Protein AF-A0A812Y0F2-F1 (afdb_monomer_lite)

Radius of gyration: 35.58 Å; chains: 1; bounding box: 91×82×96 Å

Foldseek 3Di:
DPDFQDKDKDFLVLEDEDPLQQADADDCPPPVNVVLLVVCVVPNCPDFFEAEPQVSYTLDDRNVSNNCVVVVNGIGIHRYDHDDPLVSLLSSLLVPVPDDDGNLVSVLVSVVVNVPDPPRDPVSRPDDPVVSVVSVPVPDDDDDDAPVLLVVLVVPLPDPDFLFDALDWFDFQLAIEHAAALLPLVSVCVLQVPAAALAEEEEDQALPQDDPCQFPPPDRPVDADTDPPSHDPPVVVLVSLLRNLLSNLVRHDAQRKYKYWYDPVCVVVNQVSCVVSQFHFDDKAKEAEPDFGHHPDPDTDRITIIGITTRRRDDHQFQDDPPDDSYHDDYADDCVSDPHNDDGDLVVLLNVCNTGHDAQGEYEYADQQLNSNCLSCVRRNYYYYYYHNDSSSVLNNLSSSCSRVPVVSHDPVSCVSNPDDDDDDDDDDDDDPPVPVVLVVVLVVQVVVCVVVVPPAHDPVSVVSLCVVLVVVLVVLLVLLVVQLPDPPHDPVSNLVSLVSNVVSVVVSVVVCVVRVNPVPPLDDPVVVVSVVSSLVSLLVSLVVQDVPHPSVVVSLLVLLVVLQLVSQCCRQVVVLPVDDAFPCLVVVSSQLSCQLPPAAAFAFAAAFPPNCPCVRQVASSVLSCQQVLSWAFEEEEAQFLQVSLVSVQVNLVSLDPRPSSCVNRVLSNDKDFDDDPDPDPDGGTQWIDSPPRHIYGYGALPDALVDRDDPNHDAQEYEYENNNNDDDLVDDDPVSLVVQVVSLVSCCPRPCVVCVNHHHYYYDHLQHQRHVSLVCQAPVNVVPYPYHYFFFWQWAAPLNVVLVVLLVLCLVPVVSSVVSCVVCVCRRPHGTDGRGCRRQNVVNLSVVCSVVHDQCCCRRGVSNHPNHDDDDDRDDFDWDDDPVRDGDRDRQPPVGDDDDDPPDPDDDPPPPPPPDDDDDDDDDDDDDDDDDDDDDDD

pLDDT: mean 71.83, std 21.99, range [20.7, 98.12]

Secondary structure (DSSP, 8-state):
---PPPEEEEEGGG-EE-TT--BPPPPTTSHHHHHHHHHHHHH--SSPPEEETTT-EEEE-HHHHHHHHHTT--EEEEEEE---HHHHHHHHHHHHSSS--B-HHHHHHHHHHHHTSTT--GGGTT--HHHHHHHHHTTS------SSTTTTTGGG---SS-SS-TT-EEEETTEEEEES-TT-HHHHHHHHTT--EEEEEE----SS---GGG-SSS---TT-PPPTT----HHHHHHHHHHHHHHHHHHEEEEEEEEEEE-GGGHHHHHHHHHHTTEEEEEEEEEE-SSPPP-SSSS---EEEEEEEEETTS-----S-TT--SEEE-PPPPGGG-SSTTPPPHHHHHHHHHHH--TTPEEEES--TTSHHHHHHHHTT-EEEEEES-HHHHHHHHHHHHHHH-GGGS-HHHHHHHSPP-PPPPP-----TTSHHHHHHHHHHHHHHHHHTT-SS--HHHHHHHHHHHHHHHHHHHHHHHHHHH-SSS-HHHHHHHHHHHHHHHHHHHHHHHHTTGGGS-SS-HHHHHHHHHHHHHHHHHHHHT-TT-HHHHHHHHHHHHH--HHHHHHHHSGGG--SPP-HHHHHHHHHHTTTTSSS--EEEEE--TTSSHHIIIIIIHHHHHHHTT--SEEEEE-SSHHHHHHHHHHHHHHHHH-HHHHHH-GGGG--EEPPPSS--TT----EEEETTTEEEEEE-TT---TT--BTTBPP-EEEEES-S----TTS--HHHHHHHHHHHHHHIIIIITT-TTSEEEEE-----TTSHHHHHTSGGGTTTSEEEE--SEEE--TTTTHHHHHHHHHHH-HHHHHHHHHHTHHHHHTT-EES-TTTS-HHHHHHHHHHH-HHHHIIIII---TTPPP--S------EE-TTS-EE-----TTSS----TT-----------------------------------

Sequence (939 aa):
MVDFAKPQWVSIRKINPAPYNPRKPLHPDSAAGRQLRASVEEFGMAQLPVWNKQTGNLVAGHQRLSILMAQGVTRVLVSVVDLPLGKEKTLNLALNNISGENDSELLASLLSELTESADFDIDLTGFSSSDIDQILTAHDSAGDEHSELDQQALESTADSNPIAQPGEIIQLGHHRIACGDCTDESLIERLFESERAHMLHTDPPYNVAYNAADRPTGKSSSNSRPIINDKMSDDEYRTFTESWISIVKDHMLPGGGFYIWNGFANFGFMAEMLTRLKLKPRHVITWAKESFSPGFGDFNEQTEFCLYGRKSDGKRRWYGPKNESTLWSIPRDRTTLYRHPTQKALPLAERAIRNSSQRGELVYDPFLGSGTTLIAAARMGRRCFGIEIEPHYCDVIVRRFIATAGQSAVSKDVLDRWSPSTMHTPTTAETSDGSVGRCDRTIRRDLQKVRADNALHPSTDLQAEILGHYKAQVDAAMARLTKLSRDSTASAAEKIDAVRSGVEMYDRFVQRLTSVGLLGCTHSEPHDARALIELTQVIGVVATDLGEDSPMARELQAMMRRIGRIDAFARMYLRHRFPLPWNRMHNEVCTELQTIGGDAPLRLAVSAPDGYGKSSIISFAAVIWALAYQRARCIVIGSSSRNAAGELLGGIDTELRQNRMLQRDFPHLRTIARSSGASGSRASPPRLIVVPGVAKIHTIGPSSQLTEVSFEGSRPDLFILDEFDPGFDPQHPTDEQCRRSERLEQTLKRRIIDRFTEASIIVTGPLLDAHGLMDRLLAPHTSSFWTQRFYPAVELYPDQFERWFQWAALWNRDPNAGDSYLDQHRTQLLEGASVLWPDHEPFVKLMRLRAERGWAWFDTFRQGHPPGGNLRSGFNKSQSLSCDDGTMSITLIDDAGFRRFPPTDYRQPEIQIELISDEEGPQGKPLPDSPDMGEIQPF

Structure (mmCIF, N/CA/C/O backbone):
data_AF-A0A812Y0F2-F1
#
_entry.id   AF-A0A812Y0F2-F1
#
loop_
_atom_site.group_PDB
_atom_site.id
_atom_site.type_symbol
_atom_site.label_atom_id
_atom_site.label_alt_id
_atom_site.label_comp_id
_atom_site.label_asym_id
_atom_site.label_entity_id
_atom_site.label_seq_id
_atom_site.pdbx_PDB_ins_code
_atom_site.Cartn_x
_atom_site.Cartn_y
_atom_site.Cartn_z
_atom_site.occupancy
_atom_site.B_iso_or_equiv
_atom_site.auth_seq_id
_atom_site.auth_comp_id
_atom_site.auth_asym_id
_atom_site.auth_atom_id
_atom_site.pdbx_PDB_model_num
ATOM 1 N N . MET A 1 1 ? -17.124 29.036 -57.732 1.00 33.84 1 MET A N 1
ATOM 2 C CA . MET A 1 1 ? -18.380 28.357 -57.352 1.00 33.84 1 MET A CA 1
ATOM 3 C C . MET A 1 1 ? -17.986 27.148 -56.533 1.00 33.84 1 MET A C 1
ATOM 5 O O . MET A 1 1 ? -17.237 26.333 -57.047 1.00 33.84 1 MET A O 1
ATOM 9 N N . VAL A 1 2 ? -18.374 27.095 -55.259 1.00 35.84 2 VAL A N 1
ATOM 10 C CA . VAL A 1 2 ? -18.181 25.895 -54.436 1.00 35.84 2 VAL A CA 1
ATOM 11 C C . VAL A 1 2 ? -19.302 24.933 -54.814 1.00 35.84 2 VAL A C 1
ATOM 13 O O . VAL A 1 2 ? -20.469 25.320 -54.769 1.00 35.84 2 VAL A O 1
ATOM 16 N N . ASP A 1 3 ? -18.952 23.731 -55.265 1.00 44.50 3 ASP A N 1
ATOM 17 C CA . ASP A 1 3 ? -19.929 22.688 -55.572 1.00 44.50 3 ASP A CA 1
ATOM 18 C C . ASP A 1 3 ? -20.505 22.184 -54.243 1.00 44.50 3 ASP A C 1
ATOM 20 O O . ASP A 1 3 ? -19.826 21.525 -53.457 1.00 44.50 3 ASP A O 1
ATOM 24 N N . PHE A 1 4 ? -21.737 22.581 -53.930 1.00 49.53 4 PHE A N 1
ATOM 25 C CA . PHE A 1 4 ? -22.386 22.175 -52.688 1.00 49.53 4 PHE A CA 1
ATOM 26 C C . PHE A 1 4 ? -22.789 20.703 -52.776 1.00 49.53 4 PHE A C 1
ATOM 28 O O . PHE A 1 4 ? -23.425 20.287 -53.749 1.00 49.53 4 PHE A O 1
ATOM 35 N N . ALA A 1 5 ? -22.451 19.924 -51.744 1.00 61.66 5 ALA A N 1
ATOM 36 C CA . ALA A 1 5 ? -22.903 18.545 -51.610 1.00 61.66 5 ALA A CA 1
ATOM 37 C C . ALA A 1 5 ? -24.440 18.501 -51.695 1.00 61.66 5 ALA A C 1
ATOM 39 O O . ALA A 1 5 ? -25.143 19.174 -50.937 1.00 61.66 5 ALA A O 1
ATOM 40 N N . LYS A 1 6 ? -24.967 17.770 -52.684 1.00 68.12 6 LYS A N 1
ATOM 41 C CA . LYS A 1 6 ? -26.403 17.759 -52.991 1.00 68.12 6 LYS A CA 1
ATOM 42 C C . LYS A 1 6 ? -27.103 16.677 -52.164 1.00 68.12 6 LYS A C 1
ATOM 44 O O . LYS A 1 6 ? -26.632 15.537 -52.162 1.00 68.12 6 LYS A O 1
ATOM 49 N N . PRO A 1 7 ? -28.229 16.991 -51.501 1.00 82.81 7 PRO A N 1
ATOM 50 C CA . PRO A 1 7 ? -28.987 15.997 -50.760 1.00 82.81 7 PRO A CA 1
ATOM 51 C C . PRO A 1 7 ? -29.654 15.000 -51.717 1.00 82.81 7 PRO A C 1
ATOM 53 O O . PRO A 1 7 ? -30.302 15.397 -52.687 1.00 82.81 7 PRO A O 1
ATOM 56 N N . GLN A 1 8 ? -29.498 13.702 -51.454 1.00 88.25 8 GLN A N 1
ATOM 57 C CA . GLN A 1 8 ? -30.101 12.623 -52.241 1.00 88.25 8 GLN A CA 1
ATOM 58 C C . GLN A 1 8 ? -30.657 11.520 -51.338 1.00 88.25 8 GLN A C 1
ATOM 60 O O . GLN A 1 8 ? -30.097 11.214 -50.285 1.00 88.25 8 GLN A O 1
ATOM 65 N N . TRP A 1 9 ? -31.772 10.913 -51.752 1.00 87.06 9 TRP A N 1
ATOM 66 C CA . TRP A 1 9 ? -32.345 9.759 -51.061 1.00 87.06 9 TRP A CA 1
ATOM 67 C C . TRP A 1 9 ? -31.556 8.502 -51.403 1.00 87.06 9 TRP A C 1
ATOM 69 O O . TRP A 1 9 ? -31.551 8.054 -52.551 1.00 87.06 9 TRP A O 1
ATOM 79 N N . VAL A 1 10 ? -30.933 7.904 -50.394 1.00 88.12 10 VAL A N 1
ATOM 80 C CA . VAL A 1 10 ? -30.131 6.691 -50.542 1.00 88.12 10 VAL A CA 1
ATOM 81 C C . VAL A 1 10 ? -30.777 5.569 -49.738 1.00 88.12 10 VAL A C 1
ATOM 83 O O . VAL A 1 10 ? -31.310 5.771 -48.645 1.00 88.12 10 VAL A O 1
ATOM 86 N N . SER A 1 11 ? -30.795 4.365 -50.311 1.00 87.06 11 SER A N 1
ATOM 87 C CA . SER A 1 11 ? -31.241 3.186 -49.567 1.00 87.06 11 SER A CA 1
ATOM 88 C C . SER A 1 11 ? -30.237 2.882 -48.469 1.00 87.06 11 SER A C 1
ATOM 90 O O . SER A 1 11 ? -29.044 2.810 -48.748 1.00 87.06 11 SER A O 1
ATOM 92 N N . ILE A 1 12 ? -30.725 2.640 -47.253 1.00 83.81 12 ILE A N 1
ATOM 93 C CA . ILE A 1 12 ? -29.866 2.342 -46.102 1.00 83.81 12 ILE A CA 1
ATOM 94 C C . ILE A 1 12 ? -28.957 1.131 -46.373 1.00 83.81 12 ILE A C 1
ATOM 96 O O . ILE A 1 12 ? -27.807 1.126 -45.957 1.00 83.81 12 ILE A O 1
ATOM 100 N N . ARG A 1 13 ? -29.412 0.157 -47.176 1.00 82.00 13 ARG A N 1
ATOM 101 C CA . ARG A 1 13 ? -28.610 -1.014 -47.581 1.00 82.00 13 ARG A CA 1
ATOM 102 C C . ARG A 1 13 ? -27.368 -0.680 -48.421 1.00 82.00 13 ARG A C 1
ATOM 104 O O . ARG A 1 13 ? -26.542 -1.555 -48.626 1.00 82.00 13 ARG A O 1
ATOM 111 N N . LYS A 1 14 ? -27.263 0.541 -48.955 1.00 82.44 14 LYS A N 1
ATOM 112 C CA . LYS A 1 14 ? -26.094 1.021 -49.713 1.00 82.44 14 LYS A CA 1
ATOM 113 C C . LYS A 1 14 ? -25.112 1.827 -48.855 1.00 82.44 14 LYS A C 1
ATOM 115 O O . LYS A 1 14 ? -24.117 2.305 -49.391 1.00 82.44 14 LYS A O 1
ATOM 120 N N . ILE A 1 15 ? -25.419 2.038 -47.574 1.00 86.44 15 ILE A N 1
ATOM 121 C CA . ILE A 1 15 ? -24.618 2.856 -46.666 1.00 86.44 15 ILE A CA 1
ATOM 122 C C . ILE A 1 15 ? -23.848 1.928 -45.732 1.00 86.44 15 ILE A C 1
ATOM 124 O O . ILE A 1 15 ? -24.435 1.288 -44.861 1.00 86.44 15 ILE A O 1
ATOM 128 N N . ASN A 1 16 ? -22.533 1.890 -45.908 1.00 83.94 16 ASN A N 1
ATOM 129 C CA . ASN A 1 16 ? -21.630 1.123 -45.066 1.00 83.94 16 ASN A CA 1
ATOM 130 C C . ASN A 1 16 ? -21.216 1.969 -43.850 1.00 83.94 16 ASN A C 1
ATOM 132 O O . ASN A 1 16 ? -20.953 3.165 -44.004 1.00 83.94 16 ASN A O 1
ATOM 136 N N . PRO A 1 17 ? -21.140 1.401 -42.638 1.00 78.19 17 PRO A N 1
ATOM 137 C CA . PRO A 1 17 ? -20.517 2.093 -41.515 1.00 78.19 17 PRO A CA 1
ATOM 138 C C . PRO A 1 17 ? -19.019 2.287 -41.794 1.00 78.19 17 PRO A C 1
ATOM 140 O O . PRO A 1 17 ? -18.364 1.364 -42.274 1.00 78.19 17 PRO A O 1
ATOM 143 N N . ALA A 1 18 ? -18.467 3.471 -41.503 1.00 79.56 18 ALA A N 1
ATOM 144 C CA . ALA A 1 18 ? -17.029 3.687 -41.642 1.00 79.56 18 ALA A CA 1
ATOM 145 C C . ALA A 1 18 ? -16.282 2.963 -40.501 1.00 79.56 18 ALA A C 1
ATOM 147 O O . ALA A 1 18 ? -16.437 3.358 -39.343 1.00 79.56 18 ALA A O 1
ATOM 148 N N . PRO A 1 19 ? -15.462 1.931 -40.790 1.00 73.69 19 PRO A N 1
ATOM 149 C CA . PRO A 1 19 ? -14.846 1.079 -39.763 1.00 73.69 19 PRO A CA 1
ATOM 150 C C . PRO A 1 19 ? -13.787 1.810 -38.930 1.00 73.69 19 PRO A C 1
ATOM 152 O O . PRO A 1 19 ? -13.461 1.391 -37.830 1.00 73.69 19 PRO A O 1
ATOM 155 N N . TYR A 1 20 ? -13.274 2.920 -39.454 1.00 75.19 20 TYR A N 1
ATOM 156 C CA . TYR A 1 20 ? -12.276 3.768 -38.812 1.00 75.19 20 TYR A CA 1
ATOM 157 C C . TYR A 1 20 ? -12.889 4.942 -38.038 1.00 75.19 20 TYR A C 1
ATOM 159 O O . TYR A 1 20 ? -12.157 5.792 -37.551 1.00 75.19 20 TYR A O 1
ATOM 167 N N . ASN A 1 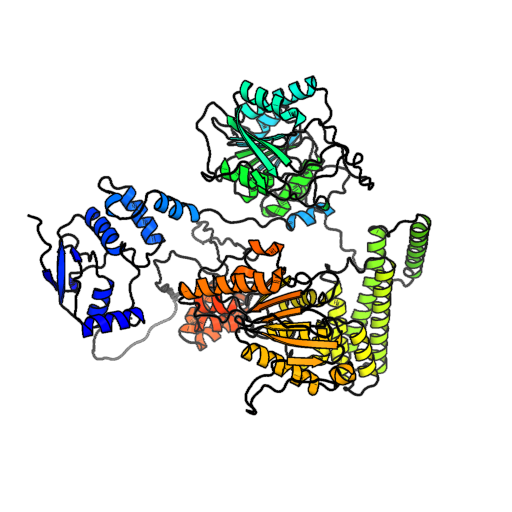21 ? -14.216 5.071 -37.973 1.00 74.19 21 ASN A N 1
ATOM 168 C CA . ASN A 1 21 ? -14.838 6.196 -37.282 1.00 74.19 21 ASN A CA 1
ATOM 169 C C . ASN A 1 21 ? -14.556 6.103 -35.765 1.00 74.19 21 ASN A C 1
ATOM 171 O O . ASN A 1 21 ? -15.084 5.195 -35.126 1.00 74.19 21 ASN A O 1
ATOM 175 N N . PRO A 1 22 ? -13.810 7.049 -35.159 1.00 64.38 22 PRO A N 1
ATOM 176 C CA . PRO A 1 22 ? -13.328 6.919 -33.780 1.00 64.38 22 PRO A CA 1
ATOM 177 C C . PRO A 1 22 ? -14.423 7.170 -32.730 1.00 64.38 22 PRO A C 1
ATOM 179 O O . PRO A 1 22 ? -14.202 6.987 -31.539 1.00 64.38 22 PRO A O 1
ATOM 182 N N . ARG A 1 23 ? -15.624 7.590 -33.146 1.00 65.75 23 ARG A N 1
ATOM 183 C CA . ARG A 1 23 ? -16.780 7.767 -32.257 1.00 65.75 23 ARG A CA 1
ATOM 184 C C . ARG A 1 23 ? -17.425 6.424 -31.932 1.00 65.75 23 ARG A C 1
ATOM 186 O O . ARG A 1 23 ? -17.831 5.699 -32.842 1.00 65.75 23 ARG A O 1
ATOM 193 N N . LYS A 1 24 ? -17.655 6.167 -30.643 1.00 61.34 24 LYS A N 1
ATOM 194 C CA . LYS A 1 24 ? -18.345 4.955 -30.185 1.00 61.34 24 LYS A CA 1
ATOM 195 C C . LYS A 1 24 ? -19.790 4.876 -30.727 1.00 61.34 24 LYS A C 1
ATOM 197 O O . LYS A 1 24 ? -20.500 5.895 -30.757 1.00 61.34 24 LYS A O 1
ATOM 202 N N . PRO A 1 25 ? -20.251 3.688 -31.165 1.00 58.22 25 PRO A N 1
ATOM 203 C CA . PRO A 1 25 ? -21.608 3.497 -31.669 1.00 58.22 25 PRO A CA 1
ATOM 204 C C . PRO A 1 25 ? -22.645 3.712 -30.556 1.00 58.22 25 PRO A C 1
ATOM 206 O O . PRO A 1 25 ? -22.518 3.195 -29.450 1.00 58.22 25 PRO A O 1
ATOM 209 N N . LEU A 1 26 ? -23.691 4.492 -30.848 1.00 63.22 26 LEU A N 1
ATOM 210 C CA . LEU A 1 26 ? -24.753 4.811 -29.890 1.00 63.22 26 LEU A CA 1
ATOM 211 C C . LEU A 1 26 ? -25.862 3.755 -29.939 1.00 63.22 26 LEU A C 1
ATOM 213 O O . LEU A 1 26 ? -26.484 3.568 -30.989 1.00 63.22 26 LEU A O 1
ATOM 217 N N . HIS A 1 27 ? -26.152 3.123 -28.797 1.00 65.81 27 HIS A N 1
ATOM 218 C CA . HIS A 1 27 ? -27.252 2.164 -28.692 1.00 65.81 27 HIS A CA 1
ATOM 219 C C . HIS A 1 27 ? -28.617 2.886 -28.712 1.00 65.81 27 HIS A C 1
ATOM 221 O O . HIS A 1 27 ? -28.812 3.807 -27.904 1.00 65.81 27 HIS A O 1
ATOM 227 N N . PRO A 1 28 ? -29.587 2.482 -29.559 1.00 56.75 28 PRO A N 1
ATOM 228 C CA . PRO A 1 28 ? -30.874 3.174 -29.712 1.00 56.75 28 PRO A CA 1
ATOM 229 C C . PRO A 1 28 ? -31.703 3.272 -28.428 1.00 56.75 28 PRO A C 1
ATOM 231 O O . PRO A 1 28 ? -32.490 4.209 -28.287 1.00 56.75 28 PRO A O 1
ATOM 234 N N . ASP A 1 29 ? -31.527 2.324 -27.505 1.00 63.09 29 ASP A N 1
ATOM 235 C CA . ASP A 1 29 ? -32.255 2.261 -26.229 1.00 63.09 29 ASP A CA 1
ATOM 236 C C . ASP A 1 29 ? -31.436 2.778 -25.037 1.00 63.09 29 ASP A C 1
ATOM 238 O O . ASP A 1 29 ? -31.855 2.662 -23.887 1.00 63.09 29 ASP A O 1
ATOM 242 N N . SER A 1 30 ? -30.265 3.372 -25.279 1.00 69.56 30 SER A N 1
ATOM 243 C CA . SER A 1 30 ? -29.553 4.133 -24.244 1.00 69.56 30 SER A CA 1
ATOM 244 C C . SER A 1 30 ? -30.315 5.421 -23.904 1.00 69.56 30 SER A C 1
ATOM 246 O O . SER A 1 30 ? -31.160 5.872 -24.676 1.00 69.56 30 SER A O 1
ATOM 248 N N . ALA A 1 31 ? -30.031 6.055 -22.763 1.00 63.78 31 ALA A N 1
ATOM 249 C CA . ALA A 1 31 ? -30.666 7.333 -22.418 1.00 63.78 31 ALA A CA 1
ATOM 250 C C . ALA A 1 31 ? -30.406 8.413 -23.489 1.00 63.78 31 ALA A C 1
ATOM 252 O O . ALA A 1 31 ? -31.345 9.079 -23.927 1.00 63.78 31 ALA A O 1
ATOM 253 N N . ALA A 1 32 ? -29.165 8.508 -23.979 1.00 58.03 32 ALA A N 1
ATOM 254 C CA . ALA A 1 32 ? -28.787 9.390 -25.081 1.00 58.03 32 ALA A CA 1
ATOM 255 C C . ALA A 1 32 ? -29.424 8.969 -26.423 1.00 58.03 32 ALA A C 1
ATOM 257 O O . ALA A 1 32 ? -29.870 9.824 -27.184 1.00 58.03 32 ALA A O 1
ATOM 258 N N . GLY A 1 33 ? -29.555 7.664 -26.692 1.00 71.38 33 GLY A N 1
ATOM 259 C CA . GLY A 1 33 ? -30.271 7.127 -27.856 1.00 71.38 33 GLY A CA 1
ATOM 260 C C . GLY A 1 33 ? -31.766 7.454 -27.844 1.00 71.38 33 GLY A C 1
ATOM 261 O O . GLY A 1 33 ? -32.301 7.889 -28.860 1.00 71.38 33 GLY A O 1
ATOM 262 N N . ARG A 1 34 ? -32.430 7.346 -26.685 1.00 74.06 34 ARG A N 1
ATOM 263 C CA . ARG A 1 34 ? -33.836 7.739 -26.491 1.00 74.06 34 ARG A CA 1
ATOM 264 C C . ARG A 1 34 ? -34.039 9.246 -26.628 1.00 74.06 34 ARG A C 1
ATOM 266 O O . ARG A 1 34 ? -35.018 9.659 -27.237 1.00 74.06 34 ARG A O 1
ATOM 273 N N . GLN A 1 35 ? -33.117 10.065 -26.118 1.00 71.94 35 GLN A N 1
ATOM 274 C CA . GLN A 1 35 ? -33.159 11.522 -26.296 1.00 71.94 35 GLN A CA 1
ATOM 275 C C . GLN A 1 35 ? -32.947 11.931 -27.756 1.00 71.94 35 GLN A C 1
ATOM 277 O O . GLN A 1 35 ? -33.684 12.768 -28.272 1.00 71.94 35 GLN A O 1
ATOM 282 N N . LEU A 1 36 ? -31.978 11.322 -28.443 1.00 74.19 36 LEU A N 1
ATOM 283 C CA . LEU A 1 36 ? -31.736 11.588 -29.858 1.00 74.19 36 LEU A CA 1
ATOM 284 C C . LEU A 1 36 ? -32.902 11.084 -30.724 1.00 74.19 36 LEU A C 1
ATOM 286 O O . LEU A 1 36 ? -33.277 11.763 -31.675 1.00 74.19 36 LEU A O 1
ATOM 290 N N . ARG A 1 37 ? -33.532 9.960 -30.357 1.00 77.50 37 ARG A N 1
ATOM 291 C CA . ARG A 1 37 ? -34.766 9.460 -30.982 1.00 77.50 37 ARG A CA 1
ATOM 292 C C . ARG A 1 37 ? -35.917 10.447 -30.809 1.00 77.50 37 ARG A C 1
ATOM 294 O O . ARG A 1 37 ? -36.487 10.861 -31.809 1.00 77.50 37 ARG A O 1
ATOM 301 N N . ALA A 1 38 ? -36.177 10.895 -29.581 1.00 74.81 38 ALA A N 1
ATOM 302 C CA . ALA A 1 38 ? -37.200 11.901 -29.298 1.00 74.81 38 ALA A CA 1
ATOM 303 C C . ALA A 1 38 ? -36.935 13.220 -30.050 1.00 74.81 38 ALA A C 1
ATOM 305 O O . ALA A 1 38 ? -37.858 13.837 -30.566 1.00 74.81 38 ALA A O 1
ATOM 306 N N . SER A 1 39 ? -35.668 13.629 -30.188 1.00 75.00 39 SER A N 1
ATOM 307 C CA . SER A 1 39 ? -35.287 14.811 -30.970 1.00 75.00 39 SER A CA 1
ATOM 308 C C . SER A 1 39 ? -35.539 14.639 -32.473 1.00 75.00 39 SER A C 1
ATOM 310 O O . SER A 1 39 ? -35.995 15.582 -33.116 1.00 75.00 39 SER A O 1
ATOM 312 N N . VAL A 1 40 ? -35.254 13.463 -33.039 1.00 76.00 40 VAL A N 1
ATOM 313 C CA . VAL A 1 40 ? -35.520 13.159 -34.456 1.00 76.00 40 VAL A CA 1
ATOM 314 C C . VAL A 1 40 ? -37.024 13.026 -34.724 1.00 76.00 40 VAL A C 1
ATOM 316 O O . VAL A 1 40 ? -37.474 13.425 -35.794 1.00 76.00 40 VAL A O 1
ATOM 319 N N . GLU A 1 41 ? -37.803 12.514 -33.769 1.00 77.31 41 GLU A N 1
ATOM 320 C CA . GLU A 1 41 ? -39.268 12.420 -33.858 1.00 77.31 41 GLU A CA 1
ATOM 321 C C . GLU A 1 41 ? -39.946 13.798 -33.765 1.00 77.31 41 GLU A C 1
ATOM 323 O O . GLU A 1 41 ? -40.856 14.074 -34.542 1.00 77.31 41 GLU A O 1
ATOM 328 N N . GLU A 1 42 ? -39.468 14.682 -32.882 1.00 69.75 42 GLU A N 1
ATOM 329 C CA . GLU A 1 42 ? -40.028 16.028 -32.678 1.00 69.75 42 GLU A CA 1
ATOM 330 C C . GLU A 1 42 ? -39.639 17.013 -33.797 1.00 69.75 42 GLU A C 1
ATOM 332 O O . GLU A 1 42 ? -40.468 17.790 -34.268 1.00 69.75 42 GLU A O 1
ATOM 337 N N . PHE A 1 43 ? -38.376 16.995 -34.245 1.00 68.62 43 PHE A N 1
ATOM 338 C CA . PHE A 1 43 ? -37.829 18.023 -35.147 1.00 68.62 43 PHE A CA 1
ATOM 339 C C . PHE A 1 43 ? -37.431 17.505 -36.538 1.00 68.62 43 PHE A C 1
ATOM 341 O O . PHE A 1 43 ? -37.027 18.291 -37.399 1.00 68.62 43 PHE A O 1
ATOM 348 N N . GLY A 1 44 ? -37.517 16.196 -36.783 1.00 67.69 44 GLY A N 1
ATOM 349 C CA . GLY A 1 44 ? -37.013 15.570 -38.004 1.00 67.69 44 GLY A CA 1
ATOM 350 C C . GLY A 1 44 ? -35.478 15.547 -38.102 1.00 67.69 44 GLY A C 1
ATOM 351 O O . GLY A 1 44 ? -34.738 15.889 -37.177 1.00 67.69 44 GLY A O 1
ATOM 352 N N . MET A 1 45 ? -34.961 15.135 -39.264 1.00 73.19 45 MET A N 1
ATOM 353 C CA . MET A 1 45 ? -33.520 15.104 -39.567 1.00 73.19 45 MET A CA 1
ATOM 354 C C . MET A 1 45 ? -32.986 16.511 -39.895 1.00 73.19 45 MET A C 1
ATOM 356 O O . MET A 1 45 ? -32.749 16.848 -41.053 1.00 73.19 45 MET A O 1
ATOM 360 N N . ALA A 1 46 ? -32.780 17.341 -38.868 1.00 67.62 46 ALA A N 1
ATOM 361 C CA . ALA A 1 46 ? -32.273 18.711 -39.031 1.00 67.62 46 ALA A CA 1
ATOM 362 C C . ALA A 1 46 ? -30.841 18.782 -39.608 1.00 67.62 46 ALA A C 1
ATOM 364 O O . ALA A 1 46 ? -30.476 19.759 -40.259 1.00 67.62 46 ALA A O 1
ATOM 365 N N . GLN A 1 47 ? -30.027 17.745 -39.385 1.00 73.25 47 GLN A N 1
ATOM 366 C CA . GLN A 1 47 ? -28.691 17.593 -39.969 1.00 73.25 47 GLN A CA 1
ATOM 367 C C . GLN A 1 47 ? -28.617 16.283 -40.750 1.00 73.25 47 GLN A C 1
ATOM 369 O O . GLN A 1 47 ? -28.820 15.210 -40.180 1.00 73.25 47 GLN A O 1
ATOM 374 N N . LEU A 1 48 ? -28.296 16.377 -42.042 1.00 83.44 48 LEU A N 1
ATOM 375 C CA . LEU A 1 48 ? -28.210 15.213 -42.920 1.00 83.44 48 LEU A CA 1
ATOM 376 C C . LEU A 1 48 ? -26.914 14.425 -42.667 1.00 83.44 48 LEU A C 1
ATOM 378 O O . LEU A 1 48 ? -25.849 15.040 -42.559 1.00 83.44 48 LEU A O 1
ATOM 382 N N . PRO A 1 49 ? -26.964 13.080 -42.625 1.00 88.12 49 PRO A N 1
ATOM 383 C CA . PRO A 1 49 ? -25.764 12.257 -42.632 1.00 88.12 49 PRO A CA 1
ATOM 384 C C . PRO A 1 49 ? -24.958 12.493 -43.913 1.00 88.12 49 PRO A C 1
ATOM 386 O O . PRO A 1 49 ? -25.527 12.776 -44.970 1.00 88.12 49 PRO A O 1
ATOM 389 N N . VAL A 1 50 ? -23.637 12.366 -43.825 1.00 90.12 50 VAL A N 1
ATOM 390 C CA . VAL A 1 50 ? -22.729 12.541 -44.966 1.00 90.12 50 VAL A CA 1
ATOM 391 C C . VAL A 1 50 ? -22.310 11.168 -45.458 1.00 90.12 50 VAL A C 1
ATOM 393 O O . VAL A 1 50 ? -21.802 10.369 -44.676 1.00 90.12 50 VAL A O 1
ATOM 396 N N . TRP A 1 51 ? -22.513 10.893 -46.742 1.00 91.94 51 TRP A N 1
ATOM 397 C CA . TRP A 1 51 ? -22.233 9.598 -47.357 1.00 91.94 51 TRP A CA 1
ATOM 398 C C . TRP A 1 51 ? -21.343 9.775 -48.583 1.00 91.94 51 TRP A C 1
ATOM 400 O O . TRP A 1 51 ? -21.617 10.625 -49.436 1.00 91.94 51 TRP A O 1
ATOM 410 N N . ASN A 1 52 ? -20.279 8.980 -48.675 1.00 90.44 52 ASN A N 1
ATOM 411 C CA . ASN A 1 52 ? -19.391 9.010 -49.824 1.00 90.44 52 ASN A CA 1
ATOM 412 C C . ASN A 1 52 ? -19.847 7.990 -50.866 1.00 90.44 52 ASN A C 1
ATOM 414 O O . ASN A 1 52 ? -19.841 6.786 -50.616 1.00 90.44 52 ASN A O 1
ATOM 418 N N . LYS A 1 53 ? -20.217 8.462 -52.060 1.00 88.12 53 LYS A N 1
ATOM 419 C CA . LYS A 1 53 ? -20.686 7.565 -53.127 1.00 88.12 53 LYS A CA 1
ATOM 420 C C . LYS A 1 53 ? -19.568 6.702 -53.724 1.00 88.12 53 LYS A C 1
ATOM 422 O O . LYS A 1 53 ? -19.884 5.694 -54.346 1.00 88.12 53 LYS A O 1
ATOM 427 N N . GLN A 1 54 ? -18.298 7.099 -53.578 1.00 87.56 54 GLN A N 1
ATOM 428 C CA . GLN A 1 54 ? -17.164 6.367 -54.150 1.00 87.56 54 GLN A CA 1
ATOM 429 C C . GLN A 1 54 ? -16.837 5.107 -53.337 1.00 87.56 54 GLN A C 1
ATOM 431 O O . GLN A 1 54 ? -16.633 4.043 -53.913 1.00 87.56 54 GLN A O 1
ATOM 436 N N . THR A 1 55 ? -16.812 5.218 -52.008 1.00 84.94 55 THR A N 1
ATOM 437 C CA . THR A 1 55 ? -16.496 4.113 -51.081 1.00 84.94 55 THR A CA 1
ATOM 438 C C . THR A 1 55 ? -17.746 3.418 -50.539 1.00 84.94 55 THR A C 1
ATOM 440 O O . THR A 1 55 ? -17.680 2.283 -50.074 1.00 84.94 55 THR A O 1
ATOM 443 N N . GLY A 1 56 ? -18.900 4.088 -50.595 1.00 84.62 56 GLY A N 1
ATOM 444 C CA . GLY A 1 56 ? -20.148 3.624 -49.997 1.00 84.62 56 GLY A CA 1
ATOM 445 C C . GLY A 1 56 ? -20.228 3.839 -48.484 1.00 84.62 56 GLY A C 1
ATOM 446 O O . GLY A 1 56 ? -21.231 3.453 -47.882 1.00 84.62 56 GLY A O 1
ATOM 447 N N . ASN A 1 57 ? -19.231 4.466 -47.862 1.00 91.19 57 ASN A N 1
ATOM 448 C CA . ASN A 1 57 ? -19.163 4.642 -46.415 1.00 91.19 57 ASN A CA 1
ATOM 449 C C . ASN A 1 57 ? -19.907 5.887 -45.928 1.00 91.19 57 ASN A C 1
ATOM 451 O O . ASN A 1 57 ? -19.981 6.926 -46.597 1.00 91.19 57 ASN A O 1
ATOM 455 N N . LEU A 1 58 ? -20.424 5.802 -44.707 1.00 88.88 58 LEU A N 1
ATOM 456 C CA . LEU A 1 58 ? -20.940 6.944 -43.982 1.00 88.88 58 LEU A CA 1
ATOM 457 C C . LEU A 1 58 ? -19.779 7.723 -43.358 1.00 88.88 58 LEU A C 1
ATOM 459 O O . LEU A 1 58 ? -19.051 7.219 -42.519 1.00 88.88 58 LEU A O 1
ATOM 463 N N . VAL A 1 59 ? -19.614 8.977 -43.753 1.00 86.19 59 VAL A N 1
ATOM 464 C CA . VAL A 1 59 ? -18.525 9.838 -43.277 1.00 86.19 59 VAL A CA 1
ATOM 465 C C . VAL A 1 59 ? -18.924 10.556 -41.988 1.00 86.19 59 VAL A C 1
ATOM 467 O O . VAL A 1 59 ? -18.085 10.762 -41.120 1.00 86.19 59 VAL A O 1
ATOM 470 N N . ALA A 1 60 ? -20.202 10.907 -41.814 1.00 83.94 60 ALA A N 1
ATOM 471 C CA . ALA A 1 60 ? -20.710 11.540 -40.593 1.00 83.94 60 ALA A CA 1
ATOM 472 C C . ALA A 1 60 ? -22.206 11.256 -40.378 1.00 83.94 60 ALA A C 1
ATOM 474 O O . ALA A 1 60 ? -22.953 11.037 -41.330 1.00 83.94 60 ALA A O 1
ATOM 475 N N . GLY A 1 61 ? -22.664 11.300 -39.121 1.00 80.12 61 GLY A N 1
ATOM 476 C CA . GLY A 1 61 ? -24.073 11.065 -38.763 1.00 80.12 61 GLY A CA 1
ATOM 477 C C . GLY A 1 61 ? -24.422 9.627 -38.349 1.00 80.12 61 GLY A C 1
ATOM 478 O O . GLY A 1 61 ? -25.603 9.292 -38.285 1.00 80.12 61 GLY A O 1
ATOM 479 N N . HIS A 1 62 ? -23.418 8.804 -38.023 1.00 83.62 62 HIS A N 1
ATOM 480 C CA . HIS A 1 62 ? -23.543 7.389 -37.631 1.00 83.62 62 HIS A CA 1
ATOM 481 C C . HIS A 1 62 ? -24.624 7.109 -36.575 1.00 83.62 62 HIS A C 1
ATOM 483 O O . HIS A 1 62 ? -25.431 6.202 -36.748 1.00 83.62 62 HIS A O 1
ATOM 489 N N . GLN A 1 63 ? -24.705 7.930 -35.525 1.00 80.19 63 GLN A N 1
ATOM 490 C CA . GLN A 1 63 ? -25.671 7.747 -34.433 1.00 80.19 63 GLN A CA 1
ATOM 491 C C . GLN A 1 63 ? -27.122 8.068 -34.836 1.00 80.19 63 GLN A C 1
ATOM 493 O O . GLN A 1 63 ? -28.066 7.485 -34.315 1.00 80.19 63 GLN A O 1
ATOM 498 N N . ARG A 1 64 ? -27.328 8.989 -35.786 1.00 81.81 64 ARG A N 1
ATOM 499 C CA . ARG A 1 64 ? -28.672 9.290 -36.314 1.00 81.81 64 ARG A CA 1
ATOM 500 C C . ARG A 1 64 ? -29.134 8.193 -37.262 1.00 81.81 64 ARG A C 1
ATOM 502 O O . ARG A 1 64 ? -30.304 7.821 -37.248 1.00 81.81 64 ARG A O 1
ATOM 509 N N . LEU A 1 65 ? -28.208 7.655 -38.057 1.00 81.62 65 LEU A N 1
ATOM 510 C CA . LEU A 1 65 ? -28.504 6.539 -38.944 1.00 81.62 65 LEU A CA 1
ATOM 511 C C . LEU A 1 65 ? -28.862 5.271 -38.155 1.00 81.62 65 LEU A C 1
ATOM 513 O O . LEU A 1 65 ? -29.827 4.608 -38.526 1.00 81.62 65 LEU A O 1
ATOM 517 N N . SER A 1 66 ? -28.163 4.974 -37.050 1.00 79.62 66 SER A N 1
ATOM 518 C CA . SER A 1 66 ? -28.474 3.805 -36.211 1.00 79.62 66 SER A CA 1
ATOM 519 C C . SER A 1 66 ? -29.872 3.882 -35.586 1.00 79.62 66 SER A C 1
ATOM 521 O O . SER A 1 66 ? -30.577 2.876 -35.529 1.00 79.62 66 SER A O 1
ATOM 523 N N . ILE A 1 67 ? -30.327 5.077 -35.196 1.00 78.81 67 ILE A N 1
ATOM 524 C CA . ILE A 1 67 ? -31.691 5.285 -34.686 1.00 78.81 67 ILE A CA 1
ATOM 525 C C . ILE A 1 67 ? -32.741 5.095 -35.786 1.00 78.81 67 ILE A C 1
ATOM 527 O O . ILE A 1 67 ? -33.732 4.404 -35.560 1.00 78.81 67 ILE A O 1
ATOM 531 N N . LEU A 1 68 ? -32.523 5.644 -36.986 1.00 79.75 68 LEU A N 1
ATOM 532 C CA . LEU A 1 68 ? -33.457 5.446 -38.102 1.00 79.75 68 LEU A CA 1
ATOM 533 C C . LEU A 1 68 ? -33.530 3.984 -38.560 1.00 79.75 68 LEU A C 1
ATOM 535 O O . LEU A 1 68 ? -34.604 3.502 -38.922 1.00 79.75 68 LEU A O 1
ATOM 539 N N . MET A 1 69 ? -32.401 3.272 -38.530 1.00 78.50 69 MET A N 1
ATOM 540 C CA . MET A 1 69 ? -32.351 1.831 -38.783 1.00 78.50 69 MET A CA 1
ATOM 541 C C . MET A 1 69 ? -33.192 1.062 -37.760 1.00 78.50 69 MET A C 1
ATOM 543 O O . MET A 1 69 ? -33.988 0.211 -38.150 1.00 78.50 69 MET A O 1
ATOM 547 N N . ALA A 1 70 ? -33.078 1.404 -36.472 1.00 74.88 70 ALA A N 1
ATOM 548 C CA . ALA A 1 70 ? -33.872 0.789 -35.407 1.00 74.88 70 ALA A CA 1
ATOM 549 C C . ALA A 1 70 ? -35.381 1.082 -35.529 1.00 74.88 70 ALA A C 1
ATOM 551 O O . ALA A 1 70 ? -36.200 0.279 -35.094 1.00 74.88 70 ALA A O 1
ATOM 552 N N . GLN A 1 71 ? -35.761 2.195 -36.163 1.00 76.31 71 GLN A N 1
ATOM 553 C CA . GLN A 1 71 ? -37.154 2.531 -36.490 1.00 76.31 71 GLN A CA 1
ATOM 554 C C . GLN A 1 71 ? -37.662 1.866 -37.789 1.00 76.31 71 GLN A C 1
ATOM 556 O O . GLN A 1 71 ? -38.796 2.107 -38.200 1.00 76.31 71 GLN A O 1
ATOM 561 N N . GLY A 1 72 ? -36.850 1.038 -38.457 1.00 78.94 72 GLY A N 1
ATOM 562 C CA . GLY A 1 72 ? -37.249 0.303 -39.663 1.00 78.94 72 GLY A CA 1
ATOM 563 C C . GLY A 1 72 ? -37.280 1.136 -40.951 1.00 78.94 72 GLY A C 1
ATOM 564 O O . GLY A 1 72 ? -37.866 0.713 -41.950 1.00 78.94 72 GLY A O 1
ATOM 565 N N . VAL A 1 73 ? -36.654 2.317 -40.967 1.00 82.00 73 VAL A N 1
ATOM 566 C CA . VAL A 1 73 ? -36.585 3.172 -42.162 1.00 82.00 73 VAL A CA 1
ATOM 567 C C . VAL A 1 73 ? -35.747 2.489 -43.251 1.00 82.00 73 VAL A C 1
ATOM 569 O O . VAL A 1 73 ? -34.671 1.966 -42.989 1.00 82.00 73 VAL A O 1
ATOM 572 N N . THR A 1 74 ? -36.210 2.497 -44.505 1.00 81.44 74 THR A N 1
ATOM 573 C CA . THR A 1 74 ? -35.525 1.793 -45.616 1.00 81.44 74 THR A CA 1
ATOM 574 C C . THR A 1 74 ? -34.742 2.718 -46.558 1.00 81.44 74 THR A C 1
ATOM 576 O O . THR A 1 74 ? -33.856 2.266 -47.298 1.00 81.44 74 THR A O 1
ATOM 579 N N . ARG A 1 75 ? -35.036 4.025 -46.530 1.00 86.44 75 ARG A N 1
ATOM 580 C CA . ARG A 1 75 ? -34.352 5.079 -47.295 1.00 86.44 75 ARG A CA 1
ATOM 581 C C . ARG A 1 75 ? -34.159 6.321 -46.434 1.00 86.44 75 ARG A C 1
ATOM 583 O O . ARG A 1 75 ? -35.083 6.732 -45.744 1.00 86.44 75 ARG A O 1
ATOM 590 N N . VAL A 1 76 ? -32.982 6.931 -46.520 1.00 88.06 76 VAL A N 1
ATOM 591 C CA . VAL A 1 76 ? -32.597 8.114 -45.740 1.00 88.06 76 VAL A CA 1
ATOM 592 C C . VAL A 1 76 ? -32.049 9.197 -46.670 1.00 88.06 76 VAL A C 1
ATOM 594 O O . VAL A 1 76 ? -31.401 8.894 -47.675 1.00 88.06 76 VAL A O 1
ATOM 597 N N . LEU A 1 77 ? -32.348 10.459 -46.368 1.00 88.94 77 LEU A N 1
ATOM 598 C CA . LEU A 1 77 ? -31.813 11.607 -47.097 1.00 88.94 77 LEU A CA 1
ATOM 599 C C . LEU A 1 77 ? -30.397 11.900 -46.586 1.00 88.94 77 LEU A C 1
ATOM 601 O O . LEU A 1 77 ? -30.219 12.145 -45.395 1.00 88.94 77 LEU A O 1
ATOM 605 N N . VAL A 1 78 ? -29.400 11.864 -47.470 1.00 88.75 78 VAL A N 1
ATOM 606 C CA . VAL A 1 78 ? -27.983 12.086 -47.126 1.00 88.75 78 VAL A CA 1
ATOM 607 C C . VAL A 1 78 ? -27.374 13.185 -47.982 1.00 88.75 78 VAL A C 1
ATOM 609 O O . VAL A 1 78 ? -27.809 13.419 -49.109 1.00 88.75 78 VAL A O 1
ATOM 612 N N . SER A 1 79 ? -26.344 13.839 -47.456 1.00 90.81 79 SER A N 1
ATOM 613 C CA . SER A 1 79 ? -25.467 14.721 -48.219 1.00 90.81 79 SER A CA 1
ATOM 614 C C . SER A 1 79 ? -24.396 13.883 -48.921 1.00 90.81 79 SER A C 1
ATOM 616 O O . SER A 1 79 ? -23.640 13.173 -48.254 1.00 90.81 79 SER A O 1
ATOM 618 N N . VAL A 1 80 ? -24.354 13.920 -50.257 1.00 88.44 80 VAL A N 1
ATOM 619 C CA . VAL A 1 80 ? -23.458 13.060 -51.048 1.00 88.44 80 VAL A CA 1
ATOM 620 C C . VAL A 1 80 ? -22.139 13.767 -51.343 1.00 88.44 80 VAL A C 1
ATOM 622 O O . VAL A 1 80 ? -22.135 14.856 -51.922 1.00 88.44 80 VAL A O 1
ATOM 625 N N . VAL A 1 81 ? -21.027 13.111 -51.007 1.00 86.12 81 VAL A N 1
ATOM 626 C CA . VAL A 1 81 ? -19.662 13.534 -51.362 1.00 86.12 81 VAL A CA 1
ATOM 627 C C . VAL A 1 81 ? -18.994 12.514 -52.289 1.00 86.12 81 VAL A C 1
ATOM 629 O O . VAL A 1 81 ? -19.401 11.354 -52.332 1.00 86.12 81 VAL A O 1
ATOM 632 N N . ASP A 1 82 ? -18.001 12.965 -53.058 1.00 87.75 82 ASP A N 1
ATOM 633 C CA . ASP A 1 82 ? -17.212 12.158 -54.001 1.00 87.75 82 ASP A CA 1
ATOM 634 C C . ASP A 1 82 ? -15.726 12.329 -53.677 1.00 87.75 82 ASP A C 1
ATOM 636 O O . ASP A 1 82 ? -15.088 13.263 -54.169 1.00 87.75 82 ASP A O 1
ATOM 640 N N . LEU A 1 83 ? -15.209 11.530 -52.741 1.00 83.81 83 LEU A N 1
ATOM 641 C CA . LEU A 1 83 ? -13.864 11.722 -52.190 1.00 83.81 83 LEU A CA 1
ATOM 642 C C . LEU A 1 83 ? -13.046 10.417 -52.193 1.00 83.81 83 LEU A C 1
ATOM 644 O O . LEU A 1 83 ? -13.584 9.356 -51.881 1.00 83.81 83 LEU A O 1
ATOM 648 N N . PRO A 1 84 ? -11.726 10.480 -52.438 1.00 80.88 84 PRO A N 1
ATOM 649 C CA . PRO A 1 84 ? -10.827 9.362 -52.160 1.00 80.88 84 PRO A CA 1
ATOM 650 C C . PRO A 1 84 ? -10.778 9.027 -50.657 1.00 80.88 84 PRO A C 1
ATOM 652 O O . PRO A 1 84 ? -10.907 9.922 -49.819 1.00 80.88 84 PRO A O 1
ATOM 655 N N . LEU A 1 85 ? -10.510 7.759 -50.313 1.00 78.06 85 LEU A N 1
ATOM 656 C CA . LEU A 1 85 ? -10.573 7.227 -48.937 1.00 78.06 85 LEU A CA 1
ATOM 657 C C . LEU A 1 85 ? -9.725 8.011 -47.914 1.00 78.06 85 LEU A C 1
ATOM 659 O O . LEU A 1 85 ? -10.170 8.225 -46.791 1.00 78.06 85 LEU A O 1
ATOM 663 N N . GLY A 1 86 ? -8.538 8.494 -48.296 1.00 74.81 86 GLY A N 1
ATOM 664 C CA . GLY A 1 86 ? -7.705 9.320 -47.410 1.00 74.81 86 GLY A CA 1
ATOM 665 C C . GLY A 1 86 ? -8.399 10.625 -46.999 1.00 74.81 86 GLY A C 1
ATOM 666 O O . GLY A 1 86 ? -8.517 10.922 -45.814 1.00 74.81 86 GLY A O 1
ATOM 667 N N . LYS A 1 87 ? -8.974 11.356 -47.968 1.00 75.38 87 LYS A N 1
ATOM 668 C CA . LYS A 1 87 ? -9.729 12.596 -47.701 1.00 75.38 87 LYS A CA 1
ATOM 669 C C . LYS A 1 87 ? -11.052 12.337 -46.978 1.00 75.38 87 LYS A C 1
ATOM 671 O O . LYS A 1 87 ? -11.521 13.200 -46.240 1.00 75.38 87 LYS A O 1
ATOM 676 N N . GLU A 1 88 ? -11.640 11.157 -47.160 1.00 83.62 88 GLU A N 1
ATOM 677 C CA . GLU A 1 88 ? -12.805 10.703 -46.398 1.00 83.62 88 GLU A CA 1
ATOM 678 C C . GLU A 1 88 ? -12.484 10.523 -44.906 1.00 83.62 88 GLU A C 1
ATOM 680 O O . GLU A 1 88 ? -13.237 11.017 -44.068 1.00 83.62 88 GLU A O 1
ATOM 685 N N . LYS A 1 89 ? -11.358 9.872 -44.570 1.00 81.25 89 LYS A N 1
ATOM 686 C CA . LYS A 1 89 ? -10.874 9.707 -43.187 1.00 81.25 89 LYS A CA 1
ATOM 687 C C . LYS A 1 89 ? -10.584 11.059 -42.524 1.00 81.25 89 LYS A C 1
ATOM 689 O O . LYS A 1 89 ? -11.033 11.299 -41.405 1.00 81.25 89 LYS A O 1
ATOM 694 N N . THR A 1 90 ? -9.929 11.980 -43.236 1.00 76.81 90 THR A N 1
ATOM 695 C CA . THR A 1 90 ? -9.681 13.350 -42.747 1.00 76.81 90 THR A CA 1
ATOM 696 C C . THR A 1 90 ? -10.985 14.107 -42.481 1.00 76.81 90 THR A C 1
ATOM 698 O O . THR A 1 90 ? -11.143 14.715 -41.424 1.00 76.81 90 THR A O 1
ATOM 701 N N . LEU A 1 91 ? -11.955 14.039 -43.404 1.00 76.75 91 LEU A N 1
ATOM 702 C CA . LEU A 1 91 ? -13.259 14.686 -43.231 1.00 76.75 91 LEU A CA 1
ATOM 703 C C . LEU A 1 91 ? -14.070 14.054 -42.086 1.00 76.75 91 LEU A C 1
ATOM 705 O O . LEU A 1 91 ? -14.760 14.770 -41.362 1.00 76.75 91 LEU A O 1
ATOM 709 N N . ASN A 1 92 ? -13.972 12.733 -41.898 1.00 82.38 92 ASN A N 1
ATOM 710 C CA . ASN A 1 92 ? -14.573 12.030 -40.765 1.00 82.38 92 ASN A CA 1
ATOM 711 C C . ASN A 1 92 ? -13.999 12.540 -39.433 1.00 82.38 92 ASN A C 1
ATOM 713 O O . ASN A 1 92 ? -14.777 12.856 -38.538 1.00 82.38 92 ASN A O 1
ATOM 717 N N . LEU A 1 93 ? -12.680 12.713 -39.311 1.00 76.00 93 LEU A N 1
ATOM 718 C CA . LEU A 1 93 ? -12.068 13.310 -38.117 1.00 76.00 93 LEU A CA 1
ATOM 719 C C . LEU A 1 93 ? -12.540 14.753 -37.892 1.00 76.00 93 LEU A C 1
ATOM 721 O O . LEU A 1 93 ? -13.026 15.078 -36.810 1.00 76.00 93 LEU A O 1
ATOM 725 N N . ALA A 1 94 ? -12.490 15.597 -38.925 1.00 73.06 94 ALA A N 1
ATOM 726 C CA . ALA A 1 94 ? -12.853 17.011 -38.821 1.00 73.06 94 ALA A CA 1
ATOM 727 C C . ALA A 1 94 ? -14.321 17.232 -38.400 1.00 73.06 94 ALA A C 1
ATOM 729 O O . ALA A 1 94 ? -14.610 18.066 -37.543 1.00 73.06 94 ALA A O 1
ATOM 7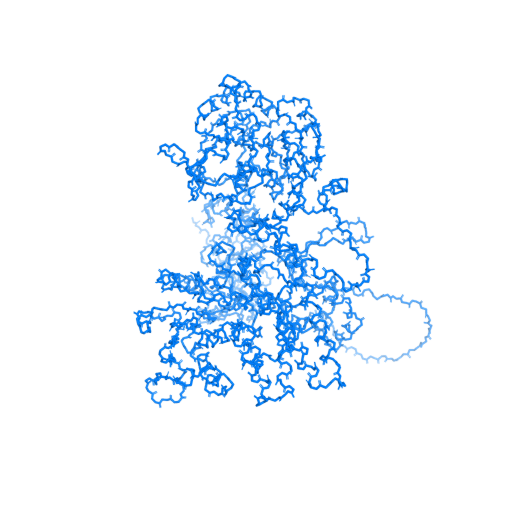30 N N . LEU A 1 95 ? -15.262 16.461 -38.962 1.00 65.56 95 LEU A N 1
ATOM 731 C CA . LEU A 1 95 ? -16.690 16.564 -38.629 1.00 65.56 95 LEU A CA 1
ATOM 732 C C . LEU A 1 95 ? -17.049 15.939 -37.270 1.00 65.56 95 LEU A C 1
ATOM 734 O O . LEU A 1 95 ? -18.116 16.239 -36.731 1.00 65.56 95 LEU A O 1
ATOM 738 N N . ASN A 1 96 ? -16.192 15.075 -36.714 1.00 63.91 96 ASN A N 1
ATOM 739 C CA . ASN A 1 96 ? -16.412 14.429 -35.417 1.00 63.91 96 ASN A CA 1
ATOM 740 C C . ASN A 1 96 ? -15.633 15.080 -34.256 1.00 63.91 96 ASN A C 1
ATOM 742 O O . ASN A 1 96 ? -15.980 14.815 -33.108 1.00 63.91 96 ASN A O 1
ATOM 746 N N . ASN A 1 97 ? -14.662 15.964 -34.530 1.00 58.09 97 ASN A N 1
ATOM 747 C CA . ASN A 1 97 ? -13.884 16.701 -33.518 1.00 58.09 97 ASN A CA 1
ATOM 748 C C . ASN A 1 97 ? -14.673 17.858 -32.856 1.00 58.09 97 ASN A C 1
ATOM 750 O O . ASN A 1 97 ? -14.289 18.402 -31.824 1.00 58.09 97 ASN A O 1
ATOM 754 N N . ILE A 1 98 ? -15.838 18.223 -33.400 1.00 45.62 98 ILE A N 1
ATOM 755 C CA . ILE A 1 98 ? -16.750 19.170 -32.750 1.00 45.62 98 ILE A CA 1
ATOM 756 C C . ILE A 1 98 ? -17.721 18.355 -31.876 1.00 45.62 98 ILE A C 1
ATOM 758 O O . ILE A 1 98 ? -18.694 17.779 -32.366 1.00 45.62 98 ILE A O 1
ATOM 762 N N . SER A 1 99 ? -17.371 18.289 -30.584 1.00 43.22 99 SER A N 1
ATOM 763 C CA . SER A 1 99 ? -18.095 17.726 -29.427 1.00 43.22 99 SER A CA 1
ATOM 764 C C . SER A 1 99 ? -18.473 16.230 -29.461 1.00 43.22 99 SER A C 1
ATOM 766 O O . SER A 1 99 ? -19.533 15.835 -29.945 1.00 43.22 99 SER A O 1
ATOM 768 N N . GLY A 1 100 ? -17.653 15.377 -28.832 1.00 48.59 100 GLY A N 1
ATOM 769 C CA . GLY A 1 100 ? -17.993 13.995 -28.453 1.00 48.59 100 GLY A CA 1
ATOM 770 C C . GLY A 1 100 ? -16.775 13.159 -28.033 1.00 48.59 100 GLY A C 1
ATOM 771 O O . GLY A 1 100 ? -15.651 13.508 -28.376 1.00 48.59 100 GLY A O 1
ATOM 772 N N . GLU A 1 101 ? -17.006 12.067 -27.297 1.00 50.25 101 GLU A N 1
ATOM 773 C CA . GLU A 1 101 ? -15.963 11.116 -26.876 1.00 50.25 101 GLU A CA 1
ATOM 774 C C . GLU A 1 101 ? -15.489 10.227 -28.038 1.00 50.25 101 GLU A C 1
ATOM 776 O O . GLU A 1 101 ? -16.302 9.679 -28.792 1.00 50.25 101 GLU A O 1
ATOM 781 N N . ASN A 1 102 ? -14.168 10.066 -28.140 1.00 50.59 102 ASN A N 1
ATOM 782 C CA . ASN A 1 102 ? -13.488 9.217 -29.115 1.00 50.59 102 ASN A CA 1
ATOM 783 C C . ASN A 1 102 ? -12.885 7.989 -28.415 1.00 50.59 102 ASN A C 1
ATOM 785 O O . ASN A 1 102 ? -12.473 8.059 -27.260 1.00 50.59 102 ASN A O 1
ATOM 789 N N . ASP A 1 103 ? -12.832 6.864 -29.114 1.00 57.34 103 ASP A N 1
ATOM 790 C CA . ASP A 1 103 ? -12.098 5.670 -28.711 1.00 57.34 103 ASP A CA 1
ATOM 791 C C . ASP A 1 103 ? -10.590 5.911 -28.870 1.00 57.34 103 ASP A C 1
ATOM 793 O O . ASP A 1 103 ? -10.126 6.183 -29.974 1.00 57.34 103 ASP A O 1
ATOM 797 N N . SER A 1 104 ? -9.837 5.860 -27.769 1.00 52.97 104 SER A N 1
ATOM 798 C CA . SER A 1 104 ? -8.424 6.252 -27.727 1.00 52.97 104 SER A CA 1
ATOM 799 C C . SER A 1 104 ? -7.496 5.327 -28.520 1.00 52.97 104 SER A C 1
ATOM 801 O O . SER A 1 104 ? -6.499 5.809 -29.048 1.00 52.97 104 SER A O 1
ATOM 803 N N . GLU A 1 105 ? -7.815 4.035 -28.652 1.00 52.84 105 GLU A N 1
ATOM 804 C CA . GLU A 1 105 ? -7.010 3.076 -29.428 1.00 52.84 105 GLU A CA 1
ATOM 805 C C . GLU A 1 105 ? -7.300 3.199 -30.928 1.00 52.84 105 GLU A C 1
ATOM 807 O O . GLU A 1 105 ? -6.380 3.246 -31.749 1.00 52.84 105 GLU A O 1
ATOM 812 N N . LEU A 1 106 ? -8.575 3.331 -31.306 1.00 53.88 106 LEU A N 1
ATOM 813 C CA . LEU A 1 106 ? -8.977 3.623 -32.689 1.00 53.88 106 LEU A CA 1
ATOM 814 C C . LEU A 1 106 ? -8.501 5.008 -33.138 1.00 53.88 106 LEU A C 1
ATOM 816 O O . LEU A 1 106 ? -8.102 5.185 -34.284 1.00 53.88 106 LEU A O 1
ATOM 820 N N . LEU A 1 107 ? -8.495 5.986 -32.234 1.00 63.09 107 LEU A N 1
ATOM 821 C CA . LEU A 1 107 ? -7.965 7.318 -32.492 1.00 63.09 107 LEU A CA 1
ATOM 822 C C . LEU A 1 107 ? -6.440 7.290 -32.631 1.00 63.09 107 LEU A C 1
ATOM 824 O O . LEU A 1 107 ? -5.927 7.852 -33.593 1.00 63.09 107 LEU A O 1
ATOM 828 N N . ALA A 1 108 ? -5.719 6.614 -31.732 1.00 60.84 108 ALA A N 1
ATOM 829 C CA . ALA A 1 108 ? -4.264 6.485 -31.820 1.00 60.84 108 ALA A CA 1
ATOM 830 C C . ALA A 1 108 ? -3.834 5.714 -33.079 1.00 60.84 108 ALA A C 1
ATOM 832 O O . ALA A 1 108 ? -2.917 6.145 -33.774 1.00 60.84 108 ALA A O 1
ATOM 833 N N . SER A 1 109 ? -4.533 4.630 -33.431 1.00 60.94 109 SER A N 1
ATOM 834 C CA . SER A 1 109 ? -4.262 3.862 -34.654 1.00 60.94 109 SER A CA 1
ATOM 835 C C . SER A 1 109 ? -4.620 4.629 -35.930 1.00 60.94 109 SER A C 1
ATOM 837 O O . SER A 1 109 ? -3.808 4.660 -36.851 1.00 60.94 109 SER A O 1
ATOM 839 N N . LEU A 1 110 ? -5.765 5.322 -35.986 1.00 58.62 110 LEU A N 1
ATOM 840 C CA . LEU A 1 110 ? -6.141 6.165 -37.129 1.00 58.62 110 LEU A CA 1
ATOM 841 C C . LEU A 1 110 ? -5.182 7.353 -37.307 1.00 58.62 110 LEU A C 1
ATOM 843 O O . LEU A 1 110 ? -4.839 7.694 -38.438 1.00 58.62 110 LEU A O 1
ATOM 847 N N . LEU A 1 111 ? -4.727 7.976 -36.213 1.00 64.00 111 LEU A N 1
ATOM 848 C CA . LEU A 1 111 ? -3.725 9.049 -36.244 1.00 64.00 111 LEU A CA 1
ATOM 849 C C . LEU A 1 111 ? -2.345 8.526 -36.662 1.00 64.00 111 LEU A C 1
ATOM 851 O O . LEU A 1 111 ? -1.648 9.206 -37.416 1.00 64.00 111 LEU A O 1
ATOM 855 N N . SER A 1 112 ? -1.973 7.312 -36.246 1.00 64.00 112 SER A N 1
ATOM 856 C CA . SER A 1 112 ? -0.740 6.651 -36.689 1.00 64.00 112 SER A CA 1
ATOM 857 C C . SER A 1 112 ? -0.795 6.283 -38.178 1.00 64.00 112 SER A C 1
ATOM 859 O O . SER A 1 112 ? 0.176 6.498 -38.891 1.00 64.00 112 SER A O 1
ATOM 861 N N . GLU A 1 113 ? -1.935 5.804 -38.689 1.00 63.16 113 GLU A N 1
ATOM 862 C CA . GLU A 1 113 ? -2.102 5.448 -40.109 1.00 63.16 113 GLU A CA 1
ATOM 863 C C . GLU A 1 113 ? -2.113 6.693 -41.016 1.00 63.16 113 GLU A C 1
ATOM 865 O O . GLU A 1 113 ? -1.542 6.697 -42.107 1.00 63.16 113 GLU A O 1
ATOM 870 N N . LEU A 1 114 ? -2.757 7.780 -40.577 1.00 61.22 114 LEU A N 1
ATOM 871 C CA . LEU A 1 114 ? -2.850 9.014 -41.361 1.00 61.22 114 LEU A CA 1
ATOM 872 C C . LEU A 1 114 ? -1.531 9.796 -41.396 1.00 61.22 114 LEU A C 1
ATOM 874 O O . LEU A 1 114 ? -1.226 10.388 -42.434 1.00 61.22 114 LEU A O 1
ATOM 878 N N . THR A 1 115 ? -0.728 9.757 -40.325 1.00 59.38 115 THR A N 1
ATOM 879 C CA . THR A 1 115 ? 0.599 10.409 -40.278 1.00 59.38 115 THR A CA 1
ATOM 880 C C . THR A 1 115 ? 1.636 9.747 -41.193 1.00 59.38 115 THR A C 1
ATOM 882 O O . THR A 1 115 ? 2.599 10.404 -41.585 1.00 59.38 115 THR A O 1
ATOM 885 N N . GLU A 1 116 ? 1.418 8.498 -41.616 1.00 53.34 116 GLU A N 1
ATOM 886 C CA . GLU A 1 116 ? 2.251 7.799 -42.606 1.00 53.34 116 GLU A CA 1
ATOM 887 C C . GLU A 1 116 ? 1.874 8.118 -44.071 1.00 53.34 116 GLU A C 1
ATOM 889 O O . GLU A 1 116 ? 2.625 7.790 -44.994 1.00 53.34 116 GLU A O 1
ATOM 894 N N . SER A 1 117 ? 0.738 8.786 -44.318 1.00 55.22 117 SER A N 1
ATOM 895 C CA . SER A 1 117 ? 0.256 9.102 -45.672 1.00 55.22 117 SER A CA 1
ATOM 896 C C . SER A 1 117 ? 0.721 10.482 -46.172 1.00 55.22 117 SER A C 1
ATOM 898 O O . SER A 1 117 ? 0.608 11.487 -45.477 1.00 55.22 117 SER A O 1
ATOM 900 N N . ALA A 1 118 ? 1.218 10.557 -47.415 1.00 47.91 118 ALA A N 1
ATOM 901 C CA . ALA A 1 118 ? 1.829 11.776 -47.976 1.00 47.91 118 ALA A CA 1
ATOM 902 C C . ALA A 1 118 ? 0.848 12.943 -48.244 1.00 47.91 118 ALA A C 1
ATOM 904 O O . ALA A 1 118 ? 1.293 14.067 -48.467 1.00 47.91 118 ALA A O 1
ATOM 905 N N . ASP A 1 119 ? -0.465 12.684 -48.212 1.00 46.62 119 ASP A N 1
ATOM 906 C CA . ASP A 1 119 ? -1.538 13.651 -48.503 1.00 46.62 119 ASP A CA 1
ATOM 907 C C . ASP A 1 119 ? -2.258 14.165 -47.231 1.00 46.62 119 ASP A C 1
ATOM 909 O O . ASP A 1 119 ? -3.329 14.776 -47.323 1.00 46.62 119 ASP A O 1
ATOM 913 N N . PHE A 1 120 ? -1.712 13.901 -46.037 1.00 58.06 120 PHE A N 1
ATOM 914 C CA . PHE A 1 120 ? -2.324 14.272 -44.759 1.00 58.06 120 PHE A CA 1
ATOM 915 C C . PHE A 1 120 ? -1.907 15.673 -44.288 1.00 58.06 120 PHE A C 1
ATOM 917 O O . PHE A 1 120 ? -0.745 15.922 -43.977 1.00 58.06 120 PHE A O 1
ATOM 924 N N . ASP A 1 121 ? -2.883 16.579 -44.203 1.00 55.72 121 ASP A N 1
ATOM 925 C CA . ASP A 1 121 ? -2.712 17.938 -43.683 1.00 55.72 121 ASP A CA 1
ATOM 926 C C . ASP A 1 121 ? -3.292 18.032 -42.260 1.00 55.72 121 ASP A C 1
ATOM 928 O O . ASP A 1 121 ? -4.512 18.002 -42.059 1.00 55.72 121 ASP A O 1
ATOM 932 N N . ILE A 1 122 ? -2.396 18.092 -41.267 1.00 56.56 122 ILE A N 1
ATOM 933 C CA . ILE A 1 122 ? -2.713 18.079 -39.828 1.00 56.56 122 ILE A CA 1
ATOM 934 C C . ILE A 1 122 ? -3.632 19.254 -39.457 1.00 56.56 122 ILE A C 1
ATOM 936 O O . ILE A 1 122 ? -4.547 19.078 -38.643 1.00 56.56 122 ILE A O 1
ATOM 940 N N . ASP A 1 123 ? -3.474 20.404 -40.121 1.00 52.25 123 ASP A N 1
ATOM 941 C CA . ASP A 1 123 ? -4.221 21.635 -39.837 1.00 52.25 123 ASP A CA 1
ATOM 942 C C . ASP A 1 123 ? -5.727 21.504 -40.143 1.00 52.25 123 ASP A C 1
ATOM 944 O O . ASP A 1 123 ? -6.548 22.238 -39.589 1.00 52.25 123 ASP A O 1
ATOM 948 N N . LEU A 1 124 ? -6.126 20.526 -40.970 1.00 51.00 124 LEU A N 1
ATOM 949 C CA . LEU A 1 124 ? -7.528 20.261 -41.318 1.00 51.00 124 LEU A CA 1
ATOM 950 C C . LEU A 1 124 ? -8.260 19.349 -40.312 1.00 51.00 124 LEU A C 1
ATOM 952 O O . LEU A 1 124 ? -9.481 19.213 -40.405 1.00 51.00 124 LEU A O 1
ATOM 956 N N . THR A 1 125 ? -7.553 18.722 -39.360 1.00 57.03 125 THR A N 1
ATOM 957 C CA . THR A 1 125 ? -8.126 17.736 -38.410 1.00 57.03 125 THR A CA 1
ATOM 958 C C . THR A 1 125 ? -8.506 18.311 -37.044 1.00 57.03 125 THR A C 1
ATOM 960 O O . THR A 1 125 ? -9.344 17.740 -36.342 1.00 57.03 125 THR A O 1
ATOM 963 N N . GLY A 1 126 ? -7.920 19.452 -36.668 1.00 51.78 126 GLY A N 1
ATOM 964 C CA . GLY A 1 126 ? -8.154 20.129 -35.389 1.00 51.78 126 GLY A CA 1
ATOM 965 C C . GLY A 1 126 ? -7.363 19.585 -34.186 1.00 51.78 126 GLY A C 1
ATOM 966 O O . GLY A 1 126 ? -7.702 19.949 -33.063 1.00 51.78 126 GLY A O 1
ATOM 967 N N . PHE A 1 127 ? -6.337 18.745 -34.391 1.00 54.47 127 PHE A N 1
ATOM 968 C CA . PHE A 1 127 ? -5.389 18.293 -33.352 1.00 54.47 127 PHE A CA 1
ATOM 969 C C . PHE A 1 127 ? -4.018 18.978 -33.488 1.00 54.47 127 PHE A C 1
ATOM 971 O O . PHE A 1 127 ? -3.598 19.293 -34.601 1.00 54.47 127 PHE A O 1
ATOM 978 N N . SER A 1 128 ? -3.298 19.182 -32.373 1.00 55.69 128 SER A N 1
ATOM 979 C CA . SER A 1 128 ? -1.911 19.676 -32.394 1.00 55.69 128 SER A CA 1
ATOM 980 C C . SER A 1 128 ? -0.899 18.523 -32.409 1.00 55.69 128 SER A C 1
ATOM 982 O O . SER A 1 128 ? -1.164 17.442 -31.883 1.00 55.69 128 SER A O 1
ATOM 984 N N . SER A 1 129 ? 0.301 18.741 -32.961 1.00 53.06 129 SER A N 1
ATOM 985 C CA . SER A 1 129 ? 1.330 17.691 -33.061 1.00 53.06 129 SER A CA 1
ATOM 986 C C . SER A 1 129 ? 1.788 17.140 -31.701 1.00 53.06 129 SER A C 1
ATOM 988 O O . SER A 1 129 ? 2.265 16.016 -31.629 1.00 53.06 129 SER A O 1
ATOM 990 N N . SER A 1 130 ? 1.654 17.910 -30.615 1.00 45.06 130 SER A N 1
ATOM 991 C CA . SER A 1 130 ? 2.042 17.481 -29.263 1.00 45.06 130 SER A CA 1
ATOM 992 C C . SER A 1 130 ? 1.028 16.571 -28.573 1.00 45.06 130 SER A C 1
ATOM 994 O O . SER A 1 130 ? 1.418 15.823 -27.678 1.00 45.06 130 SER A O 1
ATOM 996 N N . ASP A 1 131 ? -0.246 16.635 -28.965 1.00 53.25 131 ASP A N 1
ATOM 997 C CA . ASP A 1 131 ? -1.301 15.812 -28.360 1.00 53.25 131 ASP A CA 1
ATOM 998 C C . ASP A 1 131 ? -1.174 14.354 -28.823 1.00 53.25 131 ASP A C 1
ATOM 1000 O O . ASP A 1 131 ? -1.378 13.425 -28.046 1.00 53.25 131 ASP A O 1
ATOM 1004 N N . ILE A 1 132 ? -0.738 14.164 -30.071 1.00 55.25 132 ILE A N 1
ATOM 1005 C CA . ILE A 1 132 ? -0.544 12.853 -30.698 1.00 55.25 132 ILE A CA 1
ATOM 1006 C C . ILE A 1 132 ? 0.586 12.068 -29.998 1.00 55.25 132 ILE A C 1
ATOM 1008 O O . ILE A 1 132 ? 0.406 10.898 -29.667 1.00 55.25 132 ILE A O 1
ATOM 1012 N N . ASP A 1 133 ? 1.713 12.715 -29.672 1.00 50.19 133 ASP A N 1
ATOM 1013 C CA . ASP A 1 133 ? 2.870 12.062 -29.027 1.00 50.19 133 ASP A CA 1
ATOM 1014 C C . ASP A 1 133 ? 2.591 11.618 -27.577 1.00 50.19 133 ASP A C 1
ATOM 1016 O O . ASP A 1 133 ? 3.081 10.581 -27.119 1.00 50.19 133 ASP A O 1
ATOM 1020 N N . GLN A 1 134 ? 1.804 12.393 -26.824 1.00 50.97 134 GLN A N 1
ATOM 1021 C CA . GLN A 1 134 ? 1.470 12.060 -25.432 1.00 50.97 134 GLN A CA 1
ATOM 1022 C C . GLN A 1 134 ? 0.573 10.828 -25.340 1.00 50.97 134 GLN A C 1
ATOM 1024 O O . GLN A 1 134 ? 0.779 9.988 -24.462 1.00 50.97 134 GLN A O 1
ATOM 1029 N N . ILE A 1 135 ? -0.377 10.708 -26.272 1.00 52.88 135 ILE A N 1
ATOM 1030 C CA . ILE A 1 135 ? -1.298 9.572 -26.350 1.00 52.88 135 ILE A CA 1
ATOM 1031 C C . ILE A 1 135 ? -0.525 8.268 -26.617 1.00 52.88 135 ILE A C 1
ATOM 1033 O O . ILE A 1 135 ? -0.877 7.234 -26.058 1.00 52.88 135 ILE A O 1
ATOM 1037 N N . LEU A 1 136 ? 0.575 8.319 -27.375 1.00 47.56 136 LEU A N 1
ATOM 1038 C CA . LEU A 1 136 ? 1.407 7.147 -27.674 1.00 47.56 136 LEU A CA 1
ATOM 1039 C C . LEU A 1 136 ? 2.372 6.764 -26.532 1.00 47.56 136 LEU A C 1
ATOM 1041 O O . LEU A 1 136 ? 2.674 5.589 -26.352 1.00 47.56 136 LEU A O 1
ATOM 1045 N N . THR A 1 137 ? 2.848 7.726 -25.732 1.00 41.06 137 THR A N 1
ATOM 1046 C CA . THR A 1 137 ? 3.918 7.488 -24.734 1.00 41.06 137 THR A CA 1
ATOM 1047 C C . THR A 1 137 ? 3.401 6.948 -23.391 1.00 41.06 137 THR A C 1
ATOM 1049 O O . THR A 1 137 ? 4.128 6.274 -22.661 1.00 41.06 137 THR A O 1
ATOM 1052 N N . ALA A 1 138 ? 2.143 7.227 -23.038 1.00 43.81 138 ALA A N 1
ATOM 1053 C CA . ALA A 1 138 ? 1.544 6.806 -21.767 1.00 43.81 138 ALA A CA 1
ATOM 1054 C C . ALA A 1 138 ? 1.343 5.279 -21.637 1.00 43.81 138 ALA A C 1
ATOM 1056 O O . ALA A 1 138 ? 1.088 4.787 -20.541 1.00 43.81 138 ALA A O 1
ATOM 1057 N N . HIS A 1 139 ? 1.485 4.530 -22.730 1.00 44.25 139 HIS A N 1
ATOM 1058 C CA . HIS A 1 139 ? 1.210 3.096 -22.800 1.00 44.25 139 HIS A CA 1
ATOM 1059 C C . HIS A 1 139 ? 2.361 2.196 -22.267 1.00 44.25 139 HIS A C 1
ATOM 1061 O O . HIS A 1 139 ? 2.124 1.036 -21.945 1.00 44.25 139 HIS A O 1
ATOM 1067 N N . ASP A 1 140 ? 3.590 2.712 -22.080 1.00 31.70 140 ASP A N 1
ATOM 1068 C CA . ASP A 1 140 ? 4.801 1.863 -21.985 1.00 31.70 140 ASP A CA 1
ATOM 1069 C C . ASP A 1 140 ? 5.541 1.787 -20.616 1.00 31.70 140 ASP A C 1
ATOM 1071 O O . ASP A 1 140 ? 6.633 1.213 -20.548 1.00 31.70 140 ASP A O 1
ATOM 1075 N N . SER A 1 141 ? 5.060 2.347 -19.491 1.00 31.47 141 SER A N 1
ATOM 1076 C CA . SER A 1 141 ? 5.867 2.384 -18.235 1.00 31.47 141 SER A CA 1
ATOM 1077 C C . SER A 1 141 ? 5.093 2.319 -16.897 1.00 31.47 141 SER A C 1
ATOM 1079 O O . SER A 1 141 ? 4.596 3.344 -16.442 1.00 31.47 141 SER A O 1
ATOM 1081 N N . ALA A 1 142 ? 5.104 1.166 -16.194 1.00 30.22 142 ALA A N 1
ATOM 1082 C CA . ALA A 1 142 ? 4.738 1.025 -14.763 1.00 30.22 142 ALA A CA 1
ATOM 1083 C C . ALA A 1 142 ? 5.401 -0.207 -14.072 1.00 30.22 142 ALA A C 1
ATOM 1085 O O . ALA A 1 142 ? 5.393 -1.291 -14.652 1.00 30.22 142 ALA A O 1
ATOM 1086 N N . GLY A 1 143 ? 5.943 -0.045 -12.844 1.00 32.06 143 GLY A N 1
ATOM 1087 C CA . GLY A 1 143 ? 6.338 -1.122 -11.899 1.00 32.06 143 GLY A CA 1
ATOM 1088 C C . GLY A 1 143 ? 7.545 -0.802 -10.981 1.00 32.06 143 GLY A C 1
ATOM 1089 O O . GLY A 1 143 ? 8.642 -0.617 -11.502 1.00 32.06 143 GLY A O 1
ATOM 1090 N N . ASP A 1 144 ? 7.364 -0.757 -9.645 1.00 34.59 144 ASP A N 1
ATOM 1091 C CA . ASP A 1 144 ? 8.447 -0.635 -8.638 1.00 34.59 144 ASP A CA 1
ATOM 1092 C C . ASP A 1 144 ? 8.002 -1.162 -7.236 1.00 34.59 144 ASP A C 1
ATOM 1094 O O . ASP A 1 144 ? 7.235 -0.493 -6.546 1.00 34.59 144 ASP A O 1
ATOM 1098 N N . GLU A 1 145 ? 8.415 -2.382 -6.828 1.00 31.38 145 GLU A N 1
ATOM 1099 C CA . GLU A 1 145 ? 7.822 -3.121 -5.678 1.00 31.38 145 GLU A CA 1
ATOM 1100 C C . GLU A 1 145 ? 8.800 -3.841 -4.707 1.00 31.38 145 GLU A C 1
ATOM 1102 O O . GLU A 1 145 ? 8.361 -4.539 -3.800 1.00 31.38 145 GLU A O 1
ATOM 1107 N N . HIS A 1 146 ? 10.130 -3.714 -4.813 1.00 40.09 146 HIS A N 1
ATOM 1108 C CA . HIS A 1 146 ? 11.029 -4.692 -4.150 1.00 40.09 146 HIS A CA 1
ATOM 1109 C C . HIS A 1 146 ? 11.824 -4.209 -2.912 1.00 40.09 146 HIS A C 1
ATOM 1111 O O . HIS A 1 146 ? 13.007 -4.530 -2.799 1.00 40.09 146 HIS A O 1
ATOM 1117 N N . SER A 1 147 ? 11.242 -3.442 -1.973 1.00 37.66 147 SER A N 1
ATOM 1118 C CA . SER A 1 147 ? 11.959 -3.046 -0.731 1.00 37.66 147 SER A CA 1
ATOM 1119 C C . SER A 1 147 ? 11.835 -4.026 0.450 1.00 37.66 147 SER A C 1
ATOM 1121 O O . SER A 1 147 ? 12.664 -3.965 1.356 1.00 37.66 147 SER A O 1
ATOM 1123 N N . GLU A 1 148 ? 10.847 -4.930 0.469 1.00 35.56 148 GLU A N 1
ATOM 1124 C CA . GLU A 1 148 ? 10.640 -5.888 1.579 1.00 35.56 148 GLU A CA 1
ATOM 1125 C C . GLU A 1 148 ? 11.476 -7.176 1.445 1.00 35.56 148 GLU A C 1
ATOM 1127 O O . GLU A 1 148 ? 12.016 -7.667 2.435 1.00 35.56 148 GLU A O 1
ATOM 1132 N N . LEU A 1 149 ? 11.702 -7.663 0.218 1.00 34.97 149 LEU A N 1
ATOM 1133 C CA . LEU A 1 149 ? 12.597 -8.804 -0.077 1.00 34.97 149 LEU A CA 1
ATOM 1134 C C . LEU A 1 149 ? 14.059 -8.527 0.317 1.00 34.97 149 LEU A C 1
ATOM 1136 O O . LEU A 1 149 ? 14.847 -9.427 0.594 1.00 34.97 149 LEU A O 1
ATOM 1140 N N . ASP A 1 150 ? 14.399 -7.248 0.398 1.00 35.78 150 ASP A N 1
ATOM 1141 C CA . ASP A 1 150 ? 15.708 -6.735 0.751 1.00 35.78 150 ASP A CA 1
ATOM 1142 C C . ASP A 1 150 ? 16.014 -6.964 2.265 1.00 35.78 150 ASP A C 1
ATOM 1144 O O . ASP A 1 150 ? 17.176 -7.146 2.649 1.00 35.78 150 ASP A O 1
ATOM 1148 N N . GLN A 1 151 ? 15.013 -7.027 3.155 1.00 38.28 151 GLN A N 1
ATOM 1149 C CA . GLN A 1 151 ? 15.243 -7.193 4.604 1.00 38.28 151 GLN A CA 1
ATOM 1150 C C . GLN A 1 151 ? 15.717 -8.596 5.014 1.00 38.28 151 GLN A C 1
ATOM 1152 O O . GLN A 1 151 ? 16.586 -8.700 5.876 1.00 38.28 151 GLN A O 1
ATOM 1157 N N . GLN A 1 152 ? 15.245 -9.664 4.361 1.00 37.03 152 GLN A N 1
ATOM 1158 C CA . GLN A 1 152 ? 15.646 -11.045 4.687 1.00 37.03 152 GLN A CA 1
ATOM 1159 C C . GLN A 1 152 ? 17.127 -11.342 4.378 1.00 37.03 152 GLN A C 1
ATOM 1161 O O . GLN A 1 152 ? 17.720 -12.240 4.971 1.00 37.03 152 GLN A O 1
ATOM 1166 N N . ALA A 1 153 ? 17.770 -10.564 3.500 1.00 37.53 153 ALA A N 1
ATOM 1167 C CA . ALA A 1 153 ? 19.190 -10.732 3.188 1.00 37.53 153 ALA A CA 1
ATOM 1168 C C . ALA A 1 153 ? 20.135 -10.220 4.302 1.00 37.53 153 ALA A C 1
ATOM 1170 O O . ALA A 1 153 ? 21.276 -10.680 4.373 1.00 37.53 153 ALA A O 1
ATOM 1171 N N . LEU A 1 154 ? 19.680 -9.305 5.176 1.00 38.28 154 LEU A N 1
ATOM 1172 C CA . LEU A 1 154 ? 20.489 -8.681 6.243 1.00 38.28 154 LEU A CA 1
ATOM 1173 C C . LEU A 1 154 ? 20.855 -9.645 7.385 1.00 38.28 154 LEU A C 1
ATOM 1175 O O . LEU A 1 154 ? 21.877 -9.453 8.038 1.00 38.28 154 LEU A O 1
ATOM 1179 N N . GLU A 1 155 ? 20.058 -10.688 7.616 1.00 38.00 155 GLU A N 1
ATOM 1180 C CA . GLU A 1 155 ? 20.280 -11.635 8.721 1.00 38.00 155 GLU A CA 1
ATOM 1181 C C . GLU A 1 155 ? 21.337 -12.707 8.391 1.00 38.00 155 GLU A C 1
ATOM 1183 O O . GLU A 1 155 ? 21.860 -13.358 9.291 1.00 38.00 155 GLU A O 1
ATOM 1188 N N . SER A 1 156 ? 21.726 -12.847 7.116 1.00 39.31 156 SER A N 1
ATOM 1189 C CA . SER A 1 156 ? 22.668 -13.882 6.643 1.00 39.31 156 SER A CA 1
ATOM 1190 C C . SER A 1 156 ? 24.120 -13.414 6.447 1.00 39.31 156 SER A C 1
ATOM 1192 O O . SER A 1 156 ? 24.982 -14.209 6.087 1.00 39.31 156 SER A O 1
ATOM 1194 N N . THR A 1 157 ? 24.434 -12.132 6.665 1.00 42.03 157 THR A N 1
ATOM 1195 C CA . THR A 1 157 ? 25.748 -11.547 6.310 1.00 42.03 157 THR A CA 1
ATOM 1196 C C . THR A 1 157 ? 26.790 -11.571 7.436 1.00 42.03 157 THR A C 1
ATOM 1198 O O . THR A 1 157 ? 27.799 -10.871 7.349 1.00 42.03 157 THR A O 1
ATOM 1201 N N . ALA A 1 158 ? 26.571 -12.361 8.490 1.00 40.69 158 ALA A N 1
ATOM 1202 C CA . ALA A 1 158 ? 27.481 -12.481 9.634 1.00 40.69 158 ALA A CA 1
ATOM 1203 C C . ALA A 1 158 ? 28.587 -13.545 9.460 1.00 40.69 158 ALA A C 1
ATOM 1205 O O . ALA A 1 158 ? 29.290 -13.843 10.425 1.00 40.69 158 ALA A O 1
ATOM 1206 N N . ASP A 1 159 ? 28.779 -14.097 8.258 1.00 43.66 159 ASP A N 1
ATOM 1207 C CA . ASP A 1 159 ? 29.916 -14.979 7.989 1.00 43.66 159 ASP A CA 1
ATOM 1208 C C . ASP A 1 159 ? 31.195 -14.164 7.759 1.00 43.66 159 ASP A C 1
ATOM 1210 O O . ASP A 1 159 ? 31.281 -13.289 6.894 1.00 43.66 159 ASP A O 1
ATOM 1214 N N . SER A 1 160 ? 32.224 -14.462 8.551 1.00 52.28 160 SER A N 1
ATOM 1215 C CA . SER A 1 160 ? 33.543 -13.821 8.506 1.00 52.28 160 SER A CA 1
ATOM 1216 C C . SER A 1 160 ? 34.392 -14.225 7.293 1.00 52.28 160 SER A C 1
ATOM 1218 O O . SER A 1 160 ? 35.523 -13.755 7.174 1.00 52.28 160 SER A O 1
ATOM 1220 N N . ASN A 1 161 ? 33.863 -15.054 6.386 1.00 73.19 161 ASN A N 1
ATOM 1221 C CA . ASN A 1 161 ? 34.576 -15.554 5.216 1.00 73.19 161 ASN A CA 1
ATOM 1222 C C . ASN A 1 161 ? 33.729 -15.370 3.936 1.00 73.19 161 ASN A C 1
ATOM 1224 O O . ASN A 1 161 ? 32.708 -16.048 3.803 1.00 73.19 161 ASN A O 1
ATOM 1228 N N . PRO A 1 162 ? 34.099 -14.454 3.019 1.00 82.94 162 PRO A N 1
ATOM 1229 C CA . PRO A 1 162 ? 33.333 -14.211 1.798 1.00 82.94 162 PRO A CA 1
ATOM 1230 C C . PRO A 1 162 ? 33.405 -15.400 0.825 1.00 82.94 162 PRO A C 1
ATOM 1232 O O . PRO A 1 162 ? 34.427 -16.080 0.723 1.00 82.94 162 PRO A O 1
ATOM 1235 N N . ILE A 1 163 ? 32.305 -15.643 0.114 1.00 90.25 163 ILE A N 1
ATOM 1236 C CA . ILE A 1 163 ? 32.128 -16.755 -0.833 1.00 90.25 163 ILE A CA 1
ATOM 1237 C C . ILE A 1 163 ? 32.711 -16.390 -2.201 1.00 90.25 163 ILE A C 1
ATOM 1239 O O . ILE A 1 163 ? 33.348 -17.231 -2.845 1.00 90.25 163 ILE A O 1
ATOM 1243 N N . ALA A 1 164 ? 32.508 -15.146 -2.640 1.00 90.44 164 ALA A N 1
ATOM 1244 C CA . ALA A 1 164 ? 33.151 -14.587 -3.822 1.00 90.44 164 ALA A CA 1
ATOM 1245 C C . ALA A 1 164 ? 34.681 -14.556 -3.661 1.00 90.44 164 ALA A C 1
ATOM 1247 O O . ALA A 1 164 ? 35.201 -14.302 -2.572 1.00 90.44 164 ALA A O 1
ATOM 1248 N N . GLN A 1 165 ? 35.406 -14.798 -4.754 1.00 92.06 165 GLN A N 1
ATOM 1249 C CA . GLN A 1 165 ? 36.869 -14.750 -4.782 1.00 92.06 165 GLN A CA 1
ATOM 1250 C C . GLN A 1 165 ? 37.379 -13.587 -5.651 1.00 92.06 165 GLN A C 1
ATOM 1252 O O . GLN A 1 165 ? 36.810 -13.324 -6.711 1.00 92.06 165 GLN A O 1
ATOM 1257 N N . PRO A 1 166 ? 38.480 -12.909 -5.274 1.00 92.31 166 PRO A N 1
ATOM 1258 C CA . PRO A 1 166 ? 39.110 -11.913 -6.139 1.00 92.31 166 PRO A CA 1
ATOM 1259 C C . PRO A 1 166 ? 39.452 -12.475 -7.531 1.00 92.31 166 PRO A C 1
ATOM 1261 O O . PRO A 1 166 ? 39.991 -13.573 -7.661 1.00 92.31 166 PRO A O 1
ATOM 1264 N N . GLY A 1 167 ? 39.147 -11.710 -8.578 1.00 90.12 167 GLY A N 1
ATOM 1265 C CA . GLY A 1 167 ? 39.305 -12.069 -9.990 1.00 90.12 167 GLY A CA 1
ATOM 1266 C C . GLY A 1 167 ? 38.151 -12.886 -10.591 1.00 90.12 167 GLY A C 1
ATOM 1267 O O . GLY A 1 167 ? 38.141 -13.102 -11.813 1.00 90.12 167 GLY A O 1
ATOM 1268 N N . GLU A 1 168 ? 37.195 -13.330 -9.767 1.00 94.62 168 GLU A N 1
ATOM 1269 C CA . GLU A 1 168 ? 36.013 -14.093 -10.177 1.00 94.62 168 GLU A CA 1
ATOM 1270 C C . GLU A 1 168 ? 34.990 -13.211 -10.908 1.00 94.62 168 GLU A C 1
ATOM 1272 O O . GLU A 1 168 ? 34.759 -12.062 -10.530 1.00 94.62 168 GLU A O 1
ATOM 1277 N N . ILE A 1 169 ? 34.348 -13.772 -11.939 1.00 96.62 169 ILE A N 1
ATOM 1278 C CA . ILE A 1 169 ? 33.183 -13.175 -12.599 1.00 96.62 169 ILE A CA 1
ATOM 1279 C C . ILE A 1 169 ? 31.968 -14.049 -12.294 1.00 96.62 169 ILE A C 1
ATOM 1281 O O . ILE A 1 169 ? 31.928 -15.223 -12.656 1.00 96.62 169 ILE A O 1
ATOM 1285 N N . ILE A 1 170 ? 30.974 -13.458 -11.642 1.00 95.88 170 ILE A N 1
ATOM 1286 C CA . ILE A 1 170 ? 29.732 -14.102 -11.228 1.00 95.88 170 ILE A CA 1
ATOM 1287 C C . ILE A 1 170 ? 28.632 -13.694 -12.212 1.00 95.88 170 ILE A C 1
ATOM 1289 O O . ILE A 1 170 ? 28.293 -12.514 -12.342 1.00 95.88 170 ILE A O 1
ATOM 1293 N N . GLN A 1 171 ? 28.070 -14.676 -12.917 1.00 95.12 171 GLN A N 1
ATOM 1294 C CA . GLN A 1 171 ? 26.949 -14.482 -13.837 1.00 95.12 171 GLN A CA 1
ATOM 1295 C C . GLN A 1 171 ? 25.621 -14.573 -13.069 1.00 95.12 171 GLN A C 1
ATOM 1297 O O . GLN A 1 171 ? 25.319 -15.598 -12.461 1.00 95.12 171 GLN A O 1
ATOM 1302 N N . LEU A 1 172 ? 24.804 -13.521 -13.140 1.00 92.62 172 LEU A N 1
ATOM 1303 C CA . LEU A 1 172 ? 23.490 -13.431 -12.497 1.00 92.62 172 LEU A CA 1
ATOM 1304 C C . LEU A 1 172 ? 22.416 -13.158 -13.555 1.00 92.62 172 LEU A C 1
ATOM 1306 O O . LEU A 1 172 ? 22.147 -12.008 -13.904 1.00 92.62 172 LEU A O 1
ATOM 1310 N N . GLY A 1 173 ? 21.833 -14.209 -14.132 1.00 89.94 173 GLY A N 1
ATOM 1311 C CA . GLY A 1 173 ? 20.916 -14.067 -15.266 1.00 89.94 173 GLY A CA 1
ATOM 1312 C C . GLY A 1 173 ? 21.611 -13.378 -16.447 1.00 89.94 173 GLY A C 1
ATOM 1313 O O . GLY A 1 173 ? 22.589 -13.900 -16.974 1.00 89.94 173 GLY A O 1
ATOM 1314 N N . HIS A 1 174 ? 21.154 -12.184 -16.839 1.00 90.62 174 HIS A N 1
ATOM 1315 C CA . HIS A 1 174 ? 21.791 -11.362 -17.884 1.00 90.62 174 HIS A CA 1
ATOM 1316 C C . HIS A 1 174 ? 22.797 -10.320 -17.356 1.00 90.62 174 HIS A C 1
ATOM 1318 O O . HIS A 1 174 ? 23.320 -9.517 -18.140 1.00 90.62 174 HIS A O 1
ATOM 1324 N N . HIS A 1 175 ? 23.053 -10.320 -16.046 1.00 97.00 175 HIS A N 1
ATOM 1325 C CA . HIS A 1 175 ? 23.987 -9.436 -15.353 1.00 97.00 175 HIS A CA 1
ATOM 1326 C C . HIS A 1 175 ? 25.312 -10.150 -15.072 1.00 97.00 175 HIS A C 1
ATOM 1328 O O . HIS A 1 175 ? 25.361 -11.377 -14.969 1.00 97.00 175 HIS A O 1
ATOM 1334 N N . ARG A 1 176 ? 26.387 -9.376 -14.924 1.00 97.12 176 ARG A N 1
ATOM 1335 C CA . ARG A 1 176 ? 27.713 -9.884 -14.551 1.00 97.12 176 ARG A CA 1
ATOM 1336 C C . ARG A 1 176 ? 28.323 -9.009 -13.470 1.00 97.12 176 ARG A C 1
ATOM 1338 O O . ARG A 1 176 ? 28.289 -7.785 -13.582 1.00 97.12 176 ARG A O 1
ATOM 1345 N N . ILE A 1 177 ? 28.904 -9.642 -12.462 1.00 97.06 177 ILE A N 1
ATOM 1346 C CA . ILE A 1 177 ? 29.664 -8.969 -11.408 1.00 97.06 177 ILE A CA 1
ATOM 1347 C C . ILE A 1 177 ? 31.083 -9.505 -11.451 1.00 97.06 177 ILE A C 1
ATOM 1349 O O . ILE A 1 177 ? 31.270 -10.717 -11.416 1.00 97.06 177 ILE A O 1
ATOM 1353 N N . ALA A 1 178 ? 32.070 -8.625 -11.505 1.00 97.00 178 ALA A N 1
ATOM 1354 C CA . ALA A 1 178 ? 33.463 -8.986 -11.306 1.00 97.00 178 ALA A CA 1
ATOM 1355 C C . ALA A 1 178 ? 33.908 -8.580 -9.897 1.00 97.00 178 ALA A C 1
ATOM 1357 O O . ALA A 1 178 ? 33.762 -7.422 -9.510 1.00 97.00 178 ALA A O 1
ATOM 1358 N N . CYS A 1 179 ? 34.467 -9.526 -9.147 1.00 96.81 179 CYS A N 1
ATOM 1359 C CA . CYS A 1 179 ? 35.090 -9.244 -7.860 1.00 96.81 179 CYS A CA 1
ATOM 1360 C C . CYS A 1 179 ? 36.540 -8.800 -8.100 1.00 96.81 179 CYS A C 1
ATOM 1362 O O . CYS A 1 179 ? 37.389 -9.644 -8.374 1.00 96.81 179 CYS A O 1
ATOM 1364 N N . GLY A 1 180 ? 36.864 -7.510 -8.025 1.00 94.62 180 GLY A N 1
ATOM 1365 C CA . GLY A 1 180 ? 38.235 -7.046 -8.269 1.00 94.62 180 GLY A CA 1
ATOM 1366 C C . GLY A 1 180 ? 38.388 -5.547 -8.502 1.00 94.62 180 GLY A C 1
ATOM 1367 O O . GLY A 1 180 ? 37.493 -4.759 -8.216 1.00 94.62 180 GLY A O 1
ATOM 1368 N N . ASP A 1 181 ? 39.557 -5.150 -8.999 1.00 93.25 181 ASP A N 1
ATOM 1369 C CA . ASP A 1 181 ? 39.898 -3.748 -9.233 1.00 93.25 181 ASP A CA 1
ATOM 1370 C C . ASP A 1 181 ? 39.379 -3.273 -10.601 1.00 93.25 181 ASP A C 1
ATOM 1372 O O . ASP A 1 181 ? 39.662 -3.877 -11.636 1.00 93.25 181 ASP A O 1
ATOM 1376 N N . CYS A 1 182 ? 38.644 -2.159 -10.620 1.00 93.38 182 CYS A N 1
ATOM 1377 C CA . CYS A 1 182 ? 38.145 -1.522 -11.842 1.00 93.38 182 CYS A CA 1
ATOM 1378 C C . CYS A 1 182 ? 39.238 -0.880 -12.723 1.00 93.38 182 CYS A C 1
ATOM 1380 O O . CYS A 1 182 ? 38.930 -0.299 -13.764 1.00 93.38 182 CYS A O 1
ATOM 1382 N N . THR A 1 183 ? 40.500 -0.945 -12.301 1.00 93.12 183 THR A N 1
ATOM 1383 C CA . THR A 1 183 ? 41.673 -0.540 -13.086 1.00 93.12 183 THR A CA 1
ATOM 1384 C C . THR A 1 183 ? 42.410 -1.721 -13.729 1.00 93.12 183 THR A C 1
ATOM 1386 O O . THR A 1 183 ? 43.339 -1.504 -14.503 1.00 93.12 183 THR A O 1
ATOM 1389 N N . ASP A 1 184 ? 41.986 -2.965 -13.470 1.00 94.06 184 ASP A N 1
ATOM 1390 C CA . ASP A 1 184 ? 42.523 -4.159 -14.131 1.00 94.06 184 ASP A CA 1
ATOM 1391 C C . ASP A 1 184 ? 41.874 -4.357 -15.514 1.00 94.06 184 ASP A C 1
ATOM 1393 O O . ASP A 1 184 ? 40.744 -4.841 -15.642 1.00 94.06 184 ASP A O 1
ATOM 1397 N N . GLU A 1 185 ? 42.612 -4.004 -16.570 1.00 92.06 185 GLU A N 1
ATOM 1398 C CA . GLU A 1 185 ? 42.174 -4.162 -17.962 1.00 92.06 185 GLU A CA 1
ATOM 1399 C C . GLU A 1 185 ? 41.814 -5.616 -18.306 1.00 92.06 185 GLU A C 1
ATOM 1401 O O . GLU A 1 185 ? 40.801 -5.854 -18.960 1.00 92.06 185 GLU A O 1
ATOM 1406 N N . SER A 1 186 ? 42.567 -6.604 -17.807 1.00 93.38 186 SER A N 1
ATOM 1407 C CA . SER A 1 186 ? 42.312 -8.028 -18.076 1.00 93.38 186 SER A CA 1
ATOM 1408 C C . SER A 1 186 ? 40.989 -8.494 -17.465 1.00 93.38 186 SER A C 1
ATOM 1410 O O . SER A 1 186 ? 40.239 -9.271 -18.067 1.00 93.38 186 SER A O 1
ATOM 1412 N N . LEU A 1 187 ? 40.657 -8.011 -16.264 1.00 94.19 187 LEU A N 1
ATOM 1413 C CA . LEU A 1 187 ? 39.364 -8.283 -15.636 1.00 94.19 187 LEU A CA 1
ATOM 1414 C C . LEU A 1 187 ? 38.214 -7.662 -16.437 1.00 94.19 187 LEU A C 1
ATOM 1416 O O . LEU A 1 187 ? 37.186 -8.311 -16.636 1.00 94.19 187 LEU A O 1
ATOM 1420 N N . ILE A 1 188 ? 38.396 -6.437 -16.930 1.00 93.00 188 ILE A N 1
ATOM 1421 C CA . ILE A 1 188 ? 37.380 -5.700 -17.691 1.00 93.00 188 ILE A CA 1
ATOM 1422 C C . ILE A 1 188 ? 37.158 -6.315 -19.072 1.00 93.00 188 ILE A C 1
ATOM 1424 O O . ILE A 1 188 ? 36.010 -6.477 -19.490 1.00 93.00 188 ILE A O 1
ATOM 1428 N N . GLU A 1 189 ? 38.224 -6.727 -19.755 1.00 93.06 189 GLU A N 1
ATOM 1429 C CA . GLU A 1 189 ? 38.141 -7.462 -21.017 1.00 93.06 189 GLU A CA 1
ATOM 1430 C C . GLU A 1 189 ? 37.361 -8.769 -20.852 1.00 93.06 189 GLU A C 1
ATOM 1432 O O . GLU A 1 189 ? 36.480 -9.060 -21.661 1.00 93.06 189 GLU A O 1
ATOM 1437 N N . ARG A 1 190 ? 37.607 -9.526 -19.773 1.00 95.56 190 ARG A N 1
ATOM 1438 C CA . ARG A 1 190 ? 36.829 -10.737 -19.461 1.00 95.56 190 ARG A CA 1
ATOM 1439 C C . ARG A 1 190 ? 35.378 -10.433 -19.086 1.00 95.56 190 ARG A C 1
ATOM 1441 O O . ARG A 1 190 ? 34.495 -11.208 -19.434 1.00 95.56 190 ARG A O 1
ATOM 1448 N N . LEU A 1 191 ? 35.116 -9.334 -18.378 1.00 96.06 191 LEU A N 1
ATOM 1449 C CA . LEU A 1 191 ? 33.762 -8.939 -17.977 1.00 96.06 191 LEU A CA 1
ATOM 1450 C C . LEU A 1 191 ? 32.901 -8.571 -19.193 1.00 96.06 191 LEU A C 1
ATOM 1452 O O . LEU A 1 191 ? 31.757 -9.023 -19.309 1.00 96.06 191 LEU A O 1
ATOM 1456 N N . PHE A 1 192 ? 33.452 -7.750 -20.088 1.00 94.69 192 PHE A N 1
ATOM 1457 C CA . PHE A 1 192 ? 32.746 -7.232 -21.258 1.00 94.69 192 PHE A CA 1
ATOM 1458 C C . PHE A 1 192 ? 32.777 -8.167 -22.460 1.00 94.69 192 PHE A C 1
ATOM 1460 O O . PHE A 1 192 ? 31.856 -8.112 -23.273 1.00 94.69 192 PHE A O 1
ATOM 1467 N N . GLU A 1 193 ? 33.813 -8.994 -22.598 1.00 91.44 193 GLU A N 1
ATOM 1468 C CA . GLU A 1 193 ? 34.076 -9.776 -23.806 1.00 91.44 193 GLU A CA 1
ATOM 1469 C C . GLU A 1 193 ? 34.004 -8.856 -25.050 1.00 91.44 193 GLU A C 1
ATOM 1471 O O . GLU A 1 193 ? 34.748 -7.879 -25.175 1.00 91.44 193 GLU A O 1
ATOM 1476 N N . SER A 1 194 ? 33.069 -9.109 -25.971 1.00 89.12 194 SER A N 1
ATOM 1477 C CA . SER A 1 194 ? 32.835 -8.270 -27.153 1.00 89.12 194 SER A CA 1
ATOM 1478 C C . SER A 1 194 ? 31.821 -7.136 -26.947 1.00 89.12 194 SER A C 1
ATOM 1480 O O . SER A 1 194 ? 31.609 -6.333 -27.854 1.00 89.12 194 SER A O 1
ATOM 1482 N N . GLU A 1 195 ? 31.157 -7.061 -25.795 1.00 94.81 195 GLU A N 1
ATOM 1483 C CA . GLU A 1 195 ? 30.066 -6.118 -25.545 1.00 94.81 195 GLU A CA 1
ATOM 1484 C C . GLU A 1 195 ? 30.557 -4.723 -25.140 1.00 94.81 195 GLU A C 1
ATOM 1486 O O . GLU A 1 195 ? 31.723 -4.507 -24.802 1.00 94.81 195 GLU A O 1
ATOM 1491 N N . ARG A 1 196 ? 29.658 -3.733 -25.198 1.00 95.19 196 ARG A N 1
ATOM 1492 C CA . ARG A 1 196 ? 29.929 -2.338 -24.821 1.00 95.19 196 ARG A CA 1
ATOM 1493 C C . ARG A 1 196 ? 28.734 -1.732 -24.087 1.00 95.19 196 ARG A C 1
ATOM 1495 O O . ARG A 1 196 ? 27.579 -1.991 -24.429 1.00 95.19 196 ARG A O 1
ATOM 1502 N N . ALA A 1 197 ? 29.012 -0.908 -23.082 1.00 96.62 197 ALA A N 1
ATOM 1503 C CA . ALA A 1 197 ? 28.007 -0.265 -22.247 1.00 96.62 197 ALA A CA 1
ATOM 1504 C C . ALA A 1 197 ? 27.296 0.868 -22.995 1.00 96.62 197 ALA A C 1
ATOM 1506 O O . ALA A 1 197 ? 27.923 1.714 -23.634 1.00 96.62 197 ALA A O 1
ATOM 1507 N N . HIS A 1 198 ? 25.976 0.915 -22.878 1.00 97.06 198 HIS A N 1
ATOM 1508 C CA . HIS A 1 198 ? 25.141 1.970 -23.446 1.00 97.06 198 HIS A CA 1
ATOM 1509 C C . HIS A 1 198 ? 25.137 3.216 -22.558 1.00 97.06 198 HIS A C 1
ATOM 1511 O O . HIS A 1 198 ? 25.027 4.339 -23.059 1.00 97.06 198 HIS A O 1
ATOM 1517 N N . MET A 1 199 ? 25.320 3.024 -21.252 1.00 96.44 199 MET A N 1
ATOM 1518 C CA . MET A 1 199 ? 25.498 4.104 -20.294 1.00 96.44 199 MET A CA 1
ATOM 1519 C C . MET A 1 199 ? 26.342 3.685 -19.088 1.00 96.44 199 MET A C 1
ATOM 1521 O O . MET A 1 199 ? 26.448 2.500 -18.771 1.00 96.44 199 MET A O 1
ATOM 1525 N N . LEU A 1 200 ? 26.895 4.688 -18.412 1.00 97.50 200 LEU A N 1
ATOM 1526 C CA . LEU A 1 200 ? 27.602 4.573 -17.139 1.00 97.50 200 LEU A CA 1
ATOM 1527 C C . LEU A 1 200 ? 26.738 5.182 -16.029 1.00 97.50 200 LEU A C 1
ATOM 1529 O O . LEU A 1 200 ? 26.306 6.330 -16.151 1.00 97.50 200 LEU A O 1
ATOM 1533 N N . HIS A 1 201 ? 26.509 4.448 -14.947 1.00 97.75 201 HIS A N 1
ATOM 1534 C CA . HIS A 1 201 ? 25.952 4.991 -13.708 1.00 97.75 201 HIS A CA 1
ATOM 1535 C C . HIS A 1 201 ? 26.828 4.509 -12.563 1.00 97.75 201 HIS A C 1
ATOM 1537 O O . HIS A 1 201 ? 26.931 3.305 -12.372 1.00 97.75 201 HIS A O 1
ATOM 1543 N N . THR A 1 202 ? 27.490 5.423 -11.852 1.00 96.00 202 THR A N 1
ATOM 1544 C CA . THR A 1 202 ? 28.520 5.021 -10.894 1.00 96.00 202 THR A CA 1
ATOM 1545 C C . THR A 1 202 ? 28.761 6.033 -9.775 1.00 96.00 202 THR A C 1
ATOM 1547 O O . THR A 1 202 ? 28.494 7.231 -9.934 1.00 96.00 202 THR A O 1
ATOM 1550 N N . ASP A 1 203 ? 29.255 5.531 -8.644 1.00 93.88 203 ASP A N 1
ATOM 1551 C CA . ASP A 1 203 ? 29.521 6.257 -7.398 1.00 93.88 203 ASP A CA 1
ATOM 1552 C C . ASP A 1 203 ? 30.944 5.936 -6.891 1.00 93.88 203 ASP A C 1
ATOM 1554 O O . ASP A 1 203 ? 31.108 5.059 -6.043 1.00 93.88 203 ASP A O 1
ATOM 1558 N N . PRO A 1 204 ? 31.992 6.576 -7.449 1.00 92.75 204 PRO A N 1
ATOM 1559 C CA . PRO A 1 204 ? 33.378 6.348 -7.033 1.00 92.75 204 PRO A CA 1
ATOM 1560 C C . PRO A 1 204 ? 33.624 6.762 -5.572 1.00 92.75 204 PRO A C 1
ATOM 1562 O O . PRO A 1 204 ? 32.890 7.598 -5.044 1.00 92.75 204 PRO A O 1
ATOM 1565 N N . PRO A 1 205 ? 34.692 6.259 -4.919 1.00 89.62 205 PRO A N 1
ATOM 1566 C CA . PRO A 1 205 ? 35.116 6.765 -3.612 1.00 89.62 205 PRO A CA 1
ATOM 1567 C C . PRO A 1 205 ? 35.432 8.264 -3.696 1.00 89.62 205 PRO A C 1
ATOM 1569 O O . PRO A 1 205 ? 36.003 8.724 -4.680 1.00 89.62 205 PRO A O 1
ATOM 1572 N N . TYR A 1 206 ? 35.060 9.040 -2.675 1.00 87.19 206 TYR A N 1
ATOM 1573 C CA . TYR A 1 206 ? 35.164 10.507 -2.695 1.00 87.19 206 TYR A CA 1
ATOM 1574 C C . TYR A 1 206 ? 36.472 11.029 -2.094 1.00 87.19 206 TYR A C 1
ATOM 1576 O O . TYR A 1 206 ? 36.642 12.242 -1.986 1.00 87.19 206 TYR A O 1
ATOM 1584 N N . ASN A 1 207 ? 37.385 10.151 -1.693 1.00 86.44 207 ASN A N 1
ATOM 1585 C CA . ASN A 1 207 ? 38.645 10.499 -1.046 1.00 86.44 207 ASN A CA 1
ATOM 1586 C C . ASN A 1 207 ? 38.465 11.333 0.240 1.00 86.44 207 ASN A C 1
ATOM 1588 O O . ASN A 1 207 ? 39.222 12.269 0.500 1.00 86.44 207 ASN A O 1
ATOM 1592 N N . VAL A 1 208 ? 37.422 11.036 1.025 1.00 79.12 208 VAL A N 1
ATOM 1593 C CA . VAL A 1 208 ? 37.079 11.777 2.259 1.00 79.12 208 VAL A CA 1
ATOM 1594 C C . VAL A 1 208 ? 37.471 11.036 3.537 1.00 79.12 208 VAL A C 1
ATOM 1596 O O . VAL A 1 208 ? 37.167 11.505 4.633 1.00 79.12 208 VAL A O 1
ATOM 1599 N N . ALA A 1 209 ? 38.150 9.895 3.404 1.00 75.94 209 ALA A N 1
ATOM 1600 C CA . ALA A 1 209 ? 38.536 8.998 4.486 1.00 75.94 209 ALA A CA 1
ATOM 1601 C C . ALA A 1 209 ? 37.350 8.652 5.400 1.00 75.94 209 ALA A C 1
ATOM 1603 O O . ALA A 1 209 ? 37.430 8.802 6.621 1.00 75.94 209 ALA A O 1
ATOM 1604 N N . TYR A 1 210 ? 36.236 8.221 4.803 1.00 70.81 210 TYR A N 1
ATOM 1605 C CA . TYR A 1 210 ? 34.983 8.006 5.513 1.00 70.81 210 TYR A CA 1
ATOM 1606 C C . TYR A 1 210 ? 35.142 7.048 6.704 1.00 70.81 210 TYR A C 1
ATOM 1608 O O . TYR A 1 210 ? 35.525 5.884 6.557 1.00 70.81 210 TYR A O 1
ATOM 1616 N N . ASN A 1 211 ? 34.755 7.527 7.890 1.00 65.38 211 ASN A N 1
ATOM 1617 C CA . ASN A 1 211 ? 34.709 6.747 9.119 1.00 65.38 211 ASN A CA 1
ATOM 1618 C C . ASN A 1 211 ? 33.459 7.114 9.935 1.00 65.38 211 ASN A C 1
ATOM 1620 O O . ASN A 1 211 ? 33.257 8.265 10.319 1.00 65.38 211 ASN A O 1
ATOM 1624 N N . ALA A 1 212 ? 32.601 6.132 10.228 1.00 58.59 212 ALA A N 1
ATOM 1625 C CA . ALA A 1 212 ? 31.373 6.381 10.987 1.00 58.59 212 ALA A CA 1
ATOM 1626 C C . ALA A 1 212 ? 31.621 6.751 12.462 1.00 58.59 212 ALA A C 1
ATOM 1628 O O . ALA A 1 212 ? 30.719 7.300 13.096 1.00 58.59 212 ALA A O 1
ATOM 1629 N N . ALA A 1 213 ? 32.816 6.468 13.000 1.00 54.78 213 ALA A N 1
ATOM 1630 C CA . ALA A 1 213 ? 33.209 6.868 14.351 1.00 54.78 213 ALA A CA 1
ATOM 1631 C C . ALA A 1 213 ? 33.377 8.392 14.495 1.00 54.78 213 ALA A C 1
ATOM 1633 O O . ALA A 1 213 ? 33.251 8.918 15.600 1.00 54.78 213 ALA A O 1
ATOM 1634 N N . ASP A 1 214 ? 33.569 9.106 13.384 1.00 56.06 214 ASP A N 1
ATOM 1635 C CA . ASP A 1 214 ? 33.812 10.548 13.350 1.00 56.06 214 ASP A CA 1
ATOM 1636 C C . ASP A 1 214 ? 32.499 11.351 13.234 1.00 56.06 214 ASP A C 1
ATOM 1638 O O . ASP A 1 214 ? 32.438 12.380 12.560 1.00 56.06 214 ASP A O 1
ATOM 1642 N N . ARG A 1 215 ? 31.414 10.902 13.888 1.00 57.09 215 ARG A N 1
ATOM 1643 C CA . ARG A 1 215 ? 30.127 11.626 13.944 1.00 57.09 215 ARG A CA 1
ATOM 1644 C C . ARG A 1 215 ? 29.868 12.243 15.331 1.00 57.09 215 ARG A C 1
ATOM 1646 O O . ARG A 1 215 ? 30.024 11.553 16.337 1.00 57.09 215 ARG A O 1
ATOM 1653 N N . PRO A 1 216 ? 29.371 13.496 15.418 1.00 46.75 216 PRO A N 1
ATOM 1654 C CA . PRO A 1 216 ? 29.138 14.201 16.690 1.00 46.75 216 PRO A CA 1
ATOM 1655 C C . PRO A 1 216 ? 28.009 13.619 17.560 1.00 46.75 216 PRO A C 1
ATOM 1657 O O . PRO A 1 216 ? 27.872 13.967 18.732 1.00 46.75 216 PRO A O 1
ATOM 1660 N N . THR A 1 217 ? 27.178 12.729 17.017 1.00 47.19 217 THR A N 1
ATOM 1661 C CA . THR A 1 217 ? 26.129 12.033 17.768 1.00 47.19 217 THR A CA 1
ATOM 1662 C C . THR A 1 217 ? 26.744 10.799 18.427 1.00 47.19 217 THR A C 1
ATOM 1664 O O . THR A 1 217 ? 26.963 9.817 17.728 1.00 47.19 217 THR A O 1
ATOM 1667 N N . GLY A 1 218 ? 27.032 10.844 19.734 1.00 37.16 218 GLY A N 1
ATOM 1668 C CA . GLY A 1 218 ? 27.827 9.875 20.521 1.00 37.16 218 GLY A CA 1
ATOM 1669 C C . GLY A 1 218 ? 27.386 8.397 20.584 1.00 37.16 218 GLY A C 1
ATOM 1670 O O . GLY A 1 218 ? 27.527 7.759 21.623 1.00 37.16 218 GLY A O 1
ATOM 1671 N N . LYS A 1 219 ? 26.875 7.822 19.495 1.00 41.31 219 LYS A N 1
ATOM 1672 C CA . LYS A 1 219 ? 26.761 6.385 19.256 1.00 41.31 219 LYS A CA 1
ATOM 1673 C C . LYS A 1 219 ? 27.880 5.988 18.295 1.00 41.31 219 LYS A C 1
ATOM 1675 O O . LYS A 1 219 ? 27.731 6.130 17.086 1.00 41.31 219 LYS A O 1
ATOM 1680 N N . SER A 1 220 ? 28.992 5.492 18.833 1.00 37.47 220 SER A N 1
ATOM 1681 C CA . SER A 1 220 ? 29.978 4.781 18.017 1.00 37.47 220 SER A CA 1
ATOM 1682 C C . SER A 1 220 ? 29.296 3.535 17.449 1.00 37.47 220 SER A C 1
ATOM 1684 O O . SER A 1 220 ? 28.963 2.613 18.194 1.00 37.47 220 SER A O 1
ATOM 1686 N N . SER A 1 221 ? 28.999 3.523 16.148 1.00 41.16 221 SER A N 1
ATOM 1687 C CA . SER A 1 221 ? 28.586 2.296 15.473 1.00 41.16 221 SER A CA 1
ATOM 1688 C C . SER A 1 221 ? 29.835 1.434 15.303 1.00 41.16 221 SER A C 1
ATOM 1690 O O . SER A 1 221 ? 30.655 1.706 14.426 1.00 41.16 221 SER A O 1
ATOM 1692 N N . SER A 1 222 ? 29.990 0.399 16.125 1.00 39.34 222 SER A N 1
ATOM 1693 C CA . SER A 1 222 ? 31.168 -0.482 16.138 1.00 39.34 222 SER A CA 1
ATOM 1694 C C . SER A 1 222 ? 31.392 -1.294 14.850 1.00 39.34 222 SER A C 1
ATOM 1696 O O . SER A 1 222 ? 32.362 -2.038 14.778 1.00 39.34 222 SER A O 1
ATOM 1698 N N . ASN A 1 223 ? 30.523 -1.166 13.838 1.00 44.62 223 ASN A N 1
ATOM 1699 C CA . ASN A 1 223 ? 30.498 -2.034 12.654 1.00 44.62 223 ASN A CA 1
ATOM 1700 C C . ASN A 1 223 ? 30.758 -1.316 11.314 1.00 44.62 223 ASN A C 1
ATOM 1702 O O . ASN A 1 223 ? 30.553 -1.922 10.264 1.00 44.62 223 ASN A O 1
ATOM 1706 N N . SER A 1 224 ? 31.193 -0.051 11.290 1.00 49.06 224 SER A N 1
ATOM 1707 C CA . SER A 1 224 ? 31.519 0.599 10.008 1.00 49.06 224 SER A CA 1
ATOM 1708 C C . SER A 1 224 ? 32.883 0.140 9.503 1.00 49.06 224 SER A C 1
ATOM 1710 O O . SER A 1 224 ? 33.907 0.497 10.083 1.00 49.06 224 SER A O 1
ATOM 1712 N N . ARG A 1 225 ? 32.902 -0.615 8.400 1.00 60.38 225 ARG A N 1
ATOM 1713 C CA . ARG A 1 225 ? 34.138 -0.908 7.663 1.00 60.38 225 ARG A CA 1
ATOM 1714 C C . ARG A 1 225 ? 34.609 0.359 6.926 1.00 60.38 225 ARG A C 1
ATOM 1716 O O . ARG A 1 225 ? 33.755 1.095 6.424 1.00 60.38 225 ARG A O 1
ATOM 1723 N N . PRO A 1 226 ? 35.919 0.663 6.907 1.00 68.56 226 PRO A N 1
ATOM 1724 C CA . PRO A 1 226 ? 36.458 1.736 6.076 1.00 68.56 226 PRO A CA 1
ATOM 1725 C C . PRO A 1 226 ? 36.273 1.385 4.596 1.00 68.56 226 PRO A C 1
ATOM 1727 O O . PRO A 1 226 ? 36.328 0.213 4.233 1.00 68.56 226 PRO A O 1
ATOM 1730 N N . ILE A 1 227 ? 36.065 2.396 3.756 1.00 75.00 227 ILE A N 1
ATOM 1731 C CA . ILE A 1 227 ? 35.924 2.215 2.307 1.00 75.00 227 ILE A CA 1
ATOM 1732 C C . ILE A 1 227 ? 37.326 2.066 1.704 1.00 75.00 227 ILE A C 1
ATOM 1734 O O . ILE A 1 227 ? 38.196 2.916 1.931 1.00 75.00 227 ILE A O 1
ATOM 1738 N N . ILE A 1 228 ? 37.563 0.987 0.953 1.00 77.88 228 ILE A N 1
ATOM 1739 C CA . ILE A 1 228 ? 38.827 0.797 0.231 1.00 77.88 228 ILE A CA 1
ATOM 1740 C C . ILE A 1 228 ? 39.020 1.957 -0.756 1.00 77.88 228 ILE A C 1
ATOM 1742 O O . ILE A 1 228 ? 38.077 2.398 -1.404 1.00 77.88 228 ILE A O 1
ATOM 1746 N N . ASN A 1 229 ? 40.253 2.456 -0.870 1.00 78.25 229 ASN A N 1
ATOM 1747 C CA . ASN A 1 229 ? 40.628 3.537 -1.788 1.00 78.25 229 ASN A CA 1
ATOM 1748 C C . ASN A 1 229 ? 39.983 4.914 -1.512 1.00 78.25 229 ASN A C 1
ATOM 1750 O O . ASN A 1 229 ? 40.098 5.812 -2.339 1.00 78.25 229 ASN A O 1
ATOM 1754 N N . ASP A 1 230 ? 39.385 5.131 -0.334 1.00 78.62 230 ASP A N 1
ATOM 1755 C CA . ASP A 1 230 ? 38.793 6.426 0.054 1.00 78.62 230 ASP A CA 1
ATOM 1756 C C . ASP A 1 230 ? 39.760 7.343 0.834 1.00 78.62 230 ASP A C 1
ATOM 1758 O O . ASP A 1 230 ? 39.349 8.353 1.404 1.00 78.62 230 ASP A O 1
ATOM 1762 N N . LYS A 1 231 ? 41.055 7.000 0.883 1.00 85.44 231 LYS A N 1
ATOM 1763 C CA . LYS A 1 231 ? 42.115 7.819 1.495 1.00 85.44 231 LYS A CA 1
ATOM 1764 C C . LYS A 1 231 ? 43.428 7.714 0.710 1.00 85.44 231 LYS A C 1
ATOM 1766 O O . LYS A 1 231 ? 44.243 6.830 0.960 1.00 85.44 231 LYS A O 1
ATOM 1771 N N . MET A 1 232 ? 43.627 8.651 -0.202 1.00 86.62 232 MET A N 1
ATOM 1772 C CA . MET A 1 232 ? 44.764 8.815 -1.107 1.00 86.62 232 MET A CA 1
ATOM 1773 C C . MET A 1 232 ? 45.250 10.267 -1.065 1.00 86.62 232 MET A C 1
ATOM 1775 O O . MET A 1 232 ? 44.487 11.175 -0.723 1.00 86.62 232 MET A O 1
ATOM 1779 N N . SER A 1 233 ? 46.503 10.513 -1.444 1.00 88.31 233 SER A N 1
ATOM 1780 C CA . SER A 1 233 ? 46.933 11.878 -1.772 1.00 88.31 233 SER A CA 1
ATOM 1781 C C . SER A 1 233 ? 46.203 12.403 -3.014 1.00 88.31 233 SER A C 1
ATOM 1783 O O . SER A 1 233 ? 45.692 11.626 -3.823 1.00 88.31 233 SER A O 1
ATOM 1785 N N . ASP A 1 234 ? 46.170 13.724 -3.196 1.00 84.56 234 ASP A N 1
ATOM 1786 C CA . ASP A 1 234 ? 45.511 14.343 -4.353 1.00 84.56 234 ASP A CA 1
ATOM 1787 C C . ASP A 1 234 ? 46.063 13.817 -5.691 1.00 84.56 234 ASP A C 1
ATOM 1789 O O . ASP A 1 234 ? 45.291 13.567 -6.614 1.00 84.56 234 ASP A O 1
ATOM 1793 N N . ASP A 1 235 ? 47.379 13.605 -5.801 1.00 88.69 235 ASP A N 1
ATOM 1794 C CA . ASP A 1 235 ? 48.023 13.100 -7.023 1.00 88.69 235 ASP A CA 1
ATOM 1795 C C . ASP A 1 235 ? 47.703 11.619 -7.285 1.00 88.69 235 ASP A C 1
ATOM 1797 O O . ASP A 1 235 ? 47.433 11.226 -8.426 1.00 88.69 235 ASP A O 1
ATOM 1801 N N . GLU A 1 236 ? 47.676 10.794 -6.235 1.00 90.19 236 GLU A N 1
ATOM 1802 C CA . GLU A 1 236 ? 47.269 9.387 -6.326 1.00 90.19 236 GLU A CA 1
ATOM 1803 C C . GLU A 1 236 ? 45.798 9.271 -6.725 1.00 90.19 236 GLU A C 1
ATOM 1805 O O . GLU A 1 236 ? 45.475 8.535 -7.655 1.00 90.19 236 GLU A O 1
ATOM 1810 N N . TYR A 1 237 ? 44.914 10.053 -6.097 1.00 90.44 237 TYR A N 1
ATOM 1811 C CA . TYR A 1 237 ? 43.491 10.063 -6.423 1.00 90.44 237 TYR A CA 1
ATOM 1812 C C . TYR A 1 237 ? 43.243 10.546 -7.854 1.00 90.44 237 TYR A C 1
ATOM 1814 O O . TYR A 1 237 ? 42.397 9.995 -8.564 1.00 90.44 237 TYR A O 1
ATOM 1822 N N . ARG A 1 238 ? 44.014 11.536 -8.326 1.00 90.75 238 ARG A N 1
ATOM 1823 C CA . ARG A 1 238 ? 43.957 11.993 -9.720 1.00 90.75 238 ARG A CA 1
ATOM 1824 C C . ARG A 1 238 ? 44.352 10.893 -10.694 1.00 90.75 238 ARG A C 1
ATOM 1826 O O . ARG A 1 238 ? 43.629 10.658 -11.659 1.00 90.75 238 ARG A O 1
ATOM 1833 N N . THR A 1 239 ? 45.457 10.210 -10.410 1.00 92.31 239 THR A N 1
ATOM 1834 C CA . THR A 1 239 ? 45.981 9.112 -11.233 1.00 92.31 239 THR A CA 1
ATOM 1835 C C . THR A 1 239 ? 45.009 7.934 -11.268 1.00 92.31 239 THR A C 1
ATOM 1837 O O . THR A 1 239 ? 44.676 7.434 -12.342 1.00 92.31 239 THR A O 1
ATOM 1840 N N . PHE A 1 240 ? 44.490 7.536 -10.106 1.00 93.19 240 PHE A N 1
ATOM 1841 C CA . PHE A 1 240 ? 43.462 6.507 -9.977 1.00 93.19 240 PHE A CA 1
ATOM 1842 C C . PHE A 1 240 ? 42.209 6.867 -10.781 1.00 93.19 240 PHE A C 1
ATOM 1844 O O . PHE A 1 240 ? 41.716 6.057 -11.567 1.00 93.19 240 PHE A O 1
ATOM 1851 N N . THR A 1 241 ? 41.726 8.105 -10.634 1.00 92.62 241 THR A N 1
ATOM 1852 C CA . THR A 1 241 ? 40.498 8.544 -11.300 1.00 92.62 241 THR A CA 1
ATOM 1853 C C . THR A 1 241 ? 40.660 8.636 -12.817 1.00 92.62 241 THR A C 1
ATOM 1855 O O . THR A 1 241 ? 39.761 8.263 -13.569 1.00 92.62 241 THR A O 1
ATOM 1858 N N . GLU A 1 242 ? 41.824 9.079 -13.289 1.00 93.88 242 GLU A N 1
ATOM 1859 C CA . GLU A 1 242 ? 42.156 9.066 -14.712 1.00 93.88 242 GLU A CA 1
ATOM 1860 C C . GLU A 1 242 ? 42.211 7.646 -15.282 1.00 93.88 242 GLU A C 1
ATOM 1862 O O . GLU A 1 242 ? 41.707 7.423 -16.387 1.00 93.88 242 GLU A O 1
ATOM 1867 N N . SER A 1 243 ? 42.777 6.699 -14.529 1.00 94.50 243 SER A N 1
ATOM 1868 C CA . SER A 1 243 ? 42.901 5.298 -14.937 1.00 94.50 243 SER A CA 1
ATOM 1869 C C . SER A 1 243 ? 41.532 4.667 -15.199 1.00 94.50 243 SER A C 1
ATOM 1871 O O . SER A 1 243 ? 41.231 4.287 -16.335 1.00 94.50 243 SER A O 1
ATOM 1873 N N . TRP A 1 244 ? 40.640 4.653 -14.199 1.00 94.62 244 TRP A N 1
ATOM 1874 C CA . TRP A 1 244 ? 39.343 3.991 -14.362 1.00 94.62 244 TRP A CA 1
ATOM 1875 C C . TRP A 1 244 ? 38.456 4.693 -15.398 1.00 94.62 244 TRP A C 1
ATOM 1877 O O . TRP A 1 244 ? 37.780 4.018 -16.175 1.00 94.62 244 TRP A O 1
ATOM 1887 N N . ILE A 1 245 ? 38.472 6.035 -15.486 1.00 95.38 245 ILE A N 1
ATOM 1888 C CA . ILE A 1 245 ? 37.682 6.753 -16.504 1.00 95.38 245 ILE A CA 1
ATOM 1889 C C . ILE A 1 245 ? 38.177 6.410 -17.910 1.00 95.38 245 ILE A C 1
ATOM 1891 O O . ILE A 1 245 ? 37.357 6.262 -18.822 1.00 95.38 245 ILE A O 1
ATOM 1895 N N . SER A 1 246 ? 39.494 6.302 -18.098 1.00 94.25 246 SER A N 1
ATOM 1896 C CA . SER A 1 246 ? 40.081 5.963 -19.396 1.00 94.25 246 SER A CA 1
ATOM 1897 C C . SER A 1 246 ? 39.619 4.585 -19.858 1.00 94.25 246 SER A C 1
ATOM 1899 O O . SER A 1 246 ? 39.130 4.467 -20.981 1.00 94.25 246 SER A O 1
ATOM 1901 N N . ILE A 1 247 ? 39.647 3.591 -18.967 1.00 92.75 247 ILE A N 1
ATOM 1902 C CA . ILE A 1 247 ? 39.186 2.237 -19.283 1.00 92.75 247 ILE A CA 1
ATOM 1903 C C . ILE A 1 247 ? 37.673 2.226 -19.541 1.00 92.75 247 ILE A C 1
ATOM 1905 O O . ILE A 1 247 ? 37.210 1.785 -20.593 1.00 92.75 247 ILE A O 1
ATOM 1909 N N . VAL A 1 248 ? 36.869 2.785 -18.631 1.00 91.31 248 VAL A N 1
ATOM 1910 C CA . VAL A 1 248 ? 35.400 2.818 -18.755 1.00 91.31 248 VAL A CA 1
ATOM 1911 C C . VAL A 1 248 ? 34.953 3.452 -20.068 1.00 91.31 248 VAL A C 1
ATOM 1913 O O . VAL A 1 248 ? 34.073 2.926 -20.753 1.00 91.31 248 VAL A O 1
ATOM 1916 N N . LYS A 1 249 ? 35.577 4.564 -20.453 1.00 93.25 249 LYS A N 1
ATOM 1917 C CA . LYS A 1 249 ? 35.298 5.256 -21.711 1.00 93.25 249 LYS A CA 1
ATOM 1918 C C . LYS A 1 249 ? 35.451 4.331 -22.921 1.00 93.25 249 LYS A C 1
ATOM 1920 O O . LYS A 1 249 ? 34.634 4.427 -23.843 1.00 93.25 249 LYS A O 1
ATOM 1925 N N . ASP A 1 250 ? 36.458 3.468 -22.948 1.00 91.81 250 ASP A N 1
ATOM 1926 C CA . ASP A 1 250 ? 36.739 2.590 -24.090 1.00 91.81 250 ASP A CA 1
ATOM 1927 C C . ASP A 1 250 ? 35.760 1.406 -24.172 1.00 91.81 250 ASP A C 1
ATOM 1929 O O . ASP A 1 250 ? 35.456 0.908 -25.263 1.00 91.81 250 ASP A O 1
ATOM 1933 N N . HIS A 1 251 ? 35.134 1.065 -23.044 1.00 93.06 251 HIS A N 1
ATOM 1934 C CA . HIS A 1 251 ? 34.050 0.087 -22.961 1.00 93.06 251 HIS A CA 1
ATOM 1935 C C . HIS A 1 251 ? 32.644 0.687 -23.138 1.00 93.06 251 HIS A C 1
ATOM 1937 O O . HIS A 1 251 ? 31.662 -0.054 -23.179 1.00 93.06 251 HIS A O 1
ATOM 1943 N N . MET A 1 252 ? 32.518 2.005 -23.329 1.00 94.56 252 MET A N 1
ATOM 1944 C CA . MET A 1 252 ? 31.247 2.673 -23.634 1.00 94.56 252 MET A CA 1
ATOM 1945 C C . MET A 1 252 ? 31.002 2.843 -25.137 1.00 94.56 252 MET A C 1
ATOM 1947 O O . MET A 1 252 ? 31.895 3.211 -25.910 1.00 94.56 252 MET A O 1
ATOM 1951 N N . LEU A 1 253 ? 29.741 2.697 -25.544 1.00 95.06 253 LEU A N 1
ATOM 1952 C CA . LEU A 1 253 ? 29.288 3.016 -26.892 1.00 95.06 253 LEU A CA 1
ATOM 1953 C C . LEU A 1 253 ? 29.416 4.515 -27.210 1.00 95.06 253 LEU A C 1
ATOM 1955 O O . LEU A 1 253 ? 29.272 5.366 -26.320 1.00 95.06 253 LEU A O 1
ATOM 1959 N N . PRO A 1 254 ? 29.603 4.867 -28.496 1.00 94.25 254 PRO A N 1
ATOM 1960 C CA . PRO A 1 254 ? 29.591 6.255 -28.921 1.00 94.25 254 PRO A CA 1
ATOM 1961 C C . PRO A 1 254 ? 28.294 6.968 -28.535 1.00 94.25 254 PRO A C 1
ATOM 1963 O O . PRO A 1 254 ? 27.189 6.485 -28.796 1.00 94.25 254 PRO A O 1
ATOM 1966 N N . GLY A 1 255 ? 28.427 8.144 -27.920 1.00 92.69 255 GLY A N 1
ATOM 1967 C CA . GLY A 1 255 ? 27.279 8.935 -27.467 1.00 92.69 255 GLY A CA 1
ATOM 1968 C C . GLY A 1 255 ? 26.563 8.419 -26.211 1.00 92.69 255 GLY A C 1
ATOM 1969 O O . GLY A 1 255 ? 25.551 9.015 -25.829 1.00 92.69 255 GLY A O 1
ATOM 1970 N N . GLY A 1 256 ? 27.077 7.362 -25.568 1.00 95.06 256 GLY A N 1
ATOM 1971 C CA . GLY A 1 256 ? 26.544 6.825 -24.314 1.00 95.06 256 GLY A CA 1
ATOM 1972 C C . GLY A 1 256 ? 26.530 7.865 -23.192 1.00 95.06 256 GLY A C 1
ATOM 1973 O O . GLY A 1 256 ? 27.465 8.665 -23.060 1.00 95.06 256 GLY A O 1
ATOM 1974 N N . GLY A 1 257 ? 25.442 7.885 -22.420 1.00 96.12 257 GLY A N 1
ATOM 1975 C CA . GLY A 1 257 ? 25.271 8.787 -21.280 1.00 96.12 257 GLY A CA 1
ATOM 1976 C C . GLY A 1 257 ? 26.106 8.345 -20.078 1.00 96.12 257 GLY A C 1
ATOM 1977 O O . GLY A 1 257 ? 26.361 7.155 -19.908 1.00 96.12 257 GLY A O 1
ATOM 1978 N N . PHE A 1 258 ? 26.527 9.288 -19.238 1.00 97.06 258 PHE A N 1
ATOM 1979 C CA . PHE A 1 258 ? 27.160 8.972 -17.958 1.00 97.06 258 PHE A CA 1
ATOM 1980 C C . PHE A 1 258 ? 26.536 9.757 -16.809 1.00 97.06 258 PHE A C 1
ATOM 1982 O O . PHE A 1 258 ? 26.143 10.911 -16.991 1.00 97.06 258 PHE A O 1
ATOM 1989 N N . TYR A 1 259 ? 26.499 9.120 -15.642 1.00 97.56 259 TYR A N 1
ATOM 1990 C CA . TYR A 1 259 ? 26.095 9.665 -14.352 1.00 97.56 259 TYR A CA 1
ATOM 1991 C C . TYR A 1 259 ? 27.176 9.293 -13.343 1.00 97.56 259 TYR A C 1
ATOM 1993 O O . TYR A 1 259 ? 27.328 8.116 -13.020 1.00 97.56 259 TYR A O 1
ATOM 2001 N N . ILE A 1 260 ? 27.949 10.280 -12.893 1.00 96.75 260 ILE A N 1
ATOM 2002 C CA . ILE A 1 260 ? 29.039 10.063 -11.936 1.00 96.75 260 ILE A CA 1
ATOM 2003 C C . ILE A 1 260 ? 28.751 10.893 -10.693 1.00 96.75 260 ILE A C 1
ATOM 2005 O O . ILE A 1 260 ? 28.765 12.127 -10.752 1.00 96.75 260 ILE A O 1
ATOM 2009 N N . TRP A 1 261 ? 28.427 10.216 -9.597 1.00 94.81 261 TRP A N 1
ATOM 2010 C CA . TRP A 1 261 ? 28.219 10.843 -8.294 1.00 94.81 261 TRP A CA 1
ATOM 2011 C C . TRP A 1 261 ? 29.555 11.298 -7.705 1.00 94.81 261 TRP A C 1
ATOM 2013 O O . TRP A 1 261 ? 30.587 10.668 -7.926 1.00 94.81 261 TRP A O 1
ATOM 2023 N N . ASN A 1 262 ? 29.563 12.450 -7.037 1.00 87.31 262 ASN A N 1
ATOM 2024 C CA . ASN A 1 262 ? 30.784 13.006 -6.471 1.00 87.31 262 ASN A CA 1
ATOM 2025 C C . ASN A 1 262 ? 30.499 13.929 -5.277 1.00 87.31 262 ASN A C 1
ATOM 2027 O O . ASN A 1 262 ? 29.462 14.599 -5.206 1.00 87.31 262 ASN A O 1
ATOM 2031 N N . GLY A 1 263 ? 31.462 14.010 -4.363 1.00 81.56 263 GLY A N 1
ATOM 2032 C CA . GLY A 1 263 ? 31.505 15.030 -3.324 1.00 81.56 263 GLY A CA 1
ATOM 2033 C C . GLY A 1 263 ? 31.891 16.402 -3.886 1.00 81.56 263 GLY A C 1
ATOM 2034 O O . GLY A 1 263 ? 32.524 16.517 -4.938 1.00 81.56 263 GLY A O 1
ATOM 2035 N N . PHE A 1 264 ? 31.547 17.466 -3.156 1.00 82.56 264 PHE A N 1
ATOM 2036 C CA . PHE A 1 264 ? 31.863 18.844 -3.550 1.00 82.56 264 PHE A CA 1
ATOM 2037 C C . PHE A 1 264 ? 33.371 19.068 -3.784 1.00 82.56 264 PHE A C 1
ATOM 2039 O O . PHE A 1 264 ? 33.752 19.700 -4.768 1.00 82.56 264 PHE A O 1
ATOM 2046 N N . ALA A 1 265 ? 34.227 18.496 -2.927 1.00 78.62 265 ALA A N 1
ATOM 2047 C CA . ALA A 1 265 ? 35.678 18.699 -2.955 1.00 78.62 265 ALA A CA 1
ATOM 2048 C C . ALA A 1 265 ? 36.339 18.283 -4.284 1.00 78.62 265 ALA A C 1
ATOM 2050 O O . ALA A 1 265 ? 37.219 18.980 -4.783 1.00 78.62 265 ALA A O 1
ATOM 2051 N N . ASN A 1 266 ? 35.875 17.193 -4.902 1.00 81.88 266 ASN A N 1
ATOM 2052 C CA . ASN A 1 266 ? 36.476 16.637 -6.121 1.00 81.88 266 ASN A CA 1
ATOM 2053 C C . ASN A 1 266 ? 35.728 17.019 -7.404 1.00 81.88 266 ASN A C 1
ATOM 2055 O O . ASN A 1 266 ? 36.083 16.565 -8.497 1.00 81.88 266 ASN A O 1
ATOM 2059 N N . PHE A 1 267 ? 34.692 17.852 -7.292 1.00 83.94 267 PHE A N 1
ATOM 2060 C CA . PHE A 1 267 ? 33.766 18.134 -8.382 1.00 83.94 267 PHE A CA 1
ATOM 2061 C C . PHE A 1 267 ? 34.437 18.841 -9.569 1.00 83.94 267 PHE A C 1
ATOM 2063 O O . PHE A 1 267 ? 34.269 18.438 -10.722 1.00 83.94 267 PHE A O 1
ATOM 2070 N N . GLY A 1 268 ? 35.234 19.879 -9.287 1.00 86.88 268 GLY A N 1
ATOM 2071 C CA . GLY A 1 268 ? 35.916 20.674 -10.315 1.00 86.88 268 GLY A CA 1
ATOM 2072 C C . GLY A 1 268 ? 36.937 19.859 -11.110 1.00 86.88 268 GLY A C 1
ATOM 2073 O O . GLY A 1 268 ? 36.905 19.853 -12.341 1.00 86.88 268 GLY A O 1
ATOM 2074 N N . PHE A 1 269 ? 37.783 19.106 -10.403 1.00 90.56 269 PHE A N 1
ATOM 2075 C CA . PHE A 1 269 ? 38.767 18.208 -11.008 1.00 90.56 269 PHE A CA 1
ATOM 2076 C C . PHE A 1 269 ? 38.104 17.146 -11.900 1.00 90.56 269 PHE A C 1
ATOM 2078 O O . PHE A 1 269 ? 38.521 16.944 -13.042 1.00 90.56 269 PHE A O 1
ATOM 2085 N N . MET A 1 270 ? 37.047 16.491 -11.410 1.00 91.56 270 MET A N 1
ATOM 2086 C CA . MET A 1 270 ? 36.371 15.442 -12.171 1.00 91.56 270 MET A CA 1
ATOM 2087 C C . MET A 1 270 ? 35.743 15.989 -13.462 1.00 91.56 270 MET A C 1
ATOM 2089 O O . MET A 1 270 ? 35.874 15.372 -14.519 1.00 91.56 270 MET A O 1
ATOM 2093 N N . ALA A 1 271 ? 35.122 17.172 -13.420 1.00 92.62 271 ALA A N 1
ATOM 2094 C CA . ALA A 1 271 ? 34.545 17.807 -14.607 1.00 92.62 271 ALA A CA 1
ATOM 2095 C C . ALA A 1 271 ? 35.604 18.162 -15.673 1.00 92.62 271 ALA A C 1
ATOM 2097 O O . ALA A 1 271 ? 35.378 17.954 -16.874 1.00 92.62 271 ALA A O 1
ATOM 2098 N N . GLU A 1 272 ? 36.765 18.666 -15.245 1.00 93.75 272 GLU A N 1
ATOM 2099 C CA . GLU A 1 272 ? 37.904 18.960 -16.123 1.00 93.75 272 GLU A CA 1
ATOM 2100 C C . GLU A 1 272 ? 38.427 17.684 -16.799 1.00 93.75 272 GLU A C 1
ATOM 2102 O O . GLU A 1 272 ? 38.547 17.615 -18.027 1.00 93.75 272 GLU A O 1
ATOM 2107 N N . MET A 1 273 ? 38.677 16.642 -16.007 1.00 94.31 273 MET A N 1
ATOM 2108 C CA . MET A 1 273 ? 39.225 15.380 -16.490 1.00 94.31 273 MET A CA 1
ATOM 2109 C C . MET A 1 273 ? 38.291 14.655 -17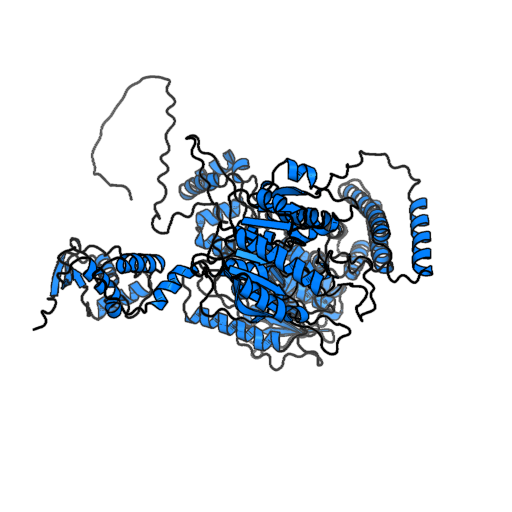.457 1.00 94.31 273 MET A C 1
ATOM 2111 O O . MET A 1 273 ? 38.745 14.208 -18.511 1.00 94.31 273 MET A O 1
ATOM 2115 N N . LEU A 1 274 ? 36.989 14.588 -17.158 1.00 95.25 274 LEU A N 1
ATOM 2116 C CA . LEU A 1 274 ? 35.996 14.024 -18.076 1.00 95.25 274 LEU A CA 1
ATOM 2117 C C . LEU A 1 274 ? 36.059 14.733 -19.435 1.00 95.25 274 LEU A C 1
ATOM 2119 O O . LEU A 1 274 ? 36.149 14.084 -20.483 1.00 95.25 274 LEU A O 1
ATOM 2123 N N . THR A 1 275 ? 36.110 16.069 -19.420 1.00 93.94 275 THR A N 1
ATOM 2124 C CA . THR A 1 275 ? 36.201 16.884 -20.637 1.00 93.94 275 THR A CA 1
ATOM 2125 C C . THR A 1 275 ? 37.464 16.558 -21.439 1.00 93.94 275 THR A C 1
ATOM 2127 O O . THR A 1 275 ? 37.371 16.329 -22.650 1.00 93.94 275 THR A O 1
ATOM 2130 N N . ARG A 1 276 ? 38.625 16.460 -20.774 1.00 95.00 276 ARG A N 1
ATOM 2131 C CA . ARG A 1 276 ? 39.907 16.065 -21.387 1.00 95.00 276 ARG A CA 1
ATOM 2132 C C . ARG A 1 276 ? 39.839 14.668 -22.008 1.00 95.00 276 ARG A C 1
ATOM 2134 O O . ARG A 1 276 ? 40.292 14.468 -23.134 1.00 95.00 276 ARG A O 1
ATOM 2141 N N . LEU A 1 277 ? 39.189 13.727 -21.326 1.00 94.94 277 LEU A N 1
ATOM 2142 C CA . LEU A 1 277 ? 38.995 12.352 -21.787 1.00 94.94 277 LEU A CA 1
ATOM 2143 C C . LEU A 1 277 ? 37.854 12.201 -22.805 1.00 94.94 277 LEU A C 1
ATOM 2145 O O . LEU A 1 277 ? 37.531 11.081 -23.192 1.00 94.94 277 LEU A O 1
ATOM 2149 N N . LYS A 1 278 ? 37.305 13.300 -23.344 1.00 93.75 278 LYS A N 1
ATOM 2150 C CA . LYS A 1 278 ? 36.241 13.308 -24.367 1.00 93.75 278 LYS A CA 1
ATOM 2151 C C . LYS A 1 278 ? 34.877 12.795 -23.869 1.00 93.75 278 LYS A C 1
ATOM 2153 O O . LYS A 1 278 ? 34.004 12.486 -24.691 1.00 93.75 278 LYS A O 1
ATOM 2158 N N . LEU A 1 279 ? 34.659 12.779 -22.557 1.00 94.88 279 LEU A N 1
ATOM 2159 C CA . LEU A 1 279 ? 33.365 12.610 -21.895 1.00 94.88 279 LEU A CA 1
ATOM 2160 C C . LEU A 1 279 ? 32.847 14.005 -21.532 1.00 94.88 279 LEU A C 1
ATOM 2162 O O . LEU A 1 279 ? 33.355 14.638 -20.625 1.00 94.88 279 LEU A O 1
ATOM 2166 N N . LYS A 1 280 ? 31.871 14.542 -22.267 1.00 94.31 280 LYS A N 1
ATOM 2167 C CA . LYS A 1 280 ? 31.429 15.939 -22.109 1.00 94.31 280 LYS A CA 1
ATOM 2168 C C . LYS A 1 280 ? 30.389 16.056 -20.990 1.00 94.31 280 LYS A C 1
ATOM 2170 O O . LYS A 1 280 ? 29.249 15.640 -21.239 1.00 94.31 280 LYS A O 1
ATOM 2175 N N . PRO A 1 281 ? 30.703 16.664 -19.827 1.00 94.56 281 PRO A N 1
ATOM 2176 C CA . PRO A 1 281 ? 29.692 16.986 -18.829 1.00 94.56 281 PRO A CA 1
ATOM 2177 C C . PRO A 1 281 ? 28.722 18.021 -19.407 1.00 94.56 281 PRO A C 1
ATOM 2179 O O . PRO A 1 281 ? 29.100 18.880 -20.209 1.00 94.56 281 PRO A O 1
ATOM 2182 N N . ARG A 1 282 ? 27.444 17.908 -19.059 1.00 93.81 282 ARG A N 1
ATOM 2183 C CA . ARG A 1 282 ? 26.367 18.761 -19.582 1.00 93.81 282 ARG A CA 1
ATOM 2184 C C . ARG A 1 282 ? 25.591 19.439 -18.474 1.00 93.81 282 ARG A C 1
ATOM 2186 O O . ARG A 1 282 ? 25.266 20.613 -18.616 1.00 93.81 282 ARG A O 1
ATOM 2193 N N . HIS A 1 283 ? 25.301 18.703 -17.409 1.00 94.44 283 HIS A N 1
ATOM 2194 C CA . HIS A 1 283 ? 24.529 19.202 -16.285 1.00 94.44 283 HIS A CA 1
ATOM 2195 C C . HIS A 1 283 ? 25.100 18.677 -14.975 1.00 94.44 283 HIS A C 1
ATOM 2197 O O . HIS A 1 283 ? 25.692 17.598 -14.925 1.00 94.44 283 HIS A O 1
ATOM 2203 N N . VAL A 1 284 ? 24.872 19.453 -13.923 1.00 95.56 284 VAL A N 1
ATOM 2204 C CA . VAL A 1 284 ? 25.031 19.008 -12.545 1.00 95.56 284 VAL A CA 1
ATOM 2205 C C . VAL A 1 284 ? 23.647 18.646 -12.046 1.00 95.56 284 VAL A C 1
ATOM 2207 O O . VAL A 1 284 ? 22.774 19.510 -11.999 1.00 95.56 284 VAL A O 1
ATOM 2210 N N . ILE A 1 285 ? 23.437 17.374 -11.737 1.00 96.31 285 ILE A N 1
ATOM 2211 C CA . ILE A 1 285 ? 22.237 16.908 -11.055 1.00 96.31 285 ILE A CA 1
ATOM 2212 C C . ILE A 1 285 ? 22.501 17.021 -9.555 1.00 96.31 285 ILE A C 1
ATOM 2214 O O . ILE A 1 285 ? 23.525 16.550 -9.068 1.00 96.31 285 ILE A O 1
ATOM 2218 N N . THR A 1 286 ? 21.582 17.644 -8.829 1.00 95.12 286 THR A N 1
ATOM 2219 C CA . THR A 1 286 ? 21.645 17.815 -7.380 1.00 95.12 286 THR A CA 1
ATOM 2220 C C . THR A 1 286 ? 20.605 16.914 -6.740 1.00 95.12 286 THR A C 1
ATOM 2222 O O . THR A 1 286 ? 19.403 17.150 -6.873 1.00 95.12 286 THR A O 1
ATOM 2225 N N . TRP A 1 287 ? 21.059 15.891 -6.026 1.00 94.62 287 TRP A N 1
ATOM 2226 C CA . TRP A 1 287 ? 20.203 15.085 -5.170 1.00 94.62 287 TRP A CA 1
ATOM 2227 C C . TRP A 1 287 ? 19.944 15.840 -3.868 1.00 94.62 287 TRP A C 1
ATOM 2229 O O . TRP A 1 287 ? 20.864 16.038 -3.082 1.00 94.62 287 TRP A O 1
ATOM 2239 N N . ALA A 1 288 ? 18.704 16.271 -3.648 1.00 91.50 288 ALA A N 1
ATOM 2240 C CA . ALA A 1 288 ? 18.257 16.899 -2.411 1.00 91.50 288 ALA A CA 1
ATOM 2241 C C . ALA A 1 288 ? 17.611 15.858 -1.491 1.00 91.50 288 ALA A C 1
ATOM 2243 O O . ALA A 1 288 ? 16.575 15.280 -1.830 1.00 91.50 288 ALA A O 1
ATOM 2244 N N . LYS A 1 289 ? 18.227 15.639 -0.328 1.00 84.81 289 LYS A N 1
ATOM 2245 C CA . LYS A 1 289 ? 17.783 14.678 0.686 1.00 84.81 289 LYS A CA 1
ATOM 2246 C C . LYS A 1 289 ? 16.702 15.290 1.573 1.00 84.81 289 LYS A C 1
ATOM 2248 O O . LYS A 1 289 ? 16.686 16.496 1.825 1.00 84.81 289 LYS A O 1
ATOM 2253 N N . GLU A 1 290 ? 15.828 14.452 2.117 1.00 84.81 290 GLU A N 1
ATOM 2254 C CA . GLU A 1 290 ? 14.770 14.862 3.047 1.00 84.81 290 GLU A CA 1
ATOM 2255 C C . GLU A 1 290 ? 15.318 15.395 4.381 1.00 84.81 290 GLU A C 1
ATOM 2257 O O . GLU A 1 290 ? 14.667 16.202 5.041 1.00 84.81 290 GLU A O 1
ATOM 2262 N N . SER A 1 291 ? 16.532 14.983 4.760 1.00 76.19 291 SER A N 1
ATOM 2263 C CA . SER A 1 291 ? 17.230 15.418 5.970 1.00 76.19 291 SER A CA 1
ATOM 2264 C C . SER A 1 291 ? 18.745 15.515 5.738 1.00 76.19 291 SER A C 1
ATOM 2266 O O . SER A 1 291 ? 19.304 14.765 4.935 1.00 76.19 291 SER A O 1
ATOM 2268 N N . PHE A 1 292 ? 19.428 16.438 6.426 1.00 74.31 292 PHE A N 1
ATOM 2269 C CA . PHE A 1 292 ? 20.893 16.538 6.385 1.00 74.31 292 PHE A CA 1
ATOM 2270 C C . PHE A 1 292 ? 21.557 15.478 7.274 1.00 74.31 292 PHE A C 1
ATOM 2272 O O . PHE A 1 292 ? 20.969 14.991 8.243 1.00 74.31 292 PHE A O 1
ATOM 2279 N N . SER A 1 293 ? 22.806 15.131 6.965 1.00 66.19 293 SER A N 1
ATOM 2280 C CA . SER A 1 293 ? 23.641 14.311 7.850 1.00 66.19 293 SER A CA 1
ATOM 2281 C C . SER A 1 293 ? 24.426 15.227 8.797 1.00 66.19 293 SER A C 1
ATOM 2283 O O . SER A 1 293 ? 25.212 16.032 8.301 1.00 66.19 293 SER A O 1
ATOM 2285 N N . PRO A 1 294 ? 24.240 15.136 10.130 1.00 61.47 294 PRO A N 1
ATOM 2286 C CA . PRO A 1 294 ? 25.002 15.947 11.076 1.00 61.47 294 PRO A CA 1
ATOM 2287 C C . PRO A 1 294 ? 26.498 15.620 10.997 1.00 61.47 294 PRO A C 1
ATOM 2289 O O . PRO A 1 294 ? 26.888 14.468 11.204 1.00 61.47 294 PRO A O 1
ATOM 2292 N N . GLY A 1 295 ? 27.320 16.624 10.702 1.00 63.25 295 GLY A N 1
ATOM 2293 C CA . GLY A 1 295 ? 28.778 16.534 10.644 1.00 63.25 295 GLY A CA 1
ATOM 2294 C C . GLY A 1 295 ? 29.457 17.554 11.559 1.00 63.25 295 GLY A C 1
ATOM 2295 O O . GLY A 1 295 ? 28.797 18.342 12.232 1.00 63.25 295 GLY A O 1
ATOM 2296 N N . PHE A 1 296 ? 30.790 17.529 11.586 1.00 61.97 296 PHE A N 1
ATOM 2297 C CA . PHE A 1 296 ? 31.615 18.494 12.328 1.00 61.97 296 PHE A CA 1
ATOM 2298 C C . PHE A 1 296 ? 31.917 19.788 11.547 1.00 61.97 296 PHE A C 1
ATOM 2300 O O . PHE A 1 296 ? 32.617 20.655 12.061 1.00 61.97 296 PHE A O 1
ATOM 2307 N N . GLY A 1 297 ? 31.433 19.911 10.306 1.00 67.06 297 GLY A N 1
ATOM 2308 C CA . GLY A 1 297 ? 31.608 21.114 9.489 1.00 67.06 297 GLY A CA 1
ATOM 2309 C C . GLY A 1 297 ? 30.659 22.250 9.880 1.00 67.06 297 GLY A C 1
ATOM 2310 O O . GLY A 1 297 ? 29.622 22.017 10.500 1.00 67.06 297 GLY A O 1
ATOM 2311 N N . ASP A 1 298 ? 30.989 23.476 9.457 1.00 77.19 298 ASP A N 1
ATOM 2312 C CA . ASP A 1 298 ? 30.170 24.679 9.700 1.00 77.19 298 ASP A CA 1
ATOM 2313 C C . ASP A 1 298 ? 28.765 24.584 9.071 1.00 77.19 298 ASP A C 1
ATOM 2315 O O . ASP A 1 298 ? 27.811 25.198 9.552 1.00 77.19 298 ASP A O 1
ATOM 2319 N N . PHE A 1 299 ? 28.628 23.786 8.007 1.00 78.25 299 PHE A N 1
ATOM 2320 C CA . PHE A 1 299 ? 27.370 23.495 7.324 1.00 78.25 299 PHE A CA 1
ATOM 2321 C C . PHE A 1 299 ? 27.164 21.983 7.214 1.00 78.25 299 PHE A C 1
ATOM 2323 O O . PHE A 1 299 ? 28.104 21.232 6.955 1.00 78.25 299 PHE A O 1
ATOM 2330 N N . ASN A 1 300 ? 25.918 21.535 7.386 1.00 79.62 300 ASN A N 1
ATOM 2331 C CA . ASN A 1 300 ? 25.552 20.132 7.211 1.00 79.62 300 ASN A CA 1
ATOM 2332 C C . ASN A 1 300 ? 25.050 19.887 5.787 1.00 79.62 300 ASN A C 1
ATOM 2334 O O . ASN A 1 300 ? 24.091 20.521 5.345 1.00 79.62 300 ASN A O 1
ATOM 2338 N N . GLU A 1 301 ? 25.660 18.928 5.097 1.00 80.75 301 GLU A N 1
ATOM 2339 C CA . GLU A 1 301 ? 25.302 18.592 3.720 1.00 80.75 301 GLU A CA 1
ATOM 2340 C C . GLU A 1 301 ? 23.916 17.929 3.651 1.00 80.75 301 GLU A C 1
ATOM 2342 O O . GLU A 1 301 ? 23.687 16.835 4.184 1.00 80.75 301 GLU A O 1
ATOM 2347 N N . GLN A 1 302 ? 22.983 18.590 2.961 1.00 86.56 302 GLN A N 1
ATOM 2348 C CA . GLN A 1 302 ? 21.666 18.045 2.601 1.00 86.56 302 GLN A CA 1
ATOM 2349 C C . GLN A 1 302 ? 21.597 17.625 1.124 1.00 86.56 302 GLN A C 1
ATOM 2351 O O . GLN A 1 302 ? 20.589 17.081 0.668 1.00 86.56 302 GLN A O 1
ATOM 2356 N N . THR A 1 303 ? 22.670 17.857 0.369 1.00 89.31 303 THR A N 1
ATOM 2357 C CA . THR A 1 303 ? 22.725 17.582 -1.065 1.00 89.31 303 THR A CA 1
ATOM 2358 C C . THR A 1 303 ? 23.929 16.738 -1.452 1.00 89.31 303 THR A C 1
ATOM 2360 O O . THR A 1 303 ? 24.967 16.794 -0.804 1.00 89.31 303 THR A O 1
ATOM 2363 N N . GLU A 1 304 ? 23.795 15.974 -2.533 1.00 89.88 304 GLU A N 1
ATOM 2364 C CA . GLU A 1 304 ? 24.918 15.364 -3.256 1.00 89.88 304 GLU A CA 1
ATOM 2365 C C . GLU A 1 304 ? 24.841 15.724 -4.738 1.00 89.88 304 GLU A C 1
ATOM 2367 O O . GLU A 1 304 ? 23.755 15.971 -5.269 1.00 89.88 304 GLU A O 1
ATOM 2372 N N . PHE A 1 305 ? 25.989 15.749 -5.413 1.00 92.94 305 PHE A N 1
ATOM 2373 C CA . PHE A 1 305 ? 26.075 16.162 -6.808 1.00 92.94 305 PHE A CA 1
ATOM 2374 C C . PHE A 1 305 ? 26.411 14.985 -7.722 1.00 92.94 305 PHE A C 1
ATOM 2376 O O . PHE A 1 305 ? 27.193 14.103 -7.379 1.00 92.94 305 PHE A O 1
ATOM 2383 N N . CYS A 1 306 ? 25.840 15.001 -8.921 1.00 95.75 306 CYS A N 1
ATOM 2384 C CA . CYS A 1 306 ? 26.121 14.055 -9.988 1.00 95.75 306 CYS A CA 1
ATOM 2385 C C . CYS A 1 306 ? 26.463 14.814 -11.271 1.00 95.75 306 CYS A C 1
ATOM 2387 O O . CYS A 1 306 ? 25.717 15.688 -11.724 1.00 95.75 306 CYS A O 1
ATOM 2389 N N . LEU A 1 307 ? 27.598 14.471 -11.873 1.00 96.44 307 LEU A N 1
ATOM 2390 C CA . LEU A 1 307 ? 27.973 14.936 -13.199 1.00 96.44 307 LEU A CA 1
ATOM 2391 C C . LEU A 1 307 ? 27.256 14.078 -14.239 1.00 96.44 307 LEU A C 1
ATOM 2393 O O . LEU A 1 307 ? 27.587 12.908 -14.429 1.00 96.44 307 LEU A O 1
ATOM 2397 N N . TYR A 1 308 ? 26.297 14.688 -14.937 1.00 96.25 308 TYR A N 1
ATOM 2398 C CA . TYR A 1 308 ? 25.630 14.076 -16.077 1.00 96.25 308 TYR A CA 1
ATOM 2399 C C . TYR A 1 308 ? 26.202 14.601 -17.390 1.00 96.25 308 TYR A C 1
ATOM 2401 O O . TYR A 1 308 ? 26.339 15.813 -17.603 1.00 96.25 308 TYR A O 1
ATOM 2409 N N . GLY A 1 309 ? 26.482 13.689 -18.313 1.00 95.44 309 GLY A N 1
ATOM 2410 C CA . GLY A 1 309 ? 26.983 14.032 -19.631 1.00 95.44 309 GLY A CA 1
ATOM 2411 C C . GLY A 1 309 ? 26.915 12.879 -20.614 1.00 95.44 309 GLY A C 1
ATOM 2412 O O . GLY A 1 309 ? 26.125 11.950 -20.466 1.00 95.44 309 GLY A O 1
ATOM 2413 N N . ARG A 1 310 ? 27.728 12.966 -21.667 1.00 94.69 310 ARG A N 1
ATOM 2414 C CA . ARG A 1 310 ? 27.818 11.917 -22.688 1.00 94.69 310 ARG A CA 1
ATOM 2415 C C . ARG A 1 310 ? 29.213 11.783 -23.273 1.00 94.69 310 ARG A C 1
ATOM 2417 O O . ARG A 1 310 ? 29.960 12.764 -23.345 1.00 94.69 310 ARG A O 1
ATOM 2424 N N . LYS A 1 311 ? 29.516 10.602 -23.805 1.00 95.19 311 LYS A N 1
ATOM 2425 C CA . LYS A 1 311 ? 30.669 10.401 -24.688 1.00 95.19 311 LYS A CA 1
ATOM 2426 C C . LYS A 1 311 ? 30.512 11.252 -25.952 1.00 95.19 311 LYS A C 1
ATOM 2428 O O . LYS A 1 311 ? 29.420 11.394 -26.505 1.00 95.19 311 LYS A O 1
ATOM 2433 N N . SER A 1 312 ? 31.582 11.930 -26.357 1.00 89.69 312 SER A N 1
ATOM 2434 C CA . SER A 1 312 ? 31.496 13.001 -27.362 1.00 89.69 312 SER A CA 1
ATOM 2435 C C . SER A 1 312 ? 31.480 12.543 -28.821 1.00 89.69 312 SER A C 1
ATOM 2437 O O . SER A 1 312 ? 31.219 13.364 -29.698 1.00 89.69 312 SER A O 1
ATOM 2439 N N . ASP A 1 313 ? 31.732 11.264 -29.070 1.00 88.50 313 ASP A N 1
ATOM 2440 C CA . ASP A 1 313 ? 31.942 10.625 -30.372 1.00 88.50 313 ASP A CA 1
ATOM 2441 C C . ASP A 1 313 ? 30.669 10.010 -30.981 1.00 88.50 313 ASP A C 1
ATOM 2443 O O . ASP A 1 313 ? 30.742 9.274 -31.961 1.00 88.50 313 ASP A O 1
ATOM 2447 N N . GLY A 1 314 ? 29.487 10.337 -30.452 1.00 85.56 314 GLY A N 1
ATOM 2448 C CA . GLY A 1 314 ? 28.223 9.828 -30.978 1.00 85.56 314 GLY A CA 1
ATOM 2449 C C . GLY A 1 314 ? 27.017 10.727 -30.725 1.00 85.56 314 GLY A C 1
ATOM 2450 O O . GLY A 1 314 ? 27.075 11.767 -30.052 1.00 85.56 314 GLY A O 1
ATOM 2451 N N . LYS A 1 315 ? 25.880 10.322 -31.300 1.00 84.94 315 LYS A N 1
ATOM 2452 C CA . LYS A 1 315 ? 24.594 10.995 -31.083 1.00 84.94 315 LYS A CA 1
ATOM 2453 C C . LYS A 1 315 ? 24.163 10.838 -29.625 1.00 84.94 315 LYS A C 1
ATOM 2455 O O . LYS A 1 315 ? 24.413 9.819 -28.997 1.00 84.94 315 LYS A O 1
ATOM 2460 N N . ARG A 1 316 ? 23.529 11.881 -29.084 1.00 84.44 316 ARG A N 1
ATOM 2461 C CA . ARG A 1 316 ? 22.980 11.865 -27.722 1.00 84.44 316 ARG A CA 1
ATOM 2462 C C . ARG A 1 316 ? 21.916 10.769 -27.630 1.00 84.44 316 ARG A C 1
ATOM 2464 O O . ARG A 1 316 ? 20.975 10.797 -28.416 1.00 84.44 316 ARG A O 1
ATOM 2471 N N . ARG A 1 317 ? 22.045 9.890 -26.637 1.00 86.94 317 ARG A N 1
ATOM 2472 C CA . ARG A 1 317 ? 21.017 8.925 -26.231 1.00 86.94 317 ARG A CA 1
ATOM 2473 C C . ARG A 1 317 ? 20.263 9.494 -25.035 1.00 86.94 317 ARG A C 1
ATOM 2475 O O . ARG A 1 317 ? 20.815 9.578 -23.946 1.00 86.94 317 ARG A O 1
ATOM 2482 N N . TRP A 1 318 ? 19.057 10.000 -25.269 1.00 90.75 318 TRP A N 1
ATOM 2483 C CA . TRP A 1 318 ? 18.202 10.551 -24.222 1.00 90.75 318 TRP A CA 1
ATOM 2484 C C . TRP A 1 318 ? 16.761 10.157 -24.478 1.00 90.75 318 TRP A C 1
ATOM 2486 O O . TRP A 1 318 ? 16.224 10.456 -25.543 1.00 90.75 318 TRP A O 1
ATOM 2496 N N . TYR A 1 319 ? 16.161 9.544 -23.469 1.00 92.19 319 TYR A N 1
ATOM 2497 C CA . TYR A 1 319 ? 14.805 9.006 -23.488 1.00 92.19 319 TYR A CA 1
ATOM 2498 C C . TYR A 1 319 ? 13.945 9.579 -22.349 1.00 92.19 319 TYR A C 1
ATOM 2500 O O . TYR A 1 319 ? 12.786 9.213 -22.201 1.00 92.19 319 TYR A O 1
ATOM 2508 N N . GLY A 1 320 ? 14.503 10.490 -21.541 1.00 84.31 320 GLY A N 1
ATOM 2509 C CA . GLY A 1 320 ? 13.778 11.181 -20.476 1.00 84.31 320 GLY A CA 1
ATOM 2510 C C . GLY A 1 320 ? 12.862 12.306 -20.985 1.00 84.31 320 GLY A C 1
ATOM 2511 O O . GLY A 1 320 ? 12.979 12.754 -22.133 1.00 84.31 320 GLY A O 1
ATOM 2512 N N . PRO A 1 321 ? 11.981 12.838 -20.126 1.00 83.00 321 PRO A N 1
ATOM 2513 C CA . PRO A 1 321 ? 11.065 13.908 -20.500 1.00 83.00 321 PRO A CA 1
ATOM 2514 C C . PRO A 1 321 ? 11.811 15.218 -20.818 1.00 83.00 321 PRO A C 1
ATOM 2516 O O . PRO A 1 321 ? 12.913 15.476 -20.326 1.00 83.00 321 PRO A O 1
ATOM 2519 N N . LYS A 1 322 ? 11.220 16.082 -21.659 1.00 81.56 322 LYS A N 1
ATOM 2520 C CA . LYS A 1 322 ? 11.847 17.359 -22.073 1.00 81.56 322 LYS A CA 1
ATOM 2521 C C . LYS A 1 322 ? 11.986 18.369 -20.925 1.00 81.56 322 LYS A C 1
ATOM 2523 O O . LYS A 1 322 ? 12.827 19.258 -21.013 1.00 81.56 322 LYS A O 1
ATOM 2528 N N . ASN A 1 323 ? 11.180 18.233 -19.874 1.00 86.50 323 ASN A N 1
ATOM 2529 C CA . ASN A 1 323 ? 11.159 19.092 -18.687 1.00 86.50 323 ASN A CA 1
ATOM 2530 C C . ASN A 1 323 ? 11.893 18.474 -17.483 1.00 86.50 323 ASN A C 1
ATOM 2532 O O . ASN A 1 323 ? 11.603 18.828 -16.342 1.00 86.50 323 ASN A O 1
ATOM 2536 N N . GLU A 1 324 ? 12.820 17.544 -17.720 1.00 89.31 324 GLU A N 1
ATOM 2537 C CA . GLU A 1 324 ? 13.571 16.912 -16.640 1.00 89.31 324 GLU A CA 1
ATOM 2538 C C . GLU A 1 324 ? 14.409 17.945 -15.868 1.00 89.31 324 GLU A C 1
ATOM 2540 O O . GLU A 1 324 ? 15.247 18.647 -16.439 1.00 89.31 324 GLU A O 1
ATOM 2545 N N . SER A 1 325 ? 14.171 18.039 -14.558 1.00 92.44 325 SER A N 1
ATOM 2546 C CA . SER A 1 325 ? 14.875 18.976 -13.677 1.00 92.44 325 SER A CA 1
ATOM 2547 C C . SER A 1 325 ? 16.226 18.415 -13.244 1.00 92.44 325 SER A C 1
ATOM 2549 O O . SER A 1 325 ? 16.378 17.209 -13.046 1.00 92.44 325 SER A O 1
ATOM 2551 N N . THR A 1 326 ? 17.204 19.296 -13.030 1.00 94.38 326 THR A N 1
ATOM 2552 C CA . THR A 1 326 ? 18.481 18.940 -12.400 1.00 94.38 326 THR A CA 1
ATOM 2553 C C . THR A 1 326 ? 18.378 18.804 -10.882 1.00 94.38 326 THR A C 1
ATOM 2555 O O . THR A 1 326 ? 19.295 18.272 -10.272 1.00 94.38 326 THR A O 1
ATOM 2558 N N . LEU A 1 327 ? 17.284 19.251 -10.256 1.00 95.75 327 LEU A N 1
ATOM 2559 C CA . LEU A 1 327 ? 17.046 19.073 -8.823 1.00 95.75 327 LEU A CA 1
ATOM 2560 C C . LEU A 1 327 ? 16.212 17.812 -8.582 1.00 95.75 327 LEU A C 1
ATOM 2562 O O . LEU A 1 327 ? 15.044 17.743 -8.971 1.00 95.75 327 LEU A O 1
ATOM 2566 N N . TRP A 1 328 ? 16.815 16.809 -7.950 1.00 94.81 328 TRP A N 1
ATOM 2567 C CA . TRP A 1 328 ? 16.192 15.521 -7.662 1.00 94.81 328 TRP A CA 1
ATOM 2568 C C . TRP A 1 328 ? 15.923 15.400 -6.164 1.00 94.81 328 TRP A C 1
ATOM 2570 O O . TRP A 1 328 ? 16.816 15.072 -5.391 1.00 94.81 328 TRP A O 1
ATOM 2580 N N . SER A 1 329 ? 14.685 15.666 -5.749 1.00 92.25 329 SER A N 1
ATOM 2581 C CA . SER A 1 329 ? 14.235 15.490 -4.363 1.00 92.25 329 SER A CA 1
ATOM 2582 C C . SER A 1 329 ? 13.798 14.045 -4.133 1.00 92.25 329 SER A C 1
ATOM 2584 O O . SER A 1 329 ? 12.643 13.699 -4.369 1.00 92.25 329 SER A O 1
ATOM 2586 N N . ILE A 1 330 ? 14.740 13.193 -3.733 1.00 88.25 330 ILE A N 1
ATOM 2587 C CA . ILE A 1 330 ? 14.521 11.761 -3.485 1.00 88.25 330 ILE A CA 1
ATOM 2588 C C . ILE A 1 330 ? 14.955 11.477 -2.042 1.00 88.25 330 ILE A C 1
ATOM 2590 O O . ILE A 1 330 ? 16.052 11.886 -1.665 1.00 88.25 330 ILE A O 1
ATOM 2594 N N . PRO A 1 331 ? 14.132 10.831 -1.202 1.00 82.25 331 PRO A N 1
ATOM 2595 C CA . PRO A 1 331 ? 14.547 10.514 0.157 1.00 82.25 331 PRO A CA 1
ATOM 2596 C C . PRO A 1 331 ? 15.663 9.459 0.160 1.00 82.25 331 PRO A C 1
ATOM 2598 O O . PRO A 1 331 ? 15.697 8.588 -0.711 1.00 82.25 331 PRO A O 1
ATOM 2601 N N . ARG A 1 332 ? 16.583 9.523 1.129 1.00 76.75 332 ARG A N 1
ATOM 2602 C CA . ARG A 1 332 ? 17.551 8.433 1.346 1.00 76.75 332 ARG A CA 1
ATOM 2603 C C . ARG A 1 332 ? 16.866 7.201 1.935 1.00 76.75 332 ARG A C 1
ATOM 2605 O O . ARG A 1 332 ? 15.872 7.315 2.655 1.00 76.75 332 ARG A O 1
ATOM 2612 N N . ASP A 1 333 ? 17.461 6.033 1.704 1.00 73.81 333 ASP A N 1
ATOM 2613 C CA . ASP A 1 333 ? 17.082 4.827 2.437 1.00 73.81 333 ASP A CA 1
ATOM 2614 C C . ASP A 1 333 ? 17.337 5.049 3.947 1.00 73.81 333 ASP A C 1
ATOM 2616 O O . ASP A 1 333 ? 18.197 5.841 4.356 1.00 73.81 333 ASP A O 1
ATOM 2620 N N . ARG A 1 334 ? 16.597 4.355 4.819 1.00 64.62 334 ARG A N 1
ATOM 2621 C CA . ARG A 1 334 ? 16.881 4.410 6.263 1.00 64.62 334 ARG A CA 1
ATOM 2622 C C . ARG A 1 334 ? 18.266 3.814 6.513 1.00 64.62 334 ARG A C 1
ATOM 2624 O O . ARG A 1 334 ? 18.538 2.703 6.074 1.00 64.62 334 ARG A O 1
ATOM 2631 N N . THR A 1 335 ? 19.117 4.495 7.282 1.00 59.97 335 THR A N 1
ATOM 2632 C CA . THR A 1 335 ? 20.503 4.046 7.537 1.00 59.97 335 THR A CA 1
ATOM 2633 C C . THR A 1 335 ? 20.593 2.682 8.222 1.00 59.97 335 THR A C 1
ATOM 2635 O O . THR A 1 335 ? 21.610 2.013 8.115 1.00 59.97 335 THR A O 1
ATOM 2638 N N . THR A 1 336 ? 19.537 2.249 8.916 1.00 52.97 336 THR A N 1
ATOM 2639 C CA . THR A 1 336 ? 19.427 0.903 9.503 1.00 52.97 336 THR A CA 1
ATOM 2640 C C . THR A 1 336 ? 19.269 -0.205 8.458 1.00 52.97 336 THR A C 1
ATOM 2642 O O . THR A 1 336 ? 19.436 -1.368 8.793 1.00 52.97 336 THR A O 1
ATOM 2645 N N . LEU A 1 337 ? 18.925 0.145 7.215 1.00 60.59 337 LEU A N 1
ATOM 2646 C CA . LEU A 1 337 ? 18.777 -0.768 6.077 1.00 60.59 337 LEU A CA 1
ATOM 2647 C C . LEU A 1 337 ? 20.012 -0.765 5.165 1.00 60.59 337 LEU A C 1
ATOM 2649 O O . LEU A 1 337 ? 20.039 -1.488 4.170 1.00 60.59 337 LEU A O 1
ATOM 2653 N N . TYR A 1 338 ? 21.010 0.075 5.459 1.00 64.31 338 TYR A N 1
ATOM 2654 C CA . TYR A 1 338 ? 22.207 0.183 4.634 1.00 64.31 338 TYR A CA 1
ATOM 2655 C C . TYR A 1 338 ? 23.006 -1.110 4.730 1.00 64.31 338 TYR A C 1
ATOM 2657 O O . TYR A 1 338 ? 23.401 -1.526 5.817 1.00 64.31 338 TYR A O 1
ATOM 2665 N N . ARG A 1 339 ? 23.293 -1.704 3.571 1.00 69.31 339 ARG A N 1
ATOM 2666 C CA . ARG A 1 339 ? 24.227 -2.833 3.462 1.00 69.31 339 ARG A CA 1
ATOM 2667 C C . ARG A 1 339 ? 25.653 -2.375 3.173 1.00 69.31 339 ARG A C 1
ATOM 2669 O O . ARG A 1 339 ? 26.585 -3.140 3.364 1.00 69.31 339 ARG A O 1
ATOM 2676 N N . HIS A 1 340 ? 25.800 -1.128 2.724 1.00 75.88 340 HIS A N 1
ATOM 2677 C CA . HIS A 1 340 ? 27.064 -0.443 2.465 1.00 75.88 340 HIS A CA 1
ATOM 2678 C C . HIS A 1 340 ? 27.027 0.959 3.105 1.00 75.88 340 HIS A C 1
ATOM 2680 O O . HIS A 1 340 ? 25.976 1.606 3.039 1.00 75.88 340 HIS A O 1
ATOM 2686 N N . PRO A 1 341 ? 28.135 1.479 3.675 1.00 66.62 341 PRO A N 1
ATOM 2687 C CA . PRO A 1 341 ? 28.171 2.793 4.331 1.00 66.62 341 PRO A CA 1
ATOM 2688 C C . PRO A 1 341 ? 27.665 3.970 3.480 1.00 66.62 341 PRO A C 1
ATOM 2690 O O . PRO A 1 341 ? 27.086 4.916 4.016 1.00 66.62 341 PRO A O 1
ATOM 2693 N N . THR A 1 342 ? 27.852 3.894 2.161 1.00 74.94 342 THR A N 1
ATOM 2694 C CA . THR A 1 342 ? 27.485 4.927 1.172 1.00 74.94 342 THR A CA 1
ATOM 2695 C C . THR A 1 342 ? 26.418 4.461 0.172 1.00 74.94 342 THR A C 1
ATOM 2697 O O . THR A 1 342 ? 26.382 4.930 -0.960 1.00 74.94 342 THR A O 1
ATOM 2700 N N . GLN A 1 343 ? 25.532 3.534 0.557 1.00 82.12 343 GLN A N 1
ATOM 2701 C CA . GLN A 1 343 ? 24.460 3.059 -0.330 1.00 82.12 343 GLN A CA 1
ATOM 2702 C C . GLN A 1 343 ? 23.594 4.222 -0.863 1.00 82.12 343 GLN A C 1
ATOM 2704 O O . GLN A 1 343 ? 23.014 4.987 -0.087 1.00 82.12 343 GLN A O 1
ATOM 2709 N N . LYS A 1 344 ? 23.481 4.331 -2.195 1.00 86.81 344 LYS A N 1
ATOM 2710 C CA . LYS A 1 344 ? 22.560 5.258 -2.872 1.00 86.81 344 LYS A CA 1
ATOM 2711 C C . LYS A 1 344 ? 21.135 4.702 -2.894 1.00 86.81 344 LYS A C 1
ATOM 2713 O O . LYS A 1 344 ? 20.946 3.493 -3.053 1.00 86.81 344 LYS A O 1
ATOM 2718 N N . ALA A 1 345 ? 20.154 5.603 -2.812 1.00 86.00 345 ALA A N 1
ATOM 2719 C CA . ALA A 1 345 ? 18.738 5.272 -2.951 1.00 86.00 345 ALA A CA 1
ATOM 2720 C C . ALA A 1 345 ? 18.436 4.760 -4.367 1.00 86.00 345 ALA A C 1
ATOM 2722 O O . ALA A 1 345 ? 18.858 5.358 -5.362 1.00 86.00 345 ALA A O 1
ATOM 2723 N N . LEU A 1 346 ? 17.673 3.675 -4.459 1.00 88.81 346 LEU A N 1
ATOM 2724 C CA . LEU A 1 346 ? 17.382 3.002 -5.725 1.00 88.81 346 LEU A CA 1
ATOM 2725 C C . LEU A 1 346 ? 16.705 3.891 -6.795 1.00 88.81 346 LEU A C 1
ATOM 2727 O O . LEU A 1 346 ? 17.161 3.851 -7.944 1.00 88.81 346 LEU A O 1
ATOM 2731 N N . PRO A 1 347 ? 15.748 4.784 -6.452 1.00 91.19 347 PRO A N 1
ATOM 2732 C CA . PRO A 1 347 ? 15.100 5.652 -7.440 1.00 91.19 347 PRO A CA 1
ATOM 2733 C C . PRO A 1 347 ? 16.055 6.604 -8.182 1.00 91.19 347 PRO A C 1
ATOM 2735 O O . PRO A 1 347 ? 15.723 7.101 -9.261 1.00 91.19 347 PRO A O 1
ATOM 2738 N N . LEU A 1 348 ? 17.249 6.876 -7.631 1.00 92.50 348 LEU A N 1
ATOM 2739 C CA . LEU A 1 348 ? 18.280 7.672 -8.311 1.00 92.50 348 LEU A CA 1
ATOM 2740 C C . LEU A 1 348 ? 18.803 6.945 -9.553 1.00 92.50 348 LEU A C 1
ATOM 2742 O O . LEU A 1 348 ? 18.826 7.518 -10.646 1.00 92.50 348 LEU A O 1
ATOM 2746 N N . ALA A 1 349 ? 19.184 5.677 -9.380 1.00 94.88 349 ALA A N 1
ATOM 2747 C CA . ALA A 1 349 ? 19.676 4.835 -10.459 1.00 94.88 349 ALA A CA 1
ATOM 2748 C C . ALA A 1 349 ? 18.564 4.560 -11.480 1.00 94.88 349 ALA A C 1
ATOM 2750 O O . ALA A 1 349 ? 18.804 4.634 -12.684 1.00 94.88 349 ALA A O 1
ATOM 2751 N N . GLU A 1 350 ? 17.328 4.337 -11.024 1.00 93.81 350 GLU A N 1
ATOM 2752 C CA . GLU A 1 350 ? 16.195 4.078 -11.916 1.00 93.81 350 GLU A CA 1
ATOM 2753 C C . GLU A 1 350 ? 15.869 5.270 -12.817 1.00 93.81 350 GLU A C 1
ATOM 2755 O O . GLU A 1 350 ? 15.723 5.135 -14.035 1.00 93.81 350 GLU A O 1
ATOM 2760 N N . ARG A 1 351 ? 15.840 6.477 -12.245 1.00 95.19 351 ARG A N 1
ATOM 2761 C CA . ARG A 1 351 ? 15.631 7.703 -13.022 1.00 95.19 351 ARG A CA 1
ATOM 2762 C C . ARG A 1 351 ? 16.744 7.922 -14.046 1.00 95.19 351 ARG A C 1
ATOM 2764 O O . ARG A 1 351 ? 16.453 8.282 -15.187 1.00 95.19 351 ARG A O 1
ATOM 2771 N N . ALA A 1 352 ? 18.002 7.689 -13.670 1.00 95.81 352 ALA A N 1
ATOM 2772 C CA . ALA A 1 352 ? 19.143 7.812 -14.575 1.00 95.81 352 ALA A CA 1
ATOM 2773 C C . ALA A 1 352 ? 19.082 6.797 -15.728 1.00 95.81 352 ALA A C 1
ATOM 2775 O O . ALA A 1 352 ? 19.204 7.174 -16.898 1.00 95.81 352 ALA A O 1
ATOM 2776 N N . ILE A 1 353 ? 18.850 5.521 -15.407 1.00 96.44 353 ILE A N 1
ATOM 2777 C CA . ILE A 1 353 ? 18.811 4.432 -16.386 1.00 96.44 353 ILE A CA 1
ATOM 2778 C C . ILE A 1 353 ? 17.617 4.594 -17.335 1.00 96.44 353 ILE A C 1
ATOM 2780 O O . ILE A 1 353 ? 17.798 4.463 -18.546 1.00 96.44 353 ILE A O 1
ATOM 2784 N N . ARG A 1 354 ? 16.430 4.982 -16.846 1.00 95.00 354 ARG A N 1
ATOM 2785 C CA . ARG A 1 354 ? 15.271 5.301 -17.701 1.00 95.00 354 ARG A CA 1
ATOM 2786 C C . ARG A 1 354 ? 15.579 6.414 -18.703 1.00 95.00 354 ARG A C 1
ATOM 2788 O O . ARG A 1 354 ? 15.192 6.327 -19.863 1.00 95.00 354 ARG A O 1
ATOM 2795 N N . ASN A 1 355 ? 16.286 7.454 -18.269 1.00 95.25 355 ASN A N 1
ATOM 2796 C CA . ASN A 1 355 ? 16.513 8.642 -19.087 1.00 95.25 355 ASN A CA 1
ATOM 2797 C C . ASN A 1 355 ? 17.610 8.464 -20.149 1.00 95.25 355 ASN A C 1
ATOM 2799 O O . ASN A 1 355 ? 17.652 9.251 -21.098 1.00 95.25 355 ASN A O 1
ATOM 2803 N N . SER A 1 356 ? 18.479 7.458 -20.007 1.00 94.62 356 SER A N 1
ATOM 2804 C CA . SER A 1 356 ? 19.676 7.295 -20.849 1.00 94.62 356 SER A CA 1
ATOM 2805 C C . SER A 1 356 ? 19.894 5.881 -21.403 1.00 94.62 356 SER A C 1
ATOM 2807 O O . SER A 1 356 ? 20.914 5.652 -22.052 1.00 94.62 356 SER A O 1
ATOM 2809 N N . SER A 1 357 ? 18.945 4.955 -21.210 1.00 94.94 357 SER A N 1
ATOM 2810 C CA . SER A 1 357 ? 18.963 3.616 -21.822 1.00 94.94 357 SER A CA 1
ATOM 2811 C C . SER A 1 357 ? 17.571 3.089 -22.201 1.00 94.94 357 SER A C 1
ATOM 2813 O O . SER A 1 357 ? 16.556 3.516 -21.646 1.00 94.94 357 SER A O 1
ATOM 2815 N N . GLN A 1 358 ? 17.522 2.100 -23.090 1.00 92.56 358 GLN A N 1
ATOM 2816 C CA . GLN A 1 358 ? 16.336 1.313 -23.455 1.00 92.56 358 GLN A CA 1
ATOM 2817 C C . GLN A 1 358 ? 16.369 -0.089 -22.824 1.00 92.56 358 GLN A C 1
ATOM 2819 O O . GLN A 1 358 ? 17.387 -0.515 -22.283 1.00 92.56 358 GLN A O 1
ATOM 2824 N N . ARG A 1 359 ? 15.244 -0.817 -22.857 1.00 90.56 359 ARG A N 1
ATOM 2825 C CA . ARG A 1 359 ? 15.194 -2.217 -22.391 1.00 90.56 359 ARG A CA 1
ATOM 2826 C C . ARG A 1 359 ? 16.222 -3.070 -23.150 1.00 90.56 359 ARG A C 1
ATOM 2828 O O . ARG A 1 359 ? 16.448 -2.860 -24.335 1.00 90.56 359 ARG A O 1
ATOM 2835 N N . GLY A 1 360 ? 16.861 -4.006 -22.452 1.00 90.00 360 GLY A N 1
ATOM 2836 C CA . GLY A 1 360 ? 17.931 -4.862 -22.973 1.00 90.00 360 GLY A CA 1
ATOM 2837 C C . GLY A 1 360 ? 19.312 -4.200 -23.075 1.00 90.00 360 GLY A C 1
ATOM 2838 O O . GLY A 1 360 ? 20.311 -4.914 -23.153 1.00 90.00 360 GLY A O 1
ATOM 2839 N N . GLU A 1 361 ? 19.401 -2.865 -23.026 1.00 96.69 361 GLU A N 1
ATOM 2840 C CA . GLU A 1 361 ? 20.682 -2.159 -23.090 1.00 96.69 361 GLU A CA 1
ATOM 2841 C C . GLU A 1 361 ? 21.520 -2.369 -21.815 1.00 96.69 361 GLU A C 1
ATOM 2843 O O . GLU A 1 361 ? 21.007 -2.614 -20.718 1.00 96.69 361 GLU A O 1
ATOM 2848 N N . LEU A 1 362 ? 22.840 -2.286 -21.987 1.00 97.62 362 LEU A N 1
ATOM 2849 C CA . LEU A 1 362 ? 23.831 -2.555 -20.947 1.00 97.62 362 LEU A CA 1
ATOM 2850 C C . LEU A 1 362 ? 24.195 -1.286 -20.162 1.00 97.62 362 LEU A C 1
ATOM 2852 O O . LEU A 1 362 ? 24.710 -0.324 -20.738 1.00 97.62 362 LEU A O 1
ATOM 2856 N N . VAL A 1 363 ? 23.989 -1.319 -18.848 1.00 98.06 363 VAL A N 1
ATOM 2857 C CA . VAL A 1 363 ? 24.439 -0.319 -17.870 1.00 98.06 363 VAL A CA 1
ATOM 2858 C C . VAL A 1 363 ? 25.732 -0.810 -17.225 1.00 98.06 363 VAL A C 1
ATOM 2860 O O . VAL A 1 363 ? 25.808 -1.958 -16.791 1.00 98.06 363 VAL A O 1
ATOM 2863 N N . TYR A 1 364 ? 26.744 0.048 -17.150 1.00 98.06 364 TYR A N 1
ATOM 2864 C CA . TYR A 1 364 ? 27.996 -0.269 -16.469 1.00 98.06 364 TYR A CA 1
ATOM 2865 C C . TYR A 1 364 ? 28.147 0.525 -15.176 1.00 98.06 364 TYR A C 1
ATOM 2867 O O . TYR A 1 364 ? 27.809 1.712 -15.147 1.00 98.06 364 TYR A O 1
ATOM 2875 N N . ASP A 1 365 ? 28.672 -0.132 -14.143 1.00 97.81 365 ASP A N 1
ATOM 2876 C CA . ASP A 1 365 ? 29.056 0.488 -12.878 1.00 97.81 365 ASP A CA 1
ATOM 2877 C C . ASP A 1 365 ? 30.372 -0.115 -12.333 1.00 97.81 365 ASP A C 1
ATOM 2879 O O . ASP A 1 365 ? 30.369 -1.245 -11.838 1.00 97.81 365 ASP A O 1
ATOM 2883 N N . PRO A 1 366 ? 31.509 0.600 -12.431 1.00 96.50 366 PRO A N 1
ATOM 2884 C CA . PRO A 1 366 ? 32.795 0.151 -11.891 1.00 96.50 366 PRO A CA 1
ATOM 2885 C C . PRO A 1 366 ? 32.895 0.175 -10.354 1.00 96.50 366 PRO A C 1
ATOM 2887 O O . PRO A 1 366 ? 33.905 -0.288 -9.831 1.00 96.50 366 PRO A O 1
ATOM 2890 N N . PHE A 1 367 ? 31.896 0.713 -9.642 1.00 95.75 367 PHE A N 1
ATOM 2891 C CA . PHE A 1 367 ? 31.885 0.862 -8.181 1.00 95.75 367 PHE A CA 1
ATOM 2892 C C . PHE A 1 367 ? 30.544 0.377 -7.614 1.00 95.75 367 PHE A C 1
ATOM 2894 O O . PHE A 1 367 ? 29.710 1.157 -7.153 1.00 95.75 367 PHE A O 1
ATOM 2901 N N . LEU A 1 368 ? 30.306 -0.932 -7.711 1.00 92.94 368 LEU A N 1
ATOM 2902 C CA . LEU A 1 368 ? 28.970 -1.508 -7.573 1.00 92.94 368 LEU A CA 1
ATOM 2903 C C . LEU A 1 368 ? 28.424 -1.485 -6.130 1.00 92.94 368 LEU A C 1
ATOM 2905 O O . LEU A 1 368 ? 27.200 -1.456 -5.940 1.00 92.94 368 LEU A O 1
ATOM 2909 N N . GLY A 1 369 ? 29.290 -1.486 -5.112 1.00 91.75 369 GLY A N 1
ATOM 2910 C CA . GLY A 1 369 ? 28.925 -1.399 -3.699 1.00 91.75 369 GLY A CA 1
ATOM 2911 C C . GLY A 1 369 ? 27.939 -2.495 -3.289 1.00 91.75 369 GLY A C 1
ATOM 2912 O O . GLY A 1 369 ? 28.148 -3.678 -3.523 1.00 91.75 369 GLY A O 1
ATOM 2913 N N . SER A 1 370 ? 26.795 -2.110 -2.715 1.00 88.75 370 SER A N 1
ATOM 2914 C CA . SER A 1 370 ? 25.703 -3.050 -2.384 1.00 88.75 370 SER A CA 1
ATOM 2915 C C . SER A 1 370 ? 24.756 -3.371 -3.555 1.00 88.75 370 SER A C 1
ATOM 2917 O O . SER A 1 370 ? 23.676 -3.938 -3.349 1.00 88.75 370 SER A O 1
ATOM 2919 N N . GLY A 1 371 ? 25.110 -2.984 -4.783 1.00 93.00 371 GLY A N 1
ATOM 2920 C CA . GLY A 1 371 ? 24.417 -3.401 -6.002 1.00 93.00 371 GLY A CA 1
ATOM 2921 C C . GLY A 1 371 ? 23.272 -2.512 -6.463 1.00 93.00 371 GLY A C 1
ATOM 2922 O O . GLY A 1 371 ? 22.475 -2.965 -7.278 1.00 93.00 371 GLY A O 1
ATOM 2923 N N . THR A 1 372 ? 23.147 -1.271 -5.979 1.00 94.06 372 THR A N 1
ATOM 2924 C CA . THR A 1 372 ? 22.015 -0.387 -6.329 1.00 94.06 372 THR A CA 1
ATOM 2925 C C . THR A 1 372 ? 21.825 -0.251 -7.847 1.00 94.06 372 THR A C 1
ATOM 2927 O O . THR A 1 372 ? 20.708 -0.418 -8.333 1.00 94.06 372 THR A O 1
ATOM 2930 N N . THR A 1 373 ? 22.898 -0.027 -8.615 1.00 96.44 373 THR A N 1
ATOM 2931 C CA . THR A 1 373 ? 22.816 0.080 -10.084 1.00 96.44 373 THR A CA 1
ATOM 2932 C C . THR A 1 373 ? 22.366 -1.227 -10.740 1.00 96.44 373 THR A C 1
ATOM 2934 O O . THR A 1 373 ? 21.535 -1.203 -11.650 1.00 96.44 373 THR A O 1
ATOM 2937 N N . LEU A 1 374 ? 22.860 -2.373 -10.256 1.00 96.81 374 LEU A N 1
ATOM 2938 C CA . LEU A 1 374 ? 22.500 -3.694 -10.779 1.00 96.81 374 LEU A CA 1
ATOM 2939 C C . LEU A 1 374 ? 21.028 -4.017 -10.522 1.00 96.81 374 LEU A C 1
ATOM 2941 O O . LEU A 1 374 ? 20.331 -4.442 -11.442 1.00 96.81 374 LEU A O 1
ATOM 2945 N N . ILE A 1 375 ? 20.543 -3.764 -9.305 1.00 94.81 375 ILE A N 1
ATOM 2946 C CA . ILE A 1 375 ? 19.139 -3.978 -8.938 1.00 94.81 375 ILE A CA 1
ATOM 2947 C C . ILE A 1 375 ? 18.214 -3.062 -9.754 1.00 94.81 375 ILE A C 1
ATOM 2949 O O . ILE A 1 375 ? 17.218 -3.539 -10.295 1.00 94.81 375 ILE A O 1
ATOM 2953 N N . ALA A 1 376 ? 18.564 -1.781 -9.924 1.00 93.75 376 ALA A N 1
ATOM 2954 C CA . ALA A 1 376 ? 17.787 -0.843 -10.740 1.00 93.75 376 ALA A CA 1
ATOM 2955 C C . ALA A 1 376 ? 17.738 -1.261 -12.219 1.00 93.75 376 ALA A C 1
ATOM 2957 O O . ALA A 1 376 ? 16.688 -1.206 -12.862 1.00 93.75 376 ALA A O 1
ATOM 2958 N N . ALA A 1 377 ? 18.871 -1.712 -12.768 1.00 93.44 377 ALA A N 1
ATOM 2959 C CA . ALA A 1 377 ? 18.925 -2.230 -14.129 1.00 93.44 377 ALA A CA 1
ATOM 2960 C C . ALA A 1 377 ? 18.032 -3.469 -14.288 1.00 93.44 377 ALA A C 1
ATOM 2962 O O . ALA A 1 377 ? 17.237 -3.513 -15.227 1.00 93.44 377 ALA A O 1
ATOM 2963 N N . ALA A 1 378 ? 18.109 -4.424 -13.354 1.00 91.12 378 ALA A N 1
ATOM 2964 C CA . ALA A 1 378 ? 17.300 -5.642 -13.368 1.00 91.12 378 ALA A CA 1
ATOM 2965 C C . ALA A 1 378 ? 15.794 -5.330 -13.366 1.00 91.12 378 ALA A C 1
ATOM 2967 O O . ALA A 1 378 ? 15.075 -5.796 -14.251 1.00 91.12 378 ALA A O 1
ATOM 2968 N N . ARG A 1 379 ? 15.328 -4.465 -12.449 1.00 86.31 379 ARG A N 1
ATOM 2969 C CA . ARG A 1 379 ? 13.911 -4.051 -12.351 1.00 86.31 379 ARG A CA 1
ATOM 2970 C C . ARG A 1 379 ? 13.384 -3.429 -13.639 1.00 86.31 379 ARG A C 1
ATOM 2972 O O . ARG A 1 379 ? 12.259 -3.682 -14.056 1.00 86.31 379 ARG A O 1
ATOM 2979 N N . MET A 1 380 ? 14.217 -2.648 -14.317 1.00 84.31 380 MET A N 1
ATOM 2980 C CA . MET A 1 380 ? 13.826 -1.983 -15.556 1.00 84.31 380 MET A CA 1
ATOM 2981 C C . MET A 1 380 ? 14.092 -2.816 -16.813 1.00 84.31 380 MET A C 1
ATOM 2983 O O . MET A 1 380 ? 13.961 -2.301 -17.925 1.00 84.31 380 MET A O 1
ATOM 2987 N N . GLY A 1 381 ? 14.463 -4.091 -16.682 1.00 88.06 381 GLY A N 1
ATOM 2988 C CA . GLY A 1 381 ? 14.754 -4.964 -17.819 1.00 88.06 381 GLY A CA 1
ATOM 2989 C C . GLY A 1 381 ? 15.955 -4.496 -18.645 1.00 88.06 381 GLY A C 1
ATOM 2990 O O . GLY A 1 381 ? 15.942 -4.611 -19.869 1.00 88.06 381 GLY A O 1
ATOM 2991 N N . ARG A 1 382 ? 16.958 -3.897 -17.997 1.00 95.75 382 ARG A N 1
ATOM 2992 C CA . ARG A 1 382 ? 18.287 -3.598 -18.551 1.00 95.75 382 ARG A CA 1
ATOM 2993 C C . ARG A 1 382 ? 19.283 -4.629 -18.038 1.00 95.75 382 ARG A C 1
ATOM 2995 O O . ARG A 1 382 ? 19.061 -5.283 -17.024 1.00 95.75 382 ARG A O 1
ATOM 3002 N N . ARG A 1 383 ? 20.414 -4.743 -18.722 1.00 96.69 383 ARG A N 1
ATOM 3003 C CA . ARG A 1 383 ? 21.534 -5.577 -18.278 1.00 96.69 383 ARG A CA 1
ATOM 3004 C C . ARG A 1 383 ? 22.501 -4.717 -17.485 1.00 96.69 383 ARG A C 1
ATOM 3006 O O . ARG A 1 383 ? 22.638 -3.531 -17.773 1.00 96.69 383 ARG A O 1
ATOM 3013 N N . CYS A 1 384 ? 23.179 -5.299 -16.503 1.00 97.81 384 CYS A N 1
ATOM 3014 C CA . CYS A 1 384 ? 24.204 -4.590 -15.745 1.00 97.81 384 CYS A CA 1
ATOM 3015 C C . CYS A 1 384 ? 25.469 -5.421 -15.664 1.00 97.81 384 CYS A C 1
ATOM 3017 O O . CYS A 1 384 ? 25.417 -6.570 -15.223 1.00 97.81 384 CYS A O 1
ATOM 3019 N N . PHE A 1 385 ? 26.575 -4.827 -16.095 1.00 98.12 385 PHE A N 1
ATOM 3020 C CA . PHE A 1 385 ? 27.908 -5.299 -15.756 1.00 98.12 385 PHE A CA 1
ATOM 3021 C C . PHE A 1 385 ? 28.444 -4.377 -14.673 1.00 98.12 385 PHE A C 1
ATOM 3023 O O . PHE A 1 385 ? 28.239 -3.164 -14.740 1.00 98.12 385 PHE A O 1
ATOM 3030 N N . GLY A 1 386 ? 29.110 -4.932 -13.674 1.00 97.00 386 GLY A N 1
ATOM 3031 C CA . GLY A 1 386 ? 29.704 -4.108 -12.640 1.00 97.00 386 GLY A CA 1
ATOM 3032 C C . GLY A 1 386 ? 30.870 -4.765 -11.940 1.00 97.00 386 GLY A C 1
ATOM 3033 O O . GLY A 1 386 ? 31.084 -5.972 -12.063 1.00 97.00 386 GLY A O 1
ATOM 3034 N N . ILE A 1 387 ? 31.634 -3.936 -11.241 1.00 97.56 387 ILE A N 1
ATOM 3035 C CA . ILE A 1 387 ? 32.847 -4.333 -10.531 1.00 97.56 387 ILE A CA 1
ATOM 3036 C C . ILE A 1 387 ? 32.715 -3.912 -9.074 1.00 97.56 387 ILE A C 1
ATOM 3038 O O . ILE A 1 387 ? 32.264 -2.807 -8.779 1.00 97.56 387 ILE A O 1
ATOM 3042 N N . GLU A 1 388 ? 33.094 -4.806 -8.173 1.00 96.25 388 GLU A N 1
ATOM 3043 C CA . GLU A 1 388 ? 33.192 -4.533 -6.745 1.00 96.25 388 GLU A CA 1
ATOM 3044 C C . GLU A 1 388 ? 34.489 -5.145 -6.218 1.00 96.25 388 GLU A C 1
ATOM 3046 O O . GLU A 1 388 ? 34.771 -6.320 -6.453 1.00 96.25 388 GLU A O 1
ATOM 3051 N N . ILE A 1 389 ? 35.304 -4.342 -5.538 1.00 94.62 389 ILE A N 1
ATOM 3052 C CA . ILE A 1 389 ? 36.641 -4.752 -5.105 1.00 94.62 389 ILE A CA 1
ATOM 3053 C C . ILE A 1 389 ? 36.596 -5.627 -3.854 1.00 94.62 389 ILE A C 1
ATOM 3055 O O . ILE A 1 389 ? 37.455 -6.493 -3.680 1.00 94.62 389 ILE A O 1
ATOM 3059 N N . GLU A 1 390 ? 35.595 -5.440 -2.992 1.00 91.44 390 GLU A N 1
ATOM 3060 C CA . GLU A 1 390 ? 35.433 -6.209 -1.766 1.00 91.44 390 GLU A CA 1
ATOM 3061 C C . GLU A 1 390 ? 34.579 -7.465 -2.007 1.00 91.44 390 GLU A C 1
ATOM 3063 O O . GLU A 1 390 ? 33.370 -7.367 -2.256 1.00 91.44 390 GLU A O 1
ATOM 3068 N N . PRO A 1 391 ? 35.140 -8.678 -1.824 1.00 91.19 391 PRO A N 1
ATOM 3069 C CA . PRO A 1 391 ? 34.388 -9.918 -2.019 1.00 91.19 391 PRO A CA 1
ATOM 3070 C C . PRO A 1 391 ? 33.127 -10.021 -1.148 1.00 91.19 391 PRO A C 1
ATOM 3072 O O . PRO A 1 391 ? 32.113 -10.581 -1.556 1.00 91.19 391 PRO A O 1
ATOM 3075 N N . HIS A 1 392 ? 33.153 -9.415 0.042 1.00 88.12 392 HIS A N 1
ATOM 3076 C CA . HIS A 1 392 ? 31.991 -9.352 0.925 1.00 88.12 392 HIS A CA 1
ATOM 3077 C C . HIS A 1 392 ? 30.798 -8.629 0.283 1.00 88.12 392 HIS A C 1
ATOM 3079 O O . HIS A 1 392 ? 29.664 -9.093 0.401 1.00 88.12 392 HIS A O 1
ATOM 3085 N N . TYR A 1 393 ? 31.034 -7.511 -0.408 1.00 88.81 393 TYR A N 1
ATOM 3086 C CA . TYR A 1 393 ? 29.958 -6.782 -1.070 1.00 88.81 393 TYR A CA 1
ATOM 3087 C C . TYR A 1 393 ? 29.488 -7.498 -2.338 1.00 88.81 393 TYR A C 1
ATOM 3089 O O . TYR A 1 393 ? 28.290 -7.483 -2.610 1.00 88.81 393 TYR A O 1
ATOM 3097 N N . CYS A 1 394 ? 30.357 -8.249 -3.025 1.00 92.31 394 CYS A N 1
ATOM 3098 C CA . CYS A 1 394 ? 29.926 -9.168 -4.085 1.00 92.31 394 CYS A CA 1
ATOM 3099 C C . CYS A 1 394 ? 28.883 -10.177 -3.572 1.00 92.31 394 CYS A C 1
ATOM 3101 O O . CYS A 1 394 ? 27.824 -10.322 -4.183 1.00 92.31 394 CYS A O 1
ATOM 3103 N N . ASP A 1 395 ? 29.118 -10.807 -2.416 1.00 89.31 395 ASP A N 1
ATOM 3104 C CA . ASP A 1 395 ? 28.146 -11.729 -1.810 1.00 89.31 395 ASP A CA 1
ATOM 3105 C C . ASP A 1 395 ? 26.822 -11.038 -1.459 1.00 89.31 395 ASP A C 1
ATOM 3107 O O . ASP A 1 395 ? 25.743 -11.609 -1.641 1.00 89.31 395 ASP A O 1
ATOM 3111 N N . VAL A 1 396 ? 26.894 -9.802 -0.952 1.00 87.81 396 VAL A N 1
ATOM 3112 C CA . VAL A 1 396 ? 25.710 -8.978 -0.670 1.00 87.81 396 VAL A CA 1
ATOM 3113 C C . VAL A 1 396 ? 24.913 -8.736 -1.949 1.00 87.81 396 VAL A C 1
ATOM 3115 O O . VAL A 1 396 ? 23.696 -8.916 -1.937 1.00 87.81 396 VAL A O 1
ATOM 3118 N N . ILE A 1 397 ? 25.574 -8.369 -3.050 1.00 92.19 397 ILE A N 1
ATOM 3119 C CA . ILE A 1 397 ? 24.915 -8.120 -4.335 1.00 92.19 397 ILE A CA 1
ATOM 3120 C C . ILE A 1 397 ? 24.244 -9.397 -4.854 1.00 92.19 397 ILE A C 1
ATOM 3122 O O . ILE A 1 397 ? 23.089 -9.337 -5.272 1.00 92.19 397 ILE A O 1
ATOM 3126 N N . VAL A 1 398 ? 24.922 -10.550 -4.792 1.00 91.88 398 VAL A N 1
ATOM 3127 C CA . VAL A 1 398 ? 24.370 -11.841 -5.243 1.00 91.88 398 VAL A CA 1
ATOM 3128 C C . VAL A 1 398 ? 23.111 -12.198 -4.455 1.00 91.88 398 VAL A C 1
ATOM 3130 O O . VAL A 1 398 ? 22.066 -12.457 -5.053 1.00 91.88 398 VAL A O 1
ATOM 3133 N N . ARG A 1 399 ? 23.165 -12.145 -3.118 1.00 87.38 399 ARG A N 1
ATOM 3134 C CA . ARG A 1 399 ? 21.998 -12.435 -2.268 1.00 87.38 399 ARG A CA 1
ATOM 3135 C C . ARG A 1 399 ? 20.856 -11.455 -2.521 1.00 87.38 399 ARG A C 1
ATOM 3137 O O . ARG A 1 399 ? 19.704 -11.869 -2.620 1.00 87.38 399 ARG A O 1
ATOM 3144 N N . ARG A 1 400 ? 21.172 -10.167 -2.683 1.00 85.88 400 ARG A N 1
ATOM 3145 C CA . ARG A 1 400 ? 20.192 -9.117 -2.995 1.00 85.88 400 ARG A CA 1
ATOM 3146 C C . ARG A 1 400 ? 19.527 -9.342 -4.352 1.00 85.88 400 ARG A C 1
ATOM 3148 O O . ARG A 1 400 ? 18.316 -9.168 -4.484 1.00 85.88 400 ARG A O 1
ATOM 3155 N N . PHE A 1 401 ? 20.299 -9.764 -5.350 1.00 88.38 401 PHE A N 1
ATOM 3156 C CA . PHE A 1 401 ? 19.778 -10.109 -6.665 1.00 88.38 401 PHE A CA 1
ATOM 3157 C C . PHE A 1 401 ? 18.867 -11.335 -6.600 1.00 88.38 401 PHE A C 1
ATOM 3159 O O . PHE A 1 401 ? 17.761 -11.266 -7.119 1.00 88.38 401 PHE A O 1
ATOM 3166 N N . ILE A 1 402 ? 19.267 -12.413 -5.915 1.00 84.88 402 ILE A N 1
ATOM 3167 C CA . ILE A 1 402 ? 18.429 -13.615 -5.735 1.00 84.88 402 ILE A CA 1
ATOM 3168 C C . ILE A 1 402 ? 17.119 -13.263 -5.022 1.00 84.88 402 ILE A C 1
ATOM 3170 O O . ILE A 1 402 ? 16.054 -13.711 -5.439 1.00 84.88 402 ILE A O 1
ATOM 3174 N N . ALA A 1 403 ? 17.181 -12.429 -3.981 1.00 77.44 403 ALA A N 1
ATOM 3175 C CA . ALA A 1 403 ? 15.993 -11.971 -3.269 1.00 77.44 403 ALA A CA 1
ATOM 3176 C C . ALA A 1 403 ? 15.065 -11.128 -4.162 1.00 77.44 403 ALA A C 1
ATOM 3178 O O . ALA A 1 403 ? 13.851 -11.260 -4.070 1.00 77.44 403 ALA A O 1
ATOM 3179 N N . THR A 1 404 ? 15.622 -10.293 -5.046 1.00 75.12 404 THR A N 1
ATOM 3180 C CA . THR A 1 404 ? 14.839 -9.402 -5.921 1.00 75.12 404 THR A CA 1
ATOM 3181 C C . THR A 1 404 ? 14.286 -10.111 -7.161 1.00 75.12 404 THR A C 1
ATOM 3183 O O . THR A 1 404 ? 13.131 -9.911 -7.520 1.00 75.12 404 THR A O 1
ATOM 3186 N N . ALA A 1 405 ? 15.112 -10.910 -7.838 1.00 74.88 405 ALA A N 1
ATOM 3187 C CA . ALA A 1 405 ? 14.800 -11.557 -9.114 1.00 74.88 405 ALA A CA 1
ATOM 3188 C C . ALA A 1 405 ? 14.224 -12.978 -8.952 1.00 74.88 405 ALA A C 1
ATOM 3190 O O . ALA A 1 405 ? 13.714 -13.547 -9.916 1.00 74.88 405 ALA A O 1
ATOM 3191 N N . GLY A 1 406 ? 14.288 -13.544 -7.743 1.00 75.38 406 GLY A N 1
ATOM 3192 C CA . GLY A 1 406 ? 13.867 -14.907 -7.432 1.00 75.38 406 GLY A CA 1
ATOM 3193 C C . GLY A 1 406 ? 14.959 -15.952 -7.683 1.00 75.38 406 GLY A C 1
ATOM 3194 O O . GLY A 1 406 ? 15.889 -15.753 -8.465 1.00 75.38 406 GLY A O 1
ATOM 3195 N N . GLN A 1 407 ? 14.833 -17.114 -7.032 1.00 80.12 407 GLN A N 1
ATOM 3196 C CA . GLN A 1 407 ? 15.827 -18.194 -7.127 1.00 80.12 407 GLN A CA 1
ATOM 3197 C C . GLN A 1 407 ? 15.979 -18.737 -8.557 1.00 80.12 407 GLN A C 1
ATOM 3199 O O . GLN A 1 407 ? 17.080 -19.073 -8.974 1.00 80.12 407 GLN A O 1
ATOM 3204 N N . SER A 1 408 ? 14.906 -18.758 -9.350 1.00 80.12 408 SER A N 1
ATOM 3205 C CA . SER A 1 408 ? 14.940 -19.221 -10.744 1.00 80.12 408 SER A CA 1
ATOM 3206 C C . SER A 1 408 ? 15.722 -18.307 -11.699 1.00 80.12 408 SER A C 1
ATOM 3208 O O . SER A 1 408 ? 15.963 -18.701 -12.837 1.00 80.12 408 SER A O 1
ATOM 3210 N N . ALA A 1 409 ? 16.106 -17.095 -11.278 1.00 79.25 409 ALA A N 1
ATOM 3211 C CA . ALA A 1 409 ? 16.834 -16.136 -12.114 1.00 79.25 409 ALA A CA 1
ATOM 3212 C C . ALA A 1 409 ? 18.354 -16.382 -12.173 1.00 79.25 409 ALA A C 1
ATOM 3214 O O . ALA A 1 409 ? 19.065 -15.706 -12.921 1.00 79.25 409 ALA A O 1
ATOM 3215 N N . VAL A 1 410 ? 18.867 -17.327 -11.384 1.00 85.56 410 VAL A N 1
ATOM 3216 C CA . VAL A 1 410 ? 20.294 -17.662 -11.297 1.00 85.56 410 VAL A CA 1
ATOM 3217 C C . VAL A 1 410 ? 20.521 -19.153 -11.552 1.00 85.56 410 VAL A C 1
ATOM 3219 O O . VAL A 1 410 ? 19.600 -19.964 -11.459 1.00 85.56 410 VAL A O 1
ATOM 3222 N N . SER A 1 411 ? 21.752 -19.531 -11.905 1.00 86.56 411 SER A N 1
ATOM 3223 C CA . SER A 1 411 ? 22.095 -20.942 -12.090 1.00 86.56 411 SER A CA 1
ATOM 3224 C C . SER A 1 411 ? 22.053 -21.701 -10.762 1.00 86.56 411 SER A C 1
ATOM 3226 O O . SER A 1 411 ? 22.223 -21.125 -9.684 1.00 86.56 411 SER A O 1
ATOM 3228 N N . LYS A 1 412 ? 21.889 -23.025 -10.847 1.00 83.69 412 LYS A N 1
ATOM 3229 C CA . LYS A 1 412 ? 21.937 -23.905 -9.676 1.00 83.69 412 LYS A CA 1
ATOM 3230 C C . LYS A 1 412 ? 23.248 -23.753 -8.893 1.00 83.69 412 LYS A C 1
ATOM 3232 O O . LYS A 1 412 ? 23.205 -23.671 -7.676 1.00 83.69 412 LYS A O 1
ATOM 3237 N N . ASP A 1 413 ? 24.379 -23.600 -9.582 1.00 84.88 413 ASP A N 1
ATOM 3238 C CA . ASP A 1 413 ? 25.688 -23.409 -8.942 1.00 84.88 413 ASP A CA 1
ATOM 3239 C C . ASP A 1 413 ? 25.750 -22.130 -8.089 1.00 84.88 413 ASP A C 1
ATOM 3241 O O . ASP A 1 413 ? 26.377 -22.114 -7.030 1.00 84.88 413 ASP A O 1
ATOM 3245 N N . VAL A 1 414 ? 25.089 -21.051 -8.526 1.00 87.75 414 VAL A N 1
ATOM 3246 C CA . VAL A 1 414 ? 24.993 -19.805 -7.750 1.00 87.75 414 VAL A CA 1
ATOM 3247 C C . VAL A 1 414 ? 24.044 -19.985 -6.560 1.00 87.75 414 VAL A C 1
ATOM 3249 O O . VAL A 1 414 ? 24.355 -19.536 -5.459 1.00 87.75 414 VAL A O 1
ATOM 3252 N N . LEU A 1 415 ? 22.915 -20.680 -6.731 1.00 85.38 415 LEU A N 1
ATOM 3253 C CA . LEU A 1 415 ? 22.015 -20.981 -5.611 1.00 85.38 415 LEU A CA 1
ATOM 3254 C C . LEU A 1 415 ? 22.694 -21.841 -4.550 1.00 85.38 415 LEU A C 1
ATOM 3256 O O . LEU A 1 415 ? 22.617 -21.507 -3.372 1.00 85.38 415 LEU A O 1
ATOM 3260 N N . ASP A 1 416 ? 23.379 -22.906 -4.955 1.00 83.62 416 ASP A N 1
ATOM 3261 C CA . ASP A 1 416 ? 24.036 -23.840 -4.041 1.00 83.62 416 ASP A CA 1
ATOM 3262 C C . ASP A 1 416 ? 25.157 -23.146 -3.248 1.00 83.62 416 ASP A C 1
ATOM 3264 O O . ASP A 1 416 ? 25.384 -23.463 -2.082 1.00 83.62 416 ASP A O 1
ATOM 3268 N N . ARG A 1 417 ? 25.829 -22.155 -3.853 1.00 85.25 417 ARG A N 1
ATOM 3269 C CA . ARG A 1 417 ? 26.880 -21.364 -3.198 1.00 85.25 417 ARG A CA 1
ATOM 3270 C C . ARG A 1 417 ? 26.346 -20.285 -2.254 1.00 85.25 417 ARG A C 1
ATOM 3272 O O . ARG A 1 417 ? 27.000 -20.031 -1.251 1.00 85.25 417 ARG A O 1
ATOM 3279 N N . TRP A 1 418 ? 25.212 -19.640 -2.545 1.00 83.69 418 TRP A N 1
ATOM 3280 C CA . TRP A 1 418 ? 24.736 -18.463 -1.787 1.00 83.69 418 TRP A CA 1
ATOM 3281 C C . TRP A 1 418 ? 23.398 -18.645 -1.035 1.00 83.69 418 TRP A C 1
ATOM 3283 O O . TRP A 1 418 ? 22.953 -17.696 -0.384 1.00 83.69 418 TRP A O 1
ATOM 3293 N N . SER A 1 419 ? 22.770 -19.831 -1.060 1.00 64.25 419 SER A N 1
ATOM 3294 C CA . SER A 1 419 ? 21.547 -20.131 -0.286 1.00 64.25 419 SER A CA 1
ATOM 3295 C C . SER A 1 419 ? 21.844 -20.441 1.192 1.00 64.25 419 SER A C 1
ATOM 3297 O O . SER A 1 419 ? 22.832 -21.112 1.489 1.00 64.25 419 SER A O 1
ATOM 3299 N N . PRO A 1 420 ? 20.994 -20.009 2.144 1.00 51.00 420 PRO A N 1
ATOM 3300 C CA . PRO A 1 420 ? 21.183 -20.318 3.559 1.00 51.00 420 PRO A CA 1
ATOM 3301 C C . PRO A 1 420 ? 20.985 -21.818 3.829 1.00 51.00 420 PRO A C 1
ATOM 3303 O O . PRO A 1 420 ? 19.919 -22.375 3.564 1.00 51.00 420 PRO A O 1
ATOM 3306 N N . SER A 1 421 ? 22.012 -22.470 4.379 1.00 35.81 421 SER A N 1
ATOM 3307 C CA . SER A 1 421 ? 21.970 -23.867 4.818 1.00 35.81 421 SER A CA 1
ATOM 3308 C C . SER A 1 421 ? 20.786 -24.106 5.756 1.00 35.81 421 SER A C 1
ATOM 3310 O O . SER A 1 421 ? 20.699 -23.517 6.833 1.00 35.81 421 SER A O 1
ATOM 3312 N N . THR A 1 422 ? 19.893 -25.013 5.365 1.00 28.83 422 THR A N 1
ATOM 3313 C CA . THR A 1 422 ? 18.843 -25.597 6.206 1.00 28.83 422 THR A CA 1
ATOM 3314 C C . THR A 1 422 ? 19.395 -25.977 7.580 1.00 28.83 422 THR A C 1
ATOM 3316 O O . THR A 1 422 ? 20.146 -26.950 7.699 1.00 28.83 422 THR A O 1
ATOM 3319 N N . MET A 1 423 ? 18.994 -25.251 8.629 1.00 26.22 423 MET A N 1
ATOM 3320 C CA . MET A 1 423 ? 19.107 -25.752 9.996 1.00 26.22 423 MET A CA 1
ATOM 3321 C C . MET A 1 423 ? 18.365 -27.088 10.067 1.00 26.22 423 MET A C 1
ATOM 3323 O O . MET A 1 423 ? 17.162 -27.165 9.820 1.00 26.22 423 MET A O 1
ATOM 3327 N N . HIS A 1 424 ? 19.107 -28.152 10.363 1.00 25.30 424 HIS A N 1
ATOM 3328 C CA . HIS A 1 424 ? 18.556 -29.465 10.659 1.00 25.30 424 HIS A CA 1
ATOM 3329 C C . HIS A 1 424 ? 17.482 -29.353 11.744 1.00 25.30 424 HIS A C 1
ATOM 3331 O O . HIS A 1 424 ? 17.742 -28.871 12.845 1.00 25.30 424 HIS A O 1
ATOM 3337 N N . THR A 1 425 ? 16.287 -29.852 11.443 1.00 20.70 425 THR A N 1
ATOM 3338 C CA . THR A 1 425 ? 15.270 -30.176 12.441 1.00 20.70 425 THR A CA 1
ATOM 3339 C C . THR A 1 425 ? 15.867 -31.225 13.387 1.00 20.70 425 THR A C 1
ATOM 3341 O O . THR A 1 425 ? 16.230 -32.304 12.909 1.00 20.70 425 THR A O 1
ATOM 3344 N N . PRO A 1 426 ? 16.014 -30.974 14.701 1.00 25.52 426 PRO A N 1
ATOM 3345 C CA . PRO A 1 426 ? 16.446 -32.021 15.606 1.00 25.52 426 PRO A CA 1
ATOM 3346 C C . PRO A 1 426 ? 15.315 -33.034 15.726 1.00 25.52 426 PRO A C 1
ATOM 3348 O O . PRO A 1 426 ? 14.205 -32.721 16.160 1.00 25.52 426 PRO A O 1
ATOM 3351 N N . THR A 1 427 ? 15.623 -34.255 15.318 1.00 23.03 427 THR A N 1
ATOM 3352 C CA . THR A 1 427 ? 14.856 -35.461 15.588 1.00 23.03 427 THR A CA 1
ATOM 3353 C C . THR A 1 427 ? 14.483 -35.522 17.069 1.00 23.03 427 THR A C 1
ATOM 3355 O O . THR A 1 427 ? 15.301 -35.235 17.943 1.00 23.03 427 THR A O 1
ATOM 3358 N N . THR A 1 428 ? 13.236 -35.909 17.324 1.00 29.66 428 THR A N 1
ATOM 3359 C CA . THR A 1 428 ? 12.642 -36.237 18.626 1.00 29.66 428 THR A CA 1
ATOM 3360 C C . THR A 1 428 ? 13.654 -36.803 19.629 1.00 29.66 428 THR A C 1
ATOM 3362 O O . THR A 1 428 ? 14.091 -37.945 19.486 1.00 29.66 428 THR A O 1
ATOM 3365 N N . ALA A 1 429 ? 13.982 -36.025 20.663 1.00 25.89 429 ALA A N 1
ATOM 3366 C CA . ALA A 1 429 ? 14.687 -36.500 21.847 1.00 25.89 429 ALA A CA 1
ATOM 3367 C C . ALA A 1 429 ? 13.801 -36.282 23.077 1.00 25.89 429 ALA A C 1
ATOM 3369 O O . ALA A 1 429 ? 13.285 -35.192 23.322 1.00 25.89 429 ALA A O 1
ATOM 3370 N N . GLU A 1 430 ? 13.604 -37.372 23.805 1.00 26.55 430 GLU A N 1
ATOM 3371 C CA . GLU A 1 430 ? 12.756 -37.509 24.978 1.00 26.55 430 GLU A CA 1
ATOM 3372 C C . GLU A 1 430 ? 13.082 -36.469 26.059 1.00 26.55 430 GLU A C 1
ATOM 3374 O O . GLU A 1 430 ? 14.231 -36.244 26.448 1.00 26.55 430 GLU A O 1
ATOM 3379 N N . THR A 1 431 ? 12.029 -35.838 26.572 1.00 26.56 431 THR A N 1
ATOM 3380 C CA . THR A 1 431 ? 12.075 -34.906 27.696 1.00 26.56 431 THR A CA 1
ATOM 3381 C C . THR A 1 431 ? 12.504 -35.626 28.973 1.00 26.56 431 THR A C 1
ATOM 3383 O O . THR A 1 431 ? 11.751 -36.439 29.508 1.00 26.56 431 THR A O 1
ATOM 3386 N N . SER A 1 432 ? 13.680 -35.275 29.500 1.00 27.61 432 SER A N 1
ATOM 3387 C CA . SER A 1 432 ? 14.048 -35.532 30.895 1.00 27.61 432 SER A CA 1
ATOM 3388 C C . SER A 1 432 ? 13.942 -34.241 31.718 1.00 27.61 432 SER A C 1
ATOM 3390 O O . SER A 1 432 ? 14.440 -33.179 31.342 1.00 27.61 432 SER A O 1
ATOM 3392 N N . ASP A 1 433 ? 13.260 -34.361 32.855 1.00 35.31 433 ASP A N 1
ATOM 3393 C CA . ASP A 1 433 ? 12.766 -33.333 33.786 1.00 35.31 433 ASP A CA 1
ATOM 3394 C C . ASP A 1 433 ? 13.871 -32.609 34.605 1.00 35.31 433 ASP A C 1
ATOM 3396 O O . ASP A 1 433 ? 13.733 -32.321 35.789 1.00 35.31 433 ASP A O 1
ATOM 3400 N N . GLY A 1 434 ? 15.035 -32.345 33.999 1.00 35.31 434 GLY A N 1
ATOM 3401 C CA . GLY A 1 434 ? 16.218 -31.800 34.691 1.00 35.31 434 GLY A CA 1
ATOM 3402 C C . GLY A 1 434 ? 16.782 -30.488 34.131 1.00 35.31 434 GLY A C 1
ATOM 3403 O O . GLY A 1 434 ? 17.680 -29.895 34.736 1.00 35.31 434 GLY A O 1
ATOM 3404 N N . SER A 1 435 ? 16.294 -30.019 32.980 1.00 36.66 435 SER A N 1
ATOM 3405 C CA . SER A 1 435 ? 16.862 -28.878 32.239 1.00 36.66 435 SER A CA 1
ATOM 3406 C C . SER A 1 435 ? 16.320 -27.507 32.677 1.00 36.66 435 SER A C 1
ATOM 3408 O O . SER A 1 435 ? 17.018 -26.497 32.551 1.00 36.66 435 SER A O 1
ATOM 3410 N N . VAL A 1 436 ? 15.130 -27.461 33.286 1.00 38.47 436 VAL A N 1
ATOM 3411 C CA . VAL A 1 436 ? 14.418 -26.212 33.629 1.00 38.47 436 VAL A CA 1
ATOM 3412 C C . VAL A 1 436 ? 15.162 -25.392 34.693 1.00 38.47 436 VAL A C 1
ATOM 3414 O O . VAL A 1 436 ? 15.362 -24.188 34.541 1.00 38.47 436 VAL A O 1
ATOM 3417 N N . GLY A 1 437 ? 15.681 -26.042 35.740 1.00 42.69 437 GLY A N 1
ATOM 3418 C CA . GLY A 1 437 ? 16.390 -25.358 36.832 1.00 42.69 437 GLY A CA 1
ATOM 3419 C C . GLY A 1 437 ? 17.812 -24.888 36.494 1.00 42.69 437 GLY A C 1
ATOM 3420 O O . GLY A 1 437 ? 18.436 -24.186 37.300 1.00 42.69 437 GLY A O 1
ATOM 3421 N N . ARG A 1 438 ? 18.355 -25.305 35.342 1.00 40.31 438 ARG A N 1
ATOM 3422 C CA . ARG A 1 438 ? 19.700 -24.936 34.878 1.00 40.31 438 ARG A CA 1
ATOM 3423 C C . ARG A 1 438 ? 19.644 -23.679 34.002 1.00 40.31 438 ARG A C 1
ATOM 3425 O O . ARG A 1 438 ? 20.444 -22.778 34.217 1.00 40.31 438 ARG A O 1
ATOM 3432 N N . CYS A 1 439 ? 18.641 -23.580 33.128 1.00 43.50 439 CYS A N 1
ATOM 3433 C CA . CYS A 1 439 ? 18.406 -22.423 32.258 1.00 43.50 439 CYS A CA 1
ATOM 3434 C C . CYS A 1 439 ? 18.001 -21.166 33.060 1.00 43.50 439 CYS A C 1
ATOM 3436 O O . CYS A 1 439 ? 18.593 -20.104 32.889 1.00 43.50 439 CYS A O 1
ATOM 3438 N N . ASP A 1 440 ? 17.126 -21.300 34.067 1.00 47.28 440 ASP A N 1
ATOM 3439 C CA . ASP A 1 440 ? 16.717 -20.176 34.935 1.00 47.28 440 ASP A CA 1
ATOM 3440 C C . ASP A 1 440 ? 17.891 -19.597 35.760 1.00 47.28 440 ASP A C 1
ATOM 3442 O O . ASP A 1 440 ? 17.974 -18.396 36.029 1.00 47.28 440 ASP A O 1
ATOM 3446 N N . ARG A 1 441 ? 18.868 -20.445 36.117 1.00 51.66 441 ARG A N 1
ATOM 3447 C CA . ARG A 1 441 ? 20.115 -20.016 36.772 1.00 51.66 441 ARG A CA 1
ATOM 3448 C C . ARG A 1 441 ? 21.048 -19.267 35.822 1.00 51.66 441 ARG A C 1
ATOM 3450 O O . ARG A 1 441 ? 21.627 -18.264 36.237 1.00 51.66 441 ARG A O 1
ATOM 3457 N N . THR A 1 442 ? 21.171 -19.724 34.577 1.00 49.62 442 THR A N 1
ATOM 3458 C CA . THR A 1 442 ? 21.951 -19.054 33.524 1.00 49.62 442 THR A CA 1
ATOM 3459 C C . THR A 1 442 ? 21.367 -17.675 33.212 1.00 49.62 442 THR A C 1
ATOM 3461 O O . THR A 1 442 ? 22.070 -16.675 33.334 1.00 49.62 442 THR A O 1
ATOM 3464 N N . ILE A 1 443 ? 20.051 -17.594 32.990 1.00 50.44 443 ILE A N 1
ATOM 3465 C CA . ILE A 1 443 ? 19.335 -16.339 32.719 1.00 50.44 443 ILE A CA 1
ATOM 3466 C C . ILE A 1 443 ? 19.472 -15.350 33.890 1.00 50.44 443 ILE A C 1
ATOM 3468 O O . ILE A 1 443 ? 19.700 -14.159 33.678 1.00 50.44 443 ILE A O 1
ATOM 3472 N N . ARG A 1 444 ? 19.375 -15.810 35.149 1.00 57.41 444 ARG A N 1
ATOM 3473 C CA . ARG A 1 444 ? 19.588 -14.941 36.327 1.00 57.41 444 ARG A CA 1
ATOM 3474 C C . ARG A 1 444 ? 21.010 -14.400 36.419 1.00 57.41 444 ARG A C 1
ATOM 3476 O O . ARG A 1 444 ? 21.176 -13.224 36.736 1.00 57.41 444 ARG A O 1
ATOM 3483 N N . ARG A 1 445 ? 22.013 -15.240 36.160 1.00 58.59 445 ARG A N 1
ATOM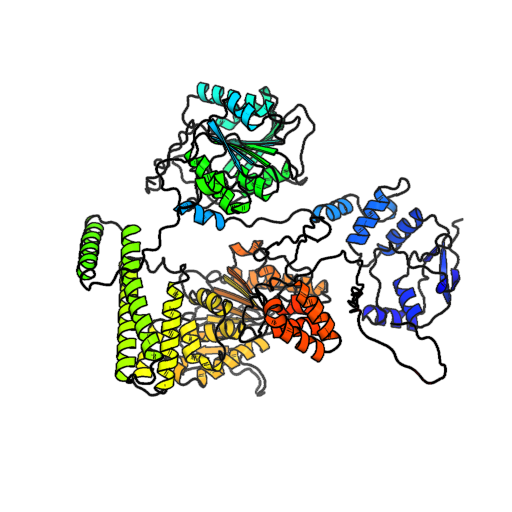 3484 C CA . ARG A 1 445 ? 23.427 -14.843 36.163 1.00 58.59 445 ARG A CA 1
ATOM 3485 C C . ARG A 1 445 ? 23.703 -13.799 35.082 1.00 58.59 445 ARG A C 1
ATOM 3487 O O . ARG A 1 445 ? 24.384 -12.811 35.345 1.00 58.59 445 ARG A O 1
ATOM 3494 N N . ASP A 1 446 ? 23.142 -13.990 33.896 1.00 51.91 446 ASP A N 1
ATOM 3495 C CA . ASP A 1 446 ? 23.432 -13.136 32.747 1.00 51.91 446 ASP A CA 1
ATOM 3496 C C . ASP A 1 446 ? 22.660 -11.805 32.836 1.00 51.91 446 ASP A C 1
ATOM 3498 O O . ASP A 1 446 ? 23.216 -10.751 32.538 1.00 51.91 446 ASP A O 1
ATOM 3502 N N . LEU A 1 447 ? 21.459 -11.790 33.430 1.00 52.50 447 LEU A N 1
ATOM 3503 C CA . LEU A 1 447 ? 20.771 -10.547 33.815 1.00 52.50 447 LEU A CA 1
ATOM 3504 C C . LEU A 1 447 ? 21.468 -9.784 34.949 1.00 52.50 447 LEU A C 1
ATOM 3506 O O . LEU A 1 447 ? 21.415 -8.555 34.983 1.00 52.50 447 LEU A O 1
ATOM 3510 N N . GLN A 1 448 ? 22.106 -10.483 35.894 1.00 55.66 448 GLN A N 1
ATOM 3511 C CA . GLN A 1 448 ? 22.937 -9.833 36.910 1.00 55.66 448 GLN A CA 1
ATOM 3512 C C . GLN A 1 448 ? 24.162 -9.162 36.284 1.00 55.66 448 GLN A C 1
ATOM 3514 O O . GLN A 1 448 ? 24.501 -8.061 36.708 1.00 55.66 448 GLN A O 1
ATOM 3519 N N . LYS A 1 449 ? 24.765 -9.765 35.251 1.00 51.41 449 LYS A N 1
ATOM 3520 C CA . LYS A 1 449 ? 25.820 -9.122 34.453 1.00 51.41 449 LYS A CA 1
ATOM 3521 C C . LYS A 1 449 ? 25.308 -7.894 33.701 1.00 51.41 449 LYS A C 1
ATOM 3523 O O . LYS A 1 449 ? 25.862 -6.825 33.890 1.00 51.41 449 LYS A O 1
ATOM 3528 N N . VAL A 1 450 ? 24.187 -7.994 32.980 1.00 50.16 450 VAL A N 1
ATOM 3529 C CA . VAL A 1 450 ? 23.559 -6.848 32.279 1.00 50.16 450 VAL A CA 1
ATOM 3530 C C . VAL A 1 450 ? 23.288 -5.672 33.233 1.00 50.16 450 VAL A C 1
ATOM 3532 O O . VAL A 1 450 ? 23.542 -4.521 32.886 1.00 50.16 450 VAL A O 1
ATOM 3535 N N . ARG A 1 451 ? 22.825 -5.955 34.461 1.00 52.06 451 ARG A N 1
ATOM 3536 C CA . ARG A 1 451 ? 22.611 -4.941 35.512 1.00 52.06 451 ARG A CA 1
ATOM 3537 C C . ARG A 1 451 ? 23.908 -4.378 36.092 1.00 52.06 451 ARG A C 1
ATOM 3539 O O . ARG A 1 451 ? 23.937 -3.202 36.432 1.00 52.06 451 ARG A O 1
ATOM 3546 N N . ALA A 1 452 ? 24.944 -5.201 36.240 1.00 48.41 452 ALA A N 1
ATOM 3547 C CA . ALA A 1 452 ? 26.257 -4.761 36.710 1.00 48.41 452 ALA A CA 1
ATOM 3548 C C . ALA A 1 452 ? 26.984 -3.902 35.661 1.00 48.41 452 ALA A C 1
ATOM 3550 O O . ALA A 1 452 ? 27.681 -2.959 36.023 1.00 48.41 452 ALA A O 1
ATOM 3551 N N . ASP A 1 453 ? 26.750 -4.181 34.378 1.00 47.56 453 ASP A N 1
ATOM 3552 C CA . ASP A 1 453 ? 27.372 -3.501 33.241 1.00 47.56 453 ASP A CA 1
ATOM 3553 C C . ASP A 1 453 ? 26.608 -2.230 32.806 1.00 47.56 453 ASP A C 1
ATOM 3555 O O . ASP A 1 453 ? 26.965 -1.605 31.809 1.00 47.56 453 ASP A O 1
ATOM 3559 N N . ASN A 1 454 ? 25.552 -1.826 33.535 1.00 37.97 454 ASN A N 1
ATOM 3560 C CA . ASN A 1 454 ? 24.664 -0.699 33.194 1.00 37.97 454 ASN A CA 1
ATOM 3561 C C . ASN A 1 454 ? 24.114 -0.746 31.750 1.00 37.97 454 ASN A C 1
ATOM 3563 O O . ASN A 1 454 ? 23.756 0.284 31.171 1.00 37.97 454 ASN A O 1
ATOM 3567 N N . ALA A 1 455 ? 24.022 -1.937 31.156 1.00 47.16 455 ALA A N 1
ATOM 3568 C CA . ALA A 1 455 ? 23.480 -2.103 29.819 1.00 47.16 455 ALA A CA 1
ATOM 3569 C C . ALA A 1 455 ? 21.964 -1.837 29.839 1.00 47.16 455 ALA A C 1
ATOM 3571 O O . ALA A 1 455 ? 21.218 -2.461 30.595 1.00 47.16 455 ALA A O 1
ATOM 3572 N N . LEU A 1 456 ? 21.505 -0.903 28.996 1.00 41.66 456 LEU A N 1
ATOM 3573 C CA . LEU A 1 456 ? 20.091 -0.515 28.901 1.00 41.66 456 LEU A CA 1
ATOM 3574 C C . LEU A 1 456 ? 19.179 -1.666 28.431 1.00 41.66 456 LEU A C 1
ATOM 3576 O O . LEU A 1 456 ? 17.995 -1.654 28.760 1.00 41.66 456 LEU A O 1
ATOM 3580 N N . HIS A 1 457 ? 19.716 -2.663 27.710 1.00 47.66 457 HIS A N 1
ATOM 3581 C CA . HIS A 1 457 ? 18.963 -3.807 27.179 1.00 47.66 457 HIS A CA 1
ATOM 3582 C C . HIS A 1 457 ? 19.793 -5.113 27.166 1.00 47.66 457 HIS A C 1
ATOM 3584 O O . HIS A 1 457 ? 21.011 -5.051 26.980 1.00 47.66 457 HIS A O 1
ATOM 3590 N N . PRO A 1 458 ? 19.161 -6.295 27.343 1.00 51.12 458 PRO A N 1
ATOM 3591 C CA . PRO A 1 458 ? 19.816 -7.600 27.179 1.00 51.12 458 PRO A CA 1
ATOM 3592 C C . PRO A 1 458 ? 20.202 -7.873 25.712 1.00 51.12 458 PRO A C 1
ATOM 3594 O O . PRO A 1 458 ? 19.562 -7.337 24.810 1.00 51.12 458 PRO A O 1
ATOM 3597 N N . SER A 1 459 ? 21.218 -8.714 25.469 1.00 55.09 459 SER A N 1
ATOM 3598 C CA . SER A 1 459 ? 21.663 -9.099 24.114 1.00 55.09 459 SER A CA 1
ATOM 3599 C C . SER A 1 459 ? 20.596 -9.883 23.343 1.00 55.09 459 SER A C 1
ATOM 3601 O O . SER A 1 459 ? 19.764 -10.553 23.953 1.00 55.09 459 SER A O 1
ATOM 3603 N N . THR A 1 460 ? 20.643 -9.850 22.008 1.00 52.50 460 THR A N 1
ATOM 3604 C CA . THR A 1 460 ? 19.694 -10.559 21.129 1.00 52.50 460 THR A CA 1
ATOM 3605 C C . THR A 1 460 ? 19.648 -12.064 21.409 1.00 52.50 460 THR A C 1
ATOM 3607 O O . THR A 1 460 ? 18.566 -12.637 21.473 1.00 52.50 460 THR A O 1
ATOM 3610 N N . ASP A 1 461 ? 20.793 -12.689 21.694 1.00 52.59 461 ASP A N 1
ATOM 3611 C CA . ASP A 1 461 ? 20.862 -14.115 22.047 1.00 52.59 461 ASP A CA 1
ATOM 3612 C C . ASP A 1 461 ? 20.148 -14.420 23.371 1.00 52.59 461 ASP A C 1
ATOM 3614 O O . ASP A 1 461 ? 19.390 -15.383 23.471 1.00 52.59 461 ASP A O 1
ATOM 3618 N N . LEU A 1 462 ? 20.324 -13.562 24.384 1.00 54.41 462 LEU A N 1
ATOM 3619 C CA . LEU A 1 462 ? 19.644 -13.704 25.673 1.00 54.41 462 LEU A CA 1
ATOM 3620 C C . LEU A 1 462 ? 18.139 -13.428 25.537 1.00 54.41 462 LEU A C 1
ATOM 3622 O O . LEU A 1 462 ? 17.330 -14.060 26.214 1.00 54.41 462 LEU A O 1
ATOM 3626 N N . GLN A 1 463 ? 17.748 -12.503 24.656 1.00 51.09 463 GLN A N 1
ATOM 3627 C CA . GLN A 1 463 ? 16.346 -12.253 24.319 1.00 51.09 463 GLN A CA 1
ATOM 3628 C C . GLN A 1 463 ? 15.716 -13.478 23.639 1.00 51.09 463 GLN A C 1
ATOM 3630 O O . GLN A 1 463 ? 14.636 -13.898 24.054 1.00 51.09 463 GLN A O 1
ATOM 3635 N N . ALA A 1 464 ? 16.402 -14.088 22.669 1.00 53.78 464 ALA A N 1
ATOM 3636 C CA . ALA A 1 464 ? 15.956 -15.294 21.973 1.00 53.78 464 ALA A CA 1
ATOM 3637 C C . ALA A 1 464 ? 15.869 -16.514 22.907 1.00 53.78 464 ALA A C 1
ATOM 3639 O O . ALA A 1 464 ? 14.893 -17.260 22.851 1.00 53.78 464 ALA A O 1
ATOM 3640 N N . GLU A 1 465 ? 16.831 -16.692 23.819 1.00 57.94 465 GLU A N 1
ATOM 3641 C CA . GLU A 1 465 ? 16.810 -17.775 24.812 1.00 57.94 465 GLU A CA 1
ATOM 3642 C C . GLU A 1 465 ? 15.645 -17.610 25.807 1.00 57.94 465 GLU A C 1
ATOM 3644 O O . GLU A 1 465 ? 14.932 -18.573 26.107 1.00 57.94 465 GLU A O 1
ATOM 3649 N N . ILE A 1 466 ? 15.387 -16.378 26.269 1.00 54.44 466 ILE A N 1
ATOM 3650 C CA . ILE A 1 466 ? 14.227 -16.061 27.116 1.00 54.44 466 ILE A CA 1
ATOM 3651 C C . ILE A 1 466 ? 12.919 -16.316 26.351 1.00 54.44 466 ILE A C 1
ATOM 3653 O O . ILE A 1 466 ? 12.026 -16.970 26.887 1.00 54.44 466 ILE A O 1
ATOM 3657 N N . LEU A 1 467 ? 12.797 -15.845 25.108 1.00 53.50 467 LEU A N 1
ATOM 3658 C CA . LEU A 1 467 ? 11.608 -16.052 24.273 1.00 53.50 467 LEU A CA 1
ATOM 3659 C C . LEU A 1 467 ? 11.345 -17.543 24.029 1.00 53.50 467 LEU A C 1
ATOM 3661 O O . LEU A 1 467 ? 10.242 -18.018 24.299 1.00 53.50 467 LEU A O 1
ATOM 3665 N N . GLY A 1 468 ? 12.360 -18.300 23.606 1.00 57.47 468 GLY A N 1
ATOM 3666 C CA . GLY A 1 468 ? 12.246 -19.732 23.329 1.00 57.47 468 GLY A CA 1
ATOM 3667 C C . GLY A 1 468 ? 11.829 -20.552 24.552 1.00 57.47 468 GLY A C 1
ATOM 3668 O O . GLY A 1 468 ? 10.976 -21.434 24.442 1.00 57.47 468 GLY A O 1
ATOM 3669 N N . HIS A 1 469 ? 12.362 -20.232 25.737 1.00 61.53 469 HIS A N 1
ATOM 3670 C CA . HIS A 1 469 ? 12.025 -20.943 26.972 1.00 61.53 469 HIS A CA 1
ATOM 3671 C C . HIS A 1 469 ? 10.554 -20.778 27.374 1.00 61.53 469 HIS A C 1
ATOM 3673 O O . HIS A 1 469 ? 9.880 -21.759 27.693 1.00 61.53 469 HIS A O 1
ATOM 3679 N N . TYR A 1 470 ? 10.044 -19.544 27.369 1.00 55.03 470 TYR A N 1
ATOM 3680 C CA . TYR A 1 470 ? 8.662 -19.284 27.770 1.00 55.03 470 TYR A CA 1
ATOM 3681 C C . TYR A 1 470 ? 7.658 -19.680 26.678 1.00 55.03 470 TYR A C 1
ATOM 3683 O O . TYR A 1 470 ? 6.583 -20.174 27.013 1.00 55.03 470 TYR A O 1
ATOM 3691 N N . LYS A 1 471 ? 8.021 -19.561 25.393 1.00 55.22 471 LYS A N 1
ATOM 3692 C CA . LYS A 1 471 ? 7.221 -20.060 24.262 1.00 55.22 471 LYS A CA 1
ATOM 3693 C C . LYS A 1 471 ? 6.963 -21.562 24.385 1.00 55.22 471 LYS A C 1
ATOM 3695 O O . LYS A 1 471 ? 5.812 -21.981 24.372 1.00 55.22 471 LYS A O 1
ATOM 3700 N N . ALA A 1 472 ? 7.999 -22.353 24.676 1.00 62.31 472 ALA A N 1
ATOM 3701 C CA . ALA A 1 472 ? 7.853 -23.791 24.910 1.00 62.31 472 ALA A CA 1
ATOM 3702 C C . ALA A 1 472 ? 6.912 -24.129 26.088 1.00 62.31 472 ALA A C 1
ATOM 3704 O O . ALA A 1 472 ? 6.185 -25.123 26.040 1.00 62.31 472 ALA A O 1
ATOM 3705 N N . GLN A 1 473 ? 6.893 -23.306 27.144 1.00 57.62 473 GLN A N 1
ATOM 3706 C CA . GLN A 1 473 ? 5.971 -23.485 28.275 1.00 57.62 473 GLN A CA 1
ATOM 3707 C C . GLN A 1 473 ? 4.523 -23.143 27.906 1.00 57.62 473 GLN A C 1
ATOM 3709 O O . GLN A 1 473 ? 3.609 -23.882 28.278 1.00 57.62 473 GLN A O 1
ATOM 3714 N N . VAL A 1 474 ? 4.310 -22.054 27.160 1.00 54.16 474 VAL A N 1
ATOM 3715 C CA . VAL A 1 474 ? 2.985 -21.659 26.661 1.00 54.16 474 VAL A CA 1
ATOM 3716 C C . VAL A 1 474 ? 2.444 -22.719 25.699 1.00 54.16 474 VAL A C 1
ATOM 3718 O O . VAL A 1 474 ? 1.316 -23.171 25.883 1.00 54.16 474 VAL A O 1
ATOM 3721 N N . ASP A 1 475 ? 3.253 -23.201 24.755 1.00 54.25 475 ASP A N 1
ATOM 3722 C CA . ASP A 1 475 ? 2.863 -24.245 23.800 1.00 54.25 475 ASP A CA 1
ATOM 3723 C C . ASP A 1 475 ? 2.473 -25.553 24.509 1.00 54.25 475 ASP A C 1
ATOM 3725 O O . ASP A 1 475 ? 1.450 -26.166 24.191 1.00 54.25 475 ASP A O 1
ATOM 3729 N N . ALA A 1 476 ? 3.227 -25.958 25.538 1.00 61.94 476 ALA A N 1
ATOM 3730 C CA . ALA A 1 476 ? 2.901 -27.131 26.349 1.00 61.94 476 ALA A CA 1
ATOM 3731 C C . ALA A 1 476 ? 1.583 -26.961 27.131 1.00 61.94 476 ALA A C 1
ATOM 3733 O O . ALA A 1 476 ? 0.772 -27.893 27.209 1.00 61.94 476 ALA A O 1
ATOM 3734 N N . ALA A 1 477 ? 1.335 -25.770 27.685 1.00 56.09 477 ALA A N 1
ATOM 3735 C CA . ALA A 1 477 ? 0.088 -25.452 28.375 1.00 56.09 477 ALA A CA 1
ATOM 3736 C C . ALA A 1 477 ? -1.115 -25.452 27.416 1.00 56.09 477 ALA A C 1
ATOM 3738 O O . ALA A 1 477 ? -2.167 -26.011 27.738 1.00 56.09 477 ALA A O 1
ATOM 3739 N N . MET A 1 478 ? -0.941 -24.897 26.215 1.00 54.28 478 MET A N 1
ATOM 3740 C CA . MET A 1 478 ? -1.964 -24.839 25.169 1.00 54.28 478 MET A CA 1
ATOM 3741 C C . MET A 1 478 ? -2.290 -26.219 24.589 1.00 54.28 478 MET A C 1
ATOM 3743 O O . MET A 1 478 ? -3.465 -26.550 24.398 1.00 54.28 478 MET A O 1
ATOM 3747 N N . ALA A 1 479 ? -1.286 -27.076 24.391 1.00 61.00 479 ALA A N 1
ATOM 3748 C CA . ALA A 1 479 ? -1.490 -28.464 23.985 1.00 61.00 479 ALA A CA 1
ATOM 3749 C C . ALA A 1 479 ? -2.302 -29.247 25.033 1.00 61.00 479 ALA A C 1
ATOM 3751 O O . ALA A 1 479 ? -3.223 -29.995 24.689 1.00 61.00 479 ALA A O 1
ATOM 3752 N N . ARG A 1 480 ? -2.017 -29.031 26.326 1.00 63.38 480 ARG A N 1
ATOM 3753 C CA . ARG A 1 480 ? -2.773 -29.635 27.435 1.00 63.38 480 ARG A CA 1
ATOM 3754 C C . ARG A 1 480 ? -4.220 -29.141 27.466 1.00 63.38 480 ARG A C 1
ATOM 3756 O O . ARG A 1 480 ? -5.131 -29.957 27.576 1.00 63.38 480 ARG A O 1
ATOM 3763 N N . LEU A 1 481 ? -4.431 -27.836 27.311 1.00 57.69 481 LEU A N 1
ATOM 3764 C CA . LEU A 1 481 ? -5.753 -27.211 27.250 1.00 57.69 481 LEU A CA 1
ATOM 3765 C C . LEU A 1 481 ? -6.607 -27.730 26.094 1.00 57.69 481 LEU A C 1
ATOM 3767 O O . LEU A 1 481 ? -7.769 -28.076 26.290 1.00 57.69 481 LEU A O 1
ATOM 3771 N N . THR A 1 482 ? -6.015 -27.847 24.909 1.00 53.97 482 THR A N 1
ATOM 3772 C CA . THR A 1 482 ? -6.683 -28.360 23.704 1.00 53.97 482 THR A CA 1
ATOM 3773 C C . THR A 1 482 ? -7.059 -29.834 23.845 1.00 53.97 482 THR A C 1
ATOM 3775 O O . THR A 1 482 ? -8.113 -30.266 23.378 1.00 53.97 482 THR A O 1
ATOM 3778 N N . LYS A 1 483 ? -6.216 -30.624 24.516 1.00 66.38 483 LYS A N 1
ATOM 3779 C CA . LYS A 1 483 ? -6.505 -32.030 24.812 1.00 66.38 483 LYS A CA 1
ATOM 3780 C C . LYS A 1 483 ? -7.656 -32.168 25.814 1.00 66.38 483 LYS A C 1
ATOM 3782 O O . LYS A 1 483 ? -8.554 -32.971 25.590 1.00 66.38 483 LYS A O 1
ATOM 3787 N N . LEU A 1 484 ? -7.655 -31.360 26.876 1.00 61.75 484 LEU A N 1
ATOM 3788 C CA . LEU A 1 484 ? -8.698 -31.360 27.910 1.00 61.75 484 LEU A CA 1
ATOM 3789 C C . LEU A 1 484 ? -10.037 -30.783 27.432 1.00 61.75 484 LEU A C 1
ATOM 3791 O O . LEU A 1 484 ? -11.083 -31.244 27.880 1.00 61.75 484 LEU A O 1
ATOM 3795 N N . SER A 1 485 ? -10.038 -29.802 26.525 1.00 51.56 485 SER A N 1
ATOM 3796 C CA . SER A 1 485 ? -11.279 -29.245 25.970 1.00 51.56 485 SER A CA 1
ATOM 3797 C C . SER A 1 485 ? -12.023 -30.248 25.082 1.00 51.56 485 SER A C 1
ATOM 3799 O O . SER A 1 485 ? -13.252 -30.260 25.077 1.00 51.56 485 SER A O 1
ATOM 3801 N N . ARG A 1 486 ? -11.288 -31.127 24.386 1.00 56.19 486 ARG A N 1
ATOM 3802 C CA . ARG A 1 486 ? -11.832 -32.203 23.537 1.00 56.19 486 ARG A CA 1
ATOM 3803 C C . ARG A 1 486 ? -12.226 -33.463 24.307 1.00 56.19 486 ARG A C 1
ATOM 3805 O O . ARG A 1 486 ? -12.902 -34.322 23.749 1.00 56.19 486 ARG A O 1
ATOM 3812 N N . ASP A 1 487 ? -11.819 -33.578 25.565 1.00 66.25 487 ASP A N 1
ATOM 3813 C CA . ASP A 1 487 ? -12.165 -34.710 26.415 1.00 66.25 487 ASP A CA 1
ATOM 3814 C C . ASP A 1 487 ? -13.539 -34.486 27.070 1.00 66.25 487 ASP A C 1
ATOM 3816 O O . ASP A 1 487 ? -13.721 -33.638 27.953 1.00 66.25 487 ASP A O 1
ATOM 3820 N N . SER A 1 488 ? -14.538 -35.247 26.622 1.00 53.62 488 SER A N 1
ATOM 3821 C CA . SER A 1 488 ? -15.899 -35.212 27.168 1.00 53.62 488 SER A CA 1
ATOM 3822 C C . SER A 1 488 ? -16.010 -35.840 28.561 1.00 53.62 488 SER A C 1
ATOM 3824 O O . SER A 1 488 ? -17.033 -35.663 29.216 1.00 53.62 488 SER A O 1
ATOM 3826 N N . THR A 1 489 ? -14.987 -36.573 29.010 1.00 58.66 489 THR A N 1
ATOM 3827 C CA . THR A 1 489 ? -14.953 -37.267 30.308 1.00 58.66 489 THR A CA 1
ATOM 3828 C C . THR A 1 489 ? -14.214 -36.489 31.396 1.00 58.66 489 THR A C 1
ATOM 3830 O O . THR A 1 489 ? -14.410 -36.765 32.578 1.00 58.66 489 THR A O 1
ATOM 3833 N N . ALA A 1 490 ? -13.423 -35.482 31.016 1.00 63.47 490 ALA A N 1
ATOM 3834 C CA . ALA A 1 490 ? -12.706 -34.628 31.955 1.00 63.47 490 ALA A CA 1
ATOM 3835 C C . ALA A 1 490 ? -13.665 -33.785 32.812 1.00 63.47 490 ALA A C 1
ATOM 3837 O O . ALA A 1 490 ? -14.596 -33.146 32.305 1.00 63.47 490 ALA A O 1
ATOM 3838 N N . SER A 1 491 ? -13.410 -33.750 34.121 1.00 61.25 491 SER A N 1
ATOM 3839 C CA . SER A 1 491 ? -14.229 -33.004 35.072 1.00 61.25 491 SER A CA 1
ATOM 3840 C C . SER A 1 491 ? -14.099 -31.494 34.860 1.00 61.25 491 SER A C 1
ATOM 3842 O O . SER A 1 491 ? -13.074 -30.982 34.400 1.00 61.25 491 SER A O 1
ATOM 3844 N N . ALA A 1 492 ? -15.134 -30.743 35.246 1.00 48.50 492 ALA A N 1
ATOM 3845 C CA . ALA A 1 492 ? -15.093 -29.283 35.192 1.00 48.50 492 ALA A CA 1
ATOM 3846 C C . ALA A 1 492 ? -13.886 -28.719 35.965 1.00 48.50 492 ALA A C 1
ATOM 3848 O O . ALA A 1 492 ? -13.248 -27.787 35.490 1.00 48.50 492 ALA A O 1
ATOM 3849 N N . ALA A 1 493 ? -13.524 -29.322 37.105 1.00 52.97 493 ALA A N 1
ATOM 3850 C CA . ALA A 1 493 ? -12.379 -28.911 37.917 1.00 52.97 493 ALA A CA 1
ATOM 3851 C C . ALA A 1 493 ? -11.034 -29.069 37.185 1.00 52.97 493 ALA A C 1
ATOM 3853 O O . ALA A 1 493 ? -10.194 -28.178 37.263 1.00 52.97 493 ALA A O 1
ATOM 3854 N N . GLU A 1 494 ? -10.843 -30.151 36.429 1.00 56.84 494 GLU A N 1
ATOM 3855 C CA . GLU A 1 494 ? -9.614 -30.387 35.657 1.00 56.84 494 GLU A CA 1
ATOM 3856 C C . GLU A 1 494 ? -9.494 -29.439 34.461 1.00 56.84 494 GLU A C 1
ATOM 3858 O O . GLU A 1 494 ? -8.412 -28.920 34.180 1.00 56.84 494 GLU A O 1
ATOM 3863 N N . LYS A 1 495 ? -10.614 -29.160 33.781 1.00 55.44 495 LYS A N 1
ATOM 3864 C CA . LYS A 1 495 ? -10.664 -28.159 32.704 1.00 55.44 495 LYS A CA 1
ATOM 3865 C C . LYS A 1 495 ? -10.359 -26.759 33.245 1.00 55.44 495 LYS A C 1
ATOM 3867 O O . LYS A 1 495 ? -9.604 -26.012 32.630 1.00 55.44 495 LYS A O 1
ATOM 3872 N N . ILE A 1 496 ? -10.895 -26.432 34.419 1.00 52.84 496 ILE A N 1
ATOM 3873 C CA . ILE A 1 496 ? -10.658 -25.170 35.128 1.00 52.84 496 ILE A CA 1
ATOM 3874 C C . ILE A 1 496 ? -9.183 -25.009 35.520 1.00 52.84 496 ILE A C 1
ATOM 3876 O O . ILE A 1 496 ? -8.600 -23.954 35.276 1.00 52.84 496 ILE A O 1
ATOM 3880 N N . ASP A 1 497 ? -8.574 -26.040 36.105 1.00 58.59 497 ASP A N 1
ATOM 3881 C CA . ASP A 1 497 ? -7.178 -25.995 36.551 1.00 58.59 497 ASP A CA 1
ATOM 3882 C C . ASP A 1 497 ? -6.211 -25.851 35.365 1.00 58.59 497 ASP A C 1
ATOM 3884 O O . ASP A 1 497 ? -5.269 -25.059 35.404 1.00 58.59 497 ASP A O 1
ATOM 3888 N N . ALA A 1 498 ? -6.510 -26.521 34.248 1.00 60.31 498 ALA A N 1
ATOM 3889 C CA . ALA A 1 498 ? -5.760 -26.367 33.006 1.00 60.31 498 ALA A CA 1
ATOM 3890 C C . ALA A 1 498 ? -5.836 -24.934 32.445 1.00 60.31 498 ALA A C 1
ATOM 3892 O O . ALA A 1 498 ? -4.818 -24.403 31.998 1.00 60.31 498 ALA A O 1
ATOM 3893 N N . VAL A 1 499 ? -7.012 -24.290 32.496 1.00 54.66 499 VAL A N 1
ATOM 3894 C CA . VAL A 1 499 ? -7.188 -22.902 32.021 1.00 54.66 499 VAL A CA 1
ATOM 3895 C C . VAL A 1 499 ? -6.443 -21.932 32.927 1.00 54.66 499 VAL A C 1
ATOM 3897 O O . VAL A 1 499 ? -5.703 -21.086 32.429 1.00 54.66 499 VAL A O 1
ATOM 3900 N N . ARG A 1 500 ? -6.569 -22.086 34.250 1.00 55.50 500 ARG A N 1
ATOM 3901 C CA . ARG A 1 500 ? -5.837 -21.270 35.228 1.00 55.50 500 ARG A CA 1
ATOM 3902 C C . ARG A 1 500 ? -4.326 -21.377 35.021 1.00 55.50 500 ARG A C 1
ATOM 3904 O O . ARG A 1 500 ? -3.651 -20.358 34.923 1.00 55.50 500 ARG A O 1
ATOM 3911 N N . SER A 1 501 ? -3.817 -22.597 34.863 1.00 60.59 501 SER A N 1
ATOM 3912 C CA . SER A 1 501 ? -2.396 -22.862 34.634 1.00 60.59 501 SER A CA 1
ATOM 3913 C C . SER A 1 501 ? -1.880 -22.235 33.330 1.00 60.59 501 SER A C 1
ATOM 3915 O O . SER A 1 501 ? -0.816 -21.612 33.327 1.00 60.59 501 SER A O 1
ATOM 3917 N N . GLY A 1 502 ? -2.644 -22.334 32.233 1.00 57.66 502 GLY A N 1
ATOM 3918 C CA . GLY A 1 502 ? -2.290 -21.709 30.954 1.00 57.66 502 GLY A CA 1
ATOM 3919 C C . GLY A 1 502 ? -2.270 -20.180 31.018 1.00 57.66 502 GLY A C 1
ATOM 3920 O O . GLY A 1 502 ? -1.342 -19.552 30.511 1.00 57.66 502 GLY A O 1
ATOM 3921 N N . VAL A 1 503 ? -3.237 -19.577 31.714 1.00 51.72 503 VAL A N 1
ATOM 3922 C CA . VAL A 1 503 ? -3.297 -18.121 31.909 1.00 51.72 503 VAL A CA 1
ATOM 3923 C C . VAL A 1 503 ? -2.166 -17.618 32.815 1.00 51.72 503 VAL A C 1
ATOM 3925 O O . VAL A 1 503 ? -1.537 -16.616 32.488 1.00 51.72 503 VAL A O 1
ATOM 3928 N N . GLU A 1 504 ? -1.839 -18.316 33.906 1.00 56.62 504 GLU A N 1
ATOM 3929 C CA . GLU A 1 504 ? -0.706 -17.966 34.783 1.00 56.62 504 GLU A CA 1
ATOM 3930 C C . GLU A 1 504 ? 0.656 -18.085 34.079 1.00 56.62 504 GLU A C 1
ATOM 3932 O O . GLU A 1 504 ? 1.601 -17.360 34.402 1.00 56.62 504 GLU A O 1
ATOM 3937 N N . MET A 1 505 ? 0.797 -19.017 33.133 1.00 58.06 505 MET A N 1
ATOM 3938 C CA . MET A 1 505 ? 1.995 -19.115 32.292 1.00 58.06 505 MET A CA 1
ATOM 3939 C C . MET A 1 505 ? 2.073 -17.964 31.289 1.00 58.06 505 MET A C 1
ATOM 3941 O O . MET A 1 505 ? 3.137 -17.365 31.136 1.00 58.06 505 MET A O 1
ATOM 3945 N N . TYR A 1 506 ? 0.946 -17.598 30.677 1.00 54.00 506 TYR A N 1
ATOM 3946 C CA . TYR A 1 506 ? 0.873 -16.467 29.759 1.00 54.00 506 TYR A CA 1
ATOM 3947 C C . TYR A 1 506 ? 1.139 -15.120 30.460 1.00 54.00 506 TYR A C 1
ATOM 3949 O O . TYR A 1 506 ? 1.928 -14.316 29.971 1.00 54.00 506 TYR A O 1
ATOM 3957 N N . ASP A 1 507 ? 0.568 -14.884 31.645 1.00 49.56 507 ASP A N 1
ATOM 3958 C CA . ASP A 1 507 ? 0.815 -13.664 32.430 1.00 49.56 507 ASP A CA 1
ATOM 3959 C C . ASP A 1 507 ? 2.288 -13.556 32.860 1.00 49.56 507 ASP A C 1
ATOM 3961 O O . ASP A 1 507 ? 2.910 -12.503 32.717 1.00 49.56 507 ASP A O 1
ATOM 3965 N N . ARG A 1 508 ? 2.908 -14.669 33.280 1.00 53.47 508 ARG A N 1
ATOM 3966 C CA . ARG A 1 508 ? 4.355 -14.710 33.555 1.00 53.47 508 ARG A CA 1
ATOM 3967 C C . ARG A 1 508 ? 5.193 -14.404 32.318 1.00 53.47 508 ARG A C 1
ATOM 3969 O O . ARG A 1 508 ? 6.194 -13.699 32.440 1.00 53.47 508 ARG A O 1
ATOM 3976 N N . PHE A 1 509 ? 4.792 -14.894 31.148 1.00 55.19 509 PHE A N 1
ATOM 3977 C CA . PHE A 1 509 ? 5.463 -14.592 29.887 1.00 55.19 509 PHE A CA 1
ATOM 3978 C C . PHE A 1 509 ? 5.394 -13.094 29.561 1.00 55.19 509 PHE A C 1
ATOM 3980 O O . PHE A 1 509 ? 6.432 -12.463 29.365 1.00 55.19 509 PHE A O 1
ATOM 3987 N N . VAL A 1 510 ? 4.205 -12.488 29.623 1.00 48.16 510 VAL A N 1
ATOM 3988 C CA . VAL A 1 510 ? 3.999 -11.049 29.378 1.00 48.16 510 VAL A CA 1
ATOM 3989 C C . VAL A 1 510 ? 4.752 -10.185 30.396 1.00 48.16 510 VAL A C 1
ATOM 3991 O O . VAL A 1 510 ? 5.472 -9.257 30.016 1.00 48.16 510 VAL A O 1
ATOM 3994 N N . GLN A 1 511 ? 4.669 -10.498 31.692 1.00 49.88 511 GLN A N 1
ATOM 3995 C CA . GLN A 1 511 ? 5.427 -9.790 32.732 1.00 49.88 511 GLN A CA 1
ATOM 3996 C C . GLN A 1 511 ? 6.934 -9.891 32.493 1.00 49.88 511 GLN A C 1
ATOM 3998 O O . GLN A 1 511 ? 7.669 -8.916 32.688 1.00 49.88 511 GLN A O 1
ATOM 4003 N N . ARG A 1 512 ? 7.411 -11.050 32.022 1.00 53.00 512 ARG A N 1
ATOM 4004 C CA . ARG A 1 512 ? 8.826 -11.243 31.726 1.00 53.00 512 ARG A CA 1
ATOM 4005 C C . ARG A 1 512 ? 9.264 -10.422 30.523 1.00 53.00 512 ARG A C 1
ATOM 4007 O O . ARG A 1 512 ? 10.249 -9.702 30.673 1.00 53.00 512 ARG A O 1
ATOM 4014 N N . LEU A 1 513 ? 8.509 -10.443 29.422 1.00 49.25 513 LEU A N 1
ATOM 4015 C CA . LEU A 1 513 ? 8.720 -9.591 28.244 1.00 49.25 513 LEU A CA 1
ATOM 4016 C C . LEU A 1 513 ? 8.737 -8.102 28.611 1.00 49.25 513 LEU A C 1
ATOM 4018 O O . LEU A 1 513 ? 9.582 -7.355 28.120 1.00 49.25 513 LEU A O 1
ATOM 4022 N N . THR A 1 514 ? 7.869 -7.687 29.539 1.00 44.50 514 THR A N 1
ATOM 4023 C CA . THR A 1 514 ? 7.834 -6.310 30.058 1.00 44.50 514 THR A CA 1
ATOM 4024 C C . THR A 1 514 ? 9.133 -5.986 30.790 1.00 44.50 514 THR A C 1
ATOM 4026 O O . THR A 1 514 ? 9.762 -4.963 30.538 1.00 44.50 514 THR A O 1
ATOM 4029 N N . SER A 1 515 ? 9.569 -6.887 31.678 1.00 45.81 515 SER A N 1
ATOM 4030 C CA . SER A 1 515 ? 10.748 -6.687 32.530 1.00 45.81 515 SER A CA 1
ATOM 4031 C C . SER A 1 515 ? 12.077 -6.631 31.768 1.00 45.81 515 SER A C 1
ATOM 4033 O O . SER A 1 515 ? 13.062 -6.138 32.315 1.00 45.81 515 SER A O 1
ATOM 4035 N N . VAL A 1 516 ? 12.108 -7.132 30.528 1.00 46.56 516 VAL A N 1
ATOM 4036 C CA . VAL A 1 516 ? 13.281 -7.100 29.638 1.00 46.56 516 VAL A CA 1
ATOM 4037 C C . VAL A 1 516 ? 13.139 -6.093 28.488 1.00 46.56 516 VAL A C 1
ATOM 4039 O O . VAL A 1 516 ? 14.019 -6.023 27.635 1.00 46.56 516 VAL A O 1
ATOM 4042 N N . GLY A 1 517 ? 12.063 -5.296 28.470 1.00 39.03 517 GLY A N 1
ATOM 4043 C CA . GLY A 1 517 ? 11.840 -4.248 27.467 1.00 39.03 517 GLY A CA 1
ATOM 4044 C C . GLY A 1 517 ? 11.445 -4.754 26.072 1.00 39.03 517 GLY A C 1
ATOM 4045 O O . GLY A 1 517 ? 11.523 -3.991 25.118 1.00 39.03 517 GLY A O 1
ATOM 4046 N N . LEU A 1 518 ? 11.011 -6.013 25.945 1.00 41.44 518 LEU A N 1
ATOM 4047 C CA . LEU A 1 518 ? 10.685 -6.672 24.668 1.00 41.44 518 LEU A CA 1
ATOM 4048 C C . LEU A 1 518 ? 9.224 -6.513 24.225 1.00 41.44 518 LEU A C 1
ATOM 4050 O O . LEU A 1 518 ? 8.858 -6.920 23.125 1.00 41.44 518 LEU A O 1
ATOM 4054 N N . LEU A 1 519 ? 8.366 -5.918 25.054 1.00 38.56 519 LEU A N 1
ATOM 4055 C CA . LEU A 1 519 ? 6.944 -5.753 24.728 1.00 38.56 519 LEU A CA 1
ATOM 4056 C C . LEU A 1 519 ? 6.691 -4.764 23.577 1.00 38.56 519 LEU A C 1
ATOM 4058 O O . LEU A 1 519 ? 5.627 -4.802 22.975 1.00 38.56 519 LEU A O 1
ATOM 4062 N N . GLY A 1 520 ? 7.682 -3.938 23.224 1.00 34.25 520 GLY A N 1
ATOM 4063 C CA . GLY A 1 520 ? 7.660 -3.112 22.011 1.00 34.25 520 GLY A CA 1
ATOM 4064 C C . GLY A 1 520 ? 8.113 -3.837 20.734 1.00 34.25 520 GLY A C 1
ATOM 4065 O O . GLY A 1 520 ? 8.031 -3.253 19.659 1.00 34.25 520 GLY A O 1
ATOM 4066 N N . CYS A 1 521 ? 8.593 -5.084 20.833 1.00 33.00 521 CYS A N 1
ATOM 4067 C CA . CYS A 1 521 ? 9.217 -5.833 19.732 1.00 33.00 521 CYS A CA 1
ATOM 4068 C C . CYS A 1 521 ? 8.364 -7.001 19.200 1.00 33.00 521 CYS A C 1
ATOM 4070 O O . CYS A 1 521 ? 8.763 -7.646 18.240 1.00 33.00 521 CYS A O 1
ATOM 4072 N N . THR A 1 522 ? 7.197 -7.287 19.787 1.00 33.53 522 THR A N 1
ATOM 4073 C CA . THR A 1 522 ? 6.376 -8.478 19.461 1.00 33.53 522 THR A CA 1
ATOM 4074 C C . THR A 1 522 ? 5.147 -8.173 18.597 1.00 33.53 522 THR A C 1
ATOM 4076 O O . THR A 1 522 ? 4.193 -8.944 18.559 1.00 33.53 522 THR A O 1
ATOM 4079 N N . HIS A 1 523 ? 5.158 -7.069 17.846 1.00 31.83 523 HIS A N 1
ATOM 4080 C CA . HIS A 1 523 ? 4.079 -6.759 16.898 1.00 31.83 523 HIS A CA 1
ATOM 4081 C C . HIS A 1 523 ? 4.214 -7.451 15.529 1.00 31.83 523 HIS A C 1
ATOM 4083 O O . HIS A 1 523 ? 3.364 -7.234 14.670 1.00 31.83 523 HIS A O 1
ATOM 4089 N N . SER A 1 524 ? 5.227 -8.299 15.312 1.00 28.75 524 SE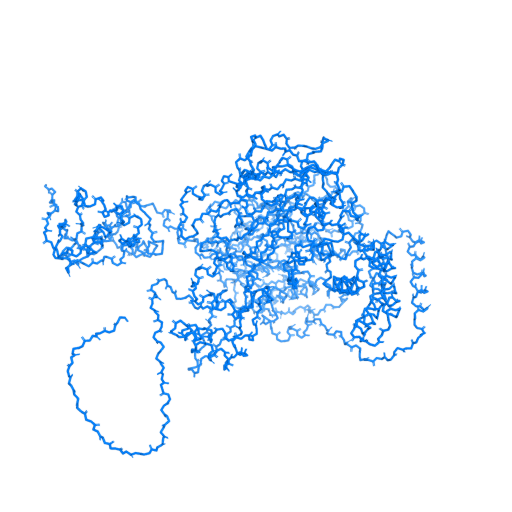R A N 1
ATOM 4090 C CA . SER A 1 524 ? 5.552 -8.802 13.968 1.00 28.75 524 SER A CA 1
ATOM 4091 C C . SER A 1 524 ? 5.913 -10.291 13.855 1.00 28.75 524 SER A C 1
ATOM 4093 O O . SER A 1 524 ? 6.472 -10.680 12.836 1.00 28.75 524 SER A O 1
ATOM 4095 N N . GLU A 1 525 ? 5.553 -11.154 14.816 1.00 32.12 525 GLU A N 1
ATOM 4096 C CA . GLU A 1 525 ? 5.547 -12.612 14.580 1.00 32.12 525 GLU A CA 1
ATOM 4097 C C . GLU A 1 525 ? 4.108 -13.167 14.456 1.00 32.12 525 GLU A C 1
ATOM 4099 O O . GLU A 1 525 ? 3.315 -13.043 15.394 1.00 32.12 525 GLU A O 1
ATOM 4104 N N . PRO A 1 526 ? 3.755 -13.860 13.351 1.00 31.34 526 PRO A N 1
ATOM 4105 C CA . PRO A 1 526 ? 2.455 -14.525 13.175 1.00 31.34 526 PRO A CA 1
ATOM 4106 C C . PRO A 1 526 ? 2.146 -15.617 14.218 1.00 31.34 526 PRO A C 1
ATOM 4108 O O . PRO A 1 526 ? 0.990 -16.008 14.389 1.00 31.34 526 PRO A O 1
ATOM 4111 N N . HIS A 1 527 ? 3.161 -16.130 14.919 1.00 32.75 527 HIS A N 1
ATOM 4112 C CA . HIS A 1 527 ? 3.017 -17.259 15.839 1.00 32.75 527 HIS A CA 1
ATOM 4113 C C . HIS A 1 527 ? 2.516 -16.871 17.245 1.00 32.75 527 HIS A C 1
ATOM 4115 O O . HIS A 1 527 ? 1.766 -17.649 17.836 1.00 32.75 527 HIS A O 1
ATOM 4121 N N . ASP A 1 528 ? 2.801 -15.662 17.745 1.00 41.38 528 ASP A N 1
ATOM 4122 C CA . ASP A 1 528 ? 2.351 -15.206 19.078 1.00 41.38 528 ASP A CA 1
ATOM 4123 C C . ASP A 1 528 ? 0.864 -14.801 19.103 1.00 41.38 528 ASP A C 1
ATOM 4125 O O . ASP A 1 528 ? 0.172 -14.945 20.115 1.00 41.38 528 ASP A O 1
ATOM 4129 N N . ALA A 1 529 ? 0.324 -14.365 17.959 1.00 37.09 529 ALA A N 1
ATOM 4130 C CA . ALA A 1 529 ? -1.103 -14.098 17.802 1.00 37.09 529 ALA A CA 1
ATOM 4131 C C . ALA A 1 529 ? -1.937 -15.385 17.893 1.00 37.09 529 ALA A C 1
ATOM 4133 O O . ALA A 1 529 ? -3.050 -15.360 18.414 1.00 37.09 529 ALA A O 1
ATOM 4134 N N . ARG A 1 530 ? -1.397 -16.522 17.437 1.00 39.44 530 ARG A N 1
ATOM 4135 C CA . ARG A 1 530 ? -2.119 -17.797 17.374 1.00 39.44 530 ARG A CA 1
ATOM 4136 C C . ARG A 1 530 ? -2.414 -18.375 18.757 1.00 39.44 530 ARG A C 1
ATOM 4138 O O . ARG A 1 530 ? -3.561 -18.721 19.010 1.00 39.44 530 ARG A O 1
ATOM 4145 N N . ALA A 1 531 ? -1.441 -18.396 19.670 1.00 39.62 531 ALA A N 1
ATOM 4146 C CA . ALA A 1 531 ? -1.644 -18.892 21.037 1.00 39.62 531 ALA A CA 1
ATOM 4147 C C . ALA A 1 531 ? -2.656 -18.035 21.824 1.00 39.62 531 ALA A C 1
ATOM 4149 O O . ALA A 1 531 ? -3.516 -18.563 22.522 1.00 39.62 531 ALA A O 1
ATOM 4150 N N . LEU A 1 532 ? -2.615 -16.709 21.653 1.00 43.28 532 LEU A N 1
ATOM 4151 C CA . LEU A 1 532 ? -3.578 -15.751 22.216 1.00 43.28 532 LEU A CA 1
ATOM 4152 C C . LEU A 1 532 ? -4.991 -15.914 21.640 1.00 43.28 532 LEU A C 1
ATOM 4154 O O . LEU A 1 532 ? -5.975 -15.842 22.379 1.00 43.28 532 LEU A O 1
ATOM 4158 N N . ILE A 1 533 ? -5.096 -16.119 20.324 1.00 44.91 533 ILE A N 1
ATOM 4159 C CA . ILE A 1 533 ? -6.362 -16.361 19.625 1.00 44.91 533 ILE A CA 1
ATOM 4160 C C . ILE A 1 533 ? -6.951 -17.706 20.063 1.00 44.91 533 ILE A C 1
ATOM 4162 O O . ILE A 1 533 ? -8.134 -17.761 20.389 1.00 44.91 533 ILE A O 1
ATOM 4166 N N . GLU A 1 534 ? -6.141 -18.763 20.144 1.00 47.62 534 GLU A N 1
ATOM 4167 C CA . GLU A 1 534 ? -6.554 -20.089 20.617 1.00 47.62 534 GLU A CA 1
ATOM 4168 C C . GLU A 1 534 ? -6.972 -20.048 22.098 1.00 47.62 534 GLU A C 1
ATOM 4170 O O . GLU A 1 534 ? -8.027 -20.574 22.450 1.00 47.62 534 GLU A O 1
ATOM 4175 N N . LEU A 1 535 ? -6.236 -19.335 22.959 1.00 47.34 535 LEU A N 1
ATOM 4176 C CA . LEU A 1 535 ? -6.608 -19.117 24.363 1.00 47.34 535 LEU A CA 1
ATOM 4177 C C . LEU A 1 535 ? -7.944 -18.362 24.466 1.00 47.34 535 LEU A C 1
ATOM 4179 O O . LEU A 1 535 ? -8.835 -18.765 25.206 1.00 47.34 535 LEU A O 1
ATOM 4183 N N . THR A 1 536 ? -8.128 -17.307 23.670 1.00 47.44 536 THR A N 1
ATOM 4184 C CA . THR A 1 536 ? -9.368 -16.515 23.611 1.00 47.44 536 THR A CA 1
ATOM 4185 C C . THR A 1 536 ? -10.559 -17.341 23.109 1.00 47.44 536 THR A C 1
ATOM 4187 O O . THR A 1 536 ? -11.669 -17.214 23.632 1.00 47.44 536 THR A O 1
ATOM 4190 N N . GLN A 1 537 ? -10.341 -18.216 22.123 1.00 48.94 537 GLN A N 1
ATOM 4191 C CA . GLN A 1 537 ? -11.351 -19.141 21.604 1.00 48.94 537 GLN A CA 1
ATOM 4192 C C . GLN A 1 537 ? -11.752 -20.180 22.655 1.00 48.94 537 GLN A C 1
ATOM 4194 O O . GLN A 1 537 ? -12.944 -20.376 22.892 1.00 48.94 537 GLN A O 1
ATOM 4199 N N . VAL A 1 538 ? -10.779 -20.797 23.332 1.00 49.34 538 VAL A N 1
ATOM 4200 C CA . VAL A 1 538 ? -11.030 -21.777 24.399 1.00 49.34 538 VAL A CA 1
ATOM 4201 C C . VAL A 1 538 ? -11.759 -21.123 25.575 1.00 49.34 538 VAL A C 1
ATOM 4203 O O . VAL A 1 538 ? -12.742 -21.677 26.062 1.00 49.34 538 VAL A O 1
ATOM 4206 N N . ILE A 1 539 ? -11.355 -19.917 25.986 1.00 50.19 539 ILE A N 1
ATOM 4207 C CA . ILE A 1 539 ? -12.014 -19.165 27.064 1.00 50.19 539 ILE A CA 1
ATOM 4208 C C . ILE A 1 539 ? -13.473 -18.836 26.708 1.00 50.19 539 ILE A C 1
ATOM 4210 O O . ILE A 1 539 ? -14.358 -19.013 27.545 1.00 50.19 539 ILE A O 1
ATOM 4214 N N . GLY A 1 540 ? -13.746 -18.397 25.475 1.00 47.03 540 GLY A N 1
ATOM 4215 C CA . GLY A 1 540 ? -15.105 -18.081 25.022 1.00 47.03 540 GLY A CA 1
ATOM 4216 C C . GLY A 1 540 ? -16.034 -19.301 24.972 1.00 47.03 540 GLY A C 1
ATOM 4217 O O . GLY A 1 540 ? -17.201 -19.206 25.361 1.00 47.03 540 GLY A O 1
ATOM 4218 N N . VAL A 1 541 ? -15.517 -20.459 24.547 1.00 48.81 541 VAL A N 1
ATOM 4219 C CA . VAL A 1 541 ? -16.262 -21.731 24.541 1.00 48.81 541 VAL A CA 1
ATOM 4220 C C . VAL A 1 541 ? -16.554 -22.185 25.974 1.00 48.81 541 VAL A C 1
ATOM 4222 O O . VAL A 1 541 ? -17.715 -22.382 26.329 1.00 48.81 541 VAL A O 1
ATOM 4225 N N . VAL A 1 542 ? -15.531 -22.225 26.835 1.00 47.88 542 VAL A N 1
ATOM 4226 C CA . VAL A 1 542 ? -15.658 -22.648 28.240 1.00 47.88 542 VAL A CA 1
ATOM 4227 C C . VAL A 1 542 ? -16.599 -21.729 29.031 1.00 47.88 542 VAL A C 1
ATOM 4229 O O . VAL A 1 542 ? -17.403 -22.211 29.823 1.00 47.88 542 VAL A O 1
ATOM 4232 N N . ALA A 1 543 ? -16.568 -20.413 28.802 1.00 47.31 543 ALA A N 1
ATOM 4233 C CA . ALA A 1 543 ? -17.483 -19.477 29.459 1.00 47.31 543 ALA A CA 1
ATOM 4234 C C . ALA A 1 543 ? -18.954 -19.672 29.040 1.00 47.31 543 ALA A C 1
ATOM 4236 O O . ALA A 1 543 ? -19.851 -19.411 29.841 1.00 47.31 543 ALA A O 1
ATOM 4237 N N . THR A 1 544 ? -19.205 -20.145 27.813 1.00 47.25 544 THR A N 1
ATOM 4238 C CA . THR A 1 544 ? -20.560 -20.438 27.316 1.00 47.25 544 THR A CA 1
ATOM 4239 C C . THR A 1 544 ? -21.108 -21.716 27.952 1.00 47.25 544 THR A C 1
ATOM 4241 O O . THR A 1 544 ? -22.233 -21.715 28.449 1.00 47.25 544 THR A O 1
ATOM 4244 N N . ASP A 1 545 ? -20.294 -22.774 28.000 1.00 47.09 545 ASP A N 1
ATOM 4245 C CA . ASP A 1 545 ? -20.678 -24.071 28.575 1.00 47.09 545 ASP A CA 1
ATOM 4246 C C . ASP A 1 545 ? -20.939 -23.989 30.089 1.00 47.09 545 ASP A C 1
ATOM 4248 O O . ASP A 1 545 ? -21.708 -24.773 30.643 1.00 47.09 545 ASP A O 1
ATOM 4252 N N . LEU A 1 546 ? -20.326 -23.013 30.768 1.00 45.28 546 LEU A N 1
ATOM 4253 C CA . LEU A 1 546 ? -20.486 -22.777 32.204 1.00 45.28 546 LEU A CA 1
ATOM 4254 C C . LEU A 1 546 ? -21.676 -21.861 32.562 1.00 45.28 546 LEU A C 1
ATOM 4256 O O . LEU A 1 546 ? -22.006 -21.763 33.745 1.00 45.28 546 LEU A O 1
ATOM 4260 N N . GLY A 1 547 ? -22.326 -21.213 31.585 1.00 46.22 547 GLY A N 1
ATOM 4261 C CA . GLY A 1 547 ? -23.424 -20.256 31.790 1.00 46.22 547 GLY A CA 1
ATOM 4262 C C . GLY A 1 547 ? -22.978 -18.863 32.277 1.00 46.22 547 GLY A C 1
ATOM 4263 O O . GLY A 1 547 ? -22.045 -18.727 33.070 1.00 46.22 547 GLY A O 1
ATOM 4264 N N . GLU A 1 548 ? -23.677 -17.807 31.833 1.00 51.06 548 GLU A N 1
ATOM 4265 C CA . GLU A 1 548 ? -23.296 -16.385 32.020 1.00 51.06 548 GLU A CA 1
ATOM 4266 C C . GLU A 1 548 ? -23.146 -15.930 33.489 1.00 51.06 548 GLU A C 1
ATOM 4268 O O . GLU A 1 548 ? -22.414 -14.975 33.777 1.00 51.06 548 GLU A O 1
ATOM 4273 N N . ASP A 1 549 ? -23.802 -16.627 34.422 1.00 52.78 549 ASP A N 1
ATOM 4274 C CA . ASP A 1 549 ? -23.811 -16.315 35.858 1.00 52.78 549 ASP A CA 1
ATOM 4275 C C . ASP A 1 549 ? -22.806 -17.138 36.685 1.00 52.78 549 ASP A C 1
ATOM 4277 O O . ASP A 1 549 ? -22.635 -16.898 37.891 1.00 52.78 549 ASP A O 1
ATOM 4281 N N . SER A 1 550 ? -22.087 -18.080 36.067 1.00 53.97 550 SER A N 1
ATOM 4282 C CA . SER A 1 550 ? -21.080 -18.878 36.768 1.00 53.97 550 SER A CA 1
ATOM 4283 C C . SER A 1 550 ? -19.956 -17.991 37.329 1.00 53.97 550 SER A C 1
ATOM 4285 O O . SER A 1 550 ? -19.472 -17.087 36.637 1.00 53.97 550 SER A O 1
ATOM 4287 N N . PRO A 1 551 ? -19.496 -18.218 38.577 1.00 47.75 551 PRO A N 1
ATOM 4288 C CA . PRO A 1 551 ? -18.329 -17.534 39.137 1.00 47.75 551 PRO A CA 1
ATOM 4289 C C . PRO A 1 551 ? -17.090 -17.615 38.232 1.00 47.75 551 PRO A C 1
ATOM 4291 O O . PRO A 1 551 ? -16.324 -16.661 38.156 1.00 47.75 551 PRO A O 1
ATOM 4294 N N . MET A 1 552 ? -16.941 -18.719 37.495 1.00 45.09 552 MET A N 1
ATOM 4295 C CA . MET A 1 552 ? -15.820 -18.964 36.586 1.00 45.09 552 MET A CA 1
ATOM 4296 C C . MET A 1 552 ? -15.950 -18.185 35.272 1.00 45.09 552 MET A C 1
ATOM 4298 O O . MET A 1 552 ? -14.978 -17.593 34.810 1.00 45.09 552 MET A O 1
ATOM 4302 N N . ALA A 1 553 ? -17.158 -18.107 34.697 1.00 50.81 553 ALA A N 1
ATOM 4303 C CA . ALA A 1 553 ? -17.416 -17.239 33.547 1.00 50.81 553 ALA A CA 1
ATOM 4304 C C . ALA A 1 553 ? -17.097 -15.777 33.903 1.00 50.81 553 ALA A C 1
ATOM 4306 O O . ALA A 1 553 ? -16.436 -15.080 33.137 1.00 50.81 553 ALA A O 1
ATOM 4307 N N . ARG A 1 554 ? -17.453 -15.343 35.121 1.00 56.69 554 ARG A N 1
ATOM 4308 C CA . ARG A 1 554 ? -17.119 -14.009 35.645 1.00 56.69 554 ARG A CA 1
ATOM 4309 C C . ARG A 1 554 ? -15.613 -13.774 35.805 1.00 56.69 554 ARG A C 1
ATOM 4311 O O . ARG A 1 554 ? -15.149 -12.666 35.538 1.00 56.69 554 ARG A O 1
ATOM 4318 N N . GLU A 1 555 ? -14.854 -14.784 36.221 1.00 52.50 555 GLU A N 1
ATOM 4319 C CA . GLU A 1 555 ? -13.395 -14.702 36.377 1.00 52.50 555 GLU A CA 1
ATOM 4320 C C . GLU A 1 555 ? -12.688 -14.605 35.014 1.00 52.50 555 GLU A C 1
ATOM 4322 O O . GLU A 1 555 ? -11.875 -13.706 34.794 1.00 52.50 555 GLU A O 1
ATOM 4327 N N . LEU A 1 556 ? -13.089 -15.441 34.052 1.00 52.44 556 LEU A N 1
ATOM 4328 C CA . LEU A 1 556 ? -12.617 -15.402 32.663 1.00 52.44 556 LEU A CA 1
ATOM 4329 C C . LEU A 1 556 ? -12.918 -14.062 31.981 1.00 52.44 556 LEU A C 1
ATOM 4331 O O . LEU A 1 556 ? -12.037 -13.456 31.368 1.00 52.44 556 LEU A O 1
ATOM 4335 N N . GLN A 1 557 ? -14.127 -13.538 32.174 1.00 57.38 557 GLN A N 1
ATOM 4336 C CA . GLN A 1 557 ? -14.534 -12.225 31.672 1.00 57.38 557 GLN A CA 1
ATOM 4337 C C . GLN A 1 557 ? -13.751 -11.087 32.344 1.00 57.38 557 GLN A C 1
ATOM 4339 O O . GLN A 1 557 ? -13.363 -10.123 31.687 1.00 57.38 557 GLN A O 1
ATOM 4344 N N . ALA A 1 558 ? -13.451 -11.180 33.644 1.00 59.78 558 ALA A N 1
ATOM 4345 C CA . ALA A 1 558 ? -12.582 -10.222 34.333 1.00 59.78 558 ALA A CA 1
ATOM 4346 C C . ALA A 1 558 ? -11.143 -10.221 33.790 1.00 59.78 558 ALA A C 1
ATOM 4348 O O . ALA A 1 558 ? -10.536 -9.155 33.675 1.00 59.78 558 ALA A O 1
ATOM 4349 N N . MET A 1 559 ? -10.613 -11.384 33.416 1.00 54.97 559 MET A N 1
ATOM 4350 C CA . MET A 1 559 ? -9.272 -11.503 32.843 1.00 54.97 559 MET A CA 1
ATOM 4351 C C . MET A 1 559 ? -9.204 -10.970 31.410 1.00 54.97 559 MET A C 1
ATOM 4353 O O . MET A 1 559 ? -8.359 -10.125 31.120 1.00 54.97 559 MET A O 1
ATOM 4357 N N . MET A 1 560 ? -10.140 -11.354 30.536 1.00 56.66 560 MET A N 1
ATOM 4358 C CA . MET A 1 560 ? -10.211 -10.819 29.167 1.00 56.66 560 MET A CA 1
ATOM 4359 C C . MET A 1 560 ? -10.401 -9.299 29.155 1.00 56.66 560 MET A C 1
ATOM 4361 O O . MET A 1 560 ? -9.818 -8.602 28.322 1.00 56.66 560 MET A O 1
ATOM 4365 N N . ARG A 1 561 ? -11.141 -8.762 30.137 1.00 64.56 561 ARG A N 1
ATOM 4366 C CA . ARG A 1 561 ? -11.237 -7.315 30.338 1.00 64.56 561 ARG A CA 1
ATOM 4367 C C . ARG A 1 561 ? -9.883 -6.662 30.556 1.00 64.56 561 ARG A C 1
ATOM 4369 O O . ARG A 1 561 ? -9.647 -5.629 29.949 1.00 64.56 561 ARG A O 1
ATOM 4376 N N . ARG A 1 562 ? -8.996 -7.249 31.362 1.00 60.53 562 ARG A N 1
ATOM 4377 C CA . ARG A 1 562 ? -7.658 -6.691 31.629 1.00 60.53 562 ARG A CA 1
ATOM 4378 C C . ARG A 1 562 ? -6.750 -6.691 30.400 1.00 60.53 562 ARG A C 1
ATOM 4380 O O . ARG A 1 562 ? -5.954 -5.773 30.264 1.00 60.53 562 ARG A O 1
ATOM 4387 N N . ILE A 1 563 ? -6.896 -7.674 29.508 1.00 63.25 563 ILE A N 1
ATOM 4388 C CA . ILE A 1 563 ? -6.091 -7.781 28.279 1.00 63.25 563 ILE A CA 1
ATOM 4389 C C . ILE A 1 563 ? -6.410 -6.635 27.307 1.00 63.25 563 ILE A C 1
ATOM 4391 O O . ILE A 1 563 ? -5.521 -6.120 26.637 1.00 63.25 563 ILE A O 1
ATOM 4395 N N . GLY A 1 564 ? -7.673 -6.205 27.231 1.00 68.31 564 GLY A N 1
ATOM 4396 C CA . GLY A 1 564 ? -8.038 -4.998 26.483 1.00 68.31 564 GLY A CA 1
ATOM 4397 C C . GLY A 1 564 ? -7.926 -5.106 24.962 1.00 68.31 564 GLY A C 1
ATOM 4398 O O . GLY A 1 564 ? -7.911 -4.079 24.282 1.00 68.31 564 GLY A O 1
ATOM 4399 N N . ARG A 1 565 ? -7.859 -6.328 24.424 1.00 77.44 565 ARG A N 1
ATOM 4400 C CA . ARG A 1 565 ? -7.788 -6.593 22.986 1.00 77.44 565 ARG A CA 1
ATOM 4401 C C . ARG A 1 565 ? -9.151 -6.490 22.295 1.00 77.44 565 ARG A C 1
ATOM 4403 O O . ARG A 1 565 ? -10.134 -7.043 22.791 1.00 77.44 565 ARG A O 1
ATOM 4410 N N . ILE A 1 566 ? -9.217 -5.812 21.150 1.00 84.62 566 ILE A N 1
ATOM 4411 C CA . ILE A 1 566 ? -10.471 -5.564 20.417 1.00 84.62 566 ILE A CA 1
ATOM 4412 C C . ILE A 1 566 ? -11.125 -6.843 19.870 1.00 84.62 566 ILE A C 1
ATOM 4414 O O . ILE A 1 566 ? -12.343 -6.986 19.941 1.00 84.62 566 ILE A O 1
ATOM 4418 N N . ASP A 1 567 ? -10.354 -7.804 19.370 1.00 74.62 567 ASP A N 1
ATOM 4419 C CA . ASP A 1 567 ? -10.863 -9.084 18.864 1.00 74.62 567 ASP A CA 1
ATOM 4420 C C . ASP A 1 567 ? -11.436 -9.954 19.991 1.00 74.62 567 ASP A C 1
ATOM 4422 O O . ASP A 1 567 ? -12.526 -10.516 19.862 1.00 74.62 567 ASP A O 1
ATOM 4426 N N . ALA A 1 568 ? -10.748 -9.998 21.134 1.00 70.81 568 ALA A N 1
ATOM 4427 C CA . ALA A 1 568 ? -11.241 -10.642 22.345 1.00 70.81 568 ALA A CA 1
ATOM 4428 C C . ALA A 1 568 ? -12.536 -9.977 22.837 1.00 70.81 568 ALA A C 1
ATOM 4430 O O . ALA A 1 568 ? -13.515 -10.658 23.145 1.00 70.81 568 ALA A O 1
ATOM 4431 N N . PHE A 1 569 ? -12.570 -8.642 22.843 1.00 83.25 569 PHE A N 1
ATOM 4432 C CA . PHE A 1 569 ? -13.754 -7.862 23.184 1.00 83.25 569 PHE A CA 1
ATOM 4433 C C . PHE A 1 569 ? -14.938 -8.173 22.254 1.00 83.25 569 PHE A C 1
ATOM 4435 O O . PHE A 1 569 ? -16.034 -8.469 22.732 1.00 83.25 569 PHE A O 1
ATOM 4442 N N . ALA A 1 570 ? -14.725 -8.160 20.936 1.00 85.19 570 ALA A N 1
ATOM 4443 C CA . ALA A 1 570 ? -15.766 -8.404 19.944 1.00 85.19 570 ALA A CA 1
ATOM 4444 C C . ALA A 1 570 ? -16.344 -9.823 20.052 1.00 85.19 570 ALA A C 1
ATOM 4446 O O . ALA A 1 570 ? -17.562 -9.997 20.052 1.00 85.19 570 ALA A O 1
ATOM 4447 N N . ARG A 1 571 ? -15.493 -10.841 20.217 1.00 76.38 571 ARG A N 1
ATOM 4448 C CA . ARG A 1 571 ? -15.932 -12.238 20.385 1.00 76.38 571 ARG A CA 1
ATOM 4449 C C . ARG A 1 571 ? -16.691 -12.472 21.685 1.00 76.38 571 ARG A C 1
ATOM 4451 O O . ARG A 1 571 ? -17.544 -13.353 21.732 1.00 76.38 571 ARG A O 1
ATOM 4458 N N . MET A 1 572 ? -16.381 -11.699 22.721 1.00 75.19 572 MET A N 1
ATOM 4459 C CA . MET A 1 572 ? -16.976 -11.863 24.038 1.00 75.19 572 MET A CA 1
ATOM 4460 C C . MET A 1 572 ? -18.305 -11.115 24.172 1.00 75.19 572 MET A C 1
ATOM 4462 O O . MET A 1 572 ? -19.315 -11.723 24.510 1.00 75.19 572 MET A O 1
ATOM 4466 N N . TYR A 1 573 ? -18.329 -9.812 23.881 1.00 83.00 573 TYR A N 1
ATOM 4467 C CA . TYR A 1 573 ? -19.530 -8.993 24.075 1.00 83.00 573 TYR A CA 1
ATOM 4468 C C . TYR A 1 573 ? -20.420 -8.933 22.837 1.00 83.00 573 TYR A C 1
ATOM 4470 O O . TYR A 1 573 ? -21.628 -8.785 22.969 1.00 83.00 573 TYR A O 1
ATOM 4478 N N . LEU A 1 574 ? -19.853 -9.061 21.637 1.00 88.44 574 LEU A N 1
ATOM 4479 C CA . LEU A 1 574 ? -20.562 -8.846 20.371 1.00 88.44 574 LEU A CA 1
ATOM 4480 C C . LEU A 1 574 ? -20.707 -10.140 19.560 1.00 88.44 574 LEU A C 1
ATOM 4482 O O . LEU A 1 574 ? -20.871 -10.097 18.343 1.00 88.44 574 LEU A O 1
ATOM 4486 N N . ARG A 1 575 ? -20.677 -11.306 20.219 1.00 80.19 575 ARG A N 1
ATOM 4487 C CA . ARG A 1 575 ? -20.728 -12.629 19.569 1.00 80.19 575 ARG A CA 1
ATOM 4488 C C . ARG A 1 575 ? -21.872 -12.769 18.565 1.00 80.19 575 ARG A C 1
ATOM 4490 O O . ARG A 1 575 ? -21.678 -13.317 17.488 1.00 80.19 575 ARG A O 1
ATOM 4497 N N . HIS A 1 576 ? -23.052 -12.251 18.902 1.00 83.62 576 HIS A N 1
ATOM 4498 C CA . HIS A 1 576 ? -24.242 -12.328 18.052 1.00 83.62 576 HIS A CA 1
ATOM 4499 C C . HIS A 1 576 ? -24.066 -11.615 16.693 1.00 83.62 576 HIS A C 1
ATOM 4501 O O . HIS A 1 576 ? -24.772 -11.937 15.744 1.00 83.62 576 HIS A O 1
ATOM 4507 N N . ARG A 1 577 ? -23.118 -10.673 16.581 1.00 86.25 577 ARG A N 1
ATOM 4508 C CA . ARG A 1 577 ? -22.747 -9.994 15.327 1.00 86.25 577 ARG A CA 1
ATOM 4509 C C . ARG A 1 577 ? -21.694 -10.735 14.511 1.00 86.25 577 ARG A C 1
ATOM 4511 O O . ARG A 1 577 ? -21.553 -10.447 13.327 1.00 86.25 577 ARG A O 1
ATOM 4518 N N . PHE A 1 578 ? -20.979 -11.678 15.118 1.00 84.56 578 PHE A N 1
ATOM 4519 C CA . PHE A 1 578 ? -19.927 -12.463 14.472 1.00 84.56 578 PHE A CA 1
ATOM 4520 C C . PHE A 1 578 ? -20.255 -13.963 14.551 1.00 84.56 578 PHE A C 1
ATOM 4522 O O . PHE A 1 578 ? -19.564 -14.704 15.253 1.00 84.56 578 PHE A O 1
ATOM 4529 N N . PRO A 1 579 ? -21.323 -14.421 13.864 1.00 78.94 579 PRO A N 1
ATOM 4530 C CA . PRO A 1 579 ? -21.758 -15.818 13.916 1.00 78.94 579 PRO A CA 1
ATOM 4531 C C . PRO A 1 579 ? -20.810 -16.775 13.180 1.00 78.94 579 PRO A C 1
ATOM 4533 O O . PRO A 1 579 ? -20.836 -17.974 13.443 1.00 78.94 579 PRO A O 1
ATOM 4536 N N . LEU A 1 580 ? -19.985 -16.257 12.267 1.00 81.25 580 LEU A N 1
ATOM 4537 C CA . LEU A 1 580 ? -19.037 -17.030 11.469 1.00 81.25 580 LEU A CA 1
ATOM 4538 C C . LEU A 1 580 ? -17.604 -16.901 12.016 1.00 81.25 580 LEU A C 1
ATOM 4540 O O . LEU A 1 580 ? -17.274 -15.891 12.658 1.00 81.25 580 LEU A O 1
ATOM 4544 N N . PRO A 1 581 ? -16.725 -17.884 11.739 1.00 79.06 581 PRO A N 1
ATOM 4545 C CA . PRO A 1 581 ? -15.296 -17.770 12.003 1.00 79.06 581 PRO A CA 1
ATOM 4546 C C . PRO A 1 581 ? -14.706 -16.508 11.371 1.00 79.06 581 PRO A C 1
ATOM 4548 O O . PRO A 1 581 ? -15.175 -16.021 10.345 1.00 79.06 581 PRO A O 1
ATOM 4551 N N . TRP A 1 582 ? -13.677 -15.945 12.001 1.00 81.94 582 TRP A N 1
ATOM 4552 C CA . TRP A 1 582 ? -13.041 -14.738 11.477 1.00 81.94 582 TRP A CA 1
ATOM 4553 C C . TRP A 1 582 ? -12.035 -15.080 10.381 1.00 81.94 582 TRP A C 1
ATOM 4555 O O . TRP A 1 582 ? -11.289 -16.045 10.519 1.00 81.94 582 TRP A O 1
ATOM 4565 N N . ASN A 1 583 ? -11.978 -14.240 9.350 1.00 82.88 583 ASN A N 1
ATOM 4566 C CA . ASN A 1 583 ? -11.010 -14.327 8.263 1.00 82.88 583 ASN A CA 1
ATOM 4567 C C . ASN A 1 583 ? -9.745 -13.482 8.522 1.00 82.88 583 ASN A C 1
ATOM 4569 O O . ASN A 1 583 ? -9.624 -12.802 9.546 1.00 82.88 583 ASN A O 1
ATOM 4573 N N . ARG A 1 584 ? -8.817 -13.508 7.556 1.00 84.94 584 ARG A N 1
ATOM 4574 C CA . ARG A 1 584 ? -7.582 -12.712 7.536 1.00 84.94 584 ARG A CA 1
ATOM 4575 C C . ARG A 1 584 ? -7.834 -11.216 7.755 1.00 84.94 584 ARG A C 1
ATOM 4577 O O . ARG A 1 584 ? -7.229 -10.644 8.661 1.00 84.94 584 ARG A O 1
ATOM 4584 N N . MET A 1 585 ? -8.761 -10.611 7.003 1.00 91.69 585 MET A N 1
ATOM 4585 C CA . MET A 1 585 ? -9.103 -9.187 7.130 1.00 91.69 585 MET A CA 1
ATOM 4586 C C . MET A 1 585 ? -9.494 -8.834 8.565 1.00 91.69 585 MET A C 1
ATOM 4588 O O . MET A 1 585 ? -8.990 -7.859 9.110 1.00 91.69 585 MET A O 1
ATOM 4592 N N . HIS A 1 586 ? -10.375 -9.610 9.201 1.00 87.44 586 HIS A N 1
ATOM 4593 C CA . HIS A 1 586 ? -10.818 -9.303 10.561 1.00 87.44 586 HIS A CA 1
ATOM 4594 C C . HIS A 1 586 ? -9.653 -9.249 11.555 1.00 87.44 586 HIS A C 1
ATOM 4596 O O . HIS A 1 586 ? -9.609 -8.362 12.405 1.00 87.44 586 HIS A O 1
ATOM 4602 N N . ASN A 1 587 ? -8.707 -10.184 11.445 1.00 81.12 587 ASN A N 1
ATOM 4603 C CA . ASN A 1 587 ? -7.557 -10.249 12.341 1.00 81.12 587 ASN A CA 1
ATOM 4604 C C . ASN A 1 587 ? -6.586 -9.087 12.095 1.00 81.12 587 ASN A C 1
ATOM 4606 O O . ASN A 1 587 ? -6.187 -8.418 13.046 1.00 81.12 587 ASN A O 1
ATOM 4610 N N . GLU A 1 588 ? -6.237 -8.818 10.835 1.00 82.06 588 GLU A N 1
ATOM 4611 C CA . GLU A 1 588 ? -5.332 -7.721 10.471 1.00 82.06 588 GLU A CA 1
ATOM 4612 C C . GLU A 1 588 ? -5.921 -6.356 10.843 1.00 82.06 588 GLU A C 1
ATOM 4614 O O . GLU A 1 588 ? -5.266 -5.563 11.514 1.00 82.06 588 GLU A O 1
ATOM 4619 N N . VAL A 1 589 ? -7.189 -6.107 10.500 1.00 87.56 589 VAL A N 1
ATOM 4620 C CA . VAL A 1 589 ? -7.882 -4.857 10.839 1.00 87.56 589 VAL A CA 1
ATOM 4621 C C . VAL A 1 589 ? -7.970 -4.673 12.356 1.00 87.56 589 VAL A C 1
ATOM 4623 O O . VAL A 1 589 ? -7.745 -3.571 12.845 1.00 87.56 589 VAL A O 1
ATOM 4626 N N . CYS A 1 590 ? -8.241 -5.726 13.133 1.00 85.19 590 CYS A N 1
ATOM 4627 C CA . CYS A 1 590 ? -8.236 -5.623 14.594 1.00 85.19 590 CYS A CA 1
ATOM 4628 C C . CYS A 1 590 ? -6.858 -5.289 15.175 1.00 85.19 590 CYS A C 1
ATOM 4630 O O . CYS A 1 590 ? -6.796 -4.533 16.144 1.00 85.19 590 CYS A O 1
ATOM 4632 N N . THR A 1 591 ? -5.773 -5.796 14.587 1.00 81.06 591 THR A N 1
ATOM 4633 C CA . THR A 1 591 ? -4.408 -5.422 14.987 1.00 81.06 591 THR A CA 1
ATOM 4634 C C . THR A 1 591 ? -4.171 -3.926 14.792 1.00 81.06 591 THR A C 1
ATOM 4636 O O . THR A 1 591 ? -3.693 -3.269 15.714 1.00 81.06 591 THR A O 1
ATOM 4639 N N . GLU A 1 592 ? -4.586 -3.362 13.653 1.00 87.38 592 GLU A N 1
ATOM 4640 C CA . GLU A 1 592 ? -4.477 -1.917 13.407 1.00 87.38 592 GLU A CA 1
ATOM 4641 C C . GLU A 1 592 ? -5.335 -1.109 14.392 1.00 87.38 592 GLU A C 1
ATOM 4643 O O . GLU A 1 592 ? -4.855 -0.174 15.034 1.00 87.38 592 GLU A O 1
ATOM 4648 N N . LEU A 1 593 ? -6.603 -1.495 14.575 1.00 91.00 593 LEU A N 1
ATOM 4649 C CA . LEU A 1 593 ? -7.548 -0.798 15.456 1.00 91.00 593 LEU A CA 1
ATOM 4650 C C . LEU A 1 593 ? -7.129 -0.818 16.934 1.00 91.00 593 LEU A C 1
ATOM 4652 O O . LEU A 1 593 ? -7.499 0.085 17.683 1.00 91.00 593 LEU A O 1
ATOM 4656 N N . GLN A 1 594 ? -6.340 -1.806 17.363 1.00 88.19 594 GLN A N 1
ATOM 4657 C CA . GLN A 1 594 ? -5.821 -1.894 18.730 1.00 88.19 594 GLN A CA 1
ATOM 4658 C C . GLN A 1 594 ? -4.971 -0.672 19.123 1.00 88.19 594 GLN A C 1
ATOM 4660 O O . GLN A 1 594 ? -4.846 -0.367 20.312 1.00 88.19 594 GLN A O 1
ATOM 4665 N N . THR A 1 595 ? -4.401 0.028 18.139 1.00 86.50 595 THR A N 1
ATOM 4666 C CA . THR A 1 595 ? -3.540 1.206 18.335 1.00 86.50 595 THR A CA 1
ATOM 4667 C C . THR A 1 595 ? -4.312 2.496 18.627 1.00 86.50 595 THR A C 1
ATOM 4669 O O . THR A 1 595 ? -3.705 3.491 19.024 1.00 86.50 595 THR A O 1
ATOM 4672 N N . ILE A 1 596 ? -5.645 2.502 18.483 1.00 90.44 596 ILE A N 1
ATOM 4673 C CA . ILE A 1 596 ? -6.478 3.676 18.783 1.00 90.44 596 ILE A CA 1
ATOM 4674 C C . ILE A 1 596 ? -6.254 4.121 20.234 1.00 90.44 596 ILE A C 1
ATOM 4676 O O . ILE A 1 596 ? -6.325 3.327 21.177 1.00 90.44 596 ILE A O 1
ATOM 4680 N N . GLY A 1 597 ? -6.017 5.422 20.406 1.00 84.12 597 GLY A N 1
ATOM 4681 C CA . GLY A 1 597 ? -5.706 6.020 21.704 1.00 84.12 597 GLY A CA 1
ATOM 4682 C C . GLY A 1 597 ? -4.279 5.746 22.193 1.00 84.12 597 GLY A C 1
ATOM 4683 O O . GLY A 1 597 ? -4.019 5.913 23.382 1.00 84.12 597 GLY A O 1
ATOM 4684 N N . GLY A 1 598 ? -3.385 5.268 21.320 1.00 82.25 598 GLY A N 1
ATOM 4685 C CA . GLY A 1 598 ? -1.942 5.201 21.560 1.00 82.25 598 GLY A CA 1
ATOM 4686 C C . GLY A 1 598 ? -1.222 6.533 21.309 1.00 82.25 598 GLY A C 1
ATOM 4687 O O . GLY A 1 598 ? -1.854 7.547 21.019 1.00 82.25 598 GLY A O 1
ATOM 4688 N N . ASP A 1 599 ? 0.113 6.513 21.402 1.00 77.56 599 ASP A N 1
ATOM 4689 C CA . ASP A 1 599 ? 0.962 7.715 21.296 1.00 77.56 599 ASP A CA 1
ATOM 4690 C C . ASP A 1 599 ? 0.977 8.342 19.891 1.00 77.56 599 ASP A C 1
ATOM 4692 O O . ASP A 1 599 ? 1.261 9.529 19.748 1.00 77.56 599 ASP A O 1
ATOM 4696 N N . ALA A 1 600 ? 0.681 7.553 18.853 1.00 85.38 600 ALA A N 1
ATOM 4697 C CA . ALA A 1 600 ? 0.638 8.001 17.464 1.00 85.38 600 ALA A CA 1
ATOM 4698 C C . ALA A 1 600 ? -0.773 7.841 16.870 1.00 85.38 600 ALA A C 1
ATOM 4700 O O . ALA A 1 600 ? -1.434 6.827 17.120 1.00 85.38 600 ALA A O 1
ATOM 4701 N N . PRO A 1 601 ? -1.245 8.801 16.054 1.00 90.56 601 PRO A N 1
ATOM 4702 C CA . PRO A 1 601 ? -2.581 8.744 15.488 1.00 90.56 601 PRO A CA 1
ATOM 4703 C C . PRO A 1 601 ? -2.659 7.722 14.342 1.00 90.56 601 PRO A C 1
ATOM 4705 O O . PRO A 1 601 ? -1.877 7.766 13.393 1.00 90.56 601 PRO A O 1
ATOM 4708 N N . LEU A 1 602 ? -3.654 6.833 14.384 1.00 94.00 602 LEU A N 1
ATOM 4709 C CA . LEU A 1 602 ? -3.880 5.829 13.338 1.00 94.00 602 LEU A CA 1
ATOM 4710 C C . LEU A 1 602 ? -4.400 6.494 12.052 1.00 94.00 602 LEU A C 1
ATOM 4712 O O . LEU A 1 602 ? -5.310 7.323 12.097 1.00 94.00 602 LEU A O 1
ATOM 4716 N N . ARG A 1 603 ? -3.839 6.138 10.893 1.00 96.00 603 ARG A N 1
ATOM 4717 C CA . ARG A 1 603 ? -4.310 6.545 9.558 1.00 96.00 603 ARG A CA 1
ATOM 4718 C C . ARG A 1 603 ? -4.602 5.296 8.751 1.00 96.00 603 ARG A C 1
ATOM 4720 O O . ARG A 1 603 ? -3.690 4.724 8.175 1.00 96.00 603 ARG A O 1
ATOM 4727 N N . LEU A 1 604 ? -5.849 4.845 8.735 1.00 96.56 604 LEU A N 1
ATOM 4728 C CA . LEU A 1 604 ? -6.194 3.539 8.173 1.00 96.56 604 LEU A CA 1
ATOM 4729 C C . LEU A 1 604 ? -7.217 3.679 7.044 1.00 96.56 604 LEU A C 1
ATOM 4731 O O . LEU A 1 604 ? -8.280 4.256 7.251 1.00 96.56 604 LEU A O 1
ATOM 4735 N N . ALA A 1 605 ? -6.914 3.128 5.871 1.00 96.19 605 ALA A N 1
ATOM 4736 C CA . ALA A 1 605 ? -7.850 2.985 4.760 1.00 96.19 605 ALA A CA 1
ATOM 4737 C C . ALA A 1 605 ? -8.084 1.489 4.498 1.00 96.19 605 ALA A C 1
ATOM 4739 O O . ALA A 1 605 ? -7.138 0.767 4.190 1.00 96.19 605 ALA A O 1
ATOM 4740 N N . VAL A 1 606 ? -9.327 1.016 4.646 1.00 96.19 606 VAL A N 1
ATOM 4741 C CA . VAL A 1 606 ? -9.685 -0.407 4.502 1.00 96.19 606 VAL A CA 1
ATOM 4742 C C . VAL A 1 606 ? -10.759 -0.597 3.445 1.00 96.19 606 VAL A C 1
ATOM 4744 O O . VAL A 1 606 ? -11.888 -0.133 3.625 1.00 96.19 606 VAL A O 1
ATOM 4747 N N . SER A 1 607 ? -10.455 -1.373 2.408 1.00 94.56 607 SER A N 1
ATOM 4748 C CA . SER A 1 607 ? -11.452 -1.817 1.442 1.00 94.56 607 SER A CA 1
ATOM 4749 C C . SER A 1 607 ? -11.601 -3.330 1.393 1.00 94.56 607 SER A C 1
ATOM 4751 O O . SER A 1 607 ? -10.625 -4.074 1.357 1.00 94.56 607 SER A O 1
ATOM 4753 N N . ALA A 1 608 ? -12.861 -3.755 1.406 1.00 94.06 608 ALA A N 1
ATOM 4754 C CA . ALA A 1 608 ? -13.300 -5.130 1.246 1.00 94.06 608 ALA A CA 1
ATOM 4755 C C . ALA A 1 608 ? -14.729 -5.139 0.667 1.00 94.06 608 ALA A C 1
ATOM 4757 O O . ALA A 1 608 ? -15.461 -4.150 0.852 1.00 94.06 608 ALA A O 1
ATOM 4758 N N . PRO A 1 609 ? -15.161 -6.239 0.023 1.00 92.69 609 PRO A N 1
ATOM 4759 C CA . PRO A 1 609 ? -16.505 -6.375 -0.519 1.00 92.69 609 PRO A CA 1
ATOM 4760 C C . PRO A 1 609 ? -17.607 -6.182 0.525 1.00 92.69 609 PRO A C 1
ATOM 4762 O O . PRO A 1 609 ? -17.411 -6.265 1.745 1.00 92.69 609 PRO A O 1
ATOM 4765 N N . ASP A 1 610 ? -18.811 -5.901 0.047 1.00 89.75 610 ASP A N 1
ATOM 4766 C CA . ASP A 1 610 ? -19.981 -5.786 0.913 1.00 89.75 610 ASP A CA 1
ATOM 4767 C C . ASP A 1 610 ? -20.348 -7.133 1.536 1.00 89.75 610 ASP A C 1
ATOM 4769 O O . ASP A 1 610 ? -20.178 -8.192 0.937 1.00 89.75 610 ASP A O 1
ATOM 4773 N N . GLY A 1 611 ? -20.819 -7.095 2.783 1.00 89.50 611 GLY A N 1
ATOM 4774 C CA . GLY A 1 611 ? -21.137 -8.299 3.556 1.00 89.50 611 GLY A CA 1
ATOM 4775 C C . GLY A 1 611 ? -19.943 -8.959 4.254 1.00 89.50 611 GLY A C 1
ATOM 4776 O O . GLY A 1 611 ? -20.155 -9.812 5.107 1.00 89.50 611 GLY A O 1
ATOM 4777 N N . TYR A 1 612 ? -18.704 -8.519 4.010 1.00 93.06 612 TYR A N 1
ATOM 4778 C CA . TYR A 1 612 ? -17.511 -9.119 4.627 1.00 93.06 612 TYR A CA 1
ATOM 4779 C C . TYR A 1 612 ? -17.232 -8.666 6.070 1.00 93.06 612 TYR A C 1
ATOM 4781 O O . TYR A 1 612 ? -16.196 -8.993 6.620 1.00 93.06 612 TYR A O 1
ATOM 4789 N N . GLY A 1 613 ? -18.139 -7.932 6.722 1.00 91.25 613 GLY A N 1
ATOM 4790 C CA . GLY A 1 613 ? -18.009 -7.604 8.151 1.00 91.25 613 GLY A CA 1
ATOM 4791 C C . GLY A 1 613 ? -17.155 -6.373 8.488 1.00 91.25 613 GLY A C 1
ATOM 4792 O O . GLY A 1 613 ? -16.993 -6.069 9.671 1.00 91.25 613 GLY A O 1
ATOM 4793 N N . LYS A 1 614 ? -16.681 -5.615 7.487 1.00 92.94 614 LYS A N 1
ATOM 4794 C CA . LYS A 1 614 ? -15.904 -4.368 7.659 1.00 92.94 614 LYS A CA 1
ATOM 4795 C C . LYS A 1 614 ? -16.531 -3.378 8.658 1.00 92.94 614 LYS A C 1
ATOM 4797 O O . LYS A 1 614 ? -15.932 -3.091 9.695 1.00 92.94 614 LYS A O 1
ATOM 4802 N N . SER A 1 615 ? -17.769 -2.943 8.424 1.00 93.25 615 SER A N 1
ATOM 4803 C CA . SER A 1 615 ? -18.503 -1.993 9.277 1.00 93.25 615 SER A CA 1
ATOM 4804 C C . SER A 1 615 ? -18.816 -2.561 10.665 1.00 93.25 615 SER A C 1
ATOM 4806 O O . SER A 1 615 ? -18.847 -1.832 11.658 1.00 93.25 615 SER A O 1
ATOM 4808 N N . SER A 1 616 ? -19.008 -3.881 10.771 1.00 93.44 616 SER A N 1
ATOM 4809 C CA . SER A 1 616 ? -19.244 -4.558 12.051 1.00 93.44 616 SER A CA 1
ATOM 4810 C C . SER A 1 616 ? -18.022 -4.491 12.966 1.00 93.44 616 SER A C 1
ATOM 4812 O O . SER A 1 616 ? -18.185 -4.368 14.180 1.00 93.44 616 SER A O 1
ATOM 4814 N N . ILE A 1 617 ? -16.812 -4.530 12.405 1.00 93.62 617 ILE A N 1
ATOM 4815 C CA . ILE A 1 617 ? -15.567 -4.390 13.167 1.00 93.62 617 ILE A CA 1
ATOM 4816 C C . ILE A 1 617 ? -15.206 -2.917 13.355 1.00 93.62 617 ILE A C 1
ATOM 4818 O O . ILE A 1 617 ? -15.098 -2.460 14.490 1.00 93.62 617 ILE A O 1
ATOM 4822 N N . ILE A 1 618 ? -15.051 -2.170 12.262 1.00 96.12 618 ILE A N 1
ATOM 4823 C CA . ILE A 1 618 ? -14.487 -0.814 12.269 1.00 96.12 618 ILE A CA 1
ATOM 4824 C C . ILE A 1 618 ? -15.472 0.191 12.868 1.00 96.12 618 ILE A C 1
ATOM 4826 O O . ILE A 1 618 ? -15.143 0.914 13.804 1.00 96.12 618 ILE A O 1
ATOM 4830 N N . SER A 1 619 ? -16.700 0.222 12.362 1.00 94.19 619 SER A N 1
ATOM 4831 C CA . SER A 1 619 ? -17.679 1.258 12.714 1.00 94.19 619 SER A CA 1
ATOM 4832 C C . SER A 1 619 ? -18.478 0.931 13.959 1.00 94.19 619 SER A C 1
ATOM 4834 O O . SER A 1 619 ? -19.054 1.827 14.568 1.00 94.19 619 SER A O 1
ATOM 4836 N N . PHE A 1 620 ? -18.507 -0.341 14.358 1.00 95.06 620 PHE A N 1
ATOM 4837 C CA . PHE A 1 620 ? -19.303 -0.796 15.487 1.00 95.06 620 PHE A CA 1
ATOM 4838 C C . PHE A 1 620 ? -18.458 -1.330 16.640 1.00 95.06 620 PHE A C 1
ATOM 4840 O O . PHE A 1 620 ? -18.437 -0.718 17.708 1.00 95.06 620 PHE A O 1
ATOM 4847 N N . ALA A 1 621 ? -17.748 -2.448 16.446 1.00 95.19 621 ALA A N 1
ATOM 4848 C CA . ALA A 1 621 ? -16.980 -3.064 17.524 1.00 95.19 621 ALA A CA 1
ATOM 4849 C C . ALA A 1 621 ? -15.878 -2.133 18.044 1.00 95.19 621 ALA A C 1
ATOM 4851 O O . ALA A 1 621 ? -15.753 -1.987 19.258 1.00 95.19 621 ALA A O 1
ATOM 4852 N N . ALA A 1 622 ? -15.149 -1.447 17.157 1.00 96.38 622 ALA A N 1
ATOM 4853 C CA . ALA A 1 622 ? -14.085 -0.523 17.546 1.00 96.38 622 ALA A CA 1
ATOM 4854 C C . ALA A 1 622 ? -14.610 0.681 18.330 1.00 96.38 622 ALA A C 1
ATOM 4856 O O . ALA A 1 622 ? -13.978 1.088 19.299 1.00 96.38 622 ALA A O 1
ATOM 4857 N N . VAL A 1 623 ? -15.785 1.216 17.975 1.00 95.88 623 VAL A N 1
ATOM 4858 C CA . VAL A 1 623 ? -16.394 2.336 18.709 1.00 95.88 623 VAL A CA 1
ATOM 4859 C C . VAL A 1 623 ? -16.793 1.904 20.115 1.00 95.88 623 VAL A C 1
ATOM 4861 O O . VAL A 1 623 ? -16.445 2.573 21.086 1.00 95.88 623 VAL A O 1
ATOM 4864 N N . ILE A 1 624 ? -17.493 0.775 20.251 1.00 95.44 624 ILE A N 1
ATOM 4865 C CA . ILE A 1 624 ? -17.916 0.279 21.567 1.00 95.44 624 ILE A CA 1
ATOM 4866 C C . ILE A 1 624 ? -16.695 -0.104 22.410 1.00 95.44 624 ILE A C 1
ATOM 4868 O O . ILE A 1 624 ? -16.642 0.230 23.591 1.00 95.44 624 ILE A O 1
ATOM 4872 N N . TRP A 1 625 ? -15.692 -0.746 21.810 1.00 95.44 625 TRP A N 1
ATOM 4873 C CA . TRP A 1 625 ? -14.428 -1.061 22.469 1.00 95.44 625 TRP A CA 1
ATOM 4874 C C . TRP A 1 625 ? -13.704 0.212 22.933 1.00 95.44 625 TRP A C 1
ATOM 4876 O O . TRP A 1 625 ? -13.306 0.297 24.095 1.00 95.44 625 TRP A O 1
ATOM 4886 N N . ALA A 1 626 ? -13.618 1.242 22.086 1.00 94.12 626 ALA A N 1
ATOM 4887 C CA . ALA A 1 626 ? -13.009 2.520 22.443 1.00 94.12 626 ALA A CA 1
ATOM 4888 C C . ALA A 1 626 ? -13.754 3.219 23.592 1.00 94.12 626 ALA A C 1
ATOM 4890 O O . ALA A 1 626 ? -13.110 3.794 24.466 1.00 94.12 626 ALA A O 1
ATOM 4891 N N . LEU A 1 627 ? -15.087 3.121 23.653 1.00 93.25 627 LEU A N 1
ATOM 4892 C CA . LEU A 1 627 ? -15.881 3.607 24.789 1.00 93.25 627 LEU A CA 1
ATOM 4893 C C . LEU A 1 627 ? -15.649 2.786 26.067 1.00 93.25 627 LEU A C 1
ATOM 4895 O O . LEU A 1 627 ? -15.514 3.342 27.160 1.00 93.25 627 LEU A O 1
ATOM 4899 N N . ALA A 1 628 ? -15.633 1.459 25.948 1.00 91.31 628 ALA A N 1
ATOM 4900 C CA . ALA A 1 628 ? -15.470 0.541 27.070 1.00 91.31 628 ALA A CA 1
ATOM 4901 C C . ALA A 1 628 ? -14.106 0.734 27.747 1.00 91.31 628 ALA A C 1
ATOM 4903 O O . ALA A 1 628 ? -14.030 0.854 28.970 1.00 91.31 628 ALA A O 1
ATOM 4904 N N . TYR A 1 629 ? -13.053 0.866 26.941 1.00 89.19 629 TYR A N 1
ATOM 4905 C CA . TYR A 1 629 ? -11.673 1.058 27.385 1.00 89.19 629 TYR A CA 1
ATOM 4906 C C . TYR A 1 629 ? -11.221 2.519 27.446 1.00 89.19 629 TYR A C 1
ATOM 4908 O O . TYR A 1 629 ? -10.054 2.772 27.730 1.00 89.19 629 TYR A O 1
ATOM 4916 N N . GLN A 1 630 ? -12.129 3.469 27.201 1.00 91.31 630 GLN A N 1
ATOM 4917 C CA . GLN A 1 630 ? -11.878 4.916 27.257 1.00 91.31 630 GLN A CA 1
ATOM 4918 C C . GLN A 1 630 ? -10.687 5.367 26.387 1.00 91.31 630 GLN A C 1
ATOM 4920 O O . GLN A 1 630 ? -9.906 6.232 26.774 1.00 91.31 630 GLN A O 1
ATOM 4925 N N . ARG A 1 631 ? -10.551 4.769 25.197 1.00 91.06 631 ARG A N 1
ATOM 4926 C CA . ARG A 1 631 ? -9.469 5.030 24.228 1.00 91.06 631 ARG A CA 1
ATOM 4927 C C . ARG A 1 631 ? -9.686 6.288 23.384 1.00 91.06 631 ARG A C 1
ATOM 4929 O O . ARG A 1 631 ? -8.762 6.730 22.716 1.00 91.06 631 ARG A O 1
ATOM 4936 N N . ALA A 1 632 ? -10.898 6.839 23.389 1.00 92.50 632 ALA A N 1
ATOM 4937 C CA . ALA A 1 632 ? -11.247 8.066 22.681 1.00 92.50 632 ALA A CA 1
ATOM 4938 C C . ALA A 1 632 ? -12.333 8.826 23.452 1.00 92.50 632 ALA A C 1
ATOM 4940 O O . ALA A 1 632 ? -13.248 8.214 24.012 1.00 92.50 632 ALA A O 1
ATOM 4941 N N . ARG A 1 633 ? -12.240 10.158 23.475 1.00 92.69 633 ARG A N 1
ATOM 4942 C CA . ARG A 1 633 ? -13.153 11.057 24.201 1.00 92.69 633 ARG A CA 1
ATOM 4943 C C . ARG A 1 633 ? -14.117 11.789 23.273 1.00 92.69 633 ARG A C 1
ATOM 4945 O O . ARG A 1 633 ? -15.211 12.164 23.695 1.00 92.69 633 ARG A O 1
ATOM 4952 N N . CYS A 1 634 ? -13.756 12.016 22.016 1.00 93.38 634 CYS A N 1
ATOM 4953 C CA . CYS A 1 634 ? -14.588 12.745 21.066 1.00 93.38 634 CYS A CA 1
ATOM 4954 C C . CYS A 1 634 ? -14.551 12.042 19.703 1.00 93.38 634 CYS A C 1
ATOM 4956 O O . CYS A 1 634 ? -13.705 12.298 18.849 1.00 93.38 634 CYS A O 1
ATOM 4958 N N . ILE A 1 635 ? -15.510 11.138 19.514 1.00 95.25 635 ILE A N 1
ATOM 4959 C CA . ILE A 1 635 ? -15.593 10.237 18.367 1.00 95.25 635 ILE A CA 1
ATOM 4960 C C . ILE A 1 635 ? -16.533 10.833 17.317 1.00 95.25 635 ILE A C 1
ATOM 4962 O O . ILE A 1 635 ? -17.637 11.292 17.625 1.00 95.25 635 ILE A O 1
ATOM 4966 N N . VAL A 1 636 ? -16.127 10.784 16.055 1.00 95.06 636 VAL A N 1
ATOM 4967 C CA . VAL A 1 636 ? -16.932 11.210 14.913 1.00 95.06 636 VAL A CA 1
ATOM 4968 C C . VAL A 1 636 ? -17.155 10.030 13.978 1.00 95.06 636 VAL A C 1
ATOM 4970 O O . VAL A 1 636 ? -16.201 9.468 13.449 1.00 95.06 636 VAL A O 1
ATOM 4973 N N . ILE A 1 637 ? -18.421 9.681 13.750 1.00 95.50 637 ILE A N 1
ATOM 4974 C CA . ILE A 1 637 ? -18.827 8.665 12.774 1.00 95.50 637 ILE A CA 1
ATOM 4975 C C . ILE A 1 637 ? -19.364 9.383 11.538 1.00 95.50 637 ILE A C 1
ATOM 4977 O O . ILE A 1 637 ? -20.335 10.139 11.614 1.00 95.50 637 ILE A O 1
ATOM 4981 N N . GLY A 1 638 ? -18.723 9.172 10.398 1.00 93.62 638 GLY A N 1
ATOM 4982 C CA . GLY A 1 638 ? -19.151 9.673 9.102 1.00 93.62 638 GLY A CA 1
ATOM 4983 C C . GLY A 1 638 ? -19.638 8.549 8.204 1.00 93.62 638 GLY A C 1
ATOM 4984 O O . GLY A 1 638 ? -19.089 7.457 8.235 1.00 93.62 638 GLY A O 1
ATOM 4985 N N . SER A 1 639 ? -20.637 8.840 7.375 1.00 93.38 639 SER A N 1
ATOM 4986 C CA . SER A 1 639 ? -21.047 7.972 6.267 1.00 93.38 639 SER A CA 1
ATOM 4987 C C . SER A 1 639 ? -21.533 8.812 5.083 1.00 93.38 639 SER A C 1
ATOM 4989 O O . SER A 1 639 ? -21.572 10.041 5.197 1.00 93.38 639 SER A O 1
ATOM 4991 N N . SER A 1 640 ? -21.908 8.180 3.968 1.00 87.81 640 SER A N 1
ATOM 4992 C CA . SER A 1 640 ? -22.436 8.784 2.729 1.00 87.81 640 SER A CA 1
ATOM 4993 C C . SER A 1 640 ? -23.470 9.886 2.976 1.00 87.81 640 SER A C 1
ATOM 4995 O O . SER A 1 640 ? -23.547 10.885 2.254 1.00 87.81 640 SER A O 1
ATOM 4997 N N . SER A 1 641 ? -24.245 9.745 4.052 1.00 88.31 641 SER A N 1
ATOM 4998 C CA . SER A 1 641 ? -25.115 10.777 4.593 1.00 88.31 641 SER A CA 1
ATOM 4999 C C . SER A 1 641 ? -25.089 10.797 6.122 1.00 88.31 641 SER A C 1
ATOM 5001 O O . SER A 1 641 ? -24.767 9.813 6.789 1.00 88.31 641 SER A O 1
ATOM 5003 N N . ARG A 1 642 ? -25.521 11.922 6.708 1.00 86.44 642 ARG A N 1
ATOM 5004 C CA . ARG A 1 642 ? -25.674 12.033 8.167 1.00 86.44 642 ARG A CA 1
ATOM 5005 C C . ARG A 1 642 ? -26.739 11.071 8.718 1.00 86.44 642 ARG A C 1
ATOM 5007 O O . ARG A 1 642 ? -26.642 10.673 9.872 1.00 86.44 642 ARG A O 1
ATOM 5014 N N . ASN A 1 643 ? -27.748 10.714 7.919 1.00 87.25 643 ASN A N 1
ATOM 5015 C CA . ASN A 1 643 ? -28.773 9.754 8.336 1.00 87.25 643 ASN A CA 1
ATOM 5016 C C . ASN A 1 643 ? -28.203 8.332 8.385 1.00 87.25 643 ASN A C 1
ATOM 5018 O O . ASN A 1 643 ? -28.383 7.676 9.403 1.00 87.25 643 ASN A O 1
ATOM 5022 N N . ALA A 1 644 ? -27.438 7.919 7.368 1.00 87.94 644 ALA A N 1
ATOM 5023 C CA . ALA A 1 644 ? -26.738 6.630 7.359 1.00 87.94 644 ALA A CA 1
ATOM 5024 C C . ALA A 1 644 ? -25.771 6.503 8.553 1.00 87.94 644 ALA A C 1
ATOM 5026 O O . ALA A 1 644 ? -25.807 5.527 9.299 1.00 87.94 644 ALA A O 1
ATOM 5027 N N . ALA A 1 645 ? -24.994 7.556 8.838 1.00 91.00 645 ALA A N 1
ATOM 5028 C CA . ALA A 1 645 ? -24.155 7.604 10.039 1.00 91.00 645 ALA A CA 1
ATOM 5029 C C . ALA A 1 645 ? -24.975 7.498 11.343 1.00 91.00 645 ALA A C 1
ATOM 5031 O O . ALA A 1 645 ? -24.528 6.911 12.329 1.00 91.00 645 ALA A O 1
ATOM 5032 N N . GLY A 1 646 ? -26.188 8.056 11.359 1.00 89.75 646 GLY A N 1
ATOM 5033 C CA . GLY A 1 646 ? -27.109 7.946 12.485 1.00 89.75 646 GLY A CA 1
ATOM 5034 C C . GLY A 1 646 ? -27.716 6.557 12.663 1.00 89.75 646 GLY A C 1
ATOM 5035 O O . GLY A 1 646 ? -27.983 6.164 13.795 1.00 89.75 646 GLY A O 1
ATOM 5036 N N . GLU A 1 647 ? -27.903 5.784 11.595 1.00 90.19 647 GLU A N 1
ATOM 5037 C CA . GLU A 1 647 ? -28.343 4.386 11.683 1.00 90.19 647 GLU A CA 1
ATOM 5038 C C . GLU A 1 647 ? -27.265 3.507 12.327 1.00 90.19 647 GLU A C 1
ATOM 5040 O O . GLU A 1 647 ? -27.565 2.762 13.264 1.00 90.19 647 GLU A O 1
ATOM 5045 N N . LEU A 1 648 ? -25.997 3.686 11.929 1.00 90.56 648 LEU A N 1
ATOM 5046 C CA . LEU A 1 648 ? -24.848 3.055 12.592 1.00 90.56 648 LEU A CA 1
ATOM 5047 C C . LEU A 1 648 ? -24.815 3.403 14.088 1.00 90.56 648 LEU A C 1
ATOM 5049 O O . LEU A 1 648 ? -24.718 2.517 14.943 1.00 90.56 648 LEU A O 1
ATOM 5053 N N . LEU A 1 649 ? -24.983 4.690 14.416 1.00 91.88 649 LEU A N 1
ATOM 5054 C CA . LEU A 1 649 ? -25.033 5.161 15.800 1.00 91.88 649 LEU A CA 1
ATOM 5055 C C . LEU A 1 649 ? -26.240 4.598 16.572 1.00 91.88 649 LEU A C 1
ATOM 5057 O O . LEU A 1 649 ? -26.136 4.311 17.764 1.00 91.88 649 LEU A O 1
ATOM 5061 N N . GLY A 1 650 ? -27.381 4.411 15.907 1.00 90.12 650 GLY A N 1
ATOM 5062 C CA . GLY A 1 650 ? -28.578 3.797 16.482 1.00 90.12 650 GLY A CA 1
ATOM 5063 C C . GLY A 1 650 ? -28.363 2.340 16.873 1.00 90.12 650 GLY A C 1
ATOM 5064 O O . GLY A 1 650 ? -28.801 1.926 17.950 1.00 90.12 650 GLY A O 1
ATOM 5065 N N . GLY A 1 651 ? -27.627 1.589 16.052 1.00 90.62 651 GLY A N 1
ATOM 5066 C CA . GLY A 1 651 ? -27.181 0.246 16.406 1.00 90.62 651 GLY A CA 1
ATOM 5067 C C . GLY A 1 651 ? -26.300 0.253 17.657 1.00 90.62 651 GLY A C 1
ATOM 5068 O O . GLY A 1 651 ? -26.529 -0.542 18.566 1.00 90.62 651 GLY A O 1
ATOM 5069 N N . ILE A 1 652 ? -25.315 1.157 17.718 1.00 92.62 652 ILE A N 1
ATOM 5070 C CA . ILE A 1 652 ? -24.386 1.263 18.856 1.00 92.62 652 ILE A CA 1
ATOM 5071 C C . ILE A 1 652 ? -25.147 1.601 20.139 1.00 92.62 652 ILE A C 1
ATOM 5073 O O . ILE A 1 652 ? -24.938 0.962 21.165 1.00 92.62 652 ILE A O 1
ATOM 5077 N N . ASP A 1 653 ? -26.068 2.568 20.093 1.00 90.19 653 ASP A N 1
ATOM 5078 C CA . ASP A 1 653 ? -26.882 2.918 21.261 1.00 90.19 653 ASP A CA 1
ATOM 5079 C C . ASP A 1 653 ? -27.738 1.737 21.738 1.00 90.19 653 ASP A C 1
ATOM 5081 O O . ASP A 1 653 ? -27.838 1.496 22.940 1.00 90.19 653 ASP A O 1
ATOM 5085 N N . THR A 1 654 ? -28.337 0.997 20.802 1.00 90.12 654 THR A N 1
ATOM 5086 C CA . THR A 1 654 ? -29.157 -0.178 21.123 1.00 90.12 654 THR A CA 1
ATOM 5087 C C . THR A 1 654 ? -28.323 -1.225 21.855 1.00 90.12 654 THR A C 1
ATOM 5089 O O . THR A 1 654 ? -28.722 -1.689 22.924 1.00 90.12 654 THR A O 1
ATOM 5092 N N . GLU A 1 655 ? -27.130 -1.520 21.341 1.00 92.88 655 GLU A N 1
ATOM 5093 C CA . GLU A 1 655 ? -26.200 -2.474 21.940 1.00 92.88 655 GLU A CA 1
ATOM 5094 C C . GLU A 1 655 ? -25.753 -2.046 23.336 1.00 92.88 655 GLU A C 1
ATOM 5096 O O . GLU A 1 655 ? -25.871 -2.811 24.293 1.00 92.88 655 GLU A O 1
ATOM 5101 N N . LEU A 1 656 ? -25.328 -0.789 23.487 1.00 90.81 656 LEU A N 1
ATOM 5102 C CA . LEU A 1 656 ? -24.910 -0.238 24.775 1.00 90.81 656 LEU A CA 1
ATOM 5103 C C . LEU A 1 656 ? -26.027 -0.295 25.835 1.00 90.81 656 LEU A C 1
ATOM 5105 O O . LEU A 1 656 ? -25.740 -0.371 27.030 1.00 90.81 656 LEU A O 1
ATOM 5109 N N . ARG A 1 657 ? -27.304 -0.267 25.425 1.00 87.81 657 ARG A N 1
ATOM 5110 C CA . ARG A 1 657 ? -28.471 -0.334 26.324 1.00 87.81 657 ARG A CA 1
ATOM 5111 C C . ARG A 1 657 ? -28.932 -1.749 26.646 1.00 87.81 657 ARG A C 1
ATOM 5113 O O . ARG A 1 657 ? -29.452 -1.966 27.739 1.00 87.81 657 ARG A O 1
ATOM 5120 N N . GLN A 1 658 ? -28.812 -2.670 25.699 1.00 88.12 658 GLN A N 1
ATOM 5121 C CA . GLN A 1 658 ? -29.394 -4.008 25.810 1.00 88.12 658 GLN A CA 1
ATOM 5122 C C . GLN A 1 658 ? -28.378 -5.060 26.256 1.00 88.12 658 GLN A C 1
ATOM 5124 O O . GLN A 1 658 ? -28.759 -6.031 26.913 1.00 88.12 658 GLN A O 1
ATOM 5129 N N . ASN A 1 659 ? -27.090 -4.860 25.969 1.00 88.06 659 ASN A N 1
ATOM 5130 C CA . ASN A 1 659 ? -26.045 -5.805 26.331 1.00 88.06 659 ASN A CA 1
ATOM 5131 C C . ASN A 1 659 ? -25.721 -5.731 27.832 1.00 88.06 659 ASN A C 1
ATOM 5133 O O . ASN A 1 659 ? -24.904 -4.930 28.297 1.00 88.06 659 ASN A O 1
ATOM 5137 N N . ARG A 1 660 ? -26.386 -6.592 28.610 1.00 84.25 660 ARG A N 1
ATOM 5138 C CA . ARG A 1 660 ? -26.232 -6.665 30.071 1.00 84.25 660 ARG A CA 1
ATOM 5139 C C . ARG A 1 660 ? -24.808 -7.002 30.489 1.00 84.25 660 ARG A C 1
ATOM 5141 O O . ARG A 1 660 ? -24.337 -6.471 31.492 1.00 84.25 660 ARG A O 1
ATOM 5148 N N . MET A 1 661 ? -24.131 -7.859 29.726 1.00 78.44 661 MET A N 1
ATOM 5149 C CA . MET A 1 661 ? -22.760 -8.263 30.008 1.00 78.44 661 MET A CA 1
ATOM 5150 C C . MET A 1 661 ? -21.817 -7.064 29.887 1.00 78.44 661 MET A C 1
ATOM 5152 O O . MET A 1 661 ? -21.074 -6.776 30.822 1.00 78.44 661 MET A O 1
ATOM 5156 N N . LEU A 1 662 ? -21.938 -6.293 28.803 1.00 85.19 662 LEU A N 1
ATOM 5157 C CA . LEU A 1 662 ? -21.179 -5.062 28.589 1.00 85.19 662 LEU A CA 1
ATOM 5158 C C . LEU A 1 662 ? -21.442 -4.022 29.694 1.00 85.19 662 LEU A C 1
ATOM 5160 O O . LEU A 1 662 ? -20.504 -3.472 30.264 1.00 85.19 662 LEU A O 1
ATOM 5164 N N . GLN A 1 663 ? -22.706 -3.786 30.057 1.00 85.12 663 GLN A N 1
ATOM 5165 C CA . GLN A 1 663 ? -23.082 -2.832 31.112 1.00 85.12 663 GLN A CA 1
ATOM 5166 C C . GLN A 1 663 ? -22.653 -3.251 32.518 1.00 85.12 663 GLN A C 1
ATOM 5168 O O . GLN A 1 663 ? -22.452 -2.408 33.398 1.00 85.12 663 GLN A O 1
ATOM 5173 N N . ARG A 1 664 ? -22.619 -4.554 32.791 1.00 82.00 664 ARG A N 1
ATOM 5174 C CA . ARG A 1 664 ? -22.110 -5.098 34.052 1.00 82.00 664 ARG A CA 1
ATOM 5175 C C . ARG A 1 664 ? -20.618 -4.843 34.172 1.00 82.00 664 ARG A C 1
ATOM 5177 O O . ARG A 1 664 ? -20.149 -4.435 35.230 1.00 82.00 664 ARG A O 1
ATOM 5184 N N . ASP A 1 665 ? -19.916 -5.054 33.075 1.00 78.50 665 ASP A N 1
ATOM 5185 C CA . ASP A 1 665 ? -18.471 -5.094 33.045 1.00 78.50 665 ASP A CA 1
ATOM 5186 C C . ASP A 1 665 ? -17.822 -3.714 32.864 1.00 78.50 665 ASP A C 1
ATOM 5188 O O . ASP A 1 665 ? -16.710 -3.508 33.357 1.00 78.50 665 ASP A O 1
ATOM 5192 N N . PHE A 1 666 ? -18.546 -2.772 32.251 1.00 86.50 666 PHE A N 1
ATOM 5193 C CA . PHE A 1 666 ? -18.176 -1.366 32.068 1.00 86.50 666 PHE A CA 1
ATOM 5194 C C . PHE A 1 666 ? -19.310 -0.448 32.567 1.00 86.50 666 PHE A C 1
ATOM 5196 O O . PHE A 1 666 ? -20.127 0.039 31.779 1.00 86.50 666 PHE A O 1
ATOM 5203 N N . PRO A 1 667 ? -19.404 -0.203 33.889 1.00 86.25 667 PRO A N 1
ATOM 5204 C CA . PRO A 1 667 ? -20.547 0.484 34.496 1.00 86.25 667 PRO A CA 1
ATOM 5205 C C . PRO A 1 667 ? -20.797 1.906 33.979 1.00 86.25 667 PRO A C 1
ATOM 5207 O O . PRO A 1 667 ? -21.944 2.352 33.964 1.00 86.25 667 PRO A O 1
ATOM 5210 N N . HIS A 1 668 ? -19.755 2.608 33.521 1.00 87.31 668 HIS A N 1
ATOM 5211 C CA . HIS A 1 668 ? -19.872 3.949 32.935 1.00 87.31 668 HIS A CA 1
ATOM 5212 C C . HIS A 1 668 ? -20.705 3.978 31.647 1.00 87.31 668 HIS A C 1
ATOM 5214 O O . HIS A 1 668 ? -21.274 5.012 31.311 1.00 87.31 668 HIS A O 1
ATOM 5220 N N . LEU A 1 669 ? -20.858 2.840 30.960 1.00 88.81 669 LEU A N 1
ATOM 5221 C CA . LEU A 1 669 ? -21.709 2.714 29.773 1.00 88.81 669 LEU A CA 1
ATOM 5222 C C . LEU A 1 669 ? -23.208 2.619 30.103 1.00 88.81 669 LEU A C 1
ATOM 5224 O O . LEU A 1 669 ? -24.031 2.601 29.196 1.00 88.81 669 LEU A O 1
ATOM 5228 N N . ARG A 1 670 ? -23.606 2.574 31.382 1.00 84.81 670 ARG A N 1
ATOM 5229 C CA . ARG A 1 670 ? -25.031 2.570 31.776 1.00 84.81 670 ARG A CA 1
ATOM 5230 C C . ARG A 1 670 ? -25.677 3.945 31.653 1.00 84.81 670 ARG A C 1
ATOM 5232 O O . ARG A 1 670 ? -26.877 4.062 31.409 1.00 84.81 670 ARG A O 1
ATOM 5239 N N . THR A 1 671 ? -24.894 4.996 31.859 1.00 80.00 671 THR A N 1
ATOM 5240 C CA . THR A 1 671 ? -25.375 6.373 31.965 1.00 80.00 671 THR A CA 1
ATOM 5241 C C . THR A 1 671 ? -25.299 7.068 30.611 1.00 80.00 671 THR A C 1
ATOM 5243 O O . THR A 1 671 ? -24.486 7.957 30.427 1.00 80.00 671 THR A O 1
ATOM 5246 N N . ILE A 1 672 ? -26.114 6.659 29.634 1.00 82.12 672 ILE A N 1
ATOM 5247 C CA . ILE A 1 672 ? -26.049 7.215 28.269 1.00 82.12 672 ILE A CA 1
ATOM 5248 C C . ILE A 1 672 ? -27.142 8.256 28.033 1.00 82.12 672 ILE A C 1
ATOM 5250 O O . ILE A 1 672 ? -28.334 7.928 28.040 1.00 82.12 672 ILE A O 1
ATOM 5254 N N . ALA A 1 673 ? -26.728 9.485 27.720 1.00 75.50 673 ALA A N 1
ATOM 5255 C CA . ALA A 1 673 ? -27.606 10.577 27.319 1.00 75.50 673 ALA A CA 1
ATOM 5256 C C . ALA A 1 673 ? -27.674 10.712 25.785 1.00 75.50 673 ALA A C 1
ATOM 5258 O O . ALA A 1 673 ? -26.668 10.604 25.083 1.00 75.50 673 ALA A O 1
ATOM 5259 N N . ARG A 1 674 ? -28.876 10.979 25.260 1.00 68.06 674 ARG A N 1
ATOM 5260 C CA . ARG A 1 674 ? -29.127 11.287 23.840 1.00 68.06 674 ARG A CA 1
ATOM 5261 C C . ARG A 1 674 ? -29.498 12.761 23.696 1.00 68.06 674 ARG A C 1
ATOM 5263 O O . ARG A 1 674 ? -30.178 13.299 24.569 1.00 68.06 674 ARG A O 1
ATOM 5270 N N . SER A 1 675 ? -29.159 13.388 22.567 1.00 56.50 675 SER A N 1
ATOM 5271 C CA . SER A 1 675 ? -29.922 14.562 22.134 1.00 56.50 675 SER A CA 1
ATOM 5272 C C . SER A 1 675 ? -31.194 14.085 21.430 1.00 56.50 675 SER A C 1
ATOM 5274 O O . SER A 1 675 ? -31.150 13.297 20.485 1.00 56.50 675 SER A O 1
ATOM 5276 N N . SER A 1 676 ? -32.355 14.529 21.909 1.00 49.59 676 SER A N 1
ATOM 5277 C CA . SER A 1 676 ? -33.601 14.412 21.157 1.00 49.59 676 SER A CA 1
ATOM 5278 C C . SER A 1 676 ? -33.459 15.247 19.886 1.00 49.59 676 SER A C 1
ATOM 5280 O O . SER A 1 676 ? -33.259 16.461 19.971 1.00 49.59 676 SER A O 1
ATOM 5282 N N . GLY A 1 677 ? -33.533 14.617 18.712 1.00 44.06 677 GLY A N 1
ATOM 5283 C CA . GLY A 1 677 ? -33.670 15.351 17.458 1.00 44.06 677 GLY A CA 1
ATOM 5284 C C . GLY A 1 677 ? -34.864 16.301 17.562 1.00 44.06 677 GLY A C 1
ATOM 5285 O O . GLY A 1 677 ? -35.941 15.901 18.000 1.00 44.06 677 GLY A O 1
ATOM 5286 N N . ALA A 1 678 ? -34.654 17.573 17.228 1.00 36.59 678 ALA A N 1
ATOM 5287 C CA . ALA A 1 678 ? -35.729 18.547 17.140 1.00 36.59 678 ALA A CA 1
ATOM 5288 C C . ALA A 1 678 ? -36.832 18.027 16.193 1.00 36.59 678 ALA A C 1
ATOM 5290 O O . ALA A 1 678 ? -36.528 17.520 15.114 1.00 36.59 678 ALA A O 1
ATOM 5291 N N . SER A 1 679 ? -38.090 18.209 16.611 1.00 34.66 679 SER A N 1
ATOM 5292 C CA . SER A 1 679 ? -39.347 17.720 16.016 1.00 34.66 679 SER A CA 1
ATOM 5293 C C . SER A 1 679 ? -39.706 16.256 16.344 1.00 34.66 679 SER A C 1
ATOM 5295 O O . SER A 1 679 ? -39.045 15.310 15.926 1.00 34.66 679 SER A O 1
ATOM 5297 N N . GLY A 1 680 ? -40.807 16.090 17.088 1.00 36.47 680 GLY A N 1
ATOM 5298 C CA . GLY A 1 680 ? -41.337 14.835 17.631 1.00 36.47 680 GLY A CA 1
ATOM 5299 C C . GLY A 1 680 ? -41.947 13.878 16.603 1.00 36.47 680 GLY A C 1
ATOM 5300 O O . GLY A 1 680 ? -43.083 13.441 16.759 1.00 36.47 680 GLY A O 1
ATOM 5301 N N . SER A 1 681 ? -41.180 13.509 15.582 1.00 42.69 681 SER A N 1
ATOM 5302 C CA . SER A 1 681 ? -41.470 12.369 14.718 1.00 42.69 681 SER A CA 1
ATOM 5303 C C . SER A 1 681 ? -40.584 11.195 15.134 1.00 42.69 681 SER A C 1
ATOM 5305 O O . SER A 1 681 ? -39.365 11.323 15.221 1.00 42.69 681 SER A O 1
ATOM 5307 N N . ARG A 1 682 ? -41.190 10.028 15.370 1.00 48.28 682 ARG A N 1
ATOM 5308 C CA . ARG A 1 682 ? -40.538 8.748 15.721 1.00 48.28 682 ARG A CA 1
ATOM 5309 C C . ARG A 1 682 ? -39.551 8.207 14.658 1.00 48.28 682 ARG A C 1
ATOM 5311 O O . ARG A 1 682 ? -39.117 7.070 14.789 1.00 48.28 682 ARG A O 1
ATOM 5318 N N . ALA A 1 683 ? -39.202 8.975 13.623 1.00 54.16 683 ALA A N 1
ATOM 5319 C CA . ALA A 1 683 ? -38.608 8.465 12.385 1.00 54.16 683 ALA A CA 1
ATOM 5320 C C . ALA A 1 683 ? -37.174 8.944 12.054 1.00 54.16 683 ALA A C 1
ATOM 5322 O O . ALA A 1 683 ? -36.692 8.632 10.973 1.00 54.16 683 ALA A O 1
ATOM 5323 N N . SER A 1 684 ? -36.478 9.713 12.908 1.00 61.09 684 SER A N 1
ATOM 5324 C CA . SER A 1 684 ? -35.113 10.198 12.593 1.00 61.09 684 SER A CA 1
ATOM 5325 C C . SER A 1 684 ? -34.011 9.489 13.404 1.00 61.09 684 SER A C 1
ATOM 5327 O O . SER A 1 684 ? -34.134 9.424 14.631 1.00 61.09 684 SER A O 1
ATOM 5329 N N . PRO A 1 685 ? -32.921 9.008 12.764 1.00 72.88 685 PRO A N 1
ATOM 5330 C CA . PRO A 1 685 ? -31.801 8.352 13.447 1.00 72.88 685 PRO A CA 1
ATOM 5331 C C . PRO A 1 685 ? -31.087 9.269 14.460 1.00 72.88 685 PRO A C 1
ATOM 5333 O O . PRO A 1 685 ? -31.077 10.495 14.279 1.00 72.88 685 PRO A O 1
ATOM 5336 N N . PRO A 1 686 ? -30.465 8.716 15.523 1.00 78.81 686 PRO A N 1
ATOM 5337 C CA . PRO A 1 686 ? -29.728 9.511 16.499 1.00 78.81 686 PRO A CA 1
ATOM 5338 C C . PRO A 1 686 ? -28.523 10.202 15.857 1.00 78.81 686 PRO A C 1
ATOM 5340 O O . PRO A 1 686 ? -27.810 9.625 15.045 1.00 78.81 686 PRO A O 1
ATOM 5343 N N . ARG A 1 687 ? -28.276 11.451 16.260 1.00 83.19 687 ARG A N 1
ATOM 5344 C CA . ARG A 1 687 ? -27.150 12.265 15.759 1.00 83.19 687 ARG A CA 1
ATOM 5345 C C . ARG A 1 687 ? -26.028 12.453 16.777 1.00 83.19 687 ARG A C 1
ATOM 5347 O O . ARG A 1 687 ? -24.976 13.009 16.461 1.00 83.19 687 ARG A O 1
ATOM 5354 N N . LEU A 1 688 ? -26.293 12.064 18.021 1.00 87.56 688 LEU A N 1
ATOM 5355 C CA . LEU A 1 688 ? -25.402 12.278 19.145 1.00 87.56 688 LEU A CA 1
ATOM 5356 C C . LEU A 1 688 ? -25.654 11.242 20.240 1.00 87.56 688 LEU A C 1
ATOM 5358 O O . LEU A 1 688 ? -26.795 11.063 20.674 1.00 87.56 688 LEU A O 1
ATOM 5362 N N . ILE A 1 689 ? -24.572 10.651 20.735 1.00 89.06 689 ILE A N 1
ATOM 5363 C CA . ILE A 1 689 ? -24.539 9.914 21.998 1.00 89.06 689 ILE A CA 1
ATOM 5364 C C . ILE A 1 689 ? -23.540 10.608 22.918 1.00 89.06 689 ILE A C 1
ATOM 5366 O O . ILE A 1 689 ? -22.450 10.982 22.487 1.00 89.06 689 ILE A O 1
ATOM 5370 N N . VAL A 1 690 ? -23.901 10.771 24.187 1.00 89.50 690 VAL A N 1
ATOM 5371 C CA . VAL A 1 690 ? -22.986 11.237 25.230 1.00 89.50 690 VAL A CA 1
ATOM 5372 C C . VAL A 1 690 ? -22.932 10.193 26.337 1.00 89.50 690 VAL A C 1
ATOM 5374 O O . VAL A 1 690 ? -23.962 9.821 26.900 1.00 89.50 690 VAL A O 1
ATOM 5377 N N . VAL A 1 691 ? -21.718 9.755 26.657 1.00 89.12 691 VAL A N 1
ATOM 5378 C CA . VAL A 1 691 ? -21.383 8.978 27.850 1.00 89.12 691 VAL A CA 1
ATOM 5379 C C . VAL A 1 691 ? -20.685 9.954 28.812 1.00 89.12 691 VAL A C 1
ATOM 5381 O O . VAL A 1 691 ? -19.513 10.269 28.598 1.00 89.12 691 VAL A O 1
ATOM 5384 N N . PRO A 1 692 ? -21.391 10.517 29.812 1.00 86.12 692 PRO A N 1
ATOM 5385 C CA . PRO A 1 692 ? -20.885 11.577 30.682 1.00 86.12 692 PRO A CA 1
ATOM 5386 C C . PRO A 1 692 ? -19.535 11.228 31.313 1.00 86.12 692 PRO A C 1
ATOM 5388 O O . PRO A 1 692 ? -19.345 10.108 31.785 1.00 86.12 692 PRO A O 1
ATOM 5391 N N . GLY A 1 693 ? -18.597 12.180 31.296 1.00 83.19 693 GLY A N 1
ATOM 5392 C CA . GLY A 1 693 ? -17.227 12.012 31.793 1.00 83.19 693 GLY A CA 1
ATOM 5393 C C . GLY A 1 693 ? -16.322 11.091 30.962 1.00 83.19 693 GLY A C 1
ATOM 5394 O O . GLY A 1 693 ? -15.115 11.059 31.197 1.00 83.19 693 GLY A O 1
ATOM 5395 N N . VAL A 1 694 ? -16.872 10.365 29.982 1.00 87.31 694 VAL A N 1
ATOM 5396 C CA . VAL A 1 694 ? -16.137 9.371 29.190 1.00 87.31 694 VAL A CA 1
ATOM 5397 C C . VAL A 1 694 ? -15.937 9.856 27.767 1.00 87.31 694 VAL A C 1
ATOM 5399 O O . VAL A 1 694 ? -14.807 10.132 27.374 1.00 87.31 694 VAL A O 1
ATOM 5402 N N . ALA A 1 695 ? -17.019 9.973 26.994 1.00 91.31 695 ALA A N 1
ATOM 5403 C CA . ALA A 1 695 ? -16.915 10.313 25.586 1.00 91.31 695 ALA A CA 1
ATOM 5404 C C . ALA A 1 695 ? -18.207 10.869 24.983 1.00 91.31 695 ALA A C 1
ATOM 5406 O O . ALA A 1 695 ? -19.319 10.638 25.466 1.00 91.31 695 ALA A O 1
ATOM 5407 N N . LYS A 1 696 ? -18.055 11.537 23.843 1.00 92.19 696 LYS A N 1
ATOM 5408 C CA . LYS A 1 696 ? -19.141 11.983 22.968 1.00 92.19 696 LYS A CA 1
ATOM 5409 C C . LYS A 1 696 ? -18.963 11.385 21.582 1.00 92.19 696 LYS A C 1
ATOM 5411 O O . LYS A 1 696 ? -17.870 11.457 21.031 1.00 92.19 696 LYS A O 1
ATOM 5416 N N . ILE A 1 697 ? -20.043 10.859 21.009 1.00 93.00 697 ILE A N 1
ATOM 5417 C CA . ILE A 1 697 ? -20.081 10.377 19.626 1.00 93.00 697 ILE A CA 1
ATOM 5418 C C . ILE A 1 697 ? -20.976 11.293 18.802 1.00 93.00 697 ILE A C 1
ATOM 5420 O O . ILE A 1 697 ? -22.136 11.508 19.161 1.00 93.00 697 ILE A O 1
ATOM 5424 N N . HIS A 1 698 ? -20.456 11.808 17.691 1.00 91.62 698 HIS A N 1
ATOM 5425 C CA . HIS A 1 698 ? -21.167 12.698 16.778 1.00 91.62 698 HIS A CA 1
ATOM 5426 C C . HIS A 1 698 ? -21.232 12.133 15.357 1.00 91.62 698 HIS A C 1
ATOM 5428 O O . HIS A 1 698 ? -20.253 11.583 14.863 1.00 91.62 698 HIS A O 1
ATOM 5434 N N . THR A 1 699 ? -22.367 12.309 14.676 1.00 92.06 699 THR A N 1
ATOM 5435 C CA . THR A 1 699 ? -22.544 11.841 13.291 1.00 92.06 699 THR A CA 1
ATOM 5436 C C . THR A 1 699 ? -22.315 12.949 12.273 1.00 92.06 699 THR A C 1
ATOM 5438 O O . THR A 1 699 ? -22.878 14.039 12.419 1.00 92.06 699 THR A O 1
ATOM 5441 N N . ILE A 1 700 ? -21.612 12.652 11.183 1.00 90.81 700 ILE A N 1
ATOM 5442 C CA . ILE A 1 700 ? -21.428 13.570 10.056 1.00 90.81 700 ILE A CA 1
ATOM 5443 C C . ILE A 1 700 ? -21.765 12.904 8.717 1.00 90.81 700 ILE A C 1
ATOM 5445 O O . ILE A 1 700 ? -21.830 11.689 8.593 1.00 90.81 700 ILE A O 1
ATOM 5449 N N . GLY A 1 701 ? -21.971 13.735 7.701 1.00 88.06 701 GLY A N 1
ATOM 5450 C CA . GLY A 1 701 ? -21.930 13.337 6.292 1.00 88.06 701 GLY A CA 1
ATOM 5451 C C . GLY A 1 701 ? -21.048 14.305 5.494 1.00 88.06 701 GLY A C 1
ATOM 5452 O O . GLY A 1 701 ? -20.651 15.333 6.057 1.00 88.06 701 GLY A O 1
ATOM 5453 N N . PRO A 1 702 ? -20.798 14.057 4.198 1.00 83.69 702 PRO A N 1
ATOM 5454 C CA . PRO A 1 702 ? -19.833 14.793 3.371 1.00 83.69 702 PRO A CA 1
ATOM 5455 C C . PRO A 1 702 ? -19.976 16.319 3.389 1.00 83.69 702 PRO A C 1
ATOM 5457 O O . PRO A 1 702 ? -18.991 17.053 3.387 1.00 83.69 702 PRO A O 1
ATOM 5460 N N . SER A 1 703 ? -21.212 16.818 3.452 1.00 79.75 703 SER A N 1
ATOM 5461 C CA . SER A 1 703 ? -21.532 18.251 3.447 1.00 79.75 703 SER A CA 1
ATOM 5462 C C . SER A 1 703 ? -21.618 18.887 4.842 1.00 79.75 703 SER A C 1
ATOM 5464 O O . SER A 1 703 ? -21.890 20.082 4.965 1.00 79.75 703 SER A O 1
ATOM 5466 N N . SER A 1 704 ? -21.394 18.120 5.912 1.00 79.12 704 SER A N 1
ATOM 5467 C CA . SER A 1 704 ? -21.524 18.609 7.288 1.00 79.12 704 SER A CA 1
ATOM 5468 C C . SER A 1 704 ? -20.439 19.631 7.643 1.00 79.12 704 SER A C 1
ATOM 5470 O O . SER A 1 704 ? -19.271 19.476 7.285 1.00 79.12 704 SER A O 1
ATOM 5472 N N . GLN A 1 705 ? -20.813 20.679 8.381 1.00 68.81 705 GLN A N 1
ATOM 5473 C CA . GLN A 1 705 ? -19.848 21.591 9.000 1.00 68.81 705 GLN A CA 1
ATOM 5474 C C . GLN A 1 705 ? -19.315 20.978 10.306 1.00 68.81 705 GLN A C 1
ATOM 5476 O O . GLN A 1 705 ? -20.093 20.471 11.109 1.00 68.81 705 GLN A O 1
ATOM 5481 N N . LEU A 1 706 ? -17.992 21.023 10.506 1.00 66.94 706 LEU A N 1
ATOM 5482 C CA . LEU A 1 706 ? -17.280 20.453 11.667 1.00 66.94 706 LEU A CA 1
ATOM 5483 C C . LEU A 1 706 ? -16.979 21.486 12.768 1.00 66.94 706 LEU A C 1
ATOM 5485 O O . LEU A 1 706 ? -16.182 21.233 13.667 1.00 66.94 706 LEU A O 1
ATOM 5489 N N . THR A 1 707 ? -17.543 22.690 12.680 1.00 53.19 707 THR A N 1
ATOM 5490 C CA . THR A 1 707 ? -17.044 23.870 13.400 1.00 53.19 707 THR A CA 1
ATOM 5491 C C . THR A 1 707 ? -17.264 23.879 14.914 1.00 53.19 707 THR A C 1
ATOM 5493 O O . THR A 1 707 ? -16.646 24.709 15.567 1.00 53.19 707 THR A O 1
ATOM 5496 N N . GLU A 1 708 ? -18.005 22.932 15.497 1.00 58.12 708 GLU A N 1
ATOM 5497 C CA . GLU A 1 708 ? -18.336 22.932 16.938 1.00 58.12 708 GLU A CA 1
ATOM 5498 C C . GLU A 1 708 ? -18.307 21.538 17.599 1.00 58.12 708 GLU A C 1
ATOM 5500 O O . GLU A 1 708 ? -18.928 21.305 18.639 1.00 58.12 708 GLU A O 1
ATOM 5505 N N . VAL A 1 709 ? -17.603 20.566 17.012 1.00 70.38 709 VAL A N 1
ATOM 5506 C CA . VAL A 1 709 ? -17.516 19.227 17.614 1.00 70.38 709 VAL A CA 1
ATOM 5507 C C . VAL A 1 709 ? -16.432 19.230 18.693 1.00 70.38 709 VAL A C 1
ATOM 5509 O O . VAL A 1 709 ? -15.250 19.144 18.390 1.00 70.38 709 VAL A O 1
ATOM 5512 N N . SER A 1 710 ? -16.828 19.357 19.957 1.00 80.06 710 SER A N 1
ATOM 5513 C CA . SER A 1 710 ? -15.965 19.137 21.124 1.00 80.06 710 SER A CA 1
ATOM 5514 C C . SER A 1 710 ? -16.733 18.452 22.256 1.00 80.06 710 SER A C 1
ATOM 5516 O O . SER A 1 710 ? -17.976 18.435 22.274 1.00 80.06 710 SER A O 1
ATOM 5518 N N . PHE A 1 711 ? -15.995 17.868 23.195 1.00 83.12 711 PHE A N 1
ATOM 5519 C CA . PHE A 1 711 ? -16.523 17.263 24.412 1.00 83.12 711 PHE A CA 1
ATOM 5520 C C . PHE A 1 711 ? -15.631 17.616 25.595 1.00 83.12 711 PHE A C 1
ATOM 5522 O O . PHE A 1 711 ? -14.462 17.261 25.594 1.00 83.12 711 PHE A O 1
ATOM 5529 N N . GLU A 1 712 ? -16.167 18.347 26.578 1.00 82.25 712 GLU A N 1
ATOM 5530 C CA . GLU A 1 712 ? -15.424 18.757 27.787 1.00 82.25 712 GLU A CA 1
ATOM 5531 C C . GLU A 1 712 ? -14.066 19.424 27.473 1.00 82.25 712 GLU A C 1
ATOM 5533 O O . GLU A 1 712 ? -13.064 19.197 28.142 1.00 82.25 712 GLU A O 1
ATOM 5538 N N . GLY A 1 713 ? -14.015 20.236 26.410 1.00 78.31 713 GLY A N 1
ATOM 5539 C CA . GLY A 1 713 ? -12.785 20.885 25.937 1.00 78.31 713 GLY A CA 1
ATOM 5540 C C . GLY A 1 713 ? -11.898 20.012 25.038 1.00 78.31 713 GLY A C 1
ATOM 5541 O O . GLY A 1 713 ? -11.043 20.552 24.336 1.00 78.31 713 GLY A O 1
ATOM 5542 N N . SER A 1 714 ? -12.135 18.699 24.968 1.00 82.75 714 SER A N 1
ATOM 5543 C CA . SER A 1 714 ? -11.458 17.787 24.042 1.00 82.75 714 SER A CA 1
ATOM 5544 C C . SER A 1 714 ? -11.984 17.958 22.613 1.00 82.75 714 SER A C 1
ATOM 5546 O O . SER A 1 714 ? -13.195 17.952 22.360 1.00 82.75 714 SER A O 1
ATOM 5548 N N . ARG A 1 715 ? -11.057 18.118 21.664 1.00 90.38 715 ARG A N 1
ATOM 5549 C CA . ARG A 1 715 ? -11.333 18.067 20.220 1.00 90.38 715 ARG A CA 1
ATOM 5550 C C . ARG A 1 715 ? -11.571 16.617 19.777 1.00 90.38 715 ARG A C 1
ATOM 5552 O O . ARG A 1 715 ? -11.230 15.714 20.535 1.00 90.38 715 ARG A O 1
ATOM 5559 N N . PRO A 1 716 ? -12.148 16.390 18.584 1.00 93.19 716 PRO A N 1
ATOM 5560 C CA . PRO A 1 716 ? -12.255 15.064 18.000 1.00 93.19 716 PRO A CA 1
ATOM 5561 C C . PRO A 1 716 ? -10.895 14.373 17.960 1.00 93.19 716 PRO A C 1
ATOM 5563 O O . PRO A 1 716 ? -9.936 14.965 17.464 1.00 93.19 716 PRO A O 1
ATOM 5566 N N . ASP A 1 717 ? -10.833 13.157 18.492 1.00 93.69 717 ASP A N 1
ATOM 5567 C CA . ASP A 1 717 ? -9.629 12.325 18.597 1.00 93.69 717 ASP A CA 1
ATOM 5568 C C . ASP A 1 717 ? -9.764 10.992 17.840 1.00 93.69 717 ASP A C 1
ATOM 5570 O O . ASP A 1 717 ? -8.768 10.306 17.610 1.00 93.69 717 ASP A O 1
ATOM 5574 N N . LEU A 1 718 ? -10.970 10.659 17.367 1.00 96.50 718 LEU A N 1
ATOM 5575 C CA . LEU A 1 718 ? -11.229 9.500 16.517 1.00 96.50 718 LEU A CA 1
ATOM 5576 C C . LEU A 1 718 ? -12.281 9.816 15.446 1.00 96.50 718 LEU A C 1
ATOM 5578 O O . LEU A 1 718 ? -13.411 10.181 15.764 1.00 96.50 718 LEU A O 1
ATOM 5582 N N . PHE A 1 719 ? -11.931 9.615 14.178 1.00 97.19 719 PHE A N 1
ATOM 5583 C CA . PHE A 1 719 ? -12.831 9.669 13.029 1.00 97.19 719 PHE A CA 1
ATOM 5584 C C . PHE A 1 719 ? -12.958 8.280 12.407 1.00 97.19 719 PHE A C 1
ATOM 5586 O O . PHE A 1 719 ? -11.954 7.683 12.028 1.00 97.19 719 PHE A O 1
ATOM 5593 N N . ILE A 1 720 ? -14.189 7.796 12.255 1.00 97.19 720 ILE A N 1
ATOM 5594 C CA . ILE A 1 720 ? -14.506 6.586 11.492 1.00 97.19 720 ILE A CA 1
ATOM 5595 C C . ILE A 1 720 ? -15.448 6.974 10.360 1.00 97.19 720 ILE A C 1
ATOM 5597 O O . ILE A 1 720 ? -16.565 7.423 10.604 1.00 97.19 720 ILE A O 1
ATOM 5601 N N . LEU A 1 721 ? -14.973 6.848 9.126 1.00 95.94 721 LEU A N 1
ATOM 5602 C CA . LEU A 1 721 ? -15.661 7.255 7.908 1.00 95.94 721 LEU A CA 1
ATOM 5603 C C . LEU A 1 721 ? -16.014 6.002 7.098 1.00 95.94 721 LEU A C 1
ATOM 5605 O O . LEU A 1 721 ? -15.177 5.476 6.369 1.00 95.94 721 LEU A O 1
ATOM 5609 N N . ASP A 1 722 ? -17.242 5.519 7.258 1.00 95.06 722 ASP A N 1
ATOM 5610 C CA . ASP A 1 722 ? -17.738 4.264 6.687 1.00 95.06 722 ASP A CA 1
ATOM 5611 C C . ASP A 1 722 ? -18.638 4.536 5.484 1.00 95.06 722 ASP A C 1
ATOM 5613 O O . ASP A 1 722 ? -19.687 5.172 5.619 1.00 95.06 722 ASP A O 1
ATOM 5617 N N . GLU A 1 723 ? -18.197 4.113 4.302 1.00 90.88 723 GLU A N 1
ATOM 5618 C CA . GLU A 1 723 ? -18.849 4.402 3.021 1.00 90.88 723 GLU A CA 1
ATOM 5619 C C . GLU A 1 723 ? -19.118 5.904 2.869 1.00 90.88 723 GLU A C 1
ATOM 5621 O O . GLU A 1 723 ? -20.211 6.359 2.543 1.00 90.88 723 GLU A O 1
ATOM 5626 N N . PHE A 1 724 ? -18.105 6.711 3.199 1.00 87.44 724 PHE A N 1
ATOM 5627 C CA . PHE A 1 724 ? -18.232 8.168 3.242 1.00 87.44 724 PHE A CA 1
ATOM 5628 C C . PHE A 1 724 ? -18.414 8.801 1.859 1.00 87.44 724 PHE A C 1
ATOM 5630 O O . PHE A 1 724 ? -18.916 9.922 1.754 1.00 87.44 724 PHE A O 1
ATOM 5637 N N . ASP A 1 725 ? -18.026 8.089 0.804 1.00 82.50 725 ASP A N 1
ATOM 5638 C CA . ASP A 1 725 ? -18.355 8.456 -0.566 1.00 82.50 725 ASP A CA 1
ATOM 5639 C C . ASP A 1 725 ? -19.810 8.045 -0.858 1.00 82.50 725 ASP A C 1
ATOM 5641 O O . ASP A 1 725 ? -20.133 6.864 -0.748 1.00 82.50 725 ASP A O 1
ATOM 5645 N N . PRO A 1 726 ? -20.719 8.979 -1.198 1.00 65.12 726 PRO A N 1
ATOM 5646 C CA . PRO A 1 726 ? -22.119 8.658 -1.465 1.00 65.12 726 PRO A CA 1
ATOM 5647 C C . PRO A 1 726 ? -22.357 7.776 -2.698 1.00 65.12 726 PRO A C 1
ATOM 5649 O O . PRO A 1 726 ? -23.511 7.433 -2.951 1.00 65.12 726 PRO A O 1
ATOM 5652 N N . GLY A 1 727 ? -21.299 7.410 -3.427 1.00 60.59 727 GLY A N 1
ATOM 5653 C CA . GLY A 1 727 ? -21.348 6.479 -4.545 1.00 60.59 727 GLY A CA 1
ATOM 5654 C C . GLY A 1 727 ? -22.026 7.060 -5.787 1.00 60.59 727 GLY A C 1
ATOM 5655 O O . GLY A 1 727 ? -22.730 8.075 -5.745 1.00 60.59 727 GLY A O 1
ATOM 5656 N N . PHE A 1 728 ? -21.792 6.410 -6.922 1.00 60.69 728 PHE A N 1
ATOM 5657 C CA . PHE A 1 728 ? -22.467 6.653 -8.195 1.00 60.69 728 PHE A CA 1
ATOM 5658 C C . PHE A 1 728 ? -22.435 5.383 -9.054 1.00 60.69 728 PHE A C 1
ATOM 5660 O O . PHE A 1 728 ? -21.822 4.398 -8.651 1.00 60.69 728 PHE A O 1
ATOM 5667 N N . ASP A 1 729 ? -23.139 5.380 -10.191 1.00 55.34 729 ASP A N 1
ATOM 5668 C CA . ASP A 1 729 ? -23.188 4.225 -11.096 1.00 55.34 729 ASP A CA 1
ATOM 5669 C C . ASP A 1 729 ? -21.782 3.921 -11.654 1.00 55.34 729 ASP A C 1
ATOM 5671 O O . ASP A 1 729 ? -21.272 4.709 -12.456 1.00 55.34 729 ASP A O 1
ATOM 5675 N N . PRO A 1 730 ? -21.152 2.798 -11.261 1.00 46.34 730 PRO A N 1
ATOM 5676 C CA . PRO A 1 730 ? -19.789 2.483 -11.668 1.00 46.34 730 PRO A CA 1
ATOM 5677 C C . PRO A 1 730 ? -19.664 2.096 -13.144 1.00 46.34 730 PRO A C 1
ATOM 5679 O O . PRO A 1 730 ? -18.555 2.018 -13.663 1.00 46.34 730 PRO A O 1
ATOM 5682 N N . GLN A 1 731 ? -20.781 1.869 -13.845 1.00 45.91 731 GLN A N 1
ATOM 5683 C CA . GLN A 1 731 ? -20.766 1.544 -15.272 1.00 45.91 731 GLN A CA 1
ATOM 5684 C C . GLN A 1 731 ? -20.715 2.797 -16.163 1.00 45.91 731 GLN A C 1
ATOM 5686 O O . GLN A 1 731 ? -20.317 2.691 -17.321 1.00 45.91 731 GLN A O 1
ATOM 5691 N N . HIS A 1 732 ? -21.096 3.973 -15.639 1.00 52.38 732 HIS A N 1
ATOM 5692 C CA . HIS A 1 732 ? -21.172 5.234 -16.393 1.00 52.38 732 HIS A CA 1
ATOM 5693 C C . HIS A 1 732 ? -20.823 6.465 -15.524 1.00 52.38 732 HIS A C 1
ATOM 5695 O O . HIS A 1 732 ? -21.705 7.279 -15.223 1.00 52.38 732 HIS A O 1
ATOM 5701 N N . PRO A 1 733 ? -19.551 6.638 -15.119 1.00 52.28 733 PRO A N 1
ATOM 5702 C CA . PRO A 1 733 ? -19.115 7.834 -14.402 1.00 52.28 733 PRO A CA 1
ATOM 5703 C C . PRO A 1 733 ? -19.258 9.091 -15.274 1.00 52.28 733 PRO A C 1
ATOM 5705 O O . PRO A 1 733 ? -18.749 9.155 -16.388 1.00 52.28 733 PRO A O 1
ATOM 5708 N N . THR A 1 734 ? -19.931 10.122 -14.765 1.00 59.41 734 THR A N 1
ATOM 5709 C CA . THR A 1 734 ? -19.986 11.458 -15.388 1.00 59.41 734 THR A CA 1
ATOM 5710 C C . THR A 1 734 ? -18.852 12.353 -14.876 1.00 59.41 734 THR A C 1
ATOM 5712 O O . THR A 1 734 ? -18.453 12.259 -13.713 1.00 59.41 734 THR A O 1
ATOM 5715 N N . ASP A 1 735 ? -18.393 13.316 -15.682 1.00 63.66 735 ASP A N 1
ATOM 5716 C CA . ASP A 1 735 ? -17.400 14.330 -15.270 1.00 63.66 735 ASP A CA 1
ATOM 5717 C C . ASP A 1 735 ? -17.773 15.063 -13.967 1.00 63.66 735 ASP A C 1
ATOM 5719 O O . ASP A 1 735 ? -16.916 15.450 -13.166 1.00 63.66 735 ASP A O 1
ATOM 5723 N N . GLU A 1 736 ? -19.070 15.278 -13.737 1.00 56.59 736 GLU A N 1
ATOM 5724 C CA . GLU A 1 736 ? -19.573 15.910 -12.518 1.00 56.59 736 GLU A CA 1
ATOM 5725 C C . GLU A 1 736 ? -19.334 15.042 -11.272 1.00 56.59 736 GLU A C 1
ATOM 5727 O O . GLU A 1 736 ? -19.027 15.578 -10.198 1.00 56.59 736 GLU A O 1
ATOM 5732 N N . GLN A 1 737 ? -19.422 13.717 -11.421 1.00 60.91 737 GLN A N 1
ATOM 5733 C CA . GLN A 1 737 ? -19.188 12.736 -10.362 1.00 60.91 737 GLN A CA 1
ATOM 5734 C C . GLN A 1 737 ? -17.695 12.616 -10.029 1.00 60.91 737 GLN A C 1
ATOM 5736 O O . GLN A 1 737 ? -17.348 12.743 -8.854 1.00 60.91 737 GLN A O 1
ATOM 5741 N N . CYS A 1 738 ? -16.799 12.555 -11.022 1.00 64.44 738 CYS A N 1
ATOM 5742 C CA . CYS A 1 738 ? -15.347 12.599 -10.784 1.00 64.44 738 CYS A CA 1
ATOM 5743 C C . CYS A 1 738 ? -14.930 13.876 -10.028 1.00 64.44 738 CYS A C 1
ATOM 5745 O O . CYS A 1 738 ? -14.258 13.818 -8.993 1.00 64.44 738 CYS A O 1
ATOM 5747 N N . ARG A 1 739 ? -15.439 15.047 -10.449 1.00 69.69 739 ARG A N 1
ATOM 5748 C CA . ARG A 1 739 ? -15.208 16.325 -9.743 1.00 69.69 739 ARG A CA 1
ATOM 5749 C C . ARG A 1 739 ? -15.797 16.348 -8.334 1.00 69.69 739 ARG A C 1
ATOM 5751 O O . ARG A 1 739 ? -15.395 17.171 -7.507 1.00 69.69 739 ARG A O 1
ATOM 5758 N N . ARG A 1 740 ? -16.828 15.550 -8.049 1.00 70.12 740 ARG A N 1
ATOM 5759 C CA . ARG A 1 740 ? -17.438 15.459 -6.715 1.00 70.12 740 ARG A CA 1
ATOM 5760 C C . ARG A 1 740 ? -16.550 14.655 -5.770 1.00 70.12 740 ARG A C 1
ATOM 5762 O O . ARG A 1 740 ? -16.330 15.131 -4.655 1.00 70.12 740 ARG A O 1
ATOM 5769 N N . SER A 1 741 ? -16.006 13.523 -6.211 1.00 71.06 741 SER A N 1
ATOM 5770 C CA . SER A 1 741 ? -15.075 12.718 -5.410 1.00 71.06 741 SER A CA 1
ATOM 5771 C C . SER A 1 741 ? -13.757 13.460 -5.151 1.00 71.06 741 SER A C 1
ATOM 5773 O O . SER A 1 741 ? -13.281 13.471 -4.019 1.00 71.06 741 SER A O 1
ATOM 5775 N N . GLU A 1 742 ? -13.251 14.239 -6.114 1.00 76.31 742 GLU A N 1
ATOM 5776 C CA . GLU A 1 742 ? -12.111 15.151 -5.891 1.00 76.31 742 GLU A CA 1
ATOM 5777 C C . GLU A 1 742 ? -12.397 16.219 -4.832 1.00 76.31 742 GLU A C 1
ATOM 5779 O O . GLU A 1 742 ? -11.595 16.475 -3.931 1.00 76.31 742 GLU A O 1
ATOM 5784 N N . ARG A 1 743 ? -13.578 16.846 -4.902 1.00 79.44 743 ARG A N 1
ATOM 5785 C CA . ARG A 1 743 ? -14.016 17.810 -3.885 1.00 79.44 743 ARG A CA 1
ATOM 5786 C C . ARG A 1 743 ? -14.161 17.151 -2.515 1.00 79.44 743 ARG A C 1
ATOM 5788 O O . ARG A 1 743 ? -13.889 17.805 -1.505 1.00 79.44 743 ARG A O 1
ATOM 5795 N N . LEU A 1 744 ? -14.583 15.888 -2.463 1.00 82.44 744 LEU A N 1
ATOM 5796 C CA . LEU A 1 744 ? -14.715 15.127 -1.225 1.00 82.44 744 LEU A CA 1
ATOM 5797 C C . LEU A 1 744 ? -13.351 14.832 -0.596 1.00 82.44 744 LEU A C 1
ATOM 5799 O O . LEU A 1 744 ? -13.171 15.109 0.587 1.00 82.44 744 LEU A O 1
ATOM 5803 N N . GLU A 1 745 ? -12.381 14.369 -1.382 1.00 84.94 745 GLU A N 1
ATOM 5804 C CA . GLU A 1 745 ? -11.001 14.150 -0.938 1.00 84.94 745 GLU A CA 1
ATOM 5805 C C . GLU A 1 745 ? -10.378 15.448 -0.397 1.00 84.94 745 GLU A C 1
ATOM 5807 O O . GLU A 1 745 ? -9.858 15.493 0.721 1.00 84.94 745 GLU A O 1
ATOM 5812 N N . GLN A 1 746 ? -10.517 16.555 -1.133 1.00 82.88 746 GLN A N 1
ATOM 5813 C CA . GLN A 1 746 ? -10.050 17.867 -0.676 1.00 82.88 746 GLN A CA 1
ATOM 5814 C C . GLN A 1 746 ? -10.752 18.319 0.610 1.00 82.88 746 GLN A C 1
ATOM 5816 O O . GLN A 1 746 ? -10.142 18.971 1.462 1.00 82.88 746 GLN A O 1
ATOM 5821 N N . THR A 1 747 ? -12.035 17.983 0.765 1.00 80.50 747 THR A N 1
ATOM 5822 C CA . THR A 1 747 ? -12.811 18.284 1.973 1.00 80.50 747 THR A CA 1
ATOM 5823 C C . THR A 1 747 ? -12.321 17.458 3.158 1.00 80.50 747 THR A C 1
ATOM 5825 O O . THR A 1 747 ? -12.123 18.027 4.232 1.00 80.50 747 THR A O 1
ATOM 5828 N N . LEU A 1 748 ? -12.075 16.158 2.971 1.00 87.88 748 LEU A N 1
ATOM 5829 C CA . LEU A 1 748 ? -11.480 15.274 3.975 1.00 87.88 748 LEU A CA 1
ATOM 5830 C C . LEU A 1 748 ? -10.123 15.822 4.432 1.00 87.88 748 LEU A C 1
ATOM 5832 O O . LEU A 1 748 ? -9.909 16.013 5.631 1.00 87.88 748 LEU A O 1
ATOM 5836 N N . LYS A 1 749 ? -9.253 16.168 3.477 1.00 88.06 749 LYS A N 1
ATOM 5837 C CA . LYS A 1 749 ? -7.930 16.731 3.751 1.00 88.06 749 LYS A CA 1
ATOM 5838 C C . LYS A 1 749 ? -8.013 18.024 4.560 1.00 88.06 749 LYS A C 1
ATOM 5840 O O . LYS A 1 749 ? -7.556 18.078 5.697 1.00 88.06 749 LYS A O 1
ATOM 5845 N N . ARG A 1 750 ? -8.702 19.038 4.032 1.00 84.62 750 ARG A N 1
ATOM 5846 C CA . ARG A 1 750 ? -8.735 20.375 4.647 1.00 84.62 750 ARG A CA 1
ATOM 5847 C C . ARG A 1 750 ? -9.522 20.433 5.953 1.00 84.62 750 ARG A C 1
ATOM 5849 O O . ARG A 1 750 ? -9.197 21.228 6.830 1.00 84.62 750 ARG A O 1
ATOM 5856 N N . ARG A 1 751 ? -10.626 19.685 6.063 1.00 83.88 751 ARG A N 1
ATOM 5857 C CA . ARG A 1 751 ? -11.555 19.826 7.199 1.00 83.88 751 ARG A CA 1
ATOM 5858 C C . ARG A 1 751 ? -11.306 18.835 8.325 1.00 83.88 751 ARG A C 1
ATOM 5860 O O . ARG A 1 751 ? -11.694 19.147 9.451 1.00 83.88 751 ARG A O 1
ATOM 5867 N N . ILE A 1 752 ? -10.718 17.678 8.025 1.00 89.38 752 ILE A N 1
ATOM 5868 C CA . ILE A 1 752 ? -10.453 16.632 9.013 1.00 89.38 752 ILE A CA 1
ATOM 5869 C C . ILE A 1 752 ? -8.946 16.501 9.226 1.00 89.38 752 ILE A C 1
ATOM 5871 O O . ILE A 1 752 ? -8.472 16.851 10.302 1.00 89.38 752 ILE A O 1
ATOM 5875 N N . ILE A 1 753 ? -8.200 16.079 8.202 1.00 90.06 753 ILE A N 1
ATOM 5876 C CA . ILE A 1 753 ? -6.777 15.720 8.335 1.00 90.06 753 ILE A CA 1
ATOM 5877 C C . ILE A 1 753 ? -5.930 16.909 8.807 1.00 90.06 753 ILE A C 1
ATOM 5879 O O . ILE A 1 753 ? -5.275 16.820 9.842 1.00 90.06 753 ILE A O 1
ATOM 5883 N N . ASP A 1 754 ? -5.997 18.040 8.103 1.00 88.12 754 ASP A N 1
ATOM 5884 C CA . ASP A 1 754 ? -5.165 19.216 8.397 1.00 88.12 754 ASP A CA 1
ATOM 5885 C C . ASP A 1 754 ? -5.584 19.913 9.707 1.00 88.12 754 ASP A C 1
ATOM 5887 O O . ASP A 1 754 ? -4.803 20.636 10.324 1.00 88.12 754 ASP A O 1
ATOM 5891 N N . ARG A 1 755 ? -6.836 19.716 10.145 1.00 87.75 755 ARG A N 1
ATOM 5892 C CA . ARG A 1 755 ? -7.400 20.364 11.341 1.00 87.75 755 ARG A CA 1
ATOM 5893 C C . ARG A 1 755 ? -7.195 19.548 12.619 1.00 87.75 755 ARG A C 1
ATOM 5895 O O . ARG A 1 755 ? -7.135 20.135 13.704 1.00 87.75 755 ARG A O 1
ATOM 5902 N N . PHE A 1 756 ? -7.140 18.225 12.502 1.00 89.81 756 PHE A N 1
ATOM 5903 C CA . PHE A 1 756 ? -7.072 17.284 13.618 1.00 89.81 756 PHE A CA 1
ATOM 5904 C C . PHE A 1 756 ? -5.896 16.317 13.422 1.00 89.81 756 PHE A C 1
ATOM 5906 O O . PHE A 1 756 ? -6.083 15.114 13.256 1.00 89.81 756 PHE A O 1
ATOM 5913 N N . THR A 1 757 ? -4.674 16.857 13.448 1.00 88.31 757 THR A N 1
ATOM 5914 C CA . THR A 1 757 ? -3.430 16.102 13.204 1.00 88.31 757 THR A CA 1
ATOM 5915 C C . THR A 1 757 ? -3.230 14.946 14.182 1.00 88.31 757 THR A C 1
ATOM 5917 O O . THR A 1 757 ? -2.791 13.880 13.771 1.00 88.31 757 THR A O 1
ATOM 5920 N N . GLU A 1 758 ? -3.647 15.119 15.437 1.00 89.38 758 GLU A N 1
ATOM 5921 C CA . GLU A 1 758 ? -3.515 14.111 16.501 1.00 89.38 758 GLU A CA 1
ATOM 5922 C C . GLU A 1 758 ? -4.691 13.124 16.568 1.00 89.38 758 GLU A C 1
ATOM 5924 O O . GLU A 1 758 ? -4.663 12.173 17.342 1.00 89.38 758 GLU A O 1
ATOM 5929 N N . ALA A 1 759 ? -5.759 13.336 15.792 1.00 92.38 759 ALA A N 1
ATOM 5930 C CA . ALA A 1 759 ? -6.899 12.425 15.804 1.00 92.38 759 ALA A CA 1
ATOM 5931 C C . ALA A 1 759 ? -6.580 11.185 14.983 1.00 92.38 759 ALA A C 1
ATOM 5933 O O . ALA A 1 759 ? -6.007 11.320 13.910 1.00 92.38 759 ALA A O 1
ATOM 5934 N N . SER A 1 760 ? -6.995 9.998 15.417 1.00 96.69 760 SER A N 1
ATOM 5935 C CA . SER A 1 760 ? -6.989 8.797 14.573 1.00 96.69 760 SER A CA 1
ATOM 5936 C C . SER A 1 760 ? -8.083 8.903 13.503 1.00 96.69 760 SER A C 1
ATOM 5938 O O . SER A 1 760 ? -9.200 9.313 13.805 1.00 96.69 760 SER A O 1
ATOM 5940 N N . ILE A 1 761 ? -7.779 8.559 12.252 1.00 96.88 761 ILE A N 1
ATOM 5941 C CA . ILE A 1 761 ? -8.692 8.653 11.108 1.00 96.88 761 ILE A CA 1
ATOM 5942 C C . ILE A 1 761 ? -8.711 7.307 10.395 1.00 96.88 761 ILE A C 1
ATOM 5944 O O . ILE A 1 761 ? -7.690 6.844 9.889 1.00 96.88 761 ILE A O 1
ATOM 5948 N N . ILE A 1 762 ? -9.891 6.700 10.347 1.00 97.94 762 ILE A N 1
ATOM 5949 C CA . ILE A 1 762 ? -10.135 5.415 9.707 1.00 97.94 762 ILE A CA 1
ATOM 5950 C C . ILE A 1 762 ? -11.193 5.621 8.628 1.00 97.94 762 ILE A C 1
ATOM 5952 O O . ILE A 1 762 ? -12.267 6.153 8.908 1.00 97.94 762 ILE A O 1
ATOM 5956 N N . VAL A 1 763 ? -10.899 5.204 7.403 1.00 96.25 763 VAL A N 1
ATOM 5957 C CA . VAL A 1 763 ? -11.823 5.242 6.268 1.00 96.25 763 VAL A CA 1
ATOM 5958 C C . VAL A 1 763 ? -12.045 3.821 5.782 1.00 96.25 763 VAL A C 1
ATOM 5960 O O . VAL A 1 763 ? -11.088 3.080 5.569 1.00 96.25 763 VAL A O 1
ATOM 5963 N N . THR A 1 764 ? -13.300 3.419 5.610 1.00 95.81 764 THR A N 1
ATOM 5964 C CA . THR A 1 764 ? -13.631 2.085 5.107 1.00 95.81 764 THR A CA 1
ATOM 5965 C C . THR A 1 764 ? -14.792 2.112 4.124 1.00 95.81 764 THR A C 1
ATOM 5967 O O . THR A 1 764 ? -15.628 3.009 4.169 1.00 95.81 764 THR A O 1
ATOM 5970 N N . GLY A 1 765 ? -14.804 1.167 3.186 1.00 91.94 765 GLY A N 1
ATOM 5971 C CA . GLY A 1 765 ? -15.845 1.037 2.170 1.00 91.94 765 GLY A CA 1
ATOM 5972 C C . GLY A 1 765 ? -15.423 0.102 1.034 1.00 91.94 765 GLY A C 1
ATOM 5973 O O . GLY A 1 765 ? -14.232 -0.201 0.895 1.00 91.94 765 GLY A O 1
ATOM 5974 N N . PRO A 1 766 ? -16.367 -0.388 0.218 1.00 90.25 766 PRO A N 1
ATOM 5975 C CA . PRO A 1 766 ? -16.024 -1.154 -0.971 1.00 90.25 766 PRO A CA 1
ATOM 5976 C C . PRO A 1 766 ? -15.332 -0.257 -2.009 1.00 90.25 766 PRO A C 1
ATOM 5978 O O . PRO A 1 766 ? -15.583 0.948 -2.088 1.00 90.25 766 PRO A O 1
ATOM 5981 N N . LEU A 1 767 ? -14.445 -0.845 -2.807 1.00 87.94 767 LEU A N 1
ATOM 5982 C CA . LEU A 1 767 ? -13.786 -0.164 -3.914 1.00 87.94 767 LEU A CA 1
ATOM 5983 C C . LEU A 1 767 ? -14.583 -0.406 -5.195 1.00 87.94 767 LEU A C 1
ATOM 5985 O O . LEU A 1 767 ? -14.361 -1.387 -5.895 1.00 87.94 767 LEU A O 1
ATOM 5989 N N . LEU A 1 768 ? -15.553 0.468 -5.452 1.00 83.31 768 LEU A N 1
ATOM 5990 C CA . LEU A 1 768 ? -16.508 0.292 -6.549 1.00 83.31 768 LEU A CA 1
ATOM 5991 C C . LEU A 1 768 ? -16.226 1.181 -7.759 1.00 83.31 768 LEU A C 1
ATOM 5993 O O . LEU A 1 768 ? -16.808 0.948 -8.808 1.00 83.31 768 LEU A O 1
ATOM 5997 N N . ASP A 1 769 ? -15.373 2.195 -7.625 1.00 76.62 769 ASP A N 1
ATOM 5998 C CA . ASP A 1 769 ? -15.157 3.206 -8.658 1.00 76.62 769 ASP A CA 1
ATOM 5999 C C . ASP A 1 769 ? -13.682 3.624 -8.750 1.00 76.62 769 ASP A C 1
ATOM 6001 O O . ASP A 1 769 ? -13.035 3.903 -7.740 1.00 76.62 769 ASP A O 1
ATOM 6005 N N . ALA A 1 770 ? -13.199 3.697 -9.989 1.00 69.88 770 ALA A N 1
ATOM 6006 C CA . ALA A 1 770 ? -11.844 4.021 -10.413 1.00 69.88 770 ALA A CA 1
ATOM 6007 C C . ALA A 1 770 ? -11.346 5.418 -10.018 1.00 69.88 770 ALA A C 1
ATOM 6009 O O . ALA A 1 770 ? -10.149 5.696 -10.075 1.00 69.88 770 ALA A O 1
ATOM 6010 N N . HIS A 1 771 ? -12.254 6.318 -9.644 1.00 72.75 771 HIS A N 1
ATOM 6011 C CA . HIS A 1 771 ? -11.925 7.697 -9.277 1.00 72.75 771 HIS A CA 1
ATOM 6012 C C . HIS A 1 771 ? -12.523 8.126 -7.935 1.00 72.75 771 HIS A C 1
ATOM 6014 O O . HIS A 1 771 ? -12.427 9.304 -7.555 1.00 72.75 771 HIS A O 1
ATOM 6020 N N . GLY A 1 772 ? -13.095 7.170 -7.208 1.00 79.56 772 GLY A N 1
ATOM 6021 C CA . GLY A 1 772 ? -13.789 7.383 -5.953 1.00 79.56 772 GLY A CA 1
ATOM 6022 C C . GLY A 1 772 ? -12.818 7.650 -4.815 1.00 79.56 772 GLY A C 1
ATOM 6023 O O . GLY A 1 772 ? -11.601 7.480 -4.938 1.00 79.56 772 GLY A O 1
ATOM 6024 N N . LEU A 1 773 ? -13.356 8.050 -3.662 1.00 86.44 773 LEU A N 1
ATOM 6025 C CA . LEU A 1 773 ? -12.529 8.336 -2.490 1.00 86.44 773 LEU A CA 1
ATOM 6026 C C . LEU A 1 773 ? -11.635 7.141 -2.127 1.00 86.44 773 LEU A C 1
ATOM 6028 O O . LEU A 1 773 ? -10.442 7.316 -1.907 1.00 86.44 773 LEU A O 1
ATOM 6032 N N . MET A 1 774 ? -12.194 5.927 -2.093 1.00 88.69 774 MET A N 1
ATOM 6033 C CA . MET A 1 774 ? -11.440 4.738 -1.691 1.00 88.69 774 MET A CA 1
ATOM 6034 C C . MET A 1 774 ? -10.325 4.380 -2.680 1.00 88.69 774 MET A C 1
ATOM 6036 O O . MET A 1 774 ? -9.264 3.929 -2.249 1.00 88.69 774 MET A O 1
ATOM 6040 N N . ASP A 1 775 ? -10.518 4.624 -3.982 1.00 85.44 775 ASP A N 1
ATOM 6041 C CA . ASP A 1 775 ? -9.458 4.374 -4.957 1.00 85.44 775 ASP A CA 1
ATOM 6042 C C . ASP A 1 775 ? -8.253 5.280 -4.707 1.00 85.44 775 ASP A C 1
ATOM 6044 O O . ASP A 1 775 ? -7.125 4.808 -4.595 1.00 85.44 775 ASP A O 1
ATOM 6048 N N . ARG A 1 776 ? -8.521 6.568 -4.477 1.00 85.31 776 ARG A N 1
ATOM 6049 C CA . ARG A 1 776 ? -7.501 7.589 -4.214 1.00 85.31 776 ARG A CA 1
ATOM 6050 C C . ARG A 1 776 ? -6.768 7.363 -2.894 1.00 85.31 776 ARG A C 1
ATOM 6052 O O . ARG A 1 776 ? -5.546 7.467 -2.855 1.00 85.31 776 ARG A O 1
ATOM 6059 N N . LEU A 1 777 ? -7.489 7.016 -1.823 1.00 88.81 777 LEU A N 1
ATOM 6060 C CA . LEU A 1 777 ? -6.891 6.738 -0.506 1.00 88.81 777 LEU A CA 1
ATOM 6061 C C . LEU A 1 777 ? -6.041 5.464 -0.483 1.00 88.81 777 LEU A C 1
ATOM 6063 O O . LEU A 1 777 ? -5.156 5.326 0.360 1.00 88.81 777 LEU A O 1
ATOM 6067 N N . LEU A 1 778 ? -6.331 4.525 -1.379 1.00 87.06 778 LEU A N 1
ATOM 6068 C CA . LEU A 1 778 ? -5.563 3.298 -1.527 1.00 87.06 778 LEU A CA 1
ATOM 6069 C C . LEU A 1 778 ? -4.610 3.341 -2.733 1.00 87.06 778 LEU A C 1
ATOM 6071 O O . LEU A 1 778 ? -3.998 2.329 -3.063 1.00 87.06 778 LEU A O 1
ATOM 6075 N N . ALA A 1 779 ? -4.476 4.490 -3.400 1.00 82.69 779 ALA A N 1
ATOM 6076 C CA . ALA A 1 779 ? -3.548 4.635 -4.507 1.00 82.69 779 ALA A CA 1
ATOM 6077 C C . ALA A 1 779 ? -2.101 4.530 -3.985 1.00 82.69 779 ALA A C 1
ATOM 6079 O O . ALA A 1 779 ? -1.813 5.080 -2.910 1.00 82.69 779 ALA A O 1
ATOM 6080 N N . PRO A 1 780 ? -1.166 3.911 -4.735 1.00 75.38 780 PRO A N 1
ATOM 6081 C CA . PRO A 1 780 ? 0.181 3.604 -4.239 1.00 75.38 780 PRO A CA 1
ATOM 6082 C C . PRO A 1 780 ? 0.939 4.810 -3.663 1.00 75.38 780 PRO A C 1
ATOM 6084 O O . PRO A 1 780 ? 1.619 4.703 -2.644 1.00 75.38 780 PRO A O 1
ATOM 6087 N N . HIS A 1 781 ? 0.761 5.994 -4.256 1.00 75.94 781 HIS A N 1
ATOM 6088 C CA . HIS A 1 781 ? 1.413 7.235 -3.825 1.00 75.94 781 HIS A CA 1
ATOM 6089 C C . HIS A 1 781 ? 0.957 7.748 -2.445 1.00 75.94 781 HIS A C 1
ATOM 6091 O O . HIS A 1 781 ? 1.638 8.580 -1.845 1.00 75.94 781 HIS A O 1
ATOM 6097 N N . THR A 1 782 ? -0.179 7.272 -1.924 1.00 77.62 782 THR A N 1
ATOM 6098 C CA . THR A 1 782 ? -0.723 7.700 -0.623 1.00 77.62 782 THR A CA 1
ATOM 6099 C C . THR A 1 782 ? -0.341 6.777 0.545 1.00 77.62 782 THR A C 1
ATOM 6101 O O . THR A 1 782 ? -0.622 7.111 1.698 1.00 77.62 782 THR A O 1
ATOM 6104 N N . SER A 1 783 ? 0.380 5.680 0.278 1.00 74.00 783 SER A N 1
ATOM 6105 C CA . SER A 1 783 ? 0.847 4.687 1.268 1.00 74.00 783 SER A CA 1
ATOM 6106 C C . SER A 1 783 ? 1.789 5.250 2.343 1.00 74.00 783 SER A C 1
ATOM 6108 O O . SER A 1 783 ? 1.891 4.707 3.438 1.00 74.00 783 SER A O 1
ATOM 6110 N N . SER A 1 784 ? 2.454 6.378 2.068 1.00 77.56 784 SER A N 1
ATOM 6111 C CA . SER A 1 784 ? 3.285 7.089 3.053 1.00 77.56 784 SER A CA 1
ATOM 6112 C C . SER A 1 784 ? 2.476 7.747 4.176 1.00 77.56 784 SER A C 1
ATOM 6114 O O . SER A 1 784 ? 3.023 8.040 5.239 1.00 77.56 784 SER A O 1
ATOM 6116 N N . PHE A 1 785 ? 1.186 7.998 3.938 1.00 85.75 785 PHE A N 1
ATOM 6117 C CA . PHE A 1 785 ? 0.283 8.638 4.890 1.00 85.75 785 PHE A CA 1
ATOM 6118 C C . PHE A 1 785 ? -0.785 7.677 5.421 1.00 85.75 785 PHE A C 1
ATOM 6120 O O . PHE A 1 785 ? -1.132 7.756 6.597 1.00 85.75 785 PHE A O 1
ATOM 6127 N N . TRP A 1 786 ? -1.310 6.788 4.575 1.00 89.88 786 TRP A N 1
ATOM 6128 C CA . TRP A 1 786 ? -2.305 5.791 4.961 1.00 89.88 786 TRP A CA 1
ATOM 6129 C C . TRP A 1 786 ? -1.669 4.417 5.134 1.00 89.88 786 TRP A C 1
ATOM 6131 O O . TRP A 1 786 ? -1.043 3.898 4.215 1.00 89.88 786 TRP A O 1
ATOM 6141 N N . THR A 1 787 ? -1.948 3.763 6.257 1.00 91.88 787 THR A N 1
ATOM 6142 C CA . THR A 1 787 ? -1.932 2.303 6.325 1.00 91.88 787 THR A CA 1
ATOM 6143 C C . THR A 1 787 ? -3.068 1.797 5.440 1.00 91.88 787 THR A C 1
ATOM 6145 O O . THR A 1 787 ? -4.246 1.991 5.748 1.00 91.88 787 THR A O 1
ATOM 6148 N N . GLN A 1 788 ? -2.721 1.190 4.310 1.00 91.81 788 GLN A N 1
ATOM 6149 C CA . GLN A 1 788 ? -3.675 0.707 3.315 1.00 91.81 788 GLN A CA 1
ATOM 6150 C C . GLN A 1 788 ? -3.930 -0.792 3.514 1.00 91.81 788 GLN A C 1
ATOM 6152 O O . GLN A 1 788 ? -3.000 -1.581 3.713 1.00 91.81 788 GLN A O 1
ATOM 6157 N N . ARG A 1 789 ? -5.201 -1.193 3.475 1.00 92.00 789 ARG A N 1
ATOM 6158 C CA . ARG A 1 789 ? -5.638 -2.591 3.530 1.00 92.00 789 ARG A CA 1
ATOM 6159 C C . ARG A 1 789 ? -6.690 -2.831 2.452 1.00 92.00 789 ARG A C 1
ATOM 6161 O O . ARG A 1 789 ? -7.717 -2.154 2.423 1.00 92.00 789 ARG A O 1
ATOM 6168 N N . PHE A 1 790 ? -6.424 -3.780 1.565 1.00 91.75 790 PHE A N 1
ATOM 6169 C CA . PHE A 1 790 ? -7.290 -4.134 0.446 1.00 91.75 790 PHE A CA 1
ATOM 6170 C C . PHE A 1 790 ? -7.485 -5.647 0.418 1.00 91.75 790 PHE A C 1
ATOM 6172 O O . PHE A 1 790 ? -6.507 -6.387 0.494 1.00 91.75 790 PHE A O 1
ATOM 6179 N N . TYR A 1 791 ? -8.737 -6.090 0.334 1.00 92.75 791 TYR A N 1
ATOM 6180 C CA . TYR A 1 791 ? -9.085 -7.501 0.453 1.00 92.75 791 TYR A CA 1
ATOM 6181 C C . TYR A 1 791 ? -10.090 -7.922 -0.627 1.00 92.75 791 TYR A C 1
ATOM 6183 O O . TYR A 1 791 ? -11.274 -7.621 -0.472 1.00 92.75 791 TYR A O 1
ATOM 6191 N N . PRO A 1 792 ? -9.670 -8.620 -1.698 1.00 90.50 792 PRO A N 1
ATOM 6192 C CA . PRO A 1 792 ? -10.591 -9.197 -2.677 1.00 90.50 792 PRO A CA 1
ATOM 6193 C C . PRO A 1 792 ? -11.302 -10.441 -2.117 1.00 90.50 792 PRO A C 1
ATOM 6195 O O . PRO A 1 792 ? -10.839 -11.073 -1.168 1.00 90.50 792 PRO A O 1
ATOM 6198 N N . ALA A 1 793 ? -12.438 -10.817 -2.705 1.00 91.94 793 ALA A N 1
ATOM 6199 C CA . ALA A 1 793 ? -13.174 -12.021 -2.323 1.00 91.94 793 ALA A CA 1
ATOM 6200 C C . ALA A 1 793 ? -12.404 -13.308 -2.665 1.00 91.94 793 ALA A C 1
ATOM 6202 O O . ALA A 1 793 ? -12.344 -14.222 -1.837 1.00 91.94 793 ALA A O 1
ATOM 6203 N N . VAL A 1 794 ? -11.828 -13.374 -3.869 1.00 88.81 794 VAL A N 1
ATOM 6204 C CA . VAL A 1 794 ? -10.918 -14.435 -4.321 1.00 88.81 794 VAL A CA 1
ATOM 6205 C C . VAL A 1 794 ? -9.489 -13.931 -4.171 1.00 88.81 794 VAL A C 1
ATOM 6207 O O . VAL A 1 794 ? -9.118 -12.941 -4.799 1.00 88.81 794 VAL A O 1
ATOM 6210 N N . GLU A 1 795 ? -8.704 -14.611 -3.340 1.00 83.00 795 GLU A N 1
ATOM 6211 C CA . GLU A 1 795 ? -7.294 -14.287 -3.097 1.00 83.00 795 GLU A CA 1
ATOM 6212 C C . GLU A 1 795 ? -6.374 -15.040 -4.060 1.00 83.00 795 GLU A C 1
ATOM 6214 O O . GLU A 1 795 ? -5.379 -14.490 -4.517 1.00 83.00 795 GLU A O 1
ATOM 6219 N N . LEU A 1 796 ? -6.709 -16.297 -4.369 1.00 82.12 796 LEU A N 1
ATOM 6220 C CA . LEU A 1 796 ? -6.004 -17.130 -5.339 1.00 82.12 796 LEU A CA 1
ATOM 6221 C C . LEU A 1 796 ? -7.023 -17.916 -6.159 1.00 82.12 796 LEU A C 1
ATOM 6223 O O . LEU A 1 796 ? -7.960 -18.499 -5.605 1.00 82.12 796 LEU A O 1
ATOM 6227 N N . TYR A 1 797 ? -6.831 -17.942 -7.472 1.00 83.38 797 TYR A N 1
ATOM 6228 C CA . TYR A 1 797 ? -7.619 -18.786 -8.363 1.00 83.38 797 TYR A CA 1
ATOM 6229 C C . TYR A 1 797 ? -7.061 -20.222 -8.393 1.00 83.38 797 TYR A C 1
ATOM 6231 O O . TYR A 1 797 ? -5.880 -20.412 -8.105 1.00 83.38 797 TYR A O 1
ATOM 6239 N N . PRO A 1 798 ? -7.904 -21.224 -8.708 1.00 80.06 798 PRO A N 1
ATOM 6240 C CA . PRO A 1 798 ? -7.489 -22.615 -8.852 1.00 80.06 798 PRO A CA 1
ATOM 6241 C C . PRO A 1 798 ? -6.348 -22.808 -9.852 1.00 80.06 798 PRO A C 1
ATOM 6243 O O . PRO A 1 798 ? -6.248 -22.063 -10.824 1.00 80.06 798 PRO A O 1
ATOM 6246 N N . ASP A 1 799 ? -5.566 -23.870 -9.670 1.00 77.94 799 ASP A N 1
ATOM 6247 C CA . ASP A 1 799 ? -4.441 -24.209 -10.549 1.00 77.94 799 ASP A CA 1
ATOM 6248 C C . ASP A 1 799 ? -4.903 -24.529 -11.984 1.00 77.94 799 ASP A C 1
ATOM 6250 O O . ASP A 1 799 ? -4.238 -24.162 -12.948 1.00 77.94 799 ASP A O 1
ATOM 6254 N N . GLN A 1 800 ? -6.065 -25.177 -12.133 1.00 76.88 800 GLN A N 1
ATOM 6255 C CA . GLN A 1 800 ? -6.674 -25.533 -13.428 1.00 76.88 800 GLN A CA 1
ATOM 6256 C C . GLN A 1 800 ? -7.824 -24.588 -13.778 1.00 76.88 800 GLN A C 1
ATOM 6258 O O . GLN A 1 800 ? -8.983 -24.986 -13.966 1.00 76.88 800 GLN A O 1
ATOM 6263 N N . PHE A 1 801 ? -7.522 -23.292 -13.794 1.00 77.94 801 PHE A N 1
ATOM 6264 C CA . PHE A 1 801 ? -8.537 -22.259 -13.931 1.00 77.94 801 PHE A CA 1
ATOM 6265 C C . PHE A 1 801 ? -9.272 -22.282 -15.286 1.00 77.94 801 PHE A C 1
ATOM 6267 O O . PHE A 1 801 ? -10.431 -21.884 -15.388 1.00 77.94 801 PHE A O 1
ATOM 6274 N N . GLU A 1 802 ? -8.670 -22.840 -16.331 1.00 73.31 802 GLU A N 1
ATOM 6275 C CA . GLU A 1 802 ? -9.296 -23.060 -17.636 1.00 73.31 802 GLU A CA 1
ATOM 6276 C C . GLU A 1 802 ? -10.551 -23.951 -17.578 1.00 73.31 802 GLU A C 1
ATOM 6278 O O . GLU A 1 802 ? -11.507 -23.740 -18.332 1.00 73.31 802 GLU A O 1
ATOM 6283 N N . ARG A 1 803 ? -10.619 -24.906 -16.640 1.00 77.06 803 ARG A N 1
ATOM 6284 C CA . ARG A 1 803 ? -11.798 -25.779 -16.469 1.00 77.06 803 ARG A CA 1
ATOM 6285 C C . ARG A 1 803 ? -13.022 -25.028 -15.974 1.00 77.06 803 ARG A C 1
ATOM 6287 O O . ARG A 1 803 ? -14.156 -25.464 -16.175 1.00 77.06 803 ARG A O 1
ATOM 6294 N N . TRP A 1 804 ? -12.801 -23.880 -15.353 1.00 80.69 804 TRP A N 1
ATOM 6295 C CA . TRP A 1 804 ? -13.852 -23.008 -14.859 1.00 80.69 804 TRP A CA 1
ATOM 6296 C C . TRP A 1 804 ? -14.701 -22.432 -15.996 1.00 80.69 804 TRP A C 1
ATOM 6298 O O . TRP A 1 804 ? -15.899 -22.231 -15.826 1.00 80.69 804 TRP A O 1
ATOM 6308 N N . PHE A 1 805 ? -14.114 -22.236 -17.179 1.00 78.00 805 PHE A N 1
ATOM 6309 C CA . PHE A 1 805 ? -14.816 -21.753 -18.374 1.00 78.00 805 PHE A CA 1
ATOM 6310 C C . PHE A 1 805 ? -15.732 -22.816 -18.954 1.00 78.00 805 PHE A C 1
ATOM 6312 O O . PHE A 1 805 ? -16.859 -22.515 -19.338 1.00 78.00 805 PHE A O 1
ATOM 6319 N N . GLN A 1 806 ? -15.270 -24.067 -18.952 1.00 78.50 806 GLN A N 1
ATOM 6320 C CA . GLN A 1 806 ? -16.081 -25.220 -19.337 1.00 78.50 806 GLN A CA 1
ATOM 6321 C C . GLN A 1 806 ? -17.262 -25.376 -18.375 1.00 78.50 806 GLN A C 1
ATOM 6323 O O . GLN A 1 806 ? -18.408 -25.470 -18.813 1.00 78.50 806 GLN A O 1
ATOM 6328 N N . TRP A 1 807 ? -17.002 -25.298 -17.066 1.00 90.38 807 TRP A N 1
ATOM 6329 C CA . TRP A 1 807 ? -18.054 -25.298 -16.054 1.00 90.38 807 TRP A CA 1
ATOM 6330 C C . TRP A 1 807 ? -19.046 -24.139 -16.244 1.00 90.38 807 TRP A C 1
ATOM 6332 O O . TRP A 1 807 ? -20.251 -24.370 -16.248 1.00 90.38 807 TRP A O 1
ATOM 6342 N N . ALA A 1 808 ? -18.568 -22.907 -16.445 1.00 82.56 808 ALA A N 1
ATOM 6343 C CA . ALA A 1 808 ? -19.418 -21.726 -16.591 1.00 82.56 808 ALA A CA 1
ATOM 6344 C C . ALA A 1 808 ? -20.285 -21.785 -17.859 1.00 82.56 808 ALA A C 1
ATOM 6346 O O . ALA A 1 808 ? -21.449 -21.389 -17.826 1.00 82.56 808 ALA A O 1
ATOM 6347 N N . ALA A 1 809 ? -19.749 -22.314 -18.964 1.00 81.75 809 ALA A N 1
ATOM 6348 C CA . ALA A 1 809 ? -20.510 -22.543 -20.190 1.00 81.75 809 ALA A CA 1
ATOM 6349 C C . ALA A 1 809 ? -21.644 -23.557 -19.971 1.00 81.75 809 ALA A C 1
ATOM 6351 O O . ALA A 1 809 ? -22.772 -23.324 -20.408 1.00 81.75 809 ALA A O 1
ATOM 6352 N N . LEU A 1 810 ? -21.367 -24.650 -19.249 1.00 86.81 810 LEU A N 1
ATOM 6353 C CA . LEU A 1 810 ? -22.381 -25.639 -18.877 1.00 86.81 810 LEU A CA 1
ATOM 6354 C C . LEU A 1 810 ? -23.423 -25.040 -17.928 1.00 86.81 810 LEU A C 1
ATOM 6356 O O . LEU A 1 810 ? -24.612 -25.161 -18.195 1.00 86.81 810 LEU A O 1
ATOM 6360 N N . TRP A 1 811 ? -22.986 -24.336 -16.883 1.00 87.38 811 TRP A N 1
ATOM 6361 C CA . TRP A 1 811 ? -23.844 -23.679 -15.895 1.00 87.38 811 TRP A CA 1
ATOM 6362 C C . TRP A 1 811 ? -24.804 -22.665 -16.526 1.00 87.38 811 TRP A C 1
ATOM 6364 O O . TRP A 1 811 ? -25.995 -22.668 -16.221 1.00 87.38 811 TRP A O 1
ATOM 6374 N N . ASN A 1 812 ? -24.307 -21.825 -17.438 1.00 83.94 812 ASN A N 1
ATOM 6375 C CA . ASN A 1 812 ? -25.116 -20.814 -18.120 1.00 83.94 812 ASN A CA 1
ATOM 6376 C C . ASN A 1 812 ? -26.130 -21.419 -19.101 1.00 83.94 812 ASN A C 1
ATOM 6378 O O . ASN A 1 812 ? -27.142 -20.786 -19.398 1.00 83.94 812 ASN A O 1
ATOM 6382 N N . ARG A 1 813 ? -25.867 -22.629 -19.610 1.00 86.62 813 ARG A N 1
ATOM 6383 C CA . ARG A 1 813 ? -26.790 -23.363 -20.481 1.00 86.62 813 ARG A CA 1
ATOM 6384 C C . ARG A 1 813 ? -27.837 -24.137 -19.679 1.00 86.62 813 ARG A C 1
ATOM 6386 O O . ARG A 1 813 ? -29.019 -24.076 -20.005 1.00 86.62 813 ARG A O 1
ATOM 6393 N N . ASP A 1 814 ? -27.393 -24.881 -18.674 1.00 90.06 814 ASP A N 1
ATOM 6394 C CA . ASP A 1 814 ? -28.218 -25.659 -17.753 1.00 90.06 814 ASP A CA 1
ATOM 6395 C C . ASP A 1 814 ? -27.496 -25.782 -16.396 1.00 90.06 814 ASP A C 1
ATOM 6397 O O . ASP A 1 814 ? -26.487 -26.493 -16.295 1.00 90.06 814 ASP A O 1
ATOM 6401 N N . PRO A 1 815 ? -28.013 -25.151 -15.326 1.00 90.38 815 PRO A N 1
ATOM 6402 C CA . PRO A 1 815 ? -27.419 -25.240 -13.995 1.00 90.38 815 PRO A CA 1
ATOM 6403 C C . PRO A 1 815 ? -27.213 -26.677 -13.498 1.00 90.38 815 PRO A C 1
ATOM 6405 O O . PRO A 1 815 ? -26.224 -26.941 -12.818 1.00 90.38 815 PRO A O 1
ATOM 6408 N N . ASN A 1 816 ? -28.077 -27.631 -13.878 1.00 91.62 816 ASN A N 1
ATOM 6409 C CA . ASN A 1 816 ? -27.921 -29.034 -13.473 1.00 91.62 816 ASN A CA 1
ATOM 6410 C C . ASN A 1 816 ? -26.719 -29.701 -14.155 1.00 91.62 816 ASN A C 1
ATOM 6412 O O . ASN A 1 816 ? -26.023 -30.515 -13.541 1.00 91.62 816 ASN A O 1
ATOM 6416 N N . ALA A 1 817 ? -26.454 -29.350 -15.416 1.00 87.44 817 ALA A N 1
ATOM 6417 C CA . ALA A 1 817 ? -25.275 -29.808 -16.142 1.00 87.44 817 ALA A CA 1
ATOM 6418 C C . ALA A 1 817 ? -23.995 -29.199 -15.550 1.00 87.44 817 ALA A C 1
ATOM 6420 O O . ALA A 1 817 ? -23.000 -29.904 -15.379 1.00 87.44 817 ALA A O 1
ATOM 6421 N N . GLY A 1 818 ? -24.037 -27.917 -15.171 1.00 88.81 818 GLY A N 1
ATOM 6422 C CA . GLY A 1 818 ? -22.946 -27.259 -14.450 1.00 88.81 818 GLY A CA 1
ATOM 6423 C C . GLY A 1 818 ? -22.665 -27.895 -13.084 1.00 88.81 818 GLY A C 1
ATOM 6424 O O . GLY A 1 818 ? -21.507 -28.144 -12.755 1.00 88.81 818 GLY A O 1
ATOM 6425 N N . ASP A 1 819 ? -23.699 -28.212 -12.301 1.00 91.69 819 ASP A N 1
ATOM 6426 C CA . ASP A 1 819 ? -23.538 -28.894 -11.009 1.00 91.69 819 ASP A CA 1
ATOM 6427 C C . ASP A 1 819 ? -22.999 -30.318 -11.168 1.00 91.69 819 ASP A C 1
ATOM 6429 O O . ASP A 1 819 ? -22.068 -30.703 -10.463 1.00 91.69 819 ASP A O 1
ATOM 6433 N N . SER A 1 820 ? -23.490 -31.066 -12.159 1.00 92.75 820 SER A N 1
ATOM 6434 C CA . SER A 1 820 ? -22.969 -32.404 -12.467 1.00 92.75 820 SER A CA 1
ATOM 6435 C C . SER A 1 820 ? -21.484 -32.363 -12.847 1.00 92.75 820 SER A C 1
ATOM 6437 O O . SER A 1 820 ? -20.704 -33.206 -12.403 1.00 92.75 820 SER A O 1
ATOM 6439 N N . TYR A 1 821 ? -21.070 -31.360 -13.629 1.00 91.25 821 TYR A N 1
ATOM 6440 C CA . TYR A 1 821 ? -19.668 -31.149 -13.993 1.00 91.25 821 TYR A CA 1
ATOM 6441 C C . TYR A 1 821 ? -18.810 -30.746 -12.787 1.00 91.25 821 TYR A C 1
ATOM 6443 O O . TYR A 1 821 ? -17.703 -31.256 -12.613 1.00 91.25 821 TYR A O 1
ATOM 6451 N N . LEU A 1 822 ? -19.329 -29.864 -11.925 1.00 91.00 822 LEU A N 1
ATOM 6452 C CA . LEU A 1 822 ? -18.659 -29.471 -10.687 1.00 91.00 822 LEU A CA 1
ATOM 6453 C C . LEU A 1 822 ? -18.433 -30.668 -9.763 1.00 91.00 822 LEU A C 1
ATOM 6455 O O . LEU A 1 822 ? -17.360 -30.775 -9.179 1.00 91.00 822 LEU A O 1
ATOM 6459 N N . ASP A 1 823 ? -19.409 -31.566 -9.638 1.00 92.12 823 ASP A N 1
ATOM 6460 C CA . ASP A 1 823 ? -19.290 -32.750 -8.788 1.00 92.12 823 ASP A CA 1
ATOM 6461 C C . ASP A 1 823 ? -18.276 -33.763 -9.339 1.00 92.12 823 ASP A C 1
ATOM 6463 O O . ASP A 1 823 ? -17.496 -34.328 -8.571 1.00 92.12 823 ASP A O 1
ATOM 6467 N N . GLN A 1 824 ? -18.221 -33.946 -10.662 1.00 92.50 824 GLN A N 1
ATOM 6468 C CA . GLN A 1 824 ? -17.258 -34.843 -11.316 1.00 92.50 824 GLN A CA 1
ATOM 6469 C C . GLN A 1 824 ? -15.816 -34.314 -11.266 1.00 92.50 824 GLN A C 1
ATOM 6471 O O . GLN A 1 824 ? -14.879 -35.091 -11.088 1.00 92.50 824 GLN A O 1
ATOM 6476 N N . HIS A 1 825 ? -15.632 -32.996 -11.380 1.00 89.88 825 HIS A N 1
ATOM 6477 C CA . HIS A 1 825 ? -14.319 -32.346 -11.491 1.00 89.88 825 HIS A CA 1
ATOM 6478 C C . HIS A 1 825 ? -13.955 -31.492 -10.271 1.00 89.88 825 HIS A C 1
ATOM 6480 O O . HIS A 1 825 ? -13.100 -30.609 -10.349 1.00 89.88 825 HIS A O 1
ATOM 6486 N N . ARG A 1 826 ? -14.587 -31.752 -9.123 1.00 90.50 826 ARG A N 1
ATOM 6487 C CA . ARG A 1 826 ? -14.523 -30.891 -7.934 1.00 90.50 826 ARG A CA 1
ATOM 6488 C C . ARG A 1 826 ? -13.105 -30.575 -7.480 1.00 90.50 826 ARG A C 1
ATOM 6490 O O . ARG A 1 826 ? -12.798 -29.418 -7.224 1.00 90.50 826 ARG A O 1
ATOM 6497 N N . THR A 1 827 ? -12.250 -31.588 -7.368 1.00 87.50 827 THR A N 1
ATOM 6498 C CA . THR A 1 827 ? -10.860 -31.395 -6.932 1.00 87.50 827 THR A CA 1
ATOM 6499 C C . THR A 1 827 ? -10.132 -30.467 -7.896 1.00 87.50 827 THR A C 1
ATOM 6501 O O . THR A 1 827 ? -9.588 -29.458 -7.476 1.00 87.50 827 THR A O 1
ATOM 6504 N N . GLN A 1 828 ? -10.237 -30.730 -9.198 1.00 83.50 828 GLN A N 1
ATOM 6505 C CA . GLN A 1 828 ? -9.559 -29.960 -10.244 1.00 83.50 828 GLN A CA 1
ATOM 6506 C C . GLN A 1 828 ? -10.067 -28.510 -10.324 1.00 83.50 828 GLN A C 1
ATOM 6508 O O . GLN A 1 828 ? -9.291 -27.601 -10.582 1.00 83.50 828 GLN A O 1
ATOM 6513 N N . LEU A 1 829 ? -11.362 -28.280 -10.077 1.00 84.12 829 LEU A N 1
ATOM 6514 C CA . LEU A 1 829 ? -11.978 -26.947 -10.102 1.00 84.12 829 LEU A CA 1
ATOM 6515 C C . LEU A 1 829 ? -11.675 -26.093 -8.863 1.00 84.12 829 LEU A C 1
ATOM 6517 O O . LEU A 1 829 ? -11.934 -24.889 -8.896 1.00 84.12 829 LEU A O 1
ATOM 6521 N N . LEU A 1 830 ? -11.198 -26.696 -7.770 1.00 88.69 830 LEU A N 1
ATOM 6522 C CA . LEU A 1 830 ? -11.014 -26.026 -6.476 1.00 88.69 830 LEU A CA 1
ATOM 6523 C C . LEU A 1 830 ? -9.565 -26.052 -5.967 1.00 88.69 830 LEU A C 1
ATOM 6525 O O . LEU A 1 830 ? -9.224 -25.258 -5.093 1.00 88.69 830 LEU A O 1
ATOM 6529 N N . GLU A 1 831 ? -8.724 -26.957 -6.461 1.00 87.38 831 GLU A N 1
ATOM 6530 C CA . GLU A 1 831 ? -7.332 -27.106 -6.032 1.00 87.38 831 GLU A CA 1
ATOM 6531 C C . GLU A 1 831 ? -6.521 -25.839 -6.334 1.00 87.38 831 GLU A C 1
ATOM 6533 O O . GLU A 1 831 ? -6.630 -25.267 -7.415 1.00 87.38 831 GLU A O 1
ATOM 6538 N N . GLY A 1 832 ? -5.771 -25.355 -5.341 1.00 80.31 832 GLY A N 1
ATOM 6539 C CA . GLY A 1 832 ? -5.030 -24.089 -5.410 1.00 80.31 832 GLY A CA 1
ATOM 6540 C C . GLY A 1 832 ? -5.856 -22.829 -5.101 1.00 80.31 832 GLY A C 1
ATOM 6541 O O . GLY A 1 832 ? -5.279 -21.786 -4.791 1.00 80.31 832 GLY A O 1
ATOM 6542 N N . ALA A 1 833 ? -7.193 -22.911 -5.095 1.00 82.06 833 ALA A N 1
ATOM 6543 C CA . ALA A 1 833 ? -8.049 -21.752 -4.857 1.00 82.06 833 ALA A CA 1
ATOM 6544 C C . ALA A 1 833 ? -8.052 -21.310 -3.383 1.00 82.06 833 ALA A C 1
ATOM 6546 O O . ALA A 1 833 ? -8.269 -22.117 -2.476 1.00 82.06 833 ALA A O 1
ATOM 6547 N N . SER A 1 834 ? -7.912 -20.004 -3.148 1.00 86.75 834 SER A N 1
ATOM 6548 C CA . SER A 1 834 ? -8.083 -19.371 -1.835 1.00 86.75 834 SER A CA 1
ATOM 6549 C C . SER A 1 834 ? -9.092 -18.237 -1.929 1.00 86.75 834 SER A C 1
ATOM 6551 O O . SER A 1 834 ? -9.050 -17.413 -2.843 1.00 86.75 834 SER A O 1
ATOM 6553 N N . VAL A 1 835 ? -9.998 -18.173 -0.958 1.00 91.56 835 VAL A N 1
ATOM 6554 C CA . VAL A 1 835 ? -10.970 -17.085 -0.821 1.00 91.56 835 VAL A CA 1
ATOM 6555 C C . VAL A 1 835 ? -10.842 -16.469 0.553 1.00 91.56 835 VAL A C 1
ATOM 6557 O O . VAL A 1 835 ? -10.591 -17.170 1.532 1.00 91.56 835 VAL A O 1
ATOM 6560 N N . LEU A 1 836 ? -11.104 -15.169 0.634 1.00 91.75 836 LEU A N 1
ATOM 6561 C CA . LEU A 1 836 ? -10.942 -14.412 1.865 1.00 91.75 836 LEU A CA 1
ATOM 6562 C C . LEU A 1 836 ? -11.818 -14.953 3.000 1.00 91.75 836 LEU A C 1
ATOM 6564 O O . LEU A 1 836 ? -11.368 -15.012 4.139 1.00 91.75 836 LEU A O 1
ATOM 6568 N N . TRP A 1 837 ? -13.072 -15.341 2.727 1.00 93.19 837 TRP A N 1
ATOM 6569 C CA . TRP A 1 837 ? -13.995 -15.799 3.775 1.00 93.19 837 TRP A CA 1
ATOM 6570 C C . TRP A 1 837 ? -14.809 -17.042 3.376 1.00 93.19 837 TRP A C 1
ATOM 6572 O O . TRP A 1 837 ? -15.992 -16.922 3.041 1.00 93.19 837 TRP A O 1
ATOM 6582 N N . PRO A 1 838 ? -14.203 -18.244 3.448 1.00 88.62 838 PRO A N 1
ATOM 6583 C CA . PRO A 1 838 ? -14.822 -19.485 2.979 1.00 88.62 838 PRO A CA 1
ATOM 6584 C C . PRO A 1 838 ? -16.163 -19.813 3.650 1.00 88.62 838 PRO A C 1
ATOM 6586 O O . PRO A 1 838 ? -17.072 -20.302 2.987 1.00 88.62 838 PRO A O 1
ATOM 6589 N N . ASP A 1 839 ? -16.315 -19.503 4.943 1.00 89.31 839 ASP A N 1
ATOM 6590 C CA . ASP A 1 839 ? -17.552 -19.750 5.700 1.00 89.31 839 ASP A CA 1
ATOM 6591 C C . ASP A 1 839 ? -18.724 -18.835 5.291 1.00 89.31 839 ASP A C 1
ATOM 6593 O O . ASP A 1 839 ? -19.879 -19.135 5.589 1.00 89.31 839 ASP A O 1
ATOM 6597 N N . HIS A 1 840 ? -18.445 -17.707 4.627 1.00 91.25 840 HIS A N 1
ATOM 6598 C CA . HIS A 1 840 ? -19.447 -16.725 4.193 1.00 91.25 840 HIS A CA 1
ATOM 6599 C C . HIS A 1 840 ? -19.738 -16.821 2.685 1.00 91.25 840 HIS A C 1
ATOM 6601 O O . HIS A 1 840 ? -20.893 -16.931 2.247 1.00 91.25 840 HIS A O 1
ATOM 6607 N N . GLU A 1 841 ? -18.680 -16.785 1.875 1.00 92.88 841 GLU A N 1
ATOM 6608 C CA . GLU A 1 841 ? -18.725 -16.915 0.420 1.00 92.88 841 GLU A CA 1
ATOM 6609 C C . GLU A 1 841 ? -17.648 -17.914 -0.031 1.00 92.88 841 GLU A C 1
ATOM 6611 O O . GLU A 1 841 ? -16.548 -17.509 -0.411 1.00 92.88 841 GLU A O 1
ATOM 6616 N N . PRO A 1 842 ? -17.937 -19.233 0.022 1.00 92.94 842 PRO A N 1
ATOM 6617 C CA . PRO A 1 842 ? -17.007 -20.246 -0.461 1.00 92.94 842 PRO A CA 1
ATOM 6618 C C . PRO A 1 842 ? -16.782 -20.086 -1.963 1.00 92.94 842 PRO A C 1
ATOM 6620 O O . PRO A 1 842 ? -17.659 -19.596 -2.680 1.00 92.94 842 PRO A O 1
ATOM 6623 N N . PHE A 1 843 ? -15.643 -20.576 -2.457 1.00 91.62 843 PHE A N 1
ATOM 6624 C CA . PHE A 1 843 ? -15.247 -20.383 -3.852 1.00 91.62 843 PHE A CA 1
ATOM 6625 C C . PHE A 1 843 ? -16.340 -20.792 -4.847 1.00 91.62 843 PHE A C 1
ATOM 6627 O O . PHE A 1 843 ? -16.687 -19.982 -5.694 1.00 91.62 843 PHE A O 1
ATOM 6634 N N . VAL A 1 844 ? -16.997 -21.948 -4.662 1.00 91.56 844 VAL A N 1
ATOM 6635 C CA . VAL A 1 844 ? -18.147 -22.408 -5.481 1.00 91.56 844 VAL A CA 1
ATOM 6636 C C . VAL A 1 844 ? -19.255 -21.352 -5.609 1.00 91.56 844 VAL A C 1
ATOM 6638 O O . VAL A 1 844 ? -19.793 -21.135 -6.694 1.00 91.56 844 VAL A O 1
ATOM 6641 N N . LYS A 1 845 ? -19.594 -20.661 -4.514 1.00 93.38 845 LYS A N 1
ATOM 6642 C CA . LYS A 1 845 ? -20.607 -19.596 -4.518 1.00 93.38 845 LYS A CA 1
ATOM 6643 C C . LYS A 1 845 ? -20.129 -18.387 -5.323 1.00 93.38 845 LYS A C 1
ATOM 6645 O O . LYS A 1 845 ? -20.923 -17.812 -6.061 1.00 93.38 845 LYS A O 1
ATOM 6650 N N . LEU A 1 846 ? -18.847 -18.036 -5.223 1.00 92.19 846 LEU A N 1
ATOM 6651 C CA . LEU A 1 846 ? -18.235 -16.994 -6.050 1.00 92.19 846 LEU A CA 1
ATOM 6652 C C . LEU A 1 846 ? -18.202 -17.396 -7.535 1.00 92.19 846 LEU A C 1
ATOM 6654 O O . LEU A 1 846 ? -18.464 -16.540 -8.377 1.00 92.19 846 LEU A O 1
ATOM 6658 N N . MET A 1 847 ? -18.002 -18.685 -7.859 1.00 90.31 847 MET A N 1
ATOM 6659 C CA . MET A 1 847 ? -18.111 -19.186 -9.240 1.00 90.31 847 MET A CA 1
ATOM 6660 C C . MET A 1 847 ? -19.493 -18.917 -9.826 1.00 90.31 847 MET A C 1
ATOM 6662 O O . MET A 1 847 ? -19.618 -18.326 -10.897 1.00 90.31 847 MET A O 1
ATOM 6666 N N . ARG A 1 848 ? -20.539 -19.301 -9.087 1.00 91.75 848 ARG A N 1
ATOM 6667 C CA . ARG A 1 848 ? -21.938 -19.107 -9.493 1.00 91.75 848 ARG A CA 1
ATOM 6668 C C . ARG A 1 848 ? -22.292 -17.634 -9.625 1.00 91.75 848 ARG A C 1
ATOM 6670 O O . ARG A 1 848 ? -22.807 -17.233 -10.661 1.00 91.75 848 ARG A O 1
ATOM 6677 N N . LEU A 1 849 ? -21.924 -16.814 -8.639 1.00 89.81 849 LEU A N 1
ATOM 6678 C CA . LEU A 1 849 ? -22.138 -15.365 -8.692 1.00 89.81 849 LEU A CA 1
ATOM 6679 C C . LEU A 1 849 ? -21.495 -14.736 -9.930 1.00 89.81 849 LEU A C 1
ATOM 6681 O O . LEU A 1 849 ? -22.106 -13.883 -10.572 1.00 89.81 849 LEU A O 1
ATOM 6685 N N . ARG A 1 850 ? -20.280 -15.162 -10.281 1.00 86.06 850 ARG A N 1
ATOM 6686 C CA . ARG A 1 850 ? -19.584 -14.670 -11.468 1.00 86.06 850 ARG A CA 1
ATOM 6687 C C . ARG A 1 850 ? -20.248 -15.113 -12.766 1.00 86.06 850 ARG A C 1
ATOM 6689 O O . ARG A 1 850 ? -20.389 -14.290 -13.666 1.00 86.06 850 ARG A O 1
ATOM 6696 N N . ALA A 1 851 ? -20.666 -16.373 -12.859 1.00 82.50 851 ALA A N 1
ATOM 6697 C CA . ALA A 1 851 ? -21.380 -16.880 -14.028 1.00 82.50 851 ALA A CA 1
ATOM 6698 C C . ALA A 1 851 ? -22.726 -16.156 -14.228 1.00 82.50 851 ALA A C 1
ATOM 6700 O O . ALA A 1 851 ? -23.040 -15.739 -15.339 1.00 82.50 851 ALA A O 1
ATOM 6701 N N . GLU A 1 852 ? -23.468 -15.917 -13.143 1.00 84.94 852 GLU A N 1
ATOM 6702 C CA . GLU A 1 852 ? -24.784 -15.263 -13.160 1.00 84.94 852 GLU A CA 1
ATOM 6703 C C . GLU A 1 852 ? -24.727 -13.756 -13.451 1.00 84.94 852 GLU A C 1
ATOM 6705 O O . GLU A 1 852 ? -25.596 -13.220 -14.138 1.00 84.94 852 GLU A O 1
ATOM 6710 N N . ARG A 1 853 ? -23.752 -13.041 -12.876 1.00 83.25 853 ARG A N 1
ATOM 6711 C CA . ARG A 1 853 ? -23.685 -11.566 -12.925 1.00 83.25 853 ARG A CA 1
ATOM 6712 C C . ARG A 1 853 ? -22.690 -11.027 -13.948 1.00 83.25 853 ARG A C 1
ATOM 6714 O O . ARG A 1 853 ? -22.729 -9.837 -14.259 1.00 83.25 853 ARG A O 1
ATOM 6721 N N . GLY A 1 854 ? -21.822 -11.885 -14.469 1.00 76.19 854 GLY A N 1
ATOM 6722 C CA . GLY A 1 854 ? -20.782 -11.522 -15.418 1.00 76.19 854 GLY A CA 1
ATOM 6723 C C . GLY A 1 854 ? -19.539 -10.902 -14.774 1.00 76.19 854 GLY A C 1
ATOM 6724 O O . GLY A 1 854 ? -19.498 -10.556 -13.591 1.00 76.19 854 GLY A O 1
ATOM 6725 N N . TRP A 1 855 ? -18.507 -10.761 -15.606 1.00 73.00 855 TRP A N 1
ATOM 6726 C CA . TRP A 1 855 ? -17.147 -10.380 -15.217 1.00 73.00 855 TRP A CA 1
ATOM 6727 C C . TRP A 1 855 ? -17.054 -8.979 -14.625 1.00 73.00 855 TRP A C 1
ATOM 6729 O O . TRP A 1 855 ? -16.634 -8.835 -13.486 1.00 73.00 855 TRP A O 1
ATOM 6739 N N . ALA A 1 856 ? -17.543 -7.963 -15.338 1.00 67.56 856 ALA A N 1
ATOM 6740 C CA . ALA A 1 856 ? -17.453 -6.575 -14.881 1.00 67.56 856 ALA A CA 1
ATOM 6741 C C . ALA A 1 856 ? -18.117 -6.357 -13.510 1.00 67.56 856 ALA A C 1
ATOM 6743 O O . ALA A 1 856 ? -17.609 -5.609 -12.674 1.00 67.56 856 ALA A O 1
ATOM 6744 N N . TRP A 1 857 ? -19.241 -7.038 -13.261 1.00 85.50 857 TRP A N 1
ATOM 6745 C CA . TRP A 1 857 ? -19.901 -6.990 -11.961 1.00 85.50 857 TRP A CA 1
ATOM 6746 C C . TRP A 1 857 ? -19.049 -7.677 -10.892 1.00 85.50 857 TRP A C 1
ATOM 6748 O O . TRP A 1 857 ? -18.813 -7.105 -9.831 1.00 85.50 857 TRP A O 1
ATOM 6758 N N . PHE A 1 858 ? -18.562 -8.887 -11.161 1.00 84.81 858 PHE A N 1
ATOM 6759 C CA . PHE A 1 858 ? -17.759 -9.628 -10.194 1.00 84.81 858 PHE A CA 1
ATOM 6760 C C . PHE A 1 858 ? -16.462 -8.890 -9.843 1.00 84.81 858 PHE A C 1
ATOM 6762 O O . PHE A 1 858 ? -16.156 -8.705 -8.665 1.00 84.81 858 PHE A O 1
ATOM 6769 N N . ASP A 1 859 ? -15.745 -8.391 -10.845 1.00 80.19 859 ASP A N 1
ATOM 6770 C CA . ASP A 1 859 ? -14.480 -7.692 -10.646 1.00 80.19 859 ASP A CA 1
ATOM 6771 C C . ASP A 1 859 ? -14.689 -6.418 -9.818 1.00 80.19 859 ASP A C 1
ATOM 6773 O O . ASP A 1 859 ? -13.980 -6.192 -8.841 1.00 80.19 859 ASP A O 1
ATOM 6777 N N . THR A 1 860 ? -15.750 -5.656 -10.089 1.00 79.94 860 THR A N 1
ATOM 6778 C CA . THR A 1 860 ? -16.091 -4.449 -9.318 1.00 79.94 860 THR A CA 1
ATOM 6779 C C . THR A 1 860 ? -16.533 -4.772 -7.883 1.00 79.94 860 THR A C 1
ATOM 6781 O O . THR A 1 860 ? -15.997 -4.228 -6.923 1.00 79.94 860 THR A O 1
ATOM 6784 N N . PHE A 1 861 ? -17.514 -5.663 -7.704 1.00 86.62 861 PHE A N 1
ATOM 6785 C CA . PHE A 1 861 ? -18.205 -5.850 -6.418 1.00 86.62 861 PHE A CA 1
ATOM 6786 C C . PHE A 1 861 ? -17.612 -6.948 -5.528 1.00 86.62 861 PHE A C 1
ATOM 6788 O O . PHE A 1 861 ? -18.004 -7.065 -4.362 1.00 86.62 861 PHE A O 1
ATOM 6795 N N . ARG A 1 862 ? -16.728 -7.799 -6.059 1.00 90.00 862 ARG A N 1
ATOM 6796 C CA . ARG A 1 862 ? -16.082 -8.891 -5.313 1.00 90.00 862 ARG A CA 1
ATOM 6797 C C . ARG A 1 862 ? -14.569 -8.816 -5.335 1.00 90.00 862 ARG A C 1
ATOM 6799 O O . ARG A 1 862 ? -13.972 -9.042 -4.289 1.00 90.00 862 ARG A O 1
ATOM 6806 N N . GLN A 1 863 ? -13.957 -8.445 -6.453 1.00 87.38 863 GLN A N 1
ATOM 6807 C CA . GLN A 1 863 ? -12.506 -8.254 -6.475 1.00 87.38 863 GLN A CA 1
ATOM 6808 C C . GLN A 1 863 ? -12.094 -6.832 -6.100 1.00 87.38 863 GLN A C 1
ATOM 6810 O O . GLN A 1 863 ? -10.971 -6.651 -5.661 1.00 87.38 863 GLN A O 1
ATOM 6815 N N . GLY A 1 864 ? -12.990 -5.842 -6.193 1.00 84.38 864 GLY A N 1
ATOM 6816 C CA . GLY A 1 864 ? -12.650 -4.439 -5.953 1.00 84.38 864 GLY A CA 1
ATOM 6817 C C . GLY A 1 864 ? -11.807 -3.839 -7.079 1.00 84.38 864 GLY A C 1
ATOM 6818 O O . GLY A 1 864 ? -11.023 -2.933 -6.837 1.00 84.38 864 GLY A O 1
ATOM 6819 N N . HIS A 1 865 ? -11.924 -4.359 -8.299 1.00 81.81 865 HIS A N 1
ATOM 6820 C CA . HIS A 1 865 ? -11.214 -3.904 -9.493 1.00 81.81 865 HIS A CA 1
ATOM 6821 C C . HIS A 1 865 ? -12.212 -3.273 -10.480 1.00 81.81 865 HIS A C 1
ATOM 6823 O O . HIS A 1 865 ? -12.554 -3.889 -11.493 1.00 81.81 865 HIS A O 1
ATOM 6829 N N . PRO A 1 866 ? -12.741 -2.068 -10.190 1.00 74.25 866 PRO A N 1
ATOM 6830 C CA . PRO A 1 866 ? -13.624 -1.378 -11.120 1.00 74.25 866 PRO A CA 1
ATOM 6831 C C . PRO A 1 866 ? -12.880 -1.018 -12.419 1.00 74.25 866 PRO A C 1
ATOM 6833 O O . PRO A 1 866 ? -11.686 -0.698 -12.374 1.00 74.25 866 PRO A O 1
ATOM 6836 N N . PRO A 1 867 ? -13.559 -1.021 -13.580 1.00 63.41 867 PRO A N 1
ATOM 6837 C CA . PRO A 1 867 ? -12.955 -0.617 -14.846 1.00 63.41 867 PRO A CA 1
ATOM 6838 C C . PRO A 1 867 ? -12.314 0.777 -14.764 1.00 63.41 867 PRO A C 1
ATOM 6840 O O . PRO A 1 867 ? -12.962 1.735 -14.353 1.00 63.41 867 PRO A O 1
ATOM 6843 N N . GLY A 1 868 ? -11.044 0.890 -15.166 1.00 55.50 868 GLY A N 1
ATOM 6844 C CA . GLY A 1 868 ? -10.281 2.147 -15.132 1.00 55.50 868 GLY A CA 1
ATOM 6845 C C . GLY A 1 868 ? -9.638 2.489 -13.783 1.00 55.50 868 GLY A C 1
ATOM 6846 O O . GLY A 1 868 ? -8.978 3.522 -13.685 1.00 55.50 868 GLY A O 1
ATOM 6847 N N . GLY A 1 869 ? -9.820 1.654 -12.751 1.00 52.72 869 GLY A N 1
ATOM 6848 C CA . GLY A 1 869 ? -9.221 1.865 -11.432 1.0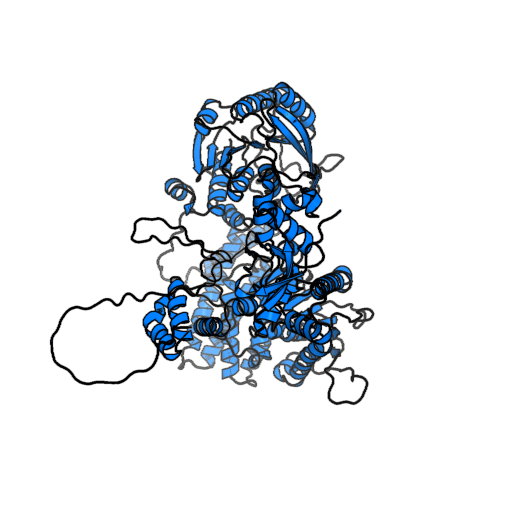0 52.72 869 GLY A CA 1
ATOM 6849 C C . GLY A 1 869 ? -7.712 1.656 -11.422 1.00 52.72 869 GLY A C 1
ATOM 6850 O O . GLY A 1 869 ? -7.147 1.020 -12.315 1.00 52.72 869 GLY A O 1
ATOM 6851 N N . ASN A 1 870 ? -7.047 2.190 -10.396 1.00 50.44 870 ASN A N 1
ATOM 6852 C CA . ASN A 1 870 ? -5.610 1.999 -10.237 1.00 50.44 870 ASN A CA 1
ATOM 6853 C C . ASN A 1 870 ? -5.281 0.509 -10.036 1.00 50.44 870 ASN A C 1
ATOM 6855 O O . ASN A 1 870 ? -5.840 -0.143 -9.150 1.00 50.44 870 ASN A O 1
ATOM 6859 N N . LEU A 1 871 ? -4.336 -0.013 -10.829 1.00 46.75 871 LEU A N 1
ATOM 6860 C CA . LEU A 1 871 ? -3.766 -1.347 -10.627 1.00 46.75 871 LEU A CA 1
ATOM 6861 C C . LEU A 1 871 ? -3.040 -1.381 -9.278 1.00 46.75 871 LEU A C 1
ATOM 6863 O O . LEU A 1 871 ? -2.174 -0.548 -9.003 1.00 46.75 871 LEU A O 1
ATOM 6867 N N . ARG A 1 872 ? -3.409 -2.339 -8.430 1.00 53.69 872 ARG A N 1
ATOM 6868 C CA . ARG A 1 872 ? -2.808 -2.548 -7.110 1.00 53.69 872 ARG A CA 1
ATOM 6869 C C . ARG A 1 872 ? -1.865 -3.731 -7.227 1.00 53.69 872 ARG A C 1
ATOM 6871 O O . ARG A 1 872 ? -2.316 -4.867 -7.316 1.00 53.69 872 ARG A O 1
ATOM 6878 N N . SER A 1 873 ? -0.573 -3.446 -7.326 1.00 34.28 873 SER A N 1
ATOM 6879 C CA . SER A 1 873 ? 0.459 -4.470 -7.434 1.00 34.28 873 SER A CA 1
ATOM 6880 C C . SER A 1 873 ? 0.570 -5.252 -6.110 1.00 34.28 873 SER A C 1
ATOM 6882 O O . SER A 1 873 ? 0.310 -4.696 -5.038 1.00 34.28 873 SER A O 1
ATOM 6884 N N . GLY A 1 874 ? 0.859 -6.558 -6.204 1.00 36.25 874 GLY A N 1
ATOM 6885 C CA . GLY A 1 874 ? 1.122 -7.423 -5.045 1.00 36.25 874 GLY A CA 1
ATOM 6886 C C . GLY A 1 874 ? 0.578 -8.862 -5.098 1.00 36.25 874 GLY A C 1
ATOM 6887 O O . GLY A 1 874 ? 0.822 -9.607 -4.151 1.00 36.25 874 GLY A O 1
ATOM 6888 N N . PHE A 1 875 ? -0.143 -9.294 -6.149 1.00 37.25 875 PHE A N 1
ATOM 6889 C CA . PHE A 1 875 ? -0.901 -10.567 -6.107 1.00 37.25 875 PHE A CA 1
ATOM 6890 C C . PHE A 1 875 ? -0.755 -11.526 -7.312 1.00 37.25 875 PHE A C 1
ATOM 6892 O O . PHE A 1 875 ? -1.444 -12.544 -7.359 1.00 37.25 875 PHE A O 1
ATOM 6899 N N . ASN A 1 876 ? 0.177 -11.299 -8.244 1.00 34.56 876 ASN A N 1
ATOM 6900 C CA . ASN A 1 876 ? 0.156 -11.993 -9.542 1.00 34.56 876 ASN A CA 1
ATOM 6901 C C . ASN A 1 876 ? 1.223 -13.108 -9.611 1.00 34.56 876 ASN A C 1
ATOM 6903 O O . ASN A 1 876 ? 2.422 -12.834 -9.547 1.00 34.56 876 ASN A O 1
ATOM 6907 N N . LYS A 1 877 ? 0.809 -14.373 -9.799 1.00 29.88 877 LYS A N 1
ATOM 6908 C CA . LYS A 1 877 ? 1.693 -15.484 -10.217 1.00 29.88 877 LYS A CA 1
ATOM 6909 C C . LYS A 1 877 ? 1.558 -15.711 -11.725 1.00 29.88 877 LYS A C 1
ATOM 6911 O O . LYS A 1 877 ? 0.445 -15.799 -12.229 1.00 29.88 877 LYS A O 1
ATOM 6916 N N . SER A 1 878 ? 2.673 -15.884 -12.432 1.00 32.44 878 SER A N 1
ATOM 6917 C CA . SER A 1 878 ? 2.693 -16.369 -13.818 1.00 32.44 878 SER A CA 1
ATOM 6918 C C . SER A 1 878 ? 2.986 -17.876 -13.860 1.00 32.44 878 SER A C 1
ATOM 6920 O O . SER A 1 878 ? 3.826 -18.375 -13.112 1.00 32.44 878 SER A O 1
ATOM 6922 N N . GLN A 1 879 ? 2.302 -18.615 -14.738 1.00 31.50 879 GLN A N 1
ATOM 6923 C CA . GLN A 1 879 ? 2.579 -20.026 -15.035 1.00 31.50 879 GLN A CA 1
ATOM 6924 C C . GLN A 1 879 ? 2.753 -20.214 -16.547 1.00 31.50 879 GLN A C 1
ATOM 6926 O O . GLN A 1 879 ? 2.116 -19.530 -17.344 1.00 31.50 879 GLN A O 1
ATOM 6931 N N . SER A 1 880 ? 3.632 -21.138 -16.938 1.00 30.25 880 SER A N 1
ATOM 6932 C CA . SER A 1 880 ? 3.870 -21.513 -18.338 1.00 30.25 880 SER A CA 1
ATOM 6933 C C . SER A 1 880 ? 3.288 -22.902 -18.605 1.00 30.25 880 SER A C 1
ATOM 6935 O O . SER A 1 880 ? 3.463 -23.809 -17.796 1.00 30.25 880 SER A O 1
ATOM 6937 N N . LEU A 1 881 ? 2.588 -23.059 -19.731 1.00 33.28 881 LEU A N 1
ATOM 6938 C CA . LEU A 1 881 ? 2.000 -24.321 -20.190 1.00 33.28 881 LEU A CA 1
ATOM 6939 C C . LEU A 1 881 ? 2.500 -24.615 -21.609 1.00 33.28 881 LEU A C 1
ATOM 6941 O O . LEU A 1 881 ? 2.514 -23.725 -22.461 1.00 33.28 881 LEU A O 1
ATOM 6945 N N . SER A 1 882 ? 2.922 -25.855 -21.853 1.00 28.39 882 SER A N 1
ATOM 6946 C CA . SER A 1 882 ? 3.338 -26.347 -23.171 1.00 28.39 882 SER A CA 1
ATOM 6947 C C . SER A 1 882 ? 2.154 -26.946 -23.930 1.00 28.39 882 SER A C 1
ATOM 6949 O O . SER A 1 882 ? 1.398 -27.718 -23.343 1.00 28.39 882 SER A O 1
ATOM 6951 N N . CYS A 1 883 ? 2.028 -26.642 -25.224 1.00 33.38 883 CYS A N 1
ATOM 6952 C CA . CYS A 1 883 ? 1.056 -27.281 -26.115 1.00 33.38 883 CYS A CA 1
ATOM 6953 C C . CYS A 1 883 ? 1.675 -28.498 -26.836 1.00 33.38 883 CYS A C 1
ATOM 6955 O O . CYS A 1 883 ? 2.883 -28.528 -27.085 1.00 33.38 883 CYS A O 1
ATOM 6957 N N . ASP A 1 884 ? 0.842 -29.483 -27.192 1.00 34.06 884 ASP A N 1
ATOM 6958 C CA . ASP A 1 884 ? 1.246 -30.768 -27.801 1.00 34.06 884 ASP A CA 1
ATOM 6959 C C . ASP A 1 884 ? 1.849 -30.650 -29.218 1.00 34.06 884 ASP A C 1
ATOM 6961 O O . ASP A 1 884 ? 2.394 -31.617 -29.749 1.00 34.06 884 ASP A O 1
ATOM 6965 N N . ASP A 1 885 ? 1.805 -29.467 -29.835 1.00 33.12 885 ASP A N 1
ATOM 6966 C CA . ASP A 1 885 ? 2.393 -29.189 -31.152 1.00 33.12 885 ASP A CA 1
ATOM 6967 C C . ASP A 1 885 ? 3.858 -28.711 -31.091 1.00 33.12 885 ASP A C 1
ATOM 6969 O O . ASP A 1 885 ? 4.469 -28.409 -32.119 1.00 33.12 885 ASP A O 1
ATOM 6973 N N . GLY A 1 886 ? 4.446 -28.653 -29.892 1.00 34.06 886 GLY A N 1
ATOM 6974 C CA . GLY A 1 886 ? 5.828 -28.226 -29.690 1.00 34.06 886 GLY A CA 1
ATOM 6975 C C . GLY A 1 886 ? 6.038 -26.710 -29.751 1.00 34.06 886 GLY A C 1
ATOM 6976 O O . GLY A 1 886 ? 7.187 -26.262 -29.715 1.00 34.06 886 GLY A O 1
ATOM 6977 N N . THR A 1 887 ? 4.972 -25.901 -29.797 1.00 27.41 887 THR A N 1
ATOM 6978 C CA . THR A 1 887 ? 5.081 -24.447 -29.635 1.00 27.41 887 THR A CA 1
ATOM 6979 C C . THR A 1 887 ? 5.040 -24.047 -28.153 1.00 27.41 887 THR A C 1
ATOM 6981 O O . THR A 1 887 ? 4.131 -24.385 -27.394 1.00 27.41 887 THR A O 1
ATOM 6984 N N . MET A 1 888 ? 6.068 -23.318 -27.703 1.00 23.33 888 MET A N 1
ATOM 6985 C CA . MET A 1 888 ? 6.092 -22.685 -26.379 1.00 23.33 888 MET A CA 1
ATOM 6986 C C . MET A 1 888 ? 5.264 -21.397 -26.424 1.00 23.33 888 MET A C 1
ATOM 6988 O O . MET A 1 888 ? 5.738 -20.365 -26.899 1.00 23.33 888 MET A O 1
ATOM 6992 N N . SER A 1 889 ? 4.032 -21.439 -25.916 1.00 26.61 889 SER A N 1
ATOM 6993 C CA . SER A 1 889 ? 3.217 -20.243 -25.687 1.00 26.61 889 SER A CA 1
ATOM 6994 C C . SER A 1 889 ? 3.389 -19.750 -24.247 1.00 26.61 889 SER A C 1
ATOM 6996 O O . SER A 1 889 ? 2.910 -20.381 -23.305 1.00 26.61 889 SER A O 1
ATOM 6998 N N . ILE A 1 890 ? 4.035 -18.598 -24.055 1.00 27.77 890 ILE A N 1
ATOM 6999 C CA . ILE A 1 890 ? 3.976 -17.877 -22.776 1.00 27.77 890 ILE A CA 1
ATOM 7000 C C . ILE A 1 890 ? 2.595 -17.213 -22.704 1.00 27.77 890 ILE A C 1
ATOM 7002 O O . ILE A 1 890 ? 2.336 -16.248 -23.419 1.00 27.77 890 ILE A O 1
ATOM 7006 N N . THR A 1 891 ? 1.698 -17.737 -21.867 1.00 29.56 891 THR A N 1
ATOM 7007 C CA . THR A 1 891 ? 0.388 -17.121 -21.609 1.00 29.56 891 THR A CA 1
ATOM 7008 C C . THR A 1 891 ? 0.491 -16.261 -20.351 1.00 29.56 891 THR A C 1
ATOM 7010 O O . THR A 1 891 ? 0.747 -16.780 -19.269 1.00 29.56 891 THR A O 1
ATOM 7013 N N . LEU A 1 892 ? 0.301 -14.945 -20.480 1.00 28.38 892 LEU A N 1
ATOM 7014 C CA . LEU A 1 892 ? 0.062 -14.070 -19.330 1.00 28.38 892 LEU A CA 1
ATOM 7015 C C . LEU A 1 892 ? -1.384 -14.290 -18.866 1.00 28.38 892 LEU A C 1
ATOM 7017 O O . LEU A 1 892 ? -2.324 -13.995 -19.602 1.00 28.38 892 LEU A O 1
ATOM 7021 N N . ILE A 1 893 ? -1.550 -14.849 -17.670 1.00 31.00 893 ILE A N 1
ATOM 7022 C CA . ILE A 1 893 ? -2.839 -14.960 -16.982 1.00 31.00 893 ILE A CA 1
ATOM 7023 C C . ILE A 1 893 ? -2.986 -13.676 -16.151 1.00 31.00 893 ILE A C 1
ATOM 7025 O O . ILE A 1 893 ? -2.139 -13.417 -15.298 1.00 31.00 893 ILE A O 1
ATOM 7029 N N . ASP A 1 894 ? -3.989 -12.838 -16.435 1.00 34.09 894 ASP A N 1
ATOM 7030 C CA . ASP A 1 894 ? -4.333 -11.703 -15.565 1.00 34.09 894 ASP A CA 1
ATOM 7031 C C . ASP A 1 894 ? -5.198 -12.159 -14.370 1.00 34.09 894 ASP A C 1
ATOM 7033 O O . ASP A 1 894 ? -5.677 -13.296 -14.340 1.00 34.09 894 ASP A O 1
ATOM 7037 N N . ASP A 1 895 ? -5.376 -11.286 -13.369 1.00 36.25 895 ASP A N 1
ATOM 7038 C CA . ASP A 1 895 ? -5.947 -11.541 -12.022 1.00 36.25 895 ASP A CA 1
ATOM 7039 C C . ASP A 1 895 ? -7.416 -11.996 -11.972 1.00 36.25 895 ASP A C 1
ATOM 7041 O O . ASP A 1 895 ? -8.079 -11.946 -10.936 1.00 36.25 895 ASP A O 1
ATOM 7045 N N . ALA A 1 896 ? -7.961 -12.421 -13.097 1.00 36.19 896 ALA A N 1
ATOM 7046 C CA . ALA A 1 896 ? -9.312 -12.927 -13.230 1.00 36.19 896 ALA A CA 1
ATOM 7047 C C . ALA A 1 896 ? -9.329 -14.290 -13.944 1.00 36.19 896 ALA A C 1
ATOM 7049 O O . ALA A 1 896 ? -10.370 -14.952 -14.005 1.00 36.19 896 ALA A O 1
ATOM 7050 N N . GLY A 1 897 ? -8.168 -14.718 -14.436 1.00 28.70 897 GLY A N 1
ATOM 7051 C CA . GLY A 1 897 ? -7.937 -16.002 -15.036 1.00 28.70 897 GLY A CA 1
ATOM 7052 C C . GLY A 1 897 ? -8.529 -16.164 -16.434 1.00 28.70 897 GLY A C 1
ATOM 7053 O O . GLY A 1 897 ? -8.966 -17.248 -16.760 1.00 28.70 897 GLY A O 1
ATOM 7054 N N . PHE A 1 898 ? -8.528 -15.165 -17.320 1.00 35.03 898 PHE A N 1
ATOM 7055 C CA . PHE A 1 898 ? -8.529 -15.495 -18.755 1.00 35.03 898 PHE A CA 1
ATOM 7056 C C . PHE A 1 898 ? -7.793 -14.477 -19.610 1.00 35.03 898 PHE A C 1
ATOM 7058 O O . PHE A 1 898 ? -7.588 -13.329 -19.243 1.00 35.03 898 PHE A O 1
ATOM 7065 N N . ARG A 1 899 ? -7.435 -14.960 -20.801 1.00 27.23 899 ARG A N 1
ATOM 7066 C CA . ARG A 1 899 ? -6.829 -14.234 -21.915 1.00 27.23 899 ARG A CA 1
ATOM 7067 C C . ARG A 1 899 ? -7.556 -12.911 -22.183 1.00 27.23 899 ARG A C 1
ATOM 7069 O O . ARG A 1 899 ? -8.721 -12.926 -22.578 1.00 27.23 899 ARG A O 1
ATOM 7076 N N . ARG A 1 900 ? -6.844 -11.785 -22.124 1.00 25.73 900 ARG A N 1
ATOM 7077 C CA . ARG A 1 900 ? -7.229 -10.608 -22.912 1.00 25.73 900 ARG A CA 1
ATOM 7078 C C . ARG A 1 900 ? -6.900 -10.884 -24.378 1.00 25.73 900 ARG A C 1
ATOM 7080 O O . ARG A 1 900 ? -5.735 -10.855 -24.762 1.00 25.73 900 ARG A O 1
ATOM 7087 N N . PHE A 1 901 ? -7.914 -11.149 -25.196 1.00 25.83 901 PHE A N 1
ATOM 7088 C CA . PHE A 1 901 ? -7.845 -10.754 -26.603 1.00 25.83 901 PHE A CA 1
ATOM 7089 C C . PHE A 1 901 ? -8.170 -9.251 -26.692 1.00 25.83 901 PHE A C 1
ATOM 7091 O O . PHE A 1 901 ? -8.887 -8.742 -25.825 1.00 25.83 901 PHE A O 1
ATOM 7098 N N . PRO A 1 902 ? -7.620 -8.518 -27.678 1.00 23.16 902 PRO A N 1
ATOM 7099 C CA . PRO A 1 902 ? -7.907 -7.095 -27.867 1.00 23.16 902 PRO A CA 1
ATOM 7100 C C . PRO A 1 902 ? -9.421 -6.845 -28.038 1.00 23.16 902 PRO A C 1
ATOM 7102 O O . PRO A 1 902 ? -10.152 -7.782 -28.372 1.00 23.16 902 PRO A O 1
ATOM 7105 N N . PRO A 1 903 ? -9.920 -5.606 -27.845 1.00 27.89 903 PRO A N 1
ATOM 7106 C CA . PRO A 1 903 ? -11.353 -5.301 -27.699 1.00 27.89 903 PRO A CA 1
ATOM 7107 C C . PRO A 1 903 ? -12.243 -5.617 -28.918 1.00 27.89 903 PRO A C 1
ATOM 7109 O O . PRO A 1 903 ? -13.442 -5.342 -28.891 1.00 27.89 903 PRO A O 1
ATOM 7112 N N . THR A 1 904 ? -11.690 -6.173 -29.996 1.00 26.14 904 THR A N 1
ATOM 7113 C CA . THR A 1 904 ? -12.386 -6.437 -31.258 1.00 26.14 904 THR A CA 1
ATOM 7114 C C . THR A 1 904 ? -13.072 -7.798 -31.362 1.00 26.14 904 THR A C 1
ATOM 7116 O O . THR A 1 904 ? -13.865 -7.961 -32.283 1.00 26.14 904 THR A O 1
ATOM 7119 N N . ASP A 1 905 ? -12.872 -8.741 -30.437 1.00 26.08 905 ASP A N 1
ATOM 7120 C CA . ASP A 1 905 ? -13.506 -10.067 -30.526 1.00 26.08 905 ASP A CA 1
ATOM 7121 C C . ASP A 1 905 ? -14.286 -10.451 -29.262 1.00 26.08 905 ASP A C 1
ATOM 7123 O O . ASP A 1 905 ? -13.920 -11.343 -28.501 1.00 26.08 905 ASP A O 1
ATOM 7127 N N . TYR A 1 906 ? -15.455 -9.830 -29.084 1.00 27.23 906 TYR A N 1
ATOM 7128 C CA . TYR A 1 906 ? -16.563 -10.470 -28.369 1.00 27.23 906 TYR A CA 1
ATOM 7129 C C . TYR A 1 906 ? -17.336 -11.373 -29.341 1.00 27.23 906 TYR A C 1
ATOM 7131 O O . TYR A 1 906 ? -18.477 -11.099 -29.712 1.00 27.23 906 TYR A O 1
ATOM 7139 N N . ARG A 1 907 ? -16.714 -12.476 -29.762 1.00 26.61 907 ARG A N 1
ATOM 7140 C CA . ARG A 1 907 ? -17.461 -13.676 -30.153 1.00 26.61 907 ARG A CA 1
ATOM 7141 C C . ARG A 1 907 ? -17.291 -14.688 -29.034 1.00 26.61 907 ARG A C 1
ATOM 7143 O O . ARG A 1 907 ? -16.171 -14.941 -28.598 1.00 26.61 907 ARG A O 1
ATOM 7150 N N . GLN A 1 908 ? -18.402 -15.240 -28.548 1.00 23.81 908 GLN A N 1
ATOM 7151 C CA . GLN A 1 908 ? -18.333 -16.434 -27.710 1.00 23.81 908 GLN A CA 1
ATOM 7152 C C . GLN A 1 908 ? -17.511 -17.487 -28.467 1.00 23.81 908 GLN A C 1
ATOM 7154 O O . GLN A 1 908 ? -17.746 -17.662 -29.665 1.00 23.81 908 GLN A O 1
ATOM 7159 N N . PRO A 1 909 ? -16.539 -18.159 -27.832 1.00 24.88 909 PRO A N 1
ATOM 7160 C CA . PRO A 1 909 ? -15.829 -19.227 -28.508 1.00 24.88 909 PRO A CA 1
ATOM 7161 C C . PRO A 1 909 ? -16.834 -20.346 -28.794 1.00 24.88 909 PRO A C 1
ATOM 7163 O O . PRO A 1 909 ? -17.401 -20.930 -27.869 1.00 24.88 909 PRO A O 1
ATOM 7166 N N . GLU A 1 910 ? -17.063 -20.639 -30.075 1.00 23.86 910 GLU A N 1
ATOM 7167 C CA . GLU A 1 910 ? -17.650 -21.910 -30.487 1.00 23.86 910 GLU A CA 1
ATOM 7168 C C . GLU A 1 910 ? -16.678 -23.011 -30.056 1.00 23.86 910 GLU A C 1
ATOM 7170 O O . GLU A 1 910 ? -15.671 -23.282 -30.709 1.00 23.86 910 GLU A O 1
ATOM 7175 N N . ILE A 1 911 ? -16.949 -23.623 -28.904 1.00 24.41 911 ILE A N 1
ATOM 7176 C CA . ILE A 1 911 ? -16.308 -24.875 -28.518 1.00 24.41 911 ILE A CA 1
ATOM 7177 C C . ILE A 1 911 ? -16.871 -25.932 -29.470 1.00 24.41 911 ILE A C 1
ATOM 7179 O O . ILE A 1 911 ? -17.977 -26.436 -29.265 1.00 24.41 911 ILE A O 1
ATOM 7183 N N . GLN A 1 912 ? -16.128 -26.258 -30.528 1.00 23.30 912 GLN A N 1
ATOM 7184 C CA . GLN A 1 912 ? -16.357 -27.501 -31.254 1.00 23.30 912 GLN A CA 1
ATOM 7185 C C . GLN A 1 912 ? -16.011 -28.652 -30.311 1.00 23.30 912 GLN A C 1
ATOM 7187 O O . GLN A 1 912 ? -14.850 -28.935 -30.031 1.00 23.30 912 GLN A O 1
ATOM 7192 N N . ILE A 1 913 ? -17.051 -29.285 -29.776 1.00 25.05 913 ILE A N 1
ATOM 7193 C CA . ILE A 1 913 ? -16.941 -30.583 -29.124 1.00 25.05 913 ILE A CA 1
ATOM 7194 C C . ILE A 1 913 ? -16.653 -31.581 -30.248 1.00 25.05 913 ILE A C 1
ATOM 7196 O O . ILE A 1 913 ? -17.572 -31.993 -30.957 1.00 25.05 913 ILE A O 1
ATOM 7200 N N . GLU A 1 914 ? -15.387 -31.949 -30.444 1.00 23.55 914 GLU A N 1
ATOM 7201 C CA . GLU A 1 914 ? -15.067 -33.172 -31.176 1.00 23.55 914 GLU A CA 1
ATOM 7202 C C . GLU A 1 914 ? -15.605 -34.344 -30.355 1.00 23.55 914 GLU A C 1
ATOM 7204 O O . GLU A 1 914 ? -15.080 -34.713 -29.304 1.00 23.55 914 GLU A O 1
ATOM 7209 N N . LEU A 1 915 ? -16.729 -34.888 -30.816 1.00 24.06 915 LEU A N 1
ATOM 7210 C CA . LEU A 1 915 ? -17.239 -36.168 -30.361 1.00 24.06 915 LEU A CA 1
ATOM 7211 C C . LEU A 1 915 ? -16.179 -37.220 -30.696 1.00 24.06 915 LEU A C 1
ATOM 7213 O O . LEU A 1 915 ? -15.983 -37.557 -31.864 1.00 24.06 915 LEU A O 1
ATOM 7217 N N . ILE A 1 916 ? -15.507 -37.735 -29.668 1.00 25.28 916 ILE A N 1
ATOM 7218 C CA . ILE A 1 916 ? -14.732 -38.970 -29.766 1.00 25.28 916 ILE A CA 1
ATOM 7219 C C . ILE A 1 916 ? -15.727 -40.049 -30.200 1.00 25.28 916 ILE A C 1
ATOM 7221 O O . ILE A 1 916 ? -16.649 -40.404 -29.465 1.00 25.28 916 ILE A O 1
ATOM 7225 N N . SER A 1 917 ? -15.597 -40.480 -31.452 1.00 25.64 917 SER A N 1
ATOM 7226 C CA . SER A 1 917 ? -16.379 -41.574 -32.007 1.00 25.64 917 SER A CA 1
ATOM 7227 C C . SER A 1 917 ? -15.751 -42.881 -31.543 1.00 25.64 917 SER A C 1
ATOM 7229 O O . SER A 1 917 ? -14.706 -43.295 -32.034 1.00 25.64 917 SER A O 1
ATOM 7231 N N . ASP A 1 918 ? -16.393 -43.518 -30.567 1.00 28.48 918 ASP A N 1
ATOM 7232 C CA . ASP A 1 918 ? -16.167 -44.926 -30.269 1.00 28.48 918 ASP A CA 1
ATOM 7233 C C . ASP A 1 918 ? -16.789 -45.756 -31.406 1.00 28.48 918 ASP A C 1
ATOM 7235 O O . ASP A 1 918 ? -18.011 -45.903 -31.507 1.00 28.48 918 ASP A O 1
ATOM 7239 N N . GLU A 1 919 ? -15.951 -46.280 -32.301 1.00 31.02 919 GLU A N 1
ATOM 7240 C CA . GLU A 1 919 ? -16.325 -47.399 -33.165 1.00 31.02 919 GLU A CA 1
ATOM 7241 C C . GLU A 1 919 ? -16.299 -48.698 -32.345 1.00 31.02 919 GLU A C 1
ATOM 7243 O O . GLU A 1 919 ? -15.237 -49.122 -31.909 1.00 31.02 919 GLU A O 1
ATOM 7248 N N . GLU A 1 920 ? -17.463 -49.333 -32.154 1.00 30.38 920 GLU A N 1
ATOM 7249 C CA . GLU A 1 920 ? -17.703 -50.770 -32.399 1.00 30.38 920 GLU A CA 1
ATOM 7250 C C . GLU A 1 920 ? -19.151 -51.175 -32.023 1.00 30.38 920 GLU A C 1
ATOM 7252 O O . GLU A 1 920 ? -19.551 -51.134 -30.862 1.00 30.38 920 GLU A O 1
ATOM 7257 N N . GLY A 1 921 ? -19.934 -51.657 -33.003 1.00 25.91 921 GLY A N 1
ATOM 7258 C CA . GLY A 1 921 ? -21.092 -52.544 -32.762 1.00 25.91 921 GLY A CA 1
ATOM 7259 C C . GLY A 1 921 ? -22.433 -52.164 -33.426 1.00 25.91 921 GLY A C 1
ATOM 7260 O O . GLY A 1 921 ? -22.698 -50.992 -33.648 1.00 25.91 921 GLY A O 1
ATOM 7261 N N . PRO A 1 922 ? -23.295 -53.137 -33.803 1.00 33.09 922 PRO A N 1
ATOM 7262 C CA . PRO A 1 922 ? -23.803 -53.222 -35.177 1.00 33.09 922 PRO A CA 1
ATOM 7263 C C . PRO A 1 922 ? -25.326 -53.044 -35.378 1.00 33.09 922 PRO A C 1
ATOM 7265 O O . PRO A 1 922 ? -26.133 -53.389 -34.527 1.00 33.09 922 PRO A O 1
ATOM 7268 N N . GLN A 1 923 ? -25.671 -52.618 -36.604 1.00 29.95 923 GLN A N 1
ATOM 7269 C CA . GLN A 1 923 ? -26.855 -52.946 -37.427 1.00 29.95 923 GLN A CA 1
ATOM 7270 C C . GLN A 1 923 ? -28.275 -52.949 -36.809 1.00 29.95 923 GLN A C 1
ATOM 7272 O O . GLN A 1 923 ? -28.630 -53.842 -36.047 1.00 29.95 923 GLN A O 1
ATOM 7277 N N . GLY A 1 924 ? -29.182 -52.147 -37.401 1.00 28.83 924 GLY A N 1
ATOM 7278 C CA . GLY A 1 924 ? -30.546 -52.637 -37.676 1.00 28.83 924 GLY A CA 1
ATOM 7279 C C . GLY A 1 924 ? -31.725 -51.649 -37.702 1.00 28.83 924 GLY A C 1
ATOM 7280 O O . GLY A 1 924 ? -32.444 -51.559 -36.722 1.00 28.83 924 GLY A O 1
ATOM 7281 N N . LYS A 1 925 ? -32.034 -51.136 -38.909 1.00 29.47 925 LYS A N 1
ATOM 7282 C CA . LYS A 1 925 ? -33.385 -51.013 -39.533 1.00 29.47 925 LYS A CA 1
ATOM 7283 C C . LYS A 1 925 ? -34.452 -50.007 -38.988 1.00 29.47 925 LYS A C 1
ATOM 7285 O O . LYS A 1 925 ? -34.361 -49.563 -37.857 1.00 29.47 925 LYS A O 1
ATOM 7290 N N . PRO A 1 926 ? -35.433 -49.592 -39.840 1.00 38.31 926 PRO A N 1
ATOM 7291 C CA . PRO A 1 926 ? -35.853 -48.183 -40.009 1.00 38.31 926 PRO A CA 1
ATOM 7292 C C . PRO A 1 926 ? -37.375 -47.901 -39.845 1.00 38.31 926 PRO A C 1
ATOM 7294 O O . PRO A 1 926 ? -38.125 -48.842 -39.598 1.00 38.31 926 PRO A O 1
ATOM 7297 N N . LEU A 1 927 ? -37.785 -46.635 -40.124 1.00 26.41 927 LEU A N 1
ATOM 7298 C CA . LEU A 1 927 ? -39.111 -46.071 -40.556 1.00 26.41 927 LEU A CA 1
ATOM 7299 C C . LEU A 1 927 ? -39.789 -45.092 -39.554 1.00 26.41 927 LEU A C 1
ATOM 7301 O O . LEU A 1 927 ? -39.610 -45.288 -38.355 1.00 26.41 927 LEU A O 1
ATOM 7305 N N . PRO A 1 928 ? -40.709 -44.174 -39.971 1.00 35.47 928 PRO A N 1
ATOM 7306 C CA . PRO A 1 928 ? -40.876 -43.449 -41.257 1.00 35.47 928 PRO A CA 1
ATOM 7307 C C . PRO A 1 928 ? -41.282 -41.936 -41.162 1.00 35.47 928 PRO A C 1
ATOM 7309 O O . PRO A 1 928 ? -41.874 -41.495 -40.182 1.00 35.47 928 PRO A O 1
ATOM 7312 N N . ASP A 1 929 ? -40.997 -41.192 -42.246 1.00 27.97 929 ASP A N 1
ATOM 7313 C CA . ASP A 1 929 ? -41.711 -40.076 -42.932 1.00 27.97 929 ASP A CA 1
ATOM 7314 C C . ASP A 1 929 ? -42.709 -39.167 -42.162 1.00 27.97 929 ASP A C 1
ATOM 7316 O O . ASP A 1 929 ? -43.831 -39.571 -41.867 1.00 27.97 929 ASP A O 1
ATOM 7320 N N . SER A 1 930 ? -42.389 -37.887 -41.893 1.00 28.20 930 SER A N 1
ATOM 7321 C CA . SER A 1 930 ? -42.589 -36.671 -42.748 1.00 28.20 930 SER A CA 1
ATOM 7322 C C . SER A 1 930 ? -43.682 -35.742 -42.146 1.00 28.20 930 SER A C 1
ATOM 7324 O O . SER A 1 930 ? -44.422 -36.236 -41.294 1.00 28.20 930 SER A O 1
ATOM 7326 N N . PRO A 1 931 ? -43.884 -34.459 -42.547 1.00 38.56 931 PRO A N 1
ATOM 7327 C CA . PRO A 1 931 ? -43.176 -33.644 -43.547 1.00 38.56 931 PRO A CA 1
ATOM 7328 C C . PRO A 1 931 ? -42.809 -32.196 -43.103 1.00 38.56 931 PRO A C 1
ATOM 7330 O O . PRO A 1 931 ? -43.292 -31.683 -42.099 1.00 38.56 931 PRO A O 1
ATOM 7333 N N . ASP A 1 932 ? -41.958 -31.570 -43.926 1.00 29.36 932 ASP A N 1
ATOM 7334 C CA . ASP A 1 932 ? -41.783 -30.134 -44.230 1.00 29.36 932 ASP A CA 1
ATOM 7335 C C . ASP A 1 932 ? -42.251 -29.061 -43.232 1.00 29.36 932 ASP A C 1
ATOM 7337 O O . ASP A 1 932 ? -43.447 -28.866 -43.038 1.00 29.36 932 ASP A O 1
ATOM 7341 N N . MET A 1 933 ? -41.303 -28.228 -42.782 1.00 28.98 933 MET A N 1
ATOM 7342 C CA . MET A 1 933 ? -41.378 -26.763 -42.909 1.00 28.98 933 MET A CA 1
ATOM 7343 C C . MET A 1 933 ? -40.035 -26.112 -42.527 1.00 28.98 933 MET A C 1
ATOM 7345 O O . MET A 1 933 ? -39.647 -26.124 -41.365 1.00 28.98 933 MET A O 1
ATOM 7349 N N . GLY A 1 934 ? -39.395 -25.481 -43.515 1.00 28.39 934 GLY A N 1
ATOM 7350 C CA . GLY A 1 934 ? -38.789 -24.148 -43.395 1.00 28.39 934 GLY A CA 1
ATOM 7351 C C . GLY A 1 934 ? -37.543 -23.978 -42.522 1.00 28.39 934 GLY A C 1
ATOM 7352 O O . GLY A 1 934 ? -37.624 -23.891 -41.303 1.00 28.39 934 GLY A O 1
ATOM 7353 N N . GLU A 1 935 ? -36.410 -23.786 -43.195 1.00 29.73 935 GLU A N 1
ATOM 7354 C CA . GLU A 1 935 ? -35.153 -23.255 -42.664 1.00 29.73 935 GLU A CA 1
ATOM 7355 C C . GLU A 1 935 ? -35.354 -22.069 -41.699 1.00 29.73 935 GLU A C 1
ATOM 7357 O O . GLU A 1 935 ? -35.861 -21.012 -42.080 1.00 29.73 935 GLU A O 1
ATOM 7362 N N . ILE A 1 936 ? -34.873 -22.215 -40.462 1.00 28.84 936 ILE A N 1
ATOM 7363 C CA . ILE A 1 936 ? -34.549 -21.095 -39.574 1.00 28.84 936 ILE A CA 1
ATOM 7364 C C . ILE A 1 936 ? -33.061 -21.218 -39.252 1.00 28.84 936 ILE A C 1
ATOM 7366 O O . ILE A 1 936 ? -32.630 -22.183 -38.622 1.00 28.84 936 ILE A O 1
ATOM 7370 N N . GLN A 1 937 ? -32.277 -20.255 -39.741 1.00 25.22 937 GLN A N 1
ATOM 7371 C CA . GLN A 1 937 ? -30.866 -20.114 -39.393 1.00 25.22 937 GLN A CA 1
ATOM 7372 C C . GLN A 1 937 ? -30.697 -19.741 -37.905 1.00 25.22 937 GLN A C 1
ATOM 7374 O O . GLN A 1 937 ? -31.558 -19.034 -37.371 1.00 25.22 937 GLN A O 1
ATOM 7379 N N . PRO A 1 938 ? -29.617 -20.191 -37.234 1.00 29.84 938 PRO A N 1
ATOM 7380 C CA . PRO A 1 938 ? -29.432 -20.015 -35.794 1.00 29.84 938 PRO A CA 1
ATOM 7381 C C . PRO A 1 938 ? -29.047 -18.574 -35.431 1.00 29.84 938 PRO A C 1
ATOM 7383 O O . PRO A 1 938 ? -28.278 -17.935 -36.150 1.00 29.84 938 PRO A O 1
ATOM 7386 N N . PHE A 1 939 ? -29.605 -18.108 -34.312 1.00 28.56 939 PHE A N 1
ATOM 7387 C CA . PHE A 1 939 ? -29.256 -16.874 -33.600 1.00 28.56 939 PHE A CA 1
ATOM 7388 C C . PHE A 1 939 ? -27.925 -16.987 -32.861 1.00 28.56 939 PHE A C 1
ATOM 7390 O O . PHE A 1 939 ? -27.657 -18.092 -32.334 1.00 28.56 939 PHE A O 1
#